Protein 5AXA (pdb70)

Sequence (859 aa):
KLPYKVADIGLAAWGRKALDIAENEMPGLMRMREMYSASKPLKGARIAGCLHMTVETAVLIETLVALGAEVRWSSCNIFSTQDHAAAAIAKAGIPVFAWKGETDEEYLWCIEQTLHFKDGPLNMILDDGGDLTNLIHTKYPQLLSGIRGISEETTTGVHNLYKMMSNGILKVPAINVNDSVTKSKFDNLYGCRESLIDGIKRATDVMIAGKVAVVAGYGDVGKGCAQALRGFGARVIITEIDPINALQAAMEGYEVTTMDEACKEGNIFVTTTGCVDIILGRHFEQMKDDAIVCNIGGHHFFDDVVEIDVKWLNENAVEKVNIKPQVDRYWLKNGRRIILLAEGRLVNLGCAMGHPSFVMSNSFTNQVMAQIELWTHPDKYPVGVHFLPKKLDEAVAEAHLGKLNVKLTKLTEKQAQYLGMPINGPFKPDHYRYDKLPYKVADIGLAAWGRKALDIAENEMPGLMRMREMYSASKPLKGARIAGCLHMTVETAVLIETLVALGAEVRWSSCNIFSTQDHAAAAIAKAGIPVFAWKGETDEEYLWCIEQTLHFKDGPLNMILDDGGDLTNLIHTKYPQLLSGIRGISEETTTGVHNLYKMMSNGILKVPAINVNDSVTKSKFDNLYGCRESLIDGIKRATDVMIAGKVAVVAGYGDVGKGCAQALRGFGARVIITEIDPINALQAAMEGYEVTTMDEACKEGNIFVTTTGCVDIILGRHFEQMKDDAIVCNIGGHHFFDDVVEIDVKWLNENAVEKVNIKPQVDRYWLKNGRRIILLAEGRLVNLGCAMGHPSFVMSNSFTNQVMAQIELWTHPDKYPVGVHFLPKKLDEAVAEAHLGKLNVKLTKLTEKQAQYLGMPINGPFKPDHYRY

InterPro domains:
  IPR000043 Adenosylhomocysteinase-like [MF_00563] (2-424)
  IPR000043 Adenosylhomocysteinase-like [PF05221] (7-141)
  IPR000043 Adenosylhomocysteinase-like [PIRSF001109] (4-432)
  IPR000043 Adenosylhomocysteinase-like [PTHR23420] (4-432)
  IPR000043 Adenosylhomocysteinase-like [SM00996] (6-431)
  IPR000043 Adenosylhomocysteinase-like [TIGR00936] (7-424)
  IPR000043 Adenosylhomocysteinase-like [cd00401] (16-420)
  IPR015878 S-adenosyl-L-homocysteine hydrolase, NAD binding domain [PF00670] (191-352)
  IPR015878 S-adenosyl-L-homocysteine hydrolase, NAD binding domain [SM00997] (191-352)
  IPR020082 S-adenosyl-L-homocysteine hydrolase, conserved site [PS00738] (78-92)
  IPR020082 S-adenosyl-L-homocysteine hydrolase, conserved site [PS00739] (213-229)
  IPR036291 NAD(P)-binding domain superfamily [SSF51735] (191-352)
  IPR042172 Adenosylhomocysteinase-like superfamily [G3DSA:3.40.50.1480] (1-143)
  IPR042172 Adenosylhomocysteinase-like superfamily [G3DSA:3.40.50.1480] (144-197)
  IPR042172 Adenosylhomocysteinase-like superfamily [G3DSA:3.40.50.1480] (349-432)

Solvent-accessible surface area: 34265 Å² total; per-residue (Å²): 175,92,86,63,94,22,59,68,67,62,51,10,74,96,0,79,66,18,0,58,25,5,41,44,16,0,32,1,0,46,104,4,47,132,75,71,39,101,83,86,28,0,159,43,1,46,0,0,0,0,4,17,0,6,10,13,1,0,1,0,0,29,0,0,57,26,0,20,5,82,6,24,0,0,2,20,15,18,12,0,0,12,32,10,0,0,0,2,0,4,146,53,62,16,27,0,1,0,29,79,39,6,77,85,137,65,30,70,88,1,4,39,28,0,2,86,23,201,102,19,48,0,13,0,0,0,0,16,26,1,64,0,0,50,19,0,25,113,112,40,72,128,23,19,120,42,9,94,0,0,0,1,6,39,75,49,0,5,131,34,2,87,127,7,78,95,90,47,94,5,115,1,19,0,0,1,0,2,63,4,29,5,5,11,61,64,7,7,32,67,0,4,37,1,2,0,8,10,0,0,7,38,7,21,31,9,3,0,13,30,7,5,0,0,0,0,7,10,30,44,32,0,40,0,0,0,55,3,0,86,24,7,32,9,131,8,0,0,16,47,180,52,107,127,29,21,115,69,0,52,152,95,69,12,85,51,35,82,17,69,86,0,0,100,56,0,13,0,0,1,0,16,51,36,65,82,87,30,0,36,6,131,4,1,95,72,1,42,41,18,0,5,0,0,0,9,26,30,129,30,45,0,3,48,20,146,47,0,76,131,66,21,96,81,107,51,77,13,56,101,33,2,9,13,2,79,7,188,68,45,83,36,1,3,0,0,0,63,0,32,26,0,6,20,2,21,8,42,6,24,5,7,21,6,21,0,9,0,1,2,0,0,0,20,0,0,22,19,0,29,54,92,46,147,116,14,87,68,7,26,42,122,11,63,35,97,49,10,38,42,0,34,109,28,7,41,57,52,34,73,71,195,113,116,121,39,73,144,173,84,10,151,192,96,69,54,77,56,85,4,54,65,78,66,143,134,95,200,112,202,109,90,87,75,82,20,61,73,68,60,53,4,74,98,0,78,68,18,0,59,24,5,41,44,15,0,31,1,0,46,113,8,44,139,92,64,37,102,82,83,27,0,158,44,1,46,0,0,0,0,3,18,0,6,10,14,1,0,0,0,0,31,0,0,59,28,0,24,6,92,5,27,0,0,1,20,17,16,11,0,0,11,31,10,0,0,0,2,0,5,150,53,63,16,29,0,0,0,27,78,38,5,77,86,147,57,21,102,84,1,5,48,19,0,0,81,24,197,104,22,50,1,13,0,0,0,0,14,27,1,66,0,0,50,36,0,20,107,113,38,73,131,26,18,119,46,8,98,0,0,0,1,6,40,76,48,0,5,129,27,2,87,118,9,79,93,93,45,89,5,120,1,20,0,0,1,0,2,64,4,27,5,6,12,63,64,7,7,33,69,0,4,35,1,2,0,6,10,0,0,7,40,7,22,29,9,3,0,13,30,7,8,0,0,0,0,7,9,30,42,29,0,40,0,0,0,65,3,0,83,23,6,32,8,131,6,0,0,17,48,177,50,106,127,29,22,118,67,0,52,152,94,64,12,86,52,36,82,17,64,85,0,0,91,63,0,14,0,0,1,0,16,52,32,65,83,87,29,0,36,6,136,4,1,95,77,2,64,40,17,0,5,0,0,0,9,26,34,131,37,41,0,2,45,17,137,48,0,88,127,53,20,94,83,108,41,69,14,53,102,32,2,6,11,4,83,8,171,66,52,82,38,1,4,0,0,0,64,0,31,26,0,6,20,1,19,8,42,5,23,4,7,20,6,22,0,9,0,2,2,0,0,0,20,0,0,20,14,1,27,54,79,55,144,113,12,88,70,7,27,42,123,12,58,34,102,50,9,40,39,0,34,104,25,8,42,58,45,36,74,70,196,112,119,113,38,75,109,170,80,6,129,192,96,69,51,77,53,96,5,53,68,78,67,137,137,94,204,114

Nearest PDB structures (foldseek):
  5axa-assembly1_C  TM=1.002E+00  e=5.537E-87  Mus musculus
  4pfj-assembly1_A  TM=1.001E+00  e=2.701E-83  Homo sapiens
  3nj4-assembly1_C  TM=1.001E+00  e=2.719E-81  Homo sapiens
  1a7a-assembly1_A  TM=1.001E+00  e=6.687E-81  Homo sapiens
  1ky5-assembly1_D  TM=9.987E-01  e=1.109E-80  Rattus norvegicus

CATH classification: 3.40.50.1480 (+1 more: 3.40.50.720)

B-factor: mean 20.66, std 8.65, range [8.98, 81.13]

Radius of gyration: 28.65 Å; Cα contacts (8 Å, |Δi|>4): 2024; chains: 2; bounding box: 68×70×89 Å

Secondary structure (DSSP, 8-state):
--S-B-S-GGGHHHHHHHHHHHHTT-HHHHHHHHHHTTT-TTTT-EEEEES--SHHHHHHHHHHHHTT-EEEEE-SSTT---HHHHHHHHHTT--EE--TT--HHHHHHHHHHTSEETTEE--EEEESSSHHHHHHHHH-GGGGGG--EEEE-SHHHHHHHHHHHHTT---S-EEE-TTSHHHHTTIIIIIHHHHHHHHHHHHH----TT-EEEEE--SHHHHHHHHHHHHTTPEEEEE-S-HHHHHHHHHTT-EE--HHHHTTT-SEEEE-SS-S-SB-HHHHTTPPTTEEEEE-SSTTTSB-HHHHHHH-SEEEEEETTEEEEE-TTS-EEEEEGGGSBHHHHHS--S-HHHHHHHHHHHHHHHHHHHH-GGG--SSEEPPPHHHHHHHHHTTTGGGT-------HHHHHHHT--TTS--S-TT---/---S-B-S-GGGHHHHHHHHHHHHTT-HHHHHHHHHHTTT-TTTT-EEEEES--SHHHHHHHHHHHHTT-EEEEE-SSTT---HHHHHHHHHTT--EE--TT--HHHHHHHHHTTSEETTEE--EEEESSSHHHHHHHHH-GGGGGG--EEEE-SHHHHHHHHHHHHTT---S-EEE-TTSHHHHTTIIIIIHHHHHHHHHHHHH----TT-EEEEE--SHHHHHHHHHHHHTT-EEEEE-S-HHHHHHHHHTT-EE--HHHHTTT-SEEEE-SS-S-SB-HHHHTTSPTTEEEEE-SSTTTSB-HHHHHHH-SEEEEEETTEEEEEPTTS-EEEEEGGGSBHHHHHS--S-HHHHHHHHHHHHHHHHHHHH-GGG--SSEE---HHHHHHHHHHHHGGGT--PPPPPHHHHHHHTS-TTS--S-TT---

Foldseek 3Di:
DDLADADDLVLQVVLVVLLVVLCLLQLLLVVLLVPALVVLLQAPAQEEEEAQQFSLVLSLVVSNVSSHYQYAYEYNDQAQHDRSSRSNCVVVRHYYYYYGHDDPVSRVVRSVVSQADPVGGGQEYEYEQCPNVCCCLPPNVVCLVSHLEYEYFDPNNVVVLQVCVVVVSQRHFYEDLCPLCLRVQFCLAQQLLPLVVVLVCLQPVDQLAPFEEEEEDQGRNSVSNQVSSVVSHYQYEYEDDDVVSVVVCVVVPHHYDALLVCLQGGLEYEYAHSDAARADPSSPVRHDAAREYEYQYADLRRHPLVCQVPAFPDWDDPDPQWIWTAGPVGGIYIYGNSRHRRSSNRHRGGRSNSSSLSSSSVSVRSSCSSNPSVVTDRGYHYDDSLVSVVSVVSSCVSVPHDDDFDDVVRCVVVVADRSDPPDDPPDDD/DDDLAAAPDLVLQVVLVVLLVVLCLLQLLLVVLLVVQLVVLLAAPAQEEEAAQQFSLVLSLVVSNVSSHYQYAYEYNDQAQHDRNSSSNCVVVSHHYYYYGHDDPVSRVVRSVSRQADPVGGGQEYEYEQCPNVVCCLPPPVVCLVSHLEYEYQDDNNVVVQQVCVVVVSFRYFYEDLCPLCLRVQFCLAQQLLPLVVQLVCLQPVDQLAPFEEEEEDQGRNSVSNQVSSVVSHYQYAYEDDDVVSQVVCVVVPHHYDALLPCLLGGLEYEYADSDADAADPSSVVNHDAAREYEYQYADQRRHPLVCQVPAFPDWDDPDPQWIWTQGPVRGIYIYGNSRHRRSSNRHNGGRSNSVSLSSSSSSVRSSCSSNPSVVTDRGYHYDDSLSSVVSVVSSCVSVVHDDDFADPVRCVVQVADRSDPPDDPPDDD

Structure (mmCIF, N/CA/C/O backbone):
data_5AXA
#
_entry.id   5AXA
#
_cell.length_a   100.644
_cell.length_b   104.443
_cell.length_c   177.309
_cell.angle_alpha   90.00
_cell.angle_beta   90.00
_cell.angle_gamma   90.00
#
_symmetry.space_group_name_H-M   'I 2 2 2'
#
loop_
_entity.id
_entity.type
_entity.pdbx_description
1 polymer Adenosylhomocysteinase
2 non-polymer NICOTINAMIDE-ADENINE-DINUCLEOTIDE
3 non-polymer ADENOSINE
4 non-polymer 'SODIUM ION'
5 water water
#
loop_
_atom_site.group_PDB
_atom_site.id
_atom_site.type_symbol
_atom_site.label_atom_id
_atom_site.label_alt_id
_atom_site.label_comp_id
_atom_site.label_asym_id
_atom_site.label_entity_id
_atom_site.label_seq_id
_atom_site.pdbx_PDB_ins_code
_atom_site.Cartn_x
_atom_site.Cartn_y
_atom_site.Cartn_z
_atom_site.occupancy
_atom_site.B_iso_or_equiv
_atom_site.auth_seq_id
_atom_site.auth_comp_id
_atom_site.auth_asym_id
_atom_site.auth_atom_id
_atom_site.pdbx_PDB_model_num
ATOM 1 N N . LYS A 1 4 ? -11.089 -25.285 15.434 1.00 38.58 4 LYS A N 1
ATOM 2 C CA . LYS A 1 4 ? -12.275 -25.969 16.032 1.00 38.19 4 LYS A CA 1
ATOM 3 C C . LYS A 1 4 ? -11.964 -26.674 17.371 1.00 36.79 4 LYS A C 1
ATOM 4 O O . LYS A 1 4 ? -10.954 -27.385 17.519 1.00 36.74 4 LYS A O 1
ATOM 10 N N . LEU A 1 5 ? -12.856 -26.477 18.336 1.00 34.79 5 LEU A N 1
ATOM 11 C CA . LEU A 1 5 ? -12.735 -27.118 19.624 1.00 32.94 5 LEU A CA 1
ATOM 12 C C . LEU A 1 5 ? -12.815 -28.627 19.479 1.00 30.93 5 LEU A C 1
ATOM 13 O O . LEU A 1 5 ? -13.519 -29.119 18.614 1.00 31.95 5 LEU A O 1
ATOM 18 N N . PRO A 1 6 ? -12.099 -29.358 20.332 1.00 29.10 6 PRO A N 1
ATOM 19 C CA . PRO A 1 6 ? -12.206 -30.813 20.341 1.00 27.78 6 PRO A CA 1
ATOM 20 C C . PRO A 1 6 ? -13.495 -31.262 21.060 1.00 26.46 6 PRO A C 1
ATOM 21 O O . PRO A 1 6 ? -13.934 -32.398 20.878 1.00 25.70 6 PRO A O 1
ATOM 25 N N . TYR A 1 7 ? -14.065 -30.349 21.849 1.00 23.96 7 TYR A N 1
ATOM 26 C CA . TYR A 1 7 ? -15.263 -30.544 22.697 1.00 22.26 7 TYR A CA 1
ATOM 27 C C . TYR A 1 7 ? -15.556 -29.246 23.442 1.00 21.67 7 TYR A C 1
ATOM 28 O O . TYR A 1 7 ? -14.741 -28.318 23.412 1.00 21.45 7 TYR A O 1
ATOM 37 N N . LYS A 1 8 ? -16.692 -29.156 24.128 1.00 20.97 8 LYS A N 1
ATOM 38 C CA . LYS A 1 8 ? -16.869 -28.110 25.131 1.00 19.75 8 LYS A CA 1
ATOM 39 C C . LYS A 1 8 ? -17.734 -28.689 26.232 1.00 18.95 8 LYS A C 1
ATOM 40 O O . LYS A 1 8 ? -18.879 -29.065 25.972 1.00 18.27 8 LYS A O 1
ATOM 46 N N . VAL A 1 9 ? -17.191 -28.743 27.447 1.00 17.32 9 VAL A N 1
ATOM 47 C CA . VAL A 1 9 ? -17.899 -29.297 28.626 1.00 17.22 9 VAL A CA 1
ATOM 48 C C . VAL A 1 9 ? -17.667 -28.400 29.829 1.00 18.43 9 VAL A C 1
ATOM 49 O O . VAL A 1 9 ? -16.776 -27.530 29.802 1.00 18.32 9 VAL A O 1
ATOM 53 N N . ALA A 1 10 ? -18.439 -28.599 30.898 1.00 18.01 10 ALA A N 1
ATOM 54 C CA . ALA A 1 10 ? -18.272 -27.760 32.092 1.00 18.07 10 ALA A CA 1
ATOM 55 C C . ALA A 1 10 ? -16.913 -27.864 32.760 1.00 17.30 10 ALA A C 1
ATOM 56 O O . ALA A 1 10 ? -16.305 -26.842 33.104 1.00 18.89 10 ALA A O 1
ATOM 58 N N . ASP A 1 11 ? -16.444 -29.095 32.959 1.00 18.67 11 ASP A N 1
ATOM 59 C CA . ASP A 1 11 ? -15.244 -29.321 33.750 1.00 17.90 11 ASP A CA 1
ATOM 60 C C . ASP A 1 11 ? -14.618 -30.662 33.412 1.00 19.45 11 ASP A C 1
ATOM 61 O O . ASP A 1 11 ? -15.080 -31.716 33.866 1.00 18.70 11 ASP A O 1
ATOM 66 N N . ILE A 1 12 ? -13.575 -30.632 32.596 1.00 19.09 12 ILE A N 1
ATOM 67 C CA . ILE A 1 12 ? -12.891 -31.873 32.229 1.00 20.19 12 ILE A CA 1
ATOM 68 C C . ILE A 1 12 ? -12.337 -32.650 33.429 1.00 19.62 12 ILE A C 1
ATOM 69 O O . ILE A 1 12 ? -12.099 -33.879 33.336 1.00 19.05 12 ILE A O 1
ATOM 74 N N . GLY A 1 13 ? -12.146 -31.955 34.546 1.00 19.67 13 GLY A N 1
ATOM 75 C CA . GLY A 1 13 ? -11.660 -32.559 35.784 1.00 19.09 13 GLY A CA 1
ATOM 76 C C . GLY A 1 13 ? -12.640 -33.549 36.389 1.00 19.78 13 GLY A C 1
ATOM 77 O O . GLY A 1 13 ? -12.285 -34.327 37.298 1.00 21.06 13 GLY A O 1
ATOM 78 N N . LEU A 1 14 ? -13.883 -33.512 35.911 1.00 18.41 14 LEU A N 1
ATOM 79 C CA . LEU A 1 14 ? -14.885 -34.486 36.348 1.00 17.97 14 LEU A CA 1
ATOM 80 C C . LEU A 1 14 ? -14.766 -35.830 35.675 1.00 17.92 14 LEU A C 1
ATOM 81 O O . LEU A 1 14 ? -15.542 -36.744 35.991 1.00 17.09 14 LEU A O 1
ATOM 86 N N . ALA A 1 15 ? -13.810 -35.974 34.750 1.00 17.40 15 ALA A N 1
ATOM 87 C CA . ALA A 1 15 ? -13.692 -37.195 33.937 1.00 18.00 15 ALA A CA 1
ATOM 88 C C . ALA A 1 15 ? -13.486 -38.468 34.736 1.00 18.35 15 ALA A C 1
ATOM 89 O O . ALA A 1 15 ? -14.088 -39.494 34.399 1.00 18.02 15 ALA A O 1
ATOM 91 N N . ALA A 1 16 ? -12.664 -38.438 35.794 1.00 17.91 16 ALA A N 1
ATOM 92 C CA . ALA A 1 16 ? -12.399 -39.716 36.507 1.00 17.33 16 ALA A CA 1
ATOM 93 C C . ALA A 1 16 ? -13.649 -40.231 37.239 1.00 16.39 16 ALA A C 1
ATOM 94 O O . ALA A 1 16 ? -13.930 -41.449 37.246 1.00 17.23 16 ALA A O 1
ATOM 96 N N . TRP A 1 17 ? -14.402 -39.311 37.820 1.00 16.38 17 TRP A N 1
ATOM 97 C CA . TRP A 1 17 ? -15.653 -39.681 38.492 1.00 16.57 17 TRP A CA 1
ATOM 98 C C . TRP A 1 17 ? -16.671 -40.157 37.449 1.00 16.65 17 TRP A C 1
ATOM 99 O O . TRP A 1 17 ? -17.351 -41.200 37.649 1.00 17.18 17 TRP A O 1
ATOM 110 N N . GLY A 1 18 ? -16.761 -39.437 36.331 1.00 16.34 18 GLY A N 1
ATOM 111 C CA . GLY A 1 18 ? -17.574 -39.871 35.177 1.00 16.13 18 GLY A CA 1
ATOM 112 C C . GLY A 1 18 ? -17.276 -41.307 34.777 1.00 16.37 18 GLY A C 1
ATOM 113 O O . GLY A 1 18 ? -18.203 -42.147 34.600 1.00 16.42 18 GLY A O 1
ATOM 114 N N . ARG A 1 19 ? -15.990 -41.609 34.637 1.00 15.53 19 ARG A N 1
ATOM 115 C CA . ARG A 1 19 ? -15.588 -42.954 34.243 1.00 15.71 19 ARG A CA 1
ATOM 116 C C . ARG A 1 19 ? -16.039 -44.007 35.235 1.00 15.60 19 ARG A C 1
ATOM 117 O O . ARG A 1 19 ? -16.520 -45.078 34.831 1.00 16.33 19 ARG A O 1
ATOM 125 N N . LYS A 1 20 ? -15.921 -43.724 36.529 1.00 15.49 20 LYS A N 1
ATOM 126 C CA . LYS A 1 20 ? -16.452 -44.624 37.543 1.00 15.30 20 LYS A CA 1
ATOM 127 C C . LYS A 1 20 ? -17.954 -44.878 37.409 1.00 14.46 20 LYS A C 1
ATOM 128 O O . LYS A 1 20 ? -18.406 -46.016 37.512 1.00 16.28 20 LYS A O 1
ATOM 134 N N . ALA A 1 21 ? -18.711 -43.823 37.143 1.00 15.56 21 ALA A N 1
ATOM 135 C CA . ALA A 1 21 ? -20.154 -43.963 36.897 1.00 13.65 21 ALA A CA 1
ATOM 136 C C . ALA A 1 21 ? -20.481 -44.755 35.631 1.00 15.77 21 ALA A C 1
ATOM 137 O O . ALA A 1 21 ? -21.425 -45.583 35.625 1.00 14.72 21 ALA A O 1
ATOM 139 N N . LEU A 1 22 ? -19.687 -44.548 34.581 1.00 14.83 22 LEU A N 1
ATOM 140 C CA . LEU A 1 22 ? -19.816 -45.338 33.343 1.00 15.70 22 LEU A CA 1
ATOM 141 C C . LEU A 1 22 ? -19.503 -46.812 33.610 1.00 15.69 22 LEU A C 1
ATOM 142 O O . LEU A 1 22 ? -20.225 -47.689 33.150 1.00 16.39 22 LEU A O 1
ATOM 147 N N . ASP A 1 23 ? -18.448 -47.092 34.389 1.00 16.43 23 ASP A N 1
ATOM 148 C CA . ASP A 1 23 ? -18.106 -48.498 34.716 1.00 17.37 23 ASP A CA 1
ATOM 149 C C . ASP A 1 23 ? -19.310 -49.194 35.394 1.00 16.74 23 ASP A C 1
ATOM 150 O O . ASP A 1 23 ? -19.666 -50.356 35.078 1.00 16.82 23 ASP A O 1
ATOM 155 N N . ILE A 1 24 ? -19.912 -48.501 36.365 1.00 15.86 24 ILE A N 1
ATOM 156 C CA . ILE A 1 24 ? -21.071 -49.068 37.058 1.00 15.18 24 ILE A CA 1
ATOM 157 C C . ILE A 1 24 ? -22.244 -49.268 36.071 1.00 14.96 24 ILE A C 1
ATOM 158 O O . ILE A 1 24 ? -22.928 -50.348 36.048 1.00 13.61 24 ILE A O 1
ATOM 163 N N . ALA A 1 25 ? -22.509 -48.241 35.275 1.00 13.48 25 ALA A N 1
ATOM 164 C CA . ALA A 1 25 ? -23.634 -48.306 34.303 1.00 14.10 25 ALA A CA 1
ATOM 165 C C . ALA A 1 25 ? -23.485 -49.423 33.277 1.00 14.39 25 ALA A C 1
ATOM 166 O O . ALA A 1 25 ? -24.482 -50.053 32.930 1.00 14.80 25 ALA A O 1
ATOM 168 N N . GLU A 1 26 ? -22.258 -49.691 32.804 1.00 14.60 26 GLU A N 1
ATOM 169 C CA . GLU A 1 26 ? -22.026 -50.754 31.836 1.00 15.30 26 GLU A CA 1
ATOM 170 C C . GLU A 1 26 ? -22.548 -52.086 32.353 1.00 14.05 26 GLU A C 1
ATOM 171 O O . GLU A 1 26 ? -23.099 -52.873 31.591 1.00 15.77 26 GLU A O 1
ATOM 177 N N . ASN A 1 27 ? -22.353 -52.313 33.659 1.00 15.20 27 ASN A N 1
ATOM 178 C CA . ASN A 1 27 ? -22.748 -53.578 34.275 1.00 14.75 27 ASN A CA 1
ATOM 179 C C . ASN A 1 27 ? -24.250 -53.700 34.461 1.00 15.35 27 ASN A C 1
ATOM 180 O O . ASN A 1 27 ? -24.755 -54.759 34.843 1.00 17.03 27 ASN A O 1
ATOM 185 N N . GLU A 1 28 ? -24.952 -52.584 34.273 1.00 13.37 28 GLU A N 1
ATOM 186 C CA . GLU A 1 28 ? -26.407 -52.571 34.311 1.00 13.11 28 GLU A CA 1
ATOM 187 C C . GLU A 1 28 ? -27.018 -52.526 32.931 1.00 13.47 28 GLU A C 1
ATOM 188 O O . GLU A 1 28 ? -28.261 -52.499 32.814 1.00 13.63 28 GLU A O 1
ATOM 194 N N . MET A 1 29 ? -26.198 -52.492 31.896 1.00 12.57 29 MET A N 1
ATOM 195 C CA . MET A 1 29 ? -26.665 -52.271 30.503 1.00 12.93 29 MET A CA 1
ATOM 196 C C . MET A 1 29 ? -26.251 -53.440 29.622 1.00 13.39 29 MET A C 1
ATOM 197 O O . MET A 1 29 ? -25.513 -53.270 28.629 1.00 13.39 29 MET A O 1
ATOM 202 N N . PRO A 1 30 ? -26.806 -54.635 29.904 1.00 14.19 30 PRO A N 1
ATOM 203 C CA . PRO A 1 30 ? -26.288 -55.808 29.174 1.00 13.97 30 PRO A CA 1
ATOM 204 C C . PRO A 1 30 ? -26.602 -55.802 27.672 1.00 14.79 30 PRO A C 1
ATOM 205 O O . PRO A 1 30 ? -25.859 -56.417 26.917 1.00 15.74 30 PRO A O 1
ATOM 209 N N . GLY A 1 31 ? -27.690 -55.141 27.241 1.00 13.93 31 GLY A N 1
ATOM 210 C CA . GLY A 1 31 ? -27.994 -55.081 25.808 1.00 13.44 31 GLY A CA 1
ATOM 211 C C . GLY A 1 31 ? -26.907 -54.335 25.076 1.00 14.91 31 GLY A C 1
ATOM 212 O O . GLY A 1 31 ? -26.496 -54.757 23.981 1.00 15.51 31 GLY A O 1
ATOM 213 N N . LEU A 1 32 ? -26.473 -53.195 25.624 1.00 15.13 32 LEU A N 1
ATOM 214 C CA . LEU A 1 32 ? -25.438 -52.438 24.941 1.00 15.46 32 LEU A CA 1
ATOM 215 C C . LEU A 1 32 ? -24.132 -53.173 24.962 1.00 16.59 32 LEU A C 1
ATOM 216 O O . LEU A 1 32 ? -23.386 -53.154 23.971 1.00 16.97 32 LEU A O 1
ATOM 221 N N . MET A 1 33 ? -23.820 -53.794 26.077 1.00 16.71 33 MET A N 1
ATOM 222 C CA . MET A 1 33 ? -22.558 -54.542 26.178 1.00 18.59 33 MET A CA 1
ATOM 223 C C . MET A 1 33 ? -22.615 -55.720 25.209 1.00 19.35 33 MET A C 1
ATOM 224 O O . MET A 1 33 ? -21.592 -56.104 24.629 1.00 19.57 33 MET A O 1
ATOM 229 N N . ARG A 1 34 ? -23.799 -56.299 25.016 1.00 18.76 34 ARG A N 1
ATOM 230 C CA . ARG A 1 34 ? -23.906 -57.399 24.059 1.00 19.53 34 ARG A CA 1
ATOM 231 C C . ARG A 1 34 ? -23.670 -56.914 22.628 1.00 18.74 34 ARG A C 1
ATOM 232 O O . ARG A 1 34 ? -23.007 -57.595 21.857 1.00 19.05 34 ARG A O 1
ATOM 240 N N . MET A 1 35 ? -24.142 -55.706 22.301 1.00 17.85 35 MET A N 1
ATOM 241 C CA . MET A 1 35 ? -23.867 -55.111 20.978 1.00 17.24 35 MET A CA 1
ATOM 242 C C . MET A 1 35 ? -22.342 -54.971 20.775 1.00 17.90 35 MET A C 1
ATOM 243 O O . MET A 1 35 ? -21.842 -55.229 19.685 1.00 17.11 35 MET A O 1
ATOM 248 N N . ARG A 1 36 ? -21.616 -54.604 21.830 1.00 18.06 36 ARG A N 1
ATOM 249 C CA . ARG A 1 36 ? -20.145 -54.486 21.741 1.00 19.33 36 ARG A CA 1
ATOM 250 C C . ARG A 1 36 ? -19.491 -55.837 21.527 1.00 21.26 36 ARG A C 1
ATOM 251 O O . ARG A 1 36 ? -18.567 -55.959 20.715 1.00 21.89 36 ARG A O 1
ATOM 259 N N . GLU A 1 37 ? -19.972 -56.835 22.254 1.00 22.08 37 GLU A N 1
ATOM 260 C CA . GLU A 1 37 ? -19.460 -58.208 22.169 1.00 24.45 37 GLU A CA 1
ATOM 261 C C . GLU A 1 37 ? -19.623 -58.733 20.745 1.00 24.55 37 GLU A C 1
ATOM 262 O O . GLU A 1 37 ? -18.681 -59.294 20.152 1.00 24.80 37 GLU A O 1
ATOM 268 N N . MET A 1 38 ? -20.804 -58.518 20.195 1.00 24.10 38 MET A N 1
ATOM 269 C CA . MET A 1 38 ? -21.159 -59.033 18.877 1.00 25.51 38 MET A CA 1
ATOM 270 C C . MET A 1 38 ? -20.507 -58.308 17.719 1.00 25.81 38 MET A C 1
ATOM 271 O O . MET A 1 38 ? -20.167 -58.942 16.710 1.00 26.67 38 MET A O 1
ATOM 276 N N . TYR A 1 39 ? -20.337 -56.991 17.852 1.00 25.28 39 TYR A N 1
ATOM 277 C CA . TYR A 1 39 ? -20.026 -56.155 16.691 1.00 25.03 39 TYR A CA 1
ATOM 278 C C . TYR A 1 39 ? -18.739 -55.328 16.728 1.00 25.08 39 TYR A C 1
ATOM 279 O O . TYR A 1 39 ? -18.430 -54.656 15.745 1.00 24.79 39 TYR A O 1
ATOM 288 N N . SER A 1 40 ? -17.997 -55.366 17.828 1.00 24.85 40 SER A N 1
ATOM 289 C CA . SER A 1 40 ? -16.758 -54.588 17.946 1.00 26.29 40 SER A CA 1
ATOM 290 C C . SER A 1 40 ? -15.686 -54.962 16.928 1.00 26.69 40 SER A C 1
ATOM 291 O O . SER A 1 40 ? -14.840 -54.121 16.582 1.00 27.14 40 SER A O 1
ATOM 294 N N . ALA A 1 41 ? -15.688 -56.225 16.511 1.00 25.89 41 ALA A N 1
ATOM 295 C CA . ALA A 1 41 ? -14.663 -56.718 15.592 1.00 26.27 41 ALA A CA 1
ATOM 296 C C . ALA A 1 41 ? -15.050 -56.448 14.148 1.00 25.40 41 ALA A C 1
ATOM 297 O O . ALA A 1 41 ? -14.210 -56.003 13.365 1.00 26.91 41 ALA A O 1
ATOM 299 N N . SER A 1 42 ? -16.312 -56.709 13.803 1.00 25.58 42 SER A N 1
ATOM 300 C CA . SER A 1 42 ? -16.784 -56.553 12.424 1.00 25.38 42 SER A CA 1
ATOM 301 C C . SER A 1 42 ? -17.030 -55.087 12.040 1.00 25.15 42 SER A C 1
ATOM 302 O O . SER A 1 42 ? -17.084 -54.738 10.859 1.00 25.54 42 SER A O 1
ATOM 305 N N . LYS A 1 43 ? -17.223 -54.242 13.043 1.00 24.00 43 LYS A N 1
ATOM 306 C CA . LYS A 1 43 ? -17.396 -52.790 12.850 1.00 23.42 43 LYS A CA 1
ATOM 307 C C . LYS A 1 43 ? -18.418 -52.369 11.773 1.00 22.70 43 LYS A C 1
ATOM 308 O O . LYS A 1 43 ? -18.078 -51.695 10.799 1.00 23.18 43 LYS A O 1
ATOM 314 N N . PRO A 1 44 ? -19.697 -52.728 11.978 1.00 22.00 44 PRO A N 1
ATOM 315 C CA . PRO A 1 44 ? -20.723 -52.419 10.986 1.00 21.17 44 PRO A CA 1
ATOM 316 C C . PRO A 1 44 ? -20.928 -50.934 10.768 1.00 20.81 44 PRO A C 1
ATOM 317 O O . PRO A 1 44 ? -21.382 -50.530 9.700 1.00 20.87 44 PRO A O 1
ATOM 321 N N . LEU A 1 45 ? -20.540 -50.109 11.729 1.00 20.76 45 LEU A N 1
ATOM 322 C CA . LEU A 1 45 ? -20.745 -48.669 11.582 1.00 20.65 45 LEU A CA 1
ATOM 323 C C . LEU A 1 45 ? -19.523 -47.949 11.033 1.00 20.41 45 LEU A C 1
ATOM 324 O O . LEU A 1 45 ? -19.500 -46.718 10.963 1.00 19.61 45 LEU A O 1
ATOM 329 N N . LYS A 1 46 ? -18.508 -48.710 10.615 1.00 22.09 46 LYS A N 1
ATOM 330 C CA . LYS A 1 46 ? -17.371 -48.097 9.930 1.00 22.41 46 LYS A CA 1
ATOM 331 C C . LYS A 1 46 ? -17.850 -47.207 8.782 1.00 21.89 46 LYS A C 1
ATOM 332 O O . LYS A 1 46 ? -18.637 -47.645 7.968 1.00 22.46 46 LYS A O 1
ATOM 338 N N . GLY A 1 47 ? -17.395 -45.950 8.754 1.00 21.56 47 GLY A N 1
ATOM 339 C CA . GLY A 1 47 ? -17.826 -44.985 7.766 1.00 21.49 47 GLY A CA 1
ATOM 340 C C . GLY A 1 47 ? -18.931 -44.032 8.170 1.00 20.58 47 GLY A C 1
ATOM 341 O O . GLY A 1 47 ? -19.128 -42.998 7.524 1.00 21.69 47 GLY A O 1
ATOM 342 N N . ALA A 1 48 ? -19.682 -44.390 9.226 1.00 19.50 48 ALA A N 1
ATOM 343 C CA . ALA A 1 48 ? -20.753 -43.535 9.708 1.00 19.10 48 ALA A CA 1
ATOM 344 C C . ALA A 1 48 ? -20.154 -42.373 10.480 1.00 19.06 48 ALA A C 1
ATOM 345 O O . ALA A 1 48 ? -19.143 -42.524 11.187 1.00 19.37 48 ALA A O 1
ATOM 347 N N . ARG A 1 49 ? -20.767 -41.223 10.272 1.00 18.47 49 ARG A N 1
ATOM 348 C CA . ARG A 1 49 ? -20.456 -39.994 10.977 1.00 18.87 49 ARG A CA 1
ATOM 349 C C . ARG A 1 49 ? -21.769 -39.546 11.573 1.00 17.41 49 ARG A C 1
ATOM 350 O O . ARG A 1 49 ? -22.600 -38.904 10.911 1.00 18.46 49 ARG A O 1
ATOM 358 N N . ILE A 1 50 ? -21.939 -39.927 12.841 1.00 16.98 50 ILE A N 1
ATOM 359 C CA . ILE A 1 50 ? -23.230 -39.793 13.518 1.00 17.29 50 ILE A CA 1
ATOM 360 C C . ILE A 1 50 ? -23.215 -38.526 14.331 1.00 16.82 50 ILE A C 1
ATOM 361 O O . ILE A 1 50 ? -22.364 -38.364 15.207 1.00 16.40 50 ILE A O 1
ATOM 366 N N . ALA A 1 51 ? -24.136 -37.620 14.035 1.00 16.00 51 ALA A N 1
ATOM 367 C CA . ALA A 1 51 ? -24.387 -36.474 14.904 1.00 16.88 51 ALA A CA 1
ATOM 368 C C . ALA A 1 51 ? -25.533 -36.887 15.813 1.00 16.31 51 ALA A C 1
ATOM 369 O O . ALA A 1 51 ? -26.602 -37.297 15.359 1.00 16.20 51 ALA A O 1
ATOM 371 N N . GLY A 1 52 ? -25.287 -36.797 17.114 1.00 16.73 52 GLY A N 1
ATOM 372 C CA . GLY A 1 52 ? -26.300 -37.175 18.104 1.00 16.75 52 GLY A CA 1
ATOM 373 C C . GLY A 1 52 ? -26.761 -35.965 18.870 1.00 16.85 52 GLY A C 1
ATOM 374 O O . GLY A 1 52 ? -25.939 -35.090 19.254 1.00 15.89 52 GLY A O 1
ATOM 375 N N . CYS A 1 53 ? -28.076 -35.917 19.117 1.00 16.64 53 CYS A N 1
ATOM 376 C CA . CYS A 1 53 ? -28.683 -34.879 19.930 1.00 16.94 53 CYS A CA 1
ATOM 377 C C . CYS A 1 53 ? -29.594 -35.573 20.942 1.00 16.06 53 CYS A C 1
ATOM 378 O O . CYS A 1 53 ? -30.753 -35.883 20.656 1.00 16.79 53 CYS A O 1
ATOM 381 N N . LEU A 1 54 ? -29.057 -35.786 22.138 1.00 14.99 54 LEU A N 1
ATOM 382 C CA . LEU A 1 54 ? -29.739 -36.633 23.094 1.00 14.97 54 LEU A CA 1
ATOM 383 C C . LEU A 1 54 ? -29.086 -36.359 24.436 1.00 14.83 54 LEU A C 1
ATOM 384 O O . LEU A 1 54 ? -27.832 -36.380 24.526 1.00 14.05 54 LEU A O 1
ATOM 389 N N . HIS A 1 55 ? -29.910 -36.233 25.485 1.00 13.72 55 HIS A N 1
ATOM 390 C CA . HIS A 1 55 ? -29.473 -35.950 26.864 1.00 13.52 55 HIS A CA 1
ATOM 391 C C . HIS A 1 55 ? -28.116 -36.545 27.189 1.00 13.89 55 HIS A C 1
ATOM 392 O O . HIS A 1 55 ? -27.946 -37.748 27.152 1.00 13.22 55 HIS A O 1
ATOM 399 N N . MET A 1 56 ? -27.159 -35.693 27.514 1.00 13.97 56 MET A N 1
ATOM 400 C CA . MET A 1 56 ? -25.782 -36.181 27.694 1.00 13.41 56 MET A CA 1
ATOM 401 C C . MET A 1 56 ? -25.578 -36.715 29.109 1.00 13.19 56 MET A C 1
ATOM 402 O O . MET A 1 56 ? -24.965 -36.083 29.953 1.00 13.37 56 MET A O 1
ATOM 407 N N . THR A 1 57 ? -26.103 -37.932 29.344 1.00 11.87 57 THR A N 1
ATOM 408 C CA . THR A 1 57 ? -26.092 -38.558 30.666 1.00 11.39 57 THR A CA 1
ATOM 409 C C . THR A 1 57 ? -25.087 -39.718 30.685 1.00 11.08 57 THR A C 1
ATOM 410 O O . THR A 1 57 ? -24.497 -40.062 29.656 1.00 12.72 57 THR A O 1
ATOM 414 N N . VAL A 1 58 ? -24.882 -40.285 31.867 1.00 11.79 58 VAL A N 1
ATOM 415 C CA . VAL A 1 58 ? -24.100 -41.536 31.993 1.00 12.94 58 VAL A CA 1
ATOM 416 C C . VAL A 1 58 ? -24.556 -42.628 30.981 1.00 13.97 58 VAL A C 1
ATOM 417 O O . VAL A 1 58 ? -23.743 -43.272 30.295 1.00 13.58 58 VAL A O 1
ATOM 421 N N . GLU A 1 59 ? -25.873 -42.825 30.863 1.00 13.63 59 GLU A N 1
ATOM 422 C CA . GLU A 1 59 ? -26.433 -43.798 29.943 1.00 14.13 59 GLU A CA 1
ATOM 423 C C . GLU A 1 59 ? -26.108 -43.507 28.470 1.00 14.06 59 GLU A C 1
ATOM 424 O O . GLU A 1 59 ? -25.747 -44.394 27.710 1.00 14.87 59 GLU A O 1
ATOM 430 N N . THR A 1 60 ? -26.205 -42.232 28.094 1.00 12.18 60 THR A N 1
ATOM 431 C CA . THR A 1 60 ? -25.886 -41.831 26.735 1.00 12.01 60 THR A CA 1
ATOM 432 C C . THR A 1 60 ? -24.392 -42.029 26.487 1.00 11.85 60 THR A C 1
ATOM 433 O O . THR A 1 60 ? -24.027 -42.349 25.375 1.00 14.01 60 THR A O 1
ATOM 437 N N . ALA A 1 61 ? -23.557 -41.813 27.517 1.00 12.14 61 ALA A N 1
ATOM 438 C CA . ALA A 1 61 ? -22.107 -42.069 27.375 1.00 13.44 61 ALA A CA 1
ATOM 439 C C . ALA A 1 61 ? -21.822 -43.525 26.986 1.00 14.02 61 ALA A C 1
ATOM 440 O O . ALA A 1 61 ? -20.998 -43.786 26.087 1.00 14.67 61 ALA A O 1
ATOM 442 N N . VAL A 1 62 ? -22.557 -44.464 27.584 1.00 13.20 62 VAL A N 1
ATOM 443 C CA . VAL A 1 62 ? -22.380 -45.891 27.285 1.00 13.92 62 VAL A CA 1
ATOM 444 C C . VAL A 1 62 ? -22.829 -46.148 25.843 1.00 13.58 62 VAL A C 1
ATOM 445 O O . VAL A 1 62 ? -22.180 -46.903 25.133 1.00 15.50 62 VAL A O 1
ATOM 449 N N . LEU A 1 63 ? -23.945 -45.540 25.438 1.00 13.16 63 LEU A N 1
ATOM 450 C CA . LEU A 1 63 ? -24.386 -45.593 24.034 1.00 13.07 63 LEU A CA 1
ATOM 451 C C . LEU A 1 63 ? -23.313 -45.064 23.093 1.00 14.29 63 LEU A C 1
ATOM 452 O O . LEU A 1 63 ? -23.005 -45.730 22.086 1.00 15.03 63 LEU A O 1
ATOM 457 N N . ILE A 1 64 ? -22.801 -43.853 23.367 1.00 13.97 64 ILE A N 1
ATOM 458 C CA . ILE A 1 64 ? -21.764 -43.236 22.544 1.00 13.77 64 ILE A CA 1
ATOM 459 C C . ILE A 1 64 ? -20.553 -44.167 22.384 1.00 14.47 64 ILE A C 1
ATOM 460 O O . ILE A 1 64 ? -20.098 -44.390 21.242 1.00 15.56 64 ILE A O 1
ATOM 465 N N . GLU A 1 65 ? -20.052 -44.678 23.507 1.00 14.88 65 GLU A N 1
ATOM 466 C CA . GLU A 1 65 ? -18.865 -45.545 23.438 1.00 16.23 65 GLU A CA 1
ATOM 467 C C . GLU A 1 65 ? -19.202 -46.854 22.708 1.00 17.38 65 GLU A C 1
ATOM 468 O O . GLU A 1 65 ? -18.329 -47.466 22.055 1.00 18.87 65 GLU A O 1
ATOM 474 N N . THR A 1 66 ? -20.467 -47.276 22.764 1.00 16.62 66 THR A N 1
ATOM 475 C CA . THR A 1 66 ? -20.873 -48.447 21.963 1.00 15.99 66 THR A CA 1
ATOM 476 C C . THR A 1 66 ? -20.830 -48.154 20.438 1.00 15.86 66 THR A C 1
ATOM 477 O O . THR A 1 66 ? -20.340 -48.974 19.656 1.00 17.38 66 THR A O 1
ATOM 481 N N . LEU A 1 67 ? -21.375 -47.009 20.021 1.00 15.83 67 LEU A N 1
ATOM 482 C CA . LEU A 1 67 ? -21.357 -46.604 18.606 1.00 16.29 67 LEU A CA 1
ATOM 483 C C . LEU A 1 67 ? -19.912 -46.549 18.084 1.00 17.95 67 LEU A C 1
ATOM 484 O O . LEU A 1 67 ? -19.625 -46.991 16.968 1.00 17.87 67 LEU A O 1
ATOM 489 N N . VAL A 1 68 ? -19.021 -45.993 18.900 1.00 18.24 68 VAL A N 1
ATOM 490 C CA . VAL A 1 68 ? -17.616 -45.859 18.529 1.00 19.89 68 VAL A CA 1
ATOM 491 C C . VAL A 1 68 ? -16.926 -47.237 18.458 1.00 20.24 68 VAL A C 1
ATOM 492 O O . VAL A 1 68 ? -16.134 -47.479 17.526 1.00 20.78 68 VAL A O 1
ATOM 496 N N . ALA A 1 69 ? -17.220 -48.120 19.412 1.00 19.87 69 ALA A N 1
ATOM 497 C CA . ALA A 1 69 ? -16.726 -49.536 19.379 1.00 19.68 69 ALA A CA 1
ATOM 498 C C . ALA A 1 69 ? -17.142 -50.249 18.098 1.00 20.52 69 ALA A C 1
ATOM 499 O O . ALA A 1 69 ? -16.443 -51.153 17.619 1.00 20.94 69 ALA A O 1
ATOM 501 N N . LEU A 1 70 ? -18.297 -49.863 17.561 1.00 19.10 70 LEU A N 1
ATOM 502 C CA . LEU A 1 70 ? -18.825 -50.465 16.337 1.00 19.17 70 LEU A CA 1
ATOM 503 C C . LEU A 1 70 ? -18.272 -49.819 15.072 1.00 19.11 70 LEU A C 1
ATOM 504 O O . LEU A 1 70 ? -18.695 -50.163 13.963 1.00 19.03 70 LEU A O 1
ATOM 509 N N . GLY A 1 71 ? -17.395 -48.819 15.235 1.00 18.35 71 GLY A N 1
ATOM 510 C CA . GLY A 1 71 ? -16.702 -48.193 14.113 1.00 20.41 71 GLY A CA 1
ATOM 511 C C . GLY A 1 71 ? -17.147 -46.810 13.687 1.00 20.14 71 GLY A C 1
ATOM 512 O O . GLY A 1 71 ? -16.533 -46.204 12.803 1.00 21.23 71 GLY A O 1
ATOM 513 N N . ALA A 1 72 ? -18.240 -46.316 14.266 1.00 20.16 72 ALA A N 1
ATOM 514 C CA . ALA A 1 72 ? -18.695 -44.962 13.982 1.00 19.18 72 ALA A CA 1
ATOM 515 C C . ALA A 1 72 ? -17.753 -43.864 14.498 1.00 19.59 72 ALA A C 1
ATOM 516 O O . ALA A 1 72 ? -17.098 -44.020 15.543 1.00 19.98 72 ALA A O 1
ATOM 518 N N . GLU A 1 73 ? -17.714 -42.765 13.759 1.00 20.69 73 GLU A N 1
ATOM 519 C CA . GLU A 1 73 ? -17.321 -41.485 14.314 1.00 22.07 73 GLU A CA 1
ATOM 520 C C . GLU A 1 73 ? -18.574 -40.763 14.788 1.00 21.43 73 GLU A C 1
ATOM 521 O O . GLU A 1 73 ? -19.624 -40.812 14.142 1.00 21.25 73 GLU A O 1
ATOM 527 N N . VAL A 1 74 ? -18.449 -40.105 15.930 1.00 21.60 74 VAL A N 1
ATOM 528 C CA . VAL A 1 74 ? -19.584 -39.492 16.620 1.00 20.79 74 VAL A CA 1
ATOM 529 C C . VAL A 1 74 ? -19.243 -38.060 17.054 1.00 19.73 74 VAL A C 1
ATOM 530 O O . VAL A 1 74 ? -18.107 -37.751 17.482 1.00 19.03 74 VAL A O 1
ATOM 534 N N . ARG A 1 75 ? -20.226 -37.171 16.943 1.00 17.54 75 ARG A N 1
ATOM 535 C CA . ARG A 1 75 ? -20.141 -35.820 17.566 1.00 18.71 75 ARG A CA 1
ATOM 536 C C . ARG A 1 75 ? -21.475 -35.589 18.260 1.00 17.65 75 ARG A C 1
ATOM 537 O O . ARG A 1 75 ? -22.548 -35.888 17.690 1.00 18.55 75 ARG A O 1
ATOM 545 N N . TRP A 1 76 ? -21.415 -35.123 19.511 1.00 16.73 76 TRP A N 1
ATOM 546 C CA . TRP A 1 76 ? -22.627 -35.144 20.354 1.00 17.08 76 TRP A CA 1
ATOM 547 C C . TRP A 1 76 ? -23.007 -33.810 20.965 1.00 17.26 76 TRP A C 1
ATOM 548 O O . TRP A 1 76 ? -22.139 -32.989 21.276 1.00 17.60 76 TRP A O 1
ATOM 559 N N . SER A 1 77 ? -24.314 -33.633 21.193 1.00 16.63 77 SER A N 1
ATOM 560 C CA . SER A 1 77 ? -24.873 -32.526 21.958 1.00 17.09 77 SER A CA 1
ATOM 561 C C . SER A 1 77 ? -26.026 -33.070 22.801 1.00 16.49 77 SER A C 1
ATOM 562 O O . SER A 1 77 ? -26.551 -34.167 22.507 1.00 15.88 77 SER A O 1
ATOM 565 N N . SER A 1 78 ? -26.404 -32.335 23.862 1.00 16.55 78 SER A N 1
ATOM 566 C CA . SER A 1 78 ? -27.615 -32.686 24.624 1.00 16.53 78 SER A CA 1
ATOM 567 C C . SER A 1 78 ? -28.852 -32.169 23.888 1.00 17.02 78 SER A C 1
ATOM 568 O O . SER A 1 78 ? -28.769 -31.219 23.110 1.00 17.15 78 SER A O 1
ATOM 571 N N . CYS A 1 79 ? -30.013 -32.774 24.143 1.00 16.23 79 CYS A N 1
ATOM 572 C CA . CYS A 1 79 ? -31.272 -32.247 23.593 1.00 16.64 79 CYS A CA 1
ATOM 573 C C . CYS A 1 79 ? -32.087 -31.442 24.615 1.00 16.51 79 CYS A C 1
ATOM 574 O O . CYS A 1 79 ? -33.257 -31.117 24.368 1.00 16.86 79 CYS A O 1
ATOM 577 N N . ASN A 1 80 ? -31.479 -31.123 25.755 1.00 17.16 80 ASN A N 1
ATOM 578 C CA . ASN A 1 80 ? -32.126 -30.281 26.758 1.00 16.57 80 ASN A CA 1
ATOM 579 C C . ASN A 1 80 ? -31.050 -29.478 27.497 1.00 16.08 80 ASN A C 1
ATOM 580 O O . ASN A 1 80 ? -29.980 -29.996 27.774 1.00 15.16 80 ASN A O 1
ATOM 585 N N . ILE A 1 81 ? -31.328 -28.217 27.801 1.00 15.01 81 ILE A N 1
ATOM 586 C CA . ILE A 1 81 ? -30.352 -27.343 28.453 1.00 15.14 81 ILE A CA 1
ATOM 587 C C . ILE A 1 81 ? -29.996 -27.705 29.894 1.00 15.10 81 ILE A C 1
ATOM 588 O O . ILE A 1 81 ? -28.952 -27.254 30.400 1.00 14.91 81 ILE A O 1
ATOM 593 N N . PHE A 1 82 ? -30.821 -28.520 30.559 1.00 15.31 82 PHE A N 1
ATOM 594 C CA . PHE A 1 82 ? -30.549 -28.902 31.945 1.00 14.67 82 PHE A CA 1
ATOM 595 C C . PHE A 1 82 ? -30.232 -30.400 32.144 1.00 14.66 82 PHE A C 1
ATOM 596 O O . PHE A 1 82 ? -30.009 -30.808 33.280 1.00 16.19 82 PHE A O 1
ATOM 604 N N . SER A 1 83 ? -30.212 -31.176 31.076 1.00 13.75 83 SER A N 1
ATOM 605 C CA . SER A 1 83 ? -30.159 -32.638 31.268 1.00 13.46 83 SER A CA 1
ATOM 606 C C . SER A 1 83 ? -28.759 -33.237 31.285 1.00 13.29 83 SER A C 1
ATOM 607 O O . SER A 1 83 ? -28.571 -34.401 31.651 1.00 14.16 83 SER A O 1
ATOM 610 N N . THR A 1 84 ? -27.771 -32.471 30.841 1.00 12.69 84 THR A N 1
ATOM 611 C CA . THR A 1 84 ? -26.408 -33.011 30.811 1.00 13.23 84 THR A CA 1
ATOM 612 C C . THR A 1 84 ? -25.934 -33.334 32.197 1.00 13.03 84 THR A C 1
ATOM 613 O O . THR A 1 84 ? -26.210 -32.587 33.155 1.00 15.55 84 THR A O 1
ATOM 617 N N . GLN A 1 85 ? -25.245 -34.482 32.295 1.00 12.49 85 GLN A N 1
ATOM 618 C CA . GLN A 1 85 ? -24.551 -34.838 33.536 1.00 12.37 85 GLN A CA 1
ATOM 619 C C . GLN A 1 85 ? -23.085 -34.532 33.276 1.00 14.44 85 GLN A C 1
ATOM 620 O O . GLN A 1 85 ? -22.447 -35.164 32.427 1.00 14.05 85 GLN A O 1
ATOM 626 N N . ASP A 1 86 ? -22.584 -33.494 33.942 1.00 14.52 86 ASP A N 1
ATOM 627 C CA . ASP A 1 86 ? -21.275 -32.982 33.564 1.00 14.80 86 ASP A CA 1
ATOM 628 C C . ASP A 1 86 ? -20.141 -33.993 33.711 1.00 14.68 86 ASP A C 1
ATOM 629 O O . ASP A 1 86 ? -19.183 -33.924 32.942 1.00 15.19 86 ASP A O 1
ATOM 634 N N . HIS A 1 87 ? -20.235 -34.913 34.669 1.00 14.75 87 HIS A N 1
ATOM 635 C CA . HIS A 1 87 ? -19.191 -35.934 34.797 1.00 14.90 87 HIS A CA 1
ATOM 636 C C . HIS A 1 87 ? -19.197 -36.913 33.610 1.00 15.03 87 HIS A C 1
ATOM 637 O O . HIS A 1 87 ? -18.136 -37.333 33.118 1.00 14.31 87 HIS A O 1
ATOM 644 N N . ALA A 1 88 ? -20.401 -37.252 33.130 1.00 15.02 88 ALA A N 1
ATOM 645 C CA . ALA A 1 88 ? -20.549 -38.092 31.933 1.00 14.65 88 ALA A CA 1
ATOM 646 C C . ALA A 1 88 ? -20.007 -37.384 30.699 1.00 14.20 88 ALA A C 1
ATOM 647 O O . ALA A 1 88 ? -19.270 -37.994 29.914 1.00 14.49 88 ALA A O 1
ATOM 649 N N . ALA A 1 89 ? -20.301 -36.085 30.564 1.00 13.49 89 ALA A N 1
ATOM 650 C CA . ALA A 1 89 ? -19.795 -35.335 29.407 1.00 13.83 89 ALA A CA 1
ATOM 651 C C . ALA A 1 89 ? -18.260 -35.283 29.474 1.00 14.22 89 ALA A C 1
ATOM 652 O O . ALA A 1 89 ? -17.612 -35.439 28.464 1.00 15.38 89 ALA A O 1
ATOM 654 N N . ALA A 1 90 ? -17.727 -35.125 30.679 1.00 14.59 90 ALA A N 1
ATOM 655 C CA . ALA A 1 90 ? -16.285 -34.989 30.859 1.00 14.41 90 ALA A CA 1
ATOM 656 C C . ALA A 1 90 ? -15.619 -36.310 30.500 1.00 15.71 90 ALA A C 1
ATOM 657 O O . ALA A 1 90 ? -14.565 -36.313 29.856 1.00 15.86 90 ALA A O 1
ATOM 659 N N . ALA A 1 91 ? -16.233 -37.435 30.856 1.00 15.67 91 ALA A N 1
ATOM 660 C CA . ALA A 1 91 ? -15.621 -38.747 30.537 1.00 15.78 91 ALA A CA 1
ATOM 661 C C . ALA A 1 91 ? -15.554 -38.959 29.010 1.00 16.73 91 ALA A C 1
ATOM 662 O O . ALA A 1 91 ? -14.552 -39.495 28.472 1.00 17.52 91 ALA A O 1
ATOM 664 N N . ILE A 1 92 ? -16.615 -38.575 28.308 1.00 16.80 92 ILE A N 1
ATOM 665 C CA . ILE A 1 92 ? -16.670 -38.666 26.843 1.00 16.91 92 ILE A CA 1
ATOM 666 C C . ILE A 1 92 ? -15.611 -37.754 26.227 1.00 17.88 92 ILE A C 1
ATOM 667 O O . ILE A 1 92 ? -14.856 -38.198 25.341 1.00 17.14 92 ILE A O 1
ATOM 672 N N . ALA A 1 93 ? -15.553 -36.491 26.670 1.00 16.94 93 ALA A N 1
ATOM 673 C CA . ALA A 1 93 ? -14.522 -35.559 26.183 1.00 17.13 93 ALA A CA 1
ATOM 674 C C . ALA A 1 93 ? -13.090 -36.102 26.335 1.00 18.57 93 ALA A C 1
ATOM 675 O O . ALA A 1 93 ? -12.279 -36.076 25.353 1.00 19.15 93 ALA A O 1
ATOM 677 N N . LYS A 1 94 ? -12.800 -36.596 27.534 1.00 18.74 94 LYS A N 1
ATOM 678 C CA . LYS A 1 94 ? -11.498 -37.154 27.889 1.00 19.77 94 LYS A CA 1
ATOM 679 C C . LYS A 1 94 ? -11.165 -38.353 27.021 1.00 20.68 94 LYS A C 1
ATOM 680 O O . LYS A 1 94 ? -9.982 -38.574 26.709 1.00 21.18 94 LYS A O 1
ATOM 686 N N . ALA A 1 95 ? -12.186 -39.096 26.592 1.00 20.47 95 ALA A N 1
ATOM 687 C CA . ALA A 1 95 ? -11.974 -40.239 25.723 1.00 21.29 95 ALA A CA 1
ATOM 688 C C . ALA A 1 95 ? -11.735 -39.831 24.243 1.00 21.35 95 ALA A C 1
ATOM 689 O O . ALA A 1 95 ? -11.550 -40.686 23.379 1.00 23.79 95 ALA A O 1
ATOM 691 N N . GLY A 1 96 ? -11.743 -38.526 23.961 1.00 20.87 96 GLY A N 1
ATOM 692 C CA . GLY A 1 96 ? -11.455 -38.017 22.609 1.00 21.61 96 GLY A CA 1
ATOM 693 C C . GLY A 1 96 ? -12.650 -37.842 21.694 1.00 22.46 96 GLY A C 1
ATOM 694 O O . GLY A 1 96 ? -12.495 -37.580 20.485 1.00 24.28 96 GLY A O 1
ATOM 695 N N . ILE A 1 97 ? -13.855 -37.952 22.252 1.00 21.75 97 ILE A N 1
ATOM 696 C CA . ILE A 1 97 ? -15.061 -37.868 21.457 1.00 20.96 97 ILE A CA 1
ATOM 697 C C . ILE A 1 97 ? -15.588 -36.429 21.534 1.00 20.00 97 ILE A C 1
ATOM 698 O O . ILE A 1 97 ? -15.685 -35.873 22.634 1.00 21.38 97 ILE A O 1
ATOM 703 N N . PRO A 1 98 ? -15.869 -35.804 20.378 1.00 19.06 98 PRO A N 1
ATOM 704 C CA . PRO A 1 98 ? -16.362 -34.412 20.433 1.00 19.01 98 PRO A CA 1
ATOM 705 C C . PRO A 1 98 ? -17.755 -34.308 21.012 1.00 19.25 98 PRO A C 1
ATOM 706 O O . PRO A 1 98 ? -18.717 -34.742 20.395 1.00 21.04 98 PRO A O 1
ATOM 710 N N . VAL A 1 99 ? -17.839 -33.749 22.203 1.00 17.48 99 VAL A N 1
ATOM 711 C CA . VAL A 1 99 ? -19.136 -33.564 22.885 1.00 16.93 99 VAL A CA 1
ATOM 712 C C . VAL A 1 99 ? -19.243 -32.073 23.249 1.00 16.86 99 VAL A C 1
ATOM 713 O O . VAL A 1 99 ? -18.279 -31.460 23.717 1.00 16.78 99 VAL A O 1
ATOM 717 N N . PHE A 1 100 ? -20.411 -31.498 23.003 1.00 15.00 100 PHE A N 1
ATOM 718 C CA . PHE A 1 100 ? -20.667 -30.084 23.250 1.00 16.47 100 PHE A CA 1
ATOM 719 C C . PHE A 1 100 ? -21.900 -30.037 24.123 1.00 15.24 100 PHE A C 1
ATOM 720 O O . PHE A 1 100 ? -23.025 -30.060 23.625 1.00 16.91 100 PHE A O 1
ATOM 728 N N . ALA A 1 101 ? -21.682 -29.991 25.432 1.00 14.75 101 ALA A N 1
ATOM 729 C CA . ALA A 1 101 ? -22.806 -30.119 26.354 1.00 14.50 101 ALA A CA 1
ATOM 730 C C . ALA A 1 101 ? -22.426 -29.846 27.786 1.00 14.43 101 ALA A C 1
ATOM 731 O O . ALA A 1 101 ? -21.396 -30.329 28.277 1.00 15.95 101 ALA A O 1
ATOM 733 N N . TRP A 1 102 ? -23.317 -29.126 28.477 1.00 14.19 102 TRP A N 1
ATOM 734 C CA . TRP A 1 102 ? -23.140 -28.910 29.914 1.00 14.09 102 TRP A CA 1
ATOM 735 C C . TRP A 1 102 ? -24.487 -28.603 30.529 1.00 13.36 102 TRP A C 1
ATOM 736 O O . TRP A 1 102 ? -25.426 -28.196 29.835 1.00 14.96 102 TRP A O 1
ATOM 747 N N . LYS A 1 103 ? -24.586 -28.780 31.842 1.00 14.00 103 LYS A N 1
ATOM 748 C CA . LYS A 1 103 ? -25.820 -28.534 32.515 1.00 14.35 103 LYS A CA 1
ATOM 749 C C . LYS A 1 103 ? -25.979 -27.022 32.652 1.00 15.99 103 LYS A C 1
ATOM 750 O O . LYS A 1 103 ? -25.075 -26.332 33.138 1.00 16.97 103 LYS A O 1
ATOM 756 N N . GLY A 1 104 ? -27.122 -26.519 32.218 1.00 15.46 104 GLY A N 1
ATOM 757 C CA . GLY A 1 104 ? -27.402 -25.107 32.389 1.00 17.22 104 GLY A CA 1
ATOM 758 C C . GLY A 1 104 ? -26.981 -24.225 31.248 1.00 18.06 104 GLY A C 1
ATOM 759 O O . GLY A 1 104 ? -26.518 -23.086 31.471 1.00 19.43 104 GLY A O 1
ATOM 760 N N . GLU A 1 105 ? -27.200 -24.716 30.029 1.00 17.98 105 GLU A N 1
ATOM 761 C CA . GLU A 1 105 ? -26.985 -23.967 28.798 1.00 16.90 105 GLU A CA 1
ATOM 762 C C . GLU A 1 105 ? -28.009 -22.829 28.638 1.00 18.08 105 GLU A C 1
ATOM 763 O O . GLU A 1 105 ? -29.148 -22.931 29.121 1.00 18.26 105 GLU A O 1
ATOM 769 N N . THR A 1 106 ? -27.592 -21.731 28.006 1.00 17.88 106 THR A N 1
ATOM 770 C CA . THR A 1 106 ? -28.586 -20.776 27.537 1.00 18.29 106 THR A CA 1
ATOM 771 C C . THR A 1 106 ? -29.206 -21.345 26.275 1.00 19.65 106 THR A C 1
ATOM 772 O O . THR A 1 106 ? -28.665 -22.292 25.682 1.00 18.52 106 THR A O 1
ATOM 776 N N . ASP A 1 107 ? -30.330 -20.776 25.846 1.00 20.62 107 ASP A N 1
ATOM 777 C CA . ASP A 1 107 ? -30.942 -21.205 24.603 1.00 21.47 107 ASP A CA 1
ATOM 778 C C . ASP A 1 107 ? -30.044 -21.030 23.402 1.00 21.05 107 ASP A C 1
ATOM 779 O O . ASP A 1 107 ? -30.081 -21.844 22.487 1.00 20.46 107 ASP A O 1
ATOM 784 N N . GLU A 1 108 ? -29.228 -19.974 23.390 1.00 20.44 108 GLU A N 1
ATOM 785 C CA . GLU A 1 108 ? -28.368 -19.753 22.254 1.00 21.10 108 GLU A CA 1
ATOM 786 C C . GLU A 1 108 ? -27.179 -20.697 22.302 1.00 19.21 108 GLU A C 1
ATOM 787 O O . GLU A 1 108 ? -26.759 -21.176 21.269 1.00 18.63 108 GLU A O 1
ATOM 793 N N . GLU A 1 109 ? -26.676 -21.009 23.502 1.00 16.96 109 GLU A N 1
ATOM 794 C CA . GLU A 1 109 ? -25.613 -22.006 23.640 1.00 16.03 109 GLU A CA 1
ATOM 795 C C . GLU A 1 109 ? -26.083 -23.374 23.187 1.00 16.91 109 GLU A C 1
ATOM 796 O O . GLU A 1 109 ? -25.317 -24.123 22.577 1.00 16.96 109 GLU A O 1
ATOM 802 N N . TYR A 1 110 ? -27.350 -23.679 23.471 1.00 16.69 110 TYR A N 1
ATOM 803 C CA . TYR A 1 110 ? -27.936 -24.959 23.076 1.00 16.74 110 TYR A CA 1
ATOM 804 C C . TYR A 1 110 ? -27.847 -25.161 21.545 1.00 17.16 110 TYR A C 1
ATOM 805 O O . TYR A 1 110 ? -27.395 -26.196 21.066 1.00 17.68 110 TYR A O 1
ATOM 814 N N . LEU A 1 111 ? -28.251 -24.139 20.798 1.00 17.25 111 LEU A N 1
ATOM 815 C CA . LEU A 1 111 ? -28.202 -24.211 19.331 1.00 18.53 111 LEU A CA 1
ATOM 816 C C . LEU A 1 111 ? -26.755 -24.291 18.839 1.00 19.38 111 LEU A C 1
ATOM 817 O O . LEU A 1 111 ? -26.424 -25.092 17.974 1.00 19.11 111 LEU A O 1
ATOM 822 N N . TRP A 1 112 ? -25.877 -23.484 19.440 1.00 18.08 112 TRP A N 1
ATOM 823 C CA . TRP A 1 112 ? -24.460 -23.542 19.097 1.00 18.48 112 TRP A CA 1
ATOM 824 C C . TRP A 1 112 ? -23.893 -24.969 19.237 1.00 18.16 112 TRP A C 1
ATOM 825 O O . TRP A 1 112 ? -23.163 -25.443 18.389 1.00 18.32 112 TRP A O 1
ATOM 836 N N . CYS A 1 113 ? -24.236 -25.648 20.324 1.00 17.55 113 CYS A N 1
ATOM 837 C CA . CYS A 1 113 ? -23.762 -27.002 20.559 1.00 17.25 113 CYS A CA 1
ATOM 838 C C . CYS A 1 113 ? -24.231 -27.967 19.479 1.00 17.23 113 CYS A C 1
ATOM 839 O O . CYS A 1 113 ? -23.450 -28.795 19.021 1.00 17.84 113 CYS A O 1
ATOM 842 N N . ILE A 1 114 ? -25.503 -27.883 19.091 1.00 18.27 114 ILE A N 1
ATOM 843 C CA . ILE A 1 114 ? -25.990 -28.734 17.994 1.00 18.55 114 ILE A CA 1
ATOM 844 C C . ILE A 1 114 ? -25.215 -28.438 16.718 1.00 18.76 114 ILE A C 1
ATOM 845 O O . ILE A 1 114 ? -24.820 -29.346 15.997 1.00 18.85 114 ILE A O 1
ATOM 850 N N . GLU A 1 115 ? -24.938 -27.161 16.491 1.00 17.91 115 GLU A N 1
ATOM 851 C CA . GLU A 1 115 ? -24.232 -26.767 15.267 1.00 19.69 115 GLU A CA 1
ATOM 852 C C . GLU A 1 115 ? -22.809 -27.314 15.228 1.00 19.26 115 GLU A C 1
ATOM 853 O O . GLU A 1 115 ? -22.300 -27.637 14.154 1.00 19.73 115 GLU A O 1
ATOM 859 N N . GLN A 1 116 ? -22.183 -27.502 16.389 1.00 18.25 116 GLN A N 1
ATOM 860 C CA . GLN A 1 116 ? -20.845 -28.117 16.438 1.00 19.38 116 GLN A CA 1
ATOM 861 C C . GLN A 1 116 ? -20.796 -29.591 16.020 1.00 20.18 116 GLN A C 1
ATOM 862 O O . GLN A 1 116 ? -19.719 -30.136 15.720 1.00 20.78 116 GLN A O 1
ATOM 868 N N . THR A 1 117 ? -21.946 -30.261 16.004 1.00 19.97 117 THR A N 1
ATOM 869 C CA . THR A 1 117 ? -21.949 -31.684 15.676 1.00 19.60 117 THR A CA 1
ATOM 870 C C . THR A 1 117 ? -22.054 -32.010 14.172 1.00 19.51 117 THR A C 1
ATOM 871 O O . THR A 1 117 ? -22.010 -33.176 13.793 1.00 18.85 117 THR A O 1
ATOM 875 N N . LEU A 1 118 ? -22.217 -30.988 13.353 1.00 19.79 118 LEU A N 1
ATOM 876 C CA . LEU A 1 118 ? -22.529 -31.191 11.916 1.00 21.16 118 LEU A CA 1
ATOM 877 C C . LEU A 1 118 ? -21.354 -31.568 11.014 1.00 22.68 118 LEU A C 1
ATOM 878 O O . LEU A 1 118 ? -21.560 -32.239 9.993 1.00 23.25 118 LEU A O 1
ATOM 883 N N . HIS A 1 119 ? -20.148 -31.125 11.377 1.00 23.94 119 HIS A N 1
ATOM 884 C CA . HIS A 1 119 ? -18.970 -31.273 10.494 1.00 24.71 119 HIS A CA 1
ATOM 885 C C . HIS A 1 119 ? -17.847 -32.087 11.136 1.00 25.52 119 HIS A C 1
ATOM 886 O O . HIS A 1 119 ? -17.426 -31.819 12.272 1.00 24.21 119 HIS A O 1
ATOM 893 N N . PHE A 1 120 ? -17.408 -33.111 10.408 1.00 25.38 120 PHE A N 1
ATOM 894 C CA . PHE A 1 120 ? -16.369 -34.029 10.838 1.00 26.53 120 PHE A CA 1
ATOM 895 C C . PHE A 1 120 ? -15.134 -33.736 9.986 1.00 28.55 120 PHE A C 1
ATOM 896 O O . PHE A 1 120 ? -15.219 -32.964 9.030 1.00 29.86 120 PHE A O 1
ATOM 904 N N . LYS A 1 121 ? -14.011 -34.360 10.325 1.00 30.94 121 LYS A N 1
ATOM 905 C CA . LYS A 1 121 ? -12.768 -34.219 9.543 1.00 33.05 121 LYS A CA 1
ATOM 906 C C . LYS A 1 121 ? -12.977 -34.660 8.089 1.00 33.94 121 LYS A C 1
ATOM 907 O O . LYS A 1 121 ? -12.546 -33.957 7.165 1.00 35.14 121 LYS A O 1
ATOM 913 N N . ASP A 1 122 ? -13.654 -35.793 7.888 1.00 34.07 122 ASP A N 1
ATOM 914 C CA . ASP A 1 122 ? -13.896 -36.354 6.549 1.00 34.61 122 ASP A CA 1
ATOM 915 C C . ASP A 1 122 ? -15.082 -35.764 5.764 1.00 33.49 122 ASP A C 1
ATOM 916 O O . ASP A 1 122 ? -15.251 -36.068 4.568 1.00 34.58 122 ASP A O 1
ATOM 921 N N . GLY A 1 123 ? -15.895 -34.921 6.398 1.00 31.36 123 GLY A N 1
ATOM 922 C CA . GLY A 1 123 ? -17.057 -34.351 5.721 1.00 29.04 123 GLY A CA 1
ATOM 923 C C . GLY A 1 123 ? -18.213 -34.104 6.670 1.00 27.59 123 GLY A C 1
ATOM 924 O O . GLY A 1 123 ? -18.032 -34.193 7.891 1.00 27.74 123 GLY A O 1
ATOM 925 N N . PRO A 1 124 ? -19.395 -33.753 6.135 1.00 26.71 124 PRO A N 1
ATOM 926 C CA . PRO A 1 124 ? -20.543 -33.534 7.018 1.00 25.50 124 PRO A CA 1
ATOM 927 C C . PRO A 1 124 ? -21.097 -34.846 7.605 1.00 24.84 124 PRO A C 1
ATOM 928 O O . PRO A 1 124 ? -20.718 -35.947 7.178 1.00 23.10 124 PRO A O 1
ATOM 932 N N . LEU A 1 125 ? -21.943 -34.708 8.628 1.00 23.38 125 LEU A N 1
ATOM 933 C CA . LEU A 1 125 ? -22.630 -35.847 9.216 1.00 22.01 125 LEU A CA 1
ATOM 934 C C . LEU A 1 125 ? -23.287 -36.657 8.097 1.00 21.23 125 LEU A C 1
ATOM 935 O O . LEU A 1 125 ? -23.766 -36.091 7.123 1.00 21.14 125 LEU A O 1
ATOM 940 N N . ASN A 1 126 ? -23.340 -37.974 8.259 1.00 20.18 126 ASN A N 1
ATOM 941 C CA . ASN A 1 126 ? -24.156 -38.778 7.347 1.00 20.15 126 ASN A CA 1
ATOM 942 C C . ASN A 1 126 ? -25.212 -39.611 8.053 1.00 19.57 126 ASN A C 1
ATOM 943 O O . ASN A 1 126 ? -25.903 -40.399 7.420 1.00 19.97 126 ASN A O 1
ATOM 948 N N . MET A 1 127 ? -25.303 -39.457 9.381 1.00 18.72 127 MET A N 1
ATOM 949 C CA . MET A 1 127 ? -26.372 -40.155 10.147 1.00 17.86 127 MET A CA 1
ATOM 950 C C . MET A 1 127 ? -26.817 -39.232 11.276 1.00 17.35 127 MET A C 1
ATOM 951 O O . MET A 1 127 ? -26.006 -38.464 11.776 1.00 16.69 127 MET A O 1
ATOM 956 N N . ILE A 1 128 ? -28.098 -39.301 11.642 1.00 17.23 128 ILE A N 1
ATOM 957 C CA . ILE A 1 128 ? -28.634 -38.559 12.779 1.00 17.37 128 ILE A CA 1
ATOM 958 C C . ILE A 1 128 ? -29.186 -39.533 13.806 1.00 16.13 128 ILE A C 1
ATOM 959 O O . ILE A 1 128 ? -29.933 -40.471 13.446 1.00 15.97 128 ILE A O 1
ATOM 964 N N . LEU A 1 129 ? -28.819 -39.290 15.075 1.00 15.87 129 LEU A N 1
ATOM 965 C CA . LEU A 1 129 ? -29.450 -39.947 16.228 1.00 16.51 129 LEU A CA 1
ATOM 966 C C . LEU A 1 129 ? -30.102 -38.832 17.074 1.00 16.50 129 LEU A C 1
ATOM 967 O O . LEU A 1 129 ? -29.399 -37.969 17.584 1.00 16.27 129 LEU A O 1
ATOM 972 N N . ASP A 1 130 ? -31.442 -38.791 17.124 1.00 16.41 130 ASP A N 1
ATOM 973 C CA . ASP A 1 130 ? -32.170 -37.608 17.618 1.00 16.55 130 ASP A CA 1
ATOM 974 C C . ASP A 1 130 ? -33.112 -37.999 18.768 1.00 16.39 130 ASP A C 1
ATOM 975 O O . ASP A 1 130 ? -33.617 -39.132 18.817 1.00 16.92 130 ASP A O 1
ATOM 980 N N . ASP A 1 131 ? -33.351 -37.060 19.669 1.00 16.55 131 ASP A N 1
ATOM 981 C CA . ASP A 1 131 ? -34.317 -37.244 20.754 1.00 16.37 131 ASP A CA 1
ATOM 982 C C . ASP A 1 131 ? -35.074 -35.934 20.814 1.00 16.94 131 ASP A C 1
ATOM 983 O O . ASP A 1 131 ? -34.576 -34.932 21.394 1.00 17.71 131 ASP A O 1
ATOM 988 N N . GLY A 1 132 ? -36.236 -35.917 20.162 1.00 16.26 132 GLY A N 1
ATOM 989 C CA . GLY A 1 132 ? -37.138 -34.766 20.184 1.00 17.17 132 GLY A CA 1
ATOM 990 C C . GLY A 1 132 ? -37.250 -34.030 18.864 1.00 17.37 132 GLY A C 1
ATOM 991 O O . GLY A 1 132 ? -38.066 -33.126 18.739 1.00 19.57 132 GLY A O 1
ATOM 992 N N . GLY A 1 133 ? -36.443 -34.415 17.888 1.00 16.73 133 GLY A N 1
ATOM 993 C CA . GLY A 1 133 ? -36.487 -33.824 16.544 1.00 17.91 133 GLY A CA 1
ATOM 994 C C . GLY A 1 133 ? -35.718 -32.528 16.311 1.00 18.06 133 GLY A C 1
ATOM 995 O O . GLY A 1 133 ? -35.723 -32.013 15.188 1.00 18.81 133 GLY A O 1
ATOM 996 N N . ASP A 1 134 ? -35.016 -32.016 17.314 1.00 17.44 134 ASP A N 1
ATOM 997 C CA . ASP A 1 134 ? -34.314 -30.708 17.104 1.00 18.20 134 ASP A CA 1
ATOM 998 C C . ASP A 1 134 ? -33.207 -30.767 16.038 1.00 18.43 134 ASP A C 1
ATOM 999 O O . ASP A 1 134 ? -33.088 -29.847 15.214 1.00 19.17 134 ASP A O 1
ATOM 1004 N N . LEU A 1 135 ? -32.387 -31.813 16.053 1.00 18.00 135 LEU A N 1
ATOM 1005 C CA . LEU A 1 135 ? -31.370 -31.989 15.014 1.00 18.24 135 LEU A CA 1
ATOM 1006 C C . LEU A 1 135 ? -32.015 -32.235 13.653 1.00 18.85 135 LEU A C 1
ATOM 1007 O O . LEU A 1 135 ? -31.657 -31.620 12.647 1.00 19.42 135 LEU A O 1
ATOM 1012 N N . THR A 1 136 ? -32.983 -33.145 13.621 1.00 18.27 136 THR A N 1
ATOM 1013 C CA . THR A 1 136 ? -33.753 -33.379 12.420 1.00 18.79 136 THR A CA 1
ATOM 1014 C C . THR A 1 136 ? -34.322 -32.098 11.799 1.00 19.36 136 THR A C 1
ATOM 1015 O O . THR A 1 136 ? -34.206 -31.864 10.582 1.00 19.42 136 THR A O 1
ATOM 1019 N N . ASN A 1 137 ? -34.946 -31.288 12.614 1.00 19.47 137 ASN A N 1
ATOM 1020 C CA . ASN A 1 137 ? -35.583 -30.047 12.156 1.00 20.38 137 ASN A CA 1
ATOM 1021 C C . ASN A 1 137 ? -34.575 -28.993 11.731 1.00 21.38 137 ASN A C 1
ATOM 1022 O O . ASN A 1 137 ? -34.803 -28.303 10.733 1.00 22.23 137 ASN A O 1
ATOM 1027 N N . LEU A 1 138 ? -33.452 -28.924 12.451 1.00 21.21 138 LEU A N 1
ATOM 1028 C CA . LEU A 1 138 ? -32.366 -27.981 12.142 1.00 21.70 138 LEU A CA 1
ATOM 1029 C C . LEU A 1 138 ? -31.853 -28.243 10.726 1.00 22.35 138 LEU A C 1
ATOM 1030 O O . LEU A 1 138 ? -31.742 -27.312 9.924 1.00 23.15 138 LEU A O 1
ATOM 1035 N N . ILE A 1 139 ? -31.553 -29.504 10.417 1.00 21.76 139 ILE A N 1
ATOM 1036 C CA . ILE A 1 139 ? -31.045 -29.854 9.095 1.00 22.78 139 ILE A CA 1
ATOM 1037 C C . ILE A 1 139 ? -32.063 -29.577 7.993 1.00 23.55 139 ILE A C 1
ATOM 1038 O O . ILE A 1 139 ? -31.713 -28.960 6.970 1.00 24.36 139 ILE A O 1
ATOM 1043 N N . HIS A 1 140 ? -33.306 -30.020 8.192 1.00 23.39 140 HIS A N 1
ATOM 1044 C CA . HIS A 1 140 ? -34.344 -29.828 7.173 1.00 23.87 140 HIS A CA 1
ATOM 1045 C C . HIS A 1 140 ? -34.621 -28.342 6.920 1.00 24.84 140 HIS A C 1
ATOM 1046 O O . HIS A 1 140 ? -34.774 -27.943 5.755 1.00 25.14 140 HIS A O 1
ATOM 1053 N N . THR A 1 141 ? -34.644 -27.533 7.982 1.00 24.89 141 THR A N 1
ATOM 1054 C CA . THR A 1 141 ? -34.976 -26.111 7.853 1.00 26.99 141 THR A CA 1
ATOM 1055 C C . THR A 1 141 ? -33.778 -25.202 7.524 1.00 27.58 141 THR A C 1
ATOM 1056 O O . THR A 1 141 ? -33.943 -24.247 6.757 1.00 28.29 141 THR A O 1
ATOM 1060 N N . LYS A 1 142 ? -32.593 -25.473 8.074 1.00 27.99 142 LYS A N 1
ATOM 1061 C CA . LYS A 1 142 ? -31.485 -24.508 7.966 1.00 28.43 142 LYS A CA 1
ATOM 1062 C C . LYS A 1 142 ? -30.328 -25.021 7.115 1.00 28.49 142 LYS A C 1
ATOM 1063 O O . LYS A 1 142 ? -29.575 -24.221 6.549 1.00 29.35 142 LYS A O 1
ATOM 1069 N N . TYR A 1 143 ? -30.192 -26.340 7.006 1.00 28.24 143 TYR A N 1
ATOM 1070 C CA . TYR A 1 143 ? -29.109 -26.956 6.229 1.00 28.25 143 TYR A CA 1
ATOM 1071 C C . TYR A 1 143 ? -29.630 -27.986 5.224 1.00 27.39 143 TYR A C 1
ATOM 1072 O O . TYR A 1 143 ? -29.149 -29.115 5.182 1.00 27.06 143 TYR A O 1
ATOM 1081 N N . PRO A 1 144 ? -30.585 -27.581 4.371 1.00 27.30 144 PRO A N 1
ATOM 1082 C CA . PRO A 1 144 ? -31.129 -28.597 3.469 1.00 27.26 144 PRO A CA 1
ATOM 1083 C C . PRO A 1 144 ? -30.103 -29.178 2.502 1.00 27.41 144 PRO A C 1
ATOM 1084 O O . PRO A 1 144 ? -30.269 -30.298 2.041 1.00 26.94 144 PRO A O 1
ATOM 1088 N N . GLN A 1 145 ? -29.052 -28.410 2.221 1.00 27.78 145 GLN A N 1
ATOM 1089 C CA . GLN A 1 145 ? -27.945 -28.855 1.370 1.00 28.66 145 GLN A CA 1
ATOM 1090 C C . GLN A 1 145 ? -27.241 -30.109 1.918 1.00 28.16 145 GLN A C 1
ATOM 1091 O O . GLN A 1 145 ? -26.552 -30.805 1.179 1.00 28.85 145 GLN A O 1
ATOM 1097 N N . LEU A 1 146 ? -27.433 -30.423 3.210 1.00 27.02 146 LEU A N 1
ATOM 1098 C CA . LEU A 1 146 ? -26.785 -31.588 3.807 1.00 26.06 146 LEU A CA 1
ATOM 1099 C C . LEU A 1 146 ? -27.626 -32.872 3.754 1.00 25.48 146 LEU A C 1
ATOM 1100 O O . LEU A 1 146 ? -27.096 -33.971 3.918 1.00 26.44 146 LEU A O 1
ATOM 1105 N N . LEU A 1 147 ? -28.917 -32.720 3.487 1.00 25.02 147 LEU A N 1
ATOM 1106 C CA . LEU A 1 147 ? -29.897 -33.820 3.494 1.00 25.05 147 LEU A CA 1
ATOM 1107 C C . LEU A 1 147 ? -29.523 -35.027 2.636 1.00 25.61 147 LEU A C 1
ATOM 1108 O O . LEU A 1 147 ? -29.582 -36.176 3.102 1.00 24.88 147 LEU A O 1
ATOM 1113 N N . SER A 1 148 ? -29.136 -34.779 1.376 1.00 26.71 148 SER A N 1
ATOM 1114 C CA . SER A 1 148 ? -28.796 -35.877 0.468 1.00 26.94 148 SER A CA 1
ATOM 1115 C C . SER A 1 148 ? -27.593 -36.699 0.930 1.00 26.20 148 SER A C 1
ATOM 1116 O O . SER A 1 148 ? -27.437 -37.853 0.533 1.00 27.83 148 SER A O 1
ATOM 1119 N N . GLY A 1 149 ? -26.757 -36.093 1.777 1.00 24.74 149 GLY A N 1
ATOM 1120 C CA . GLY A 1 149 ? -25.608 -36.761 2.398 1.00 23.34 149 GLY A CA 1
ATOM 1121 C C . GLY A 1 149 ? -25.920 -37.546 3.670 1.00 22.61 149 GLY A C 1
ATOM 1122 O O . GLY A 1 149 ? -25.027 -38.197 4.210 1.00 22.23 149 GLY A O 1
ATOM 1123 N N . ILE A 1 150 ? -27.184 -37.536 4.105 1.00 22.32 150 ILE A N 1
ATOM 1124 C CA . ILE A 1 150 ? -27.572 -38.216 5.363 1.00 21.34 150 ILE A CA 1
ATOM 1125 C C . ILE A 1 150 ? -28.347 -39.501 5.063 1.00 20.79 150 ILE A C 1
ATOM 1126 O O . ILE A 1 150 ? -29.392 -39.459 4.417 1.00 21.90 150 ILE A O 1
ATOM 1131 N N . ARG A 1 151 ? -27.808 -40.630 5.495 1.00 20.61 151 ARG A N 1
ATOM 1132 C CA . ARG A 1 151 ? -28.393 -41.929 5.193 1.00 19.90 151 ARG A CA 1
ATOM 1133 C C . ARG A 1 151 ? -29.667 -42.275 5.979 1.00 20.55 151 ARG A C 1
ATOM 1134 O O . ARG A 1 151 ? -30.592 -42.911 5.460 1.00 20.87 151 ARG A O 1
ATOM 1142 N N . GLY A 1 152 ? -29.708 -41.872 7.247 1.00 18.98 152 GLY A N 1
ATOM 1143 C CA . GLY A 1 152 ? -30.929 -42.052 8.016 1.00 18.78 152 GLY A CA 1
ATOM 1144 C C . GLY A 1 152 ? -30.934 -41.325 9.352 1.00 18.29 152 GLY A C 1
ATOM 1145 O O . GLY A 1 152 ? -29.912 -40.818 9.809 1.00 17.69 152 GLY A O 1
ATOM 1146 N N . ILE A 1 153 ? -32.126 -41.294 9.934 1.00 16.81 153 ILE A N 1
ATOM 1147 C CA . ILE A 1 153 ? -32.409 -40.755 11.263 1.00 16.89 153 ILE A CA 1
ATOM 1148 C C . ILE A 1 153 ? -32.972 -41.895 12.121 1.00 16.72 153 ILE A C 1
ATOM 1149 O O . ILE A 1 153 ? -33.853 -42.636 11.687 1.00 16.24 153 ILE A O 1
ATOM 1154 N N . SER A 1 154 ? -32.507 -41.999 13.372 1.00 16.08 154 SER A N 1
ATOM 1155 C CA . SER A 1 154 ? -33.259 -42.767 14.373 1.00 16.64 154 SER A CA 1
ATOM 1156 C C . SER A 1 154 ? -33.695 -41.791 15.470 1.00 16.64 154 SER A C 1
ATOM 1157 O O . SER A 1 154 ? -32.938 -40.912 15.855 1.00 17.90 154 SER A O 1
ATOM 1160 N N . GLU A 1 155 ? -34.944 -41.923 15.905 1.00 16.42 155 GLU A N 1
ATOM 1161 C CA . GLU A 1 155 ? -35.589 -40.923 16.774 1.00 15.27 155 GLU A CA 1
ATOM 1162 C C . GLU A 1 155 ? -36.121 -41.620 18.035 1.00 15.14 155 GLU A C 1
ATOM 1163 O O . GLU A 1 155 ? -36.866 -42.605 17.946 1.00 15.78 155 GLU A O 1
ATOM 1169 N N . GLU A 1 156 ? -35.687 -41.107 19.182 1.00 15.69 156 GLU A N 1
ATOM 1170 C CA . GLU A 1 156 ? -35.960 -41.644 20.513 1.00 16.04 156 GLU A CA 1
ATOM 1171 C C . GLU A 1 156 ? -37.353 -41.517 21.128 1.00 16.30 156 GLU A C 1
ATOM 1172 O O . GLU A 1 156 ? -37.812 -42.449 21.793 1.00 16.72 156 GLU A O 1
ATOM 1178 N N . THR A 1 157 ? -38.033 -40.392 20.923 1.00 15.24 157 THR A N 1
ATOM 1179 C CA . THR A 1 157 ? -39.116 -40.041 21.850 1.00 15.69 157 THR A CA 1
ATOM 1180 C C . THR A 1 157 ? -40.443 -39.764 21.145 1.00 15.70 157 THR A C 1
ATOM 1181 O O . THR A 1 157 ? -40.484 -39.480 19.936 1.00 15.94 157 THR A O 1
ATOM 1185 N N . THR A 1 158 ? -41.529 -39.949 21.880 1.00 14.36 158 THR A N 1
ATOM 1186 C CA . THR A 1 158 ? -42.879 -39.816 21.307 1.00 15.08 158 THR A CA 1
ATOM 1187 C C . THR A 1 158 ? -43.116 -38.495 20.554 1.00 15.08 158 THR A C 1
ATOM 1188 O O . THR A 1 158 ? -43.609 -38.520 19.445 1.00 13.92 158 THR A O 1
ATOM 1192 N N . THR A 1 159 ? -42.685 -37.379 21.137 1.00 15.86 159 THR A N 1
ATOM 1193 C CA . THR A 1 159 ? -42.844 -36.051 20.518 1.00 16.48 159 THR A CA 1
ATOM 1194 C C . THR A 1 159 ? -42.050 -35.999 19.206 1.00 16.54 159 THR A C 1
ATOM 1195 O O . THR A 1 159 ? -42.543 -35.493 18.204 1.00 17.22 159 THR A O 1
ATOM 1199 N N . GLY A 1 160 ? -40.882 -36.640 19.186 1.00 16.25 160 GLY A N 1
ATOM 1200 C CA . GLY A 1 160 ? -40.053 -36.607 17.984 1.00 16.16 160 GLY A CA 1
ATOM 1201 C C . GLY A 1 160 ? -40.635 -37.430 16.871 1.00 17.08 160 GLY A C 1
ATOM 1202 O O . GLY A 1 160 ? -40.592 -37.044 15.697 1.00 17.67 160 GLY A O 1
ATOM 1203 N N . VAL A 1 161 ? -41.129 -38.613 17.193 1.00 16.53 161 VAL A N 1
ATOM 1204 C CA . VAL A 1 161 ? -41.741 -39.422 16.144 1.00 16.13 161 VAL A CA 1
ATOM 1205 C C . VAL A 1 161 ? -43.049 -38.825 15.639 1.00 17.04 161 VAL A C 1
ATOM 1206 O O . VAL A 1 161 ? -43.353 -38.926 14.431 1.00 16.03 161 VAL A O 1
ATOM 1210 N N . HIS A 1 162 ? -43.792 -38.186 16.532 1.00 18.36 162 HIS A N 1
ATOM 1211 C CA . HIS A 1 162 ? -44.996 -37.445 16.158 1.00 18.85 162 HIS A CA 1
ATOM 1212 C C . HIS A 1 162 ? -44.617 -36.454 15.039 1.00 19.52 162 HIS A C 1
ATOM 1213 O O . HIS A 1 162 ? -45.270 -36.404 13.988 1.00 19.31 162 HIS A O 1
ATOM 1220 N N . ASN A 1 163 ? -43.547 -35.702 15.267 1.00 19.10 163 ASN A N 1
ATOM 1221 C CA . ASN A 1 163 ? -43.037 -34.749 14.253 1.00 19.21 163 ASN A CA 1
ATOM 1222 C C . ASN A 1 163 ? -42.632 -35.421 12.944 1.00 19.55 163 ASN A C 1
ATOM 1223 O O . ASN A 1 163 ? -42.973 -34.931 11.884 1.00 19.39 163 ASN A O 1
ATOM 1228 N N . LEU A 1 164 ? -41.908 -36.540 13.008 1.00 18.44 164 LEU A N 1
ATOM 1229 C CA . LEU A 1 164 ? -41.554 -37.276 11.801 1.00 17.89 164 LEU A CA 1
ATOM 1230 C C . LEU A 1 164 ? -42.765 -37.714 10.965 1.00 18.48 164 LEU A C 1
ATOM 1231 O O . LEU A 1 164 ? -42.742 -37.616 9.730 1.00 18.03 164 LEU A O 1
ATOM 1236 N N . TYR A 1 165 ? -43.805 -38.227 11.615 1.00 19.38 165 TYR A N 1
ATOM 1237 C CA . TYR A 1 165 ? -45.007 -38.616 10.885 1.00 19.73 165 TYR A CA 1
ATOM 1238 C C . TYR A 1 165 ? -45.678 -37.421 10.232 1.00 20.72 165 TYR A C 1
ATOM 1239 O O . TYR A 1 165 ? -46.153 -37.528 9.094 1.00 21.30 165 TYR A O 1
ATOM 1248 N N . LYS A 1 166 ? -45.693 -36.301 10.931 1.00 21.96 166 LYS A N 1
ATOM 1249 C CA . LYS A 1 166 ? -46.268 -35.068 10.409 1.00 23.27 166 LYS A CA 1
ATOM 1250 C C . LYS A 1 166 ? -45.460 -34.581 9.214 1.00 23.31 166 LYS A C 1
ATOM 1251 O O . LYS A 1 166 ? -46.030 -34.283 8.150 1.00 23.54 166 LYS A O 1
ATOM 1257 N N . MET A 1 167 ? -44.138 -34.557 9.360 1.00 23.14 167 MET A N 1
ATOM 1258 C CA . MET A 1 167 ? -43.257 -34.219 8.225 1.00 23.10 167 MET A CA 1
ATOM 1259 C C . MET A 1 167 ? -43.504 -35.087 7.008 1.00 23.70 167 MET A C 1
ATOM 1260 O O . MET A 1 167 ? -43.589 -34.597 5.878 1.00 23.44 167 MET A O 1
ATOM 1265 N N . MET A 1 168 ? -43.604 -36.395 7.216 1.00 23.22 168 MET A N 1
ATOM 1266 C CA . MET A 1 168 ? -43.836 -37.308 6.114 1.00 24.74 168 MET A CA 1
ATOM 1267 C C . MET A 1 168 ? -45.183 -37.085 5.423 1.00 25.63 168 MET A C 1
ATOM 1268 O O . MET A 1 168 ? -45.266 -36.995 4.181 1.00 26.36 168 MET A O 1
ATOM 1273 N N . SER A 1 169 ? -46.236 -36.971 6.222 1.00 27.30 169 SER A N 1
ATOM 1274 C CA . SER A 1 169 ? -47.573 -36.759 5.675 1.00 28.29 169 SER A CA 1
ATOM 1275 C C . SER A 1 169 ? -47.616 -35.470 4.837 1.00 28.82 169 SER A C 1
ATOM 1276 O O . SER A 1 169 ? -48.349 -35.400 3.833 1.00 29.09 169 SER A O 1
ATOM 1279 N N . ASN A 1 170 ? -46.832 -34.471 5.241 1.00 28.57 170 ASN A N 1
ATOM 1280 C CA . ASN A 1 170 ? -46.747 -33.193 4.520 1.00 29.44 170 ASN A CA 1
ATOM 1281 C C . ASN A 1 170 ? -45.756 -33.170 3.371 1.00 28.88 170 ASN A C 1
ATOM 1282 O O . ASN A 1 170 ? -45.629 -32.152 2.681 1.00 29.84 170 ASN A O 1
ATOM 1287 N N . GLY A 1 171 ? -45.053 -34.278 3.180 1.00 28.25 171 GLY A N 1
ATOM 1288 C CA . GLY A 1 171 ? -44.059 -34.404 2.114 1.00 27.89 171 GLY A CA 1
ATOM 1289 C C . GLY A 1 171 ? -42.786 -33.603 2.311 1.00 27.44 171 GLY A C 1
ATOM 1290 O O . GLY A 1 171 ? -42.058 -33.326 1.351 1.00 28.08 171 GLY A O 1
ATOM 1291 N N . ILE A 1 172 ? -42.493 -33.242 3.557 1.00 26.10 172 ILE A N 1
ATOM 1292 C CA . ILE A 1 172 ? -41.295 -32.475 3.871 1.00 26.20 172 ILE A CA 1
ATOM 1293 C C . ILE A 1 172 ? -40.173 -33.310 4.524 1.00 24.07 172 ILE A C 1
ATOM 1294 O O . ILE A 1 172 ? -39.081 -32.816 4.727 1.00 24.69 172 ILE A O 1
ATOM 1299 N N . LEU A 1 173 ? -40.443 -34.578 4.846 1.00 23.21 173 LEU A N 1
ATOM 1300 C CA . LEU A 1 173 ? -39.375 -35.484 5.293 1.00 22.11 173 LEU A CA 1
ATOM 1301 C C . LEU A 1 173 ? -38.521 -35.905 4.083 1.00 22.19 173 LEU A C 1
ATOM 1302 O O . LEU A 1 173 ? -39.069 -36.354 3.060 1.00 22.65 173 LEU A O 1
ATOM 1307 N N . LYS A 1 174 ? -37.200 -35.744 4.196 1.00 22.05 174 LYS A N 1
ATOM 1308 C CA . LYS A 1 174 ? -36.291 -35.989 3.061 1.00 22.35 174 LYS A CA 1
ATOM 1309 C C . LYS A 1 174 ? -35.258 -37.070 3.315 1.00 22.73 174 LYS A C 1
ATOM 1310 O O . LYS A 1 174 ? -34.460 -37.379 2.433 1.00 22.95 174 LYS A O 1
ATOM 1316 N N . VAL A 1 175 ? -35.247 -37.626 4.533 1.00 21.97 175 VAL A N 1
ATOM 1317 C CA . VAL A 1 175 ? -34.315 -38.690 4.899 1.00 22.19 175 VAL A CA 1
ATOM 1318 C C . VAL A 1 175 ? -35.138 -39.816 5.539 1.00 21.70 175 VAL A C 1
ATOM 1319 O O . VAL A 1 175 ? -36.097 -39.521 6.254 1.00 21.94 175 VAL A O 1
ATOM 1323 N N . PRO A 1 176 ? -34.772 -41.095 5.315 1.00 20.80 176 PRO A N 1
ATOM 1324 C CA . PRO A 1 176 ? -35.477 -42.223 5.969 1.00 19.80 176 PRO A CA 1
ATOM 1325 C C . PRO A 1 176 ? -35.302 -42.200 7.503 1.00 18.67 176 PRO A C 1
ATOM 1326 O O . PRO A 1 176 ? -34.221 -41.854 7.978 1.00 18.09 176 PRO A O 1
ATOM 1330 N N . ALA A 1 177 ? -36.339 -42.576 8.258 1.00 17.48 177 ALA A N 1
ATOM 1331 C CA . ALA A 1 177 ? -36.225 -42.603 9.725 1.00 17.18 177 ALA A CA 1
ATOM 1332 C C . ALA A 1 177 ? -36.698 -43.910 10.305 1.00 16.45 177 ALA A C 1
ATOM 1333 O O . ALA A 1 177 ? -37.640 -44.525 9.789 1.00 17.56 177 ALA A O 1
ATOM 1335 N N . ILE A 1 178 ? -36.064 -44.317 11.401 1.00 17.37 178 ILE A N 1
ATOM 1336 C CA . ILE A 1 178 ? -36.601 -45.392 12.203 1.00 16.68 178 ILE A CA 1
ATOM 1337 C C . ILE A 1 178 ? -37.143 -44.805 13.506 1.00 16.88 178 ILE A C 1
ATOM 1338 O O . ILE A 1 178 ? -36.456 -44.029 14.191 1.00 16.96 178 ILE A O 1
ATOM 1343 N N . ASN A 1 179 ? -38.399 -45.156 13.772 1.00 16.15 179 ASN A N 1
ATOM 1344 C CA . ASN A 1 179 ? -39.086 -44.819 15.011 1.00 15.47 179 ASN A CA 1
ATOM 1345 C C . ASN A 1 179 ? -38.638 -45.832 16.073 1.00 15.63 179 ASN A C 1
ATOM 1346 O O . ASN A 1 179 ? -39.104 -46.983 16.112 1.00 15.59 179 ASN A O 1
ATOM 1351 N N . VAL A 1 180 ? -37.709 -45.398 16.917 1.00 14.16 180 VAL A N 1
ATOM 1352 C CA . VAL A 1 180 ? -37.211 -46.166 18.056 1.00 15.00 180 VAL A CA 1
ATOM 1353 C C . VAL A 1 180 ? -38.210 -46.100 19.209 1.00 14.36 180 VAL A C 1
ATOM 1354 O O . VAL A 1 180 ? -38.378 -47.088 19.911 1.00 15.23 180 VAL A O 1
ATOM 1358 N N . ASN A 1 181 ? -38.922 -44.990 19.363 1.00 14.43 181 ASN A N 1
ATOM 1359 C CA . ASN A 1 181 ? -39.837 -44.864 20.493 1.00 12.92 181 ASN A CA 1
ATOM 1360 C C . ASN A 1 181 ? -40.813 -46.030 20.515 1.00 13.08 181 ASN A C 1
ATOM 1361 O O . ASN A 1 181 ? -41.082 -46.556 21.578 1.00 12.85 181 ASN A O 1
ATOM 1366 N N . ASP A 1 182 ? -41.321 -46.385 19.348 1.00 13.81 182 ASP A N 1
ATOM 1367 C CA . ASP A 1 182 ? -42.374 -47.387 19.251 1.00 15.13 182 ASP A CA 1
ATOM 1368 C C . ASP A 1 182 ? -41.943 -48.820 19.032 1.00 15.14 182 ASP A C 1
ATOM 1369 O O . ASP A 1 182 ? -42.780 -49.705 18.767 1.00 15.22 182 ASP A O 1
ATOM 1374 N N . SER A 1 183 ? -40.665 -49.079 19.258 1.00 15.04 183 SER A N 1
ATOM 1375 C CA . SER A 1 183 ? -40.300 -50.461 19.534 1.00 14.23 183 SER A CA 1
ATOM 1376 C C . SER A 1 183 ? -41.037 -50.802 20.832 1.00 14.57 183 SER A C 1
ATOM 1377 O O . SER A 1 183 ? -41.203 -49.973 21.725 1.00 14.17 183 SER A O 1
ATOM 1380 N N . VAL A 1 184 ? -41.498 -52.048 20.926 1.00 14.11 184 VAL A N 1
ATOM 1381 C CA . VAL A 1 184 ? -42.181 -52.437 22.136 1.00 15.37 184 VAL A CA 1
ATOM 1382 C C . VAL A 1 184 ? -41.262 -52.260 23.330 1.00 14.21 184 VAL A C 1
ATOM 1383 O O . VAL A 1 184 ? -41.703 -51.853 24.420 1.00 13.51 184 VAL A O 1
ATOM 1387 N N . THR A 1 185 ? -39.982 -52.623 23.151 1.00 12.59 185 THR A N 1
ATOM 1388 C CA . THR A 1 185 ? -39.003 -52.645 24.253 1.00 12.03 185 THR A CA 1
ATOM 1389 C C . THR A 1 185 ? -38.527 -51.248 24.646 1.00 12.43 185 THR A C 1
ATOM 1390 O O . THR A 1 185 ? -37.817 -51.098 25.659 1.00 14.16 185 THR A O 1
ATOM 1394 N N . LYS A 1 186 ? -38.985 -50.235 23.919 1.00 12.32 186 LYS A N 1
ATOM 1395 C CA . LYS A 1 186 ? -38.774 -48.838 24.274 1.00 11.70 186 LYS A CA 1
ATOM 1396 C C . LYS A 1 186 ? -40.057 -48.302 24.937 1.00 12.07 186 LYS A C 1
ATOM 1397 O O . LYS A 1 186 ? -40.099 -48.152 26.159 1.00 12.38 186 LYS A O 1
ATOM 1403 N N . SER A 1 187 ? -41.109 -48.110 24.156 1.00 13.68 187 SER A N 1
ATOM 1404 C CA . SER A 1 187 ? -42.340 -47.447 24.629 1.00 15.31 187 SER A CA 1
ATOM 1405 C C . SER A 1 187 ? -42.948 -48.141 25.841 1.00 15.53 187 SER A C 1
ATOM 1406 O O . SER A 1 187 ? -43.398 -47.445 26.738 1.00 17.48 187 SER A O 1
ATOM 1409 N N . LYS A 1 188 ? -42.937 -49.493 25.906 1.00 15.26 188 LYS A N 1
ATOM 1410 C CA . LYS A 1 188 ? -43.567 -50.181 27.048 1.00 15.02 188 LYS A CA 1
ATOM 1411 C C . LYS A 1 188 ? -42.653 -50.379 28.249 1.00 14.99 188 LYS A C 1
ATOM 1412 O O . LYS A 1 188 ? -43.058 -50.919 29.281 1.00 15.02 188 LYS A O 1
ATOM 1418 N N . PHE A 1 189 ? -41.441 -49.835 28.162 1.00 13.45 189 PHE A N 1
ATOM 1419 C CA . PHE A 1 189 ? -40.459 -50.038 29.191 1.00 13.67 189 PHE A CA 1
ATOM 1420 C C . PHE A 1 189 ? -39.894 -48.721 29.688 1.00 13.04 189 PHE A C 1
ATOM 1421 O O . PHE A 1 189 ? -40.070 -48.370 30.849 1.00 13.24 189 PHE A O 1
ATOM 1429 N N . ASP A 1 190 ? -39.144 -48.042 28.840 1.00 14.19 190 ASP A N 1
ATOM 1430 C CA . ASP A 1 190 ? -38.547 -46.724 29.155 1.00 13.46 190 ASP A CA 1
ATOM 1431 C C . ASP A 1 190 ? -39.654 -45.731 29.552 1.00 13.17 190 ASP A C 1
ATOM 1432 O O . ASP A 1 190 ? -39.633 -45.238 30.678 1.00 13.09 190 ASP A O 1
ATOM 1437 N N . ASN A 1 191 ? -40.651 -45.563 28.679 1.00 14.78 191 ASN A N 1
ATOM 1438 C CA . ASN A 1 191 ? -41.664 -44.524 28.952 1.00 15.15 191 ASN A CA 1
ATOM 1439 C C . ASN A 1 191 ? -42.457 -44.831 30.243 1.00 15.91 191 ASN A C 1
ATOM 1440 O O . ASN A 1 191 ? -42.792 -43.926 31.022 1.00 16.87 191 ASN A O 1
ATOM 1445 N N . LEU A 1 192 ? -42.690 -46.131 30.495 1.00 13.68 192 LEU A N 1
ATOM 1446 C CA . LEU A 1 192 ? -43.499 -46.579 31.613 1.00 14.24 192 LEU A CA 1
ATOM 1447 C C . LEU A 1 192 ? -42.671 -46.747 32.880 1.00 13.73 192 LEU A C 1
ATOM 1448 O O . LEU A 1 192 ? -42.868 -46.019 33.838 1.00 15.08 192 LEU A O 1
ATOM 1453 N N . TYR A 1 193 ? -41.785 -47.757 32.906 1.00 11.97 193 TYR A N 1
ATOM 1454 C CA . TYR A 1 193 ? -41.036 -48.076 34.129 1.00 11.66 193 TYR A CA 1
ATOM 1455 C C . TYR A 1 193 ? -39.938 -47.060 34.422 1.00 11.71 193 TYR A C 1
ATOM 1456 O O . TYR A 1 193 ? -39.585 -46.859 35.590 1.00 12.14 193 TYR A O 1
ATOM 1465 N N . GLY A 1 194 ? -39.432 -46.435 33.373 1.00 13.08 194 GLY A N 1
ATOM 1466 C CA . GLY A 1 194 ? -38.430 -45.383 33.545 1.00 14.37 194 GLY A CA 1
ATOM 1467 C C . GLY A 1 194 ? -39.003 -44.209 34.357 1.00 15.09 194 GLY A C 1
ATOM 1468 O O . GLY A 1 194 ? -38.481 -43.852 35.426 1.00 13.66 194 GLY A O 1
ATOM 1469 N N . CYS A 1 195 ? -40.122 -43.661 33.881 1.00 14.41 195 CYS A N 1
ATOM 1470 C CA . CYS A 1 195 ? -40.777 -42.564 34.613 1.00 14.89 195 CYS A CA 1
ATOM 1471 C C . CYS A 1 195 ? -41.277 -42.976 35.996 1.00 14.06 195 CYS A C 1
ATOM 1472 O O . CYS A 1 195 ? -41.298 -42.188 36.927 1.00 15.35 195 CYS A O 1
ATOM 1475 N N . ARG A 1 196 ? -41.685 -44.250 36.134 1.00 13.09 196 ARG A N 1
ATOM 1476 C CA . ARG A 1 196 ? -42.136 -44.730 37.418 1.00 12.58 196 ARG A CA 1
ATOM 1477 C C . ARG A 1 196 ? -41.046 -44.572 38.463 1.00 14.08 196 ARG A C 1
ATOM 1478 O O . ARG A 1 196 ? -41.356 -44.462 39.637 1.00 15.93 196 ARG A O 1
ATOM 1486 N N . GLU A 1 197 ? -39.772 -44.581 38.072 1.00 12.78 197 GLU A N 1
ATOM 1487 C CA . GLU A 1 197 ? -38.709 -44.299 39.065 1.00 12.35 197 GLU A CA 1
ATOM 1488 C C . GLU A 1 197 ? -38.153 -42.874 39.025 1.00 13.76 197 GLU A C 1
ATOM 1489 O O . GLU A 1 197 ? -37.871 -42.299 40.057 1.00 16.76 197 GLU A O 1
ATOM 1495 N N . SER A 1 198 ? -38.037 -42.293 37.845 1.00 11.46 198 SER A N 1
ATOM 1496 C CA . SER A 1 198 ? -37.296 -41.032 37.773 1.00 11.72 198 SER A CA 1
ATOM 1497 C C . SER A 1 198 ? -38.120 -39.781 38.022 1.00 10.28 198 SER A C 1
ATOM 1498 O O . SER A 1 198 ? -37.544 -38.737 38.340 1.00 11.59 198 SER A O 1
ATOM 1501 N N . LEU A 1 199 ? -39.429 -39.849 37.863 1.00 12.59 199 LEU A N 1
ATOM 1502 C CA . LEU A 1 199 ? -40.266 -38.689 38.207 1.00 12.94 199 LEU A CA 1
ATOM 1503 C C . LEU A 1 199 ? -40.081 -38.342 39.688 1.00 12.47 199 LEU A C 1
ATOM 1504 O O . LEU A 1 199 ? -39.775 -37.189 40.036 1.00 12.63 199 LEU A O 1
ATOM 1509 N N . ILE A 1 200 ? -40.309 -39.315 40.553 1.00 12.43 200 ILE A N 1
ATOM 1510 C CA . ILE A 1 200 ? -40.179 -39.129 41.993 1.00 13.86 200 ILE A CA 1
ATOM 1511 C C . ILE A 1 200 ? -38.765 -38.720 42.382 1.00 14.12 200 ILE A C 1
ATOM 1512 O O . ILE A 1 200 ? -38.591 -37.856 43.234 1.00 14.46 200 ILE A O 1
ATOM 1517 N N . ASP A 1 201 ? -37.761 -39.293 41.714 1.00 14.25 201 ASP A N 1
ATOM 1518 C CA . ASP A 1 201 ? -36.390 -38.909 41.974 1.00 13.93 201 ASP A CA 1
ATOM 1519 C C . ASP A 1 201 ? -36.208 -37.406 41.736 1.00 13.45 201 ASP A C 1
ATOM 1520 O O . ASP A 1 201 ? -35.648 -36.720 42.573 1.00 14.19 201 ASP A O 1
ATOM 1525 N N . GLY A 1 202 ? -36.744 -36.905 40.616 1.00 12.65 202 GLY A N 1
ATOM 1526 C CA . GLY A 1 202 ? -36.631 -35.452 40.328 1.00 12.44 202 GLY A CA 1
ATOM 1527 C C . GLY A 1 202 ? -37.344 -34.632 41.388 1.00 12.63 202 GLY A C 1
ATOM 1528 O O . GLY A 1 202 ? -36.806 -33.606 41.844 1.00 12.54 202 GLY A O 1
ATOM 1529 N N . ILE A 1 203 ? -38.576 -35.014 41.691 1.00 11.67 203 ILE A N 1
ATOM 1530 C CA . ILE A 1 203 ? -39.371 -34.238 42.688 1.00 12.74 203 ILE A CA 1
ATOM 1531 C C . ILE A 1 203 ? -38.658 -34.242 44.067 1.00 12.60 203 ILE A C 1
ATOM 1532 O O . ILE A 1 203 ? -38.557 -33.186 44.716 1.00 12.98 203 ILE A O 1
ATOM 1537 N N . LYS A 1 204 ? -38.062 -35.379 44.452 1.00 12.94 204 LYS A N 1
ATOM 1538 C CA . LYS A 1 204 ? -37.444 -35.487 45.794 1.00 12.93 204 LYS A CA 1
ATOM 1539 C C . LYS A 1 204 ? -36.161 -34.681 45.844 1.00 13.21 204 LYS A C 1
ATOM 1540 O O . LYS A 1 204 ? -35.929 -33.979 46.801 1.00 12.19 204 LYS A O 1
ATOM 1546 N N . ARG A 1 205 ? -35.297 -34.831 44.847 1.00 12.67 205 ARG A N 1
ATOM 1547 C CA . ARG A 1 205 ? -34.033 -34.103 44.941 1.00 12.81 205 ARG A CA 1
ATOM 1548 C C . ARG A 1 205 ? -34.291 -32.604 44.953 1.00 12.01 205 ARG A C 1
ATOM 1549 O O . ARG A 1 205 ? -33.535 -31.867 45.581 1.00 13.61 205 ARG A O 1
ATOM 1557 N N . ALA A 1 206 ? -35.323 -32.163 44.227 1.00 12.70 206 ALA A N 1
ATOM 1558 C CA . ALA A 1 206 ? -35.630 -30.724 44.135 1.00 12.77 206 ALA A CA 1
ATOM 1559 C C . ALA A 1 206 ? -36.232 -30.193 45.429 1.00 13.52 206 ALA A C 1
ATOM 1560 O O . ALA A 1 206 ? -35.916 -29.064 45.824 1.00 15.12 206 ALA A O 1
ATOM 1562 N N . THR A 1 207 ? -37.173 -30.938 46.009 1.00 12.77 207 THR A N 1
ATOM 1563 C CA . THR A 1 207 ? -38.062 -30.414 47.092 1.00 13.26 207 THR A CA 1
ATOM 1564 C C . THR A 1 207 ? -38.062 -31.206 48.403 1.00 13.56 207 THR A C 1
ATOM 1565 O O . THR A 1 207 ? -38.515 -30.694 49.449 1.00 13.30 207 THR A O 1
ATOM 1569 N N . ASP A 1 208 ? -37.618 -32.468 48.347 1.00 13.46 208 ASP A N 1
ATOM 1570 C CA . ASP A 1 208 ? -37.756 -33.401 49.472 1.00 14.22 208 ASP A CA 1
ATOM 1571 C C . ASP A 1 208 ? -39.166 -33.506 50.068 1.00 13.31 208 ASP A C 1
ATOM 1572 O O . ASP A 1 208 ? -39.314 -33.841 51.239 1.00 13.95 208 ASP A O 1
ATOM 1577 N N . VAL A 1 209 ? -40.195 -33.295 49.252 1.00 14.35 209 VAL A N 1
ATOM 1578 C CA . VAL A 1 209 ? -41.560 -33.256 49.767 1.00 13.90 209 VAL A CA 1
ATOM 1579 C C . VAL A 1 209 ? -42.031 -34.675 50.081 1.00 13.41 209 VAL A C 1
ATOM 1580 O O . VAL A 1 209 ? -41.594 -35.615 49.449 1.00 15.09 209 VAL A O 1
ATOM 1584 N N . MET A 1 210 ? -42.828 -34.819 51.138 1.00 12.69 210 MET A N 1
ATOM 1585 C CA . MET A 1 210 ? -43.508 -36.098 51.327 1.00 11.15 210 MET A CA 1
ATOM 1586 C C . MET A 1 210 ? -44.555 -36.268 50.241 1.00 12.24 210 MET A C 1
ATOM 1587 O O . MET A 1 210 ? -45.343 -35.368 49.995 1.00 11.96 210 MET A O 1
ATOM 1592 N N . ILE A 1 211 ? -44.602 -37.463 49.664 1.00 12.05 211 ILE A N 1
ATOM 1593 C CA . ILE A 1 211 ? -45.631 -37.811 48.662 1.00 13.32 211 ILE A CA 1
ATOM 1594 C C . ILE A 1 211 ? -46.867 -38.343 49.391 1.00 13.83 211 ILE A C 1
ATOM 1595 O O . ILE A 1 211 ? -48.013 -37.964 49.074 1.00 12.99 211 ILE A O 1
ATOM 1600 N N . ALA A 1 212 ? -46.634 -39.213 50.369 1.00 14.00 212 ALA A N 1
ATOM 1601 C CA . ALA A 1 212 ? -47.751 -39.760 51.166 1.00 14.03 212 ALA A CA 1
ATOM 1602 C C . ALA A 1 212 ? -48.699 -38.674 51.671 1.00 14.31 212 ALA A C 1
ATOM 1603 O O . ALA A 1 212 ? -48.244 -37.687 52.288 1.00 15.34 212 ALA A O 1
ATOM 1605 N N . GLY A 1 213 ? -49.992 -38.861 51.426 1.00 13.50 213 GLY A N 1
ATOM 1606 C CA . GLY A 1 213 ? -50.980 -37.942 51.974 1.00 14.79 213 GLY A CA 1
ATOM 1607 C C . GLY A 1 213 ? -51.354 -36.803 51.037 1.00 14.64 213 GLY A C 1
ATOM 1608 O O . GLY A 1 213 ? -52.372 -36.149 51.247 1.00 15.57 213 GLY A O 1
ATOM 1609 N N . LYS A 1 214 ? -50.543 -36.571 49.996 1.00 15.06 214 LYS A N 1
ATOM 1610 C CA . LYS A 1 214 ? -50.842 -35.532 49.004 1.00 15.57 214 LYS A CA 1
ATOM 1611 C C . LYS A 1 214 ? -51.847 -35.959 47.942 1.00 14.53 214 LYS A C 1
ATOM 1612 O O . LYS A 1 214 ? -52.109 -37.162 47.749 1.00 15.13 214 LYS A O 1
ATOM 1618 N N . VAL A 1 215 ? -52.483 -34.964 47.344 1.00 12.99 215 VAL A N 1
ATOM 1619 C CA . VAL A 1 215 ? -53.178 -35.166 46.058 1.00 12.23 215 VAL A CA 1
ATOM 1620 C C . VAL A 1 215 ? -52.218 -34.801 44.953 1.00 13.10 215 VAL A C 1
ATOM 1621 O O . VAL A 1 215 ? -51.635 -33.704 44.958 1.00 13.50 215 VAL A O 1
ATOM 1625 N N . ALA A 1 216 ? -52.012 -35.712 44.018 1.00 12.37 216 ALA A N 1
ATOM 1626 C CA . ALA A 1 216 ? -51.207 -35.426 42.836 1.00 12.90 216 ALA A CA 1
ATOM 1627 C C . ALA A 1 216 ? -52.089 -35.489 41.607 1.00 12.99 216 ALA A C 1
ATOM 1628 O O . ALA A 1 216 ? -52.917 -36.394 41.449 1.00 14.02 216 ALA A O 1
ATOM 1630 N N . VAL A 1 217 ? -51.927 -34.521 40.730 1.00 12.40 217 VAL A N 1
ATOM 1631 C CA . VAL A 1 217 ? -52.649 -34.453 39.468 1.00 11.44 217 VAL A CA 1
ATOM 1632 C C . VAL A 1 217 ? -51.696 -34.716 38.331 1.00 12.52 217 VAL A C 1
ATOM 1633 O O . VAL A 1 217 ? -50.714 -33.967 38.168 1.00 11.65 217 VAL A O 1
ATOM 1637 N N . VAL A 1 218 ? -51.955 -35.794 37.593 1.00 12.31 218 VAL A N 1
ATOM 1638 C CA . VAL A 1 218 ? -51.176 -36.136 36.412 1.00 11.61 218 VAL A CA 1
ATOM 1639 C C . VAL A 1 218 ? -51.990 -35.885 35.157 1.00 11.23 218 VAL A C 1
ATOM 1640 O O . VAL A 1 218 ? -53.055 -36.473 34.955 1.00 12.55 218 VAL A O 1
ATOM 1644 N N . ALA A 1 219 ? -51.517 -34.961 34.338 1.00 11.34 219 ALA A N 1
ATOM 1645 C CA . ALA A 1 219 ? -52.173 -34.663 33.057 1.00 11.39 219 ALA A CA 1
ATOM 1646 C C . ALA A 1 219 ? -51.631 -35.603 32.000 1.00 12.35 219 ALA A C 1
ATOM 1647 O O . ALA A 1 219 ? -50.435 -35.622 31.734 1.00 11.86 219 ALA A O 1
ATOM 1649 N N . GLY A 1 220 ? -52.520 -36.413 31.424 1.00 13.43 220 GLY A N 1
ATOM 1650 C CA . GLY A 1 220 ? -52.150 -37.412 30.410 1.00 13.83 220 GLY A CA 1
ATOM 1651 C C . GLY A 1 220 ? -52.030 -38.789 31.071 1.00 13.54 220 GLY A C 1
ATOM 1652 O O . GLY A 1 220 ? -51.551 -38.912 32.223 1.00 13.34 220 GLY A O 1
ATOM 1653 N N . TYR A 1 221 ? -52.484 -39.817 30.372 1.00 13.23 221 TYR A N 1
ATOM 1654 C CA . TYR A 1 221 ? -52.427 -41.194 30.888 1.00 12.84 221 TYR A CA 1
ATOM 1655 C C . TYR A 1 221 ? -51.969 -42.101 29.757 1.00 12.44 221 TYR A C 1
ATOM 1656 O O . TYR A 1 221 ? -52.518 -43.183 29.542 1.00 12.15 221 TYR A O 1
ATOM 1665 N N . GLY A 1 222 ? -50.936 -41.638 29.042 1.00 13.13 222 GLY A N 1
ATOM 1666 C CA . GLY A 1 222 ? -50.228 -42.480 28.071 1.00 13.08 222 GLY A CA 1
ATOM 1667 C C . GLY A 1 222 ? -49.174 -43.305 28.786 1.00 12.57 222 GLY A C 1
ATOM 1668 O O . GLY A 1 222 ? -49.239 -43.494 30.030 1.00 12.16 222 GLY A O 1
ATOM 1669 N N . ASP A 1 223 ? -48.125 -43.698 28.078 1.00 13.07 223 ASP A N 1
ATOM 1670 C CA . ASP A 1 223 ? -47.109 -44.501 28.787 1.00 14.71 223 ASP A CA 1
ATOM 1671 C C . ASP A 1 223 ? -46.413 -43.747 29.928 1.00 13.79 223 ASP A C 1
ATOM 1672 O O . ASP A 1 223 ? -46.240 -44.258 31.042 1.00 14.60 223 ASP A O 1
ATOM 1677 N N . VAL A 1 224 ? -46.052 -42.491 29.679 1.00 12.95 224 VAL A N 1
ATOM 1678 C CA . VAL A 1 224 ? -45.434 -41.703 30.734 1.00 13.36 224 VAL A CA 1
ATOM 1679 C C . VAL A 1 224 ? -46.373 -41.459 31.914 1.00 11.91 224 VAL A C 1
ATOM 1680 O O . VAL A 1 224 ? -46.025 -41.638 33.103 1.00 12.49 224 VAL A O 1
ATOM 1684 N N . GLY A 1 225 ? -47.597 -41.004 31.612 1.00 11.36 225 GLY A N 1
ATOM 1685 C CA . GLY A 1 225 ? -48.602 -40.744 32.662 1.00 12.49 225 GLY A CA 1
ATOM 1686 C C . GLY A 1 225 ? -48.937 -42.010 33.447 1.00 12.52 225 GLY A C 1
ATOM 1687 O O . GLY A 1 225 ? -49.055 -41.938 34.684 1.00 12.10 225 GLY A O 1
ATOM 1688 N N . LYS A 1 226 ? -49.016 -43.157 32.787 1.00 12.93 226 LYS A N 1
ATOM 1689 C CA . LYS A 1 226 ? -49.244 -44.417 33.523 1.00 12.66 226 LYS A CA 1
ATOM 1690 C C . LYS A 1 226 ? -48.156 -44.688 34.567 1.00 12.67 226 LYS A C 1
ATOM 1691 O O . LYS A 1 226 ? -48.453 -45.014 35.726 1.00 12.60 226 LYS A O 1
ATOM 1697 N N . GLY A 1 227 ? -46.903 -44.482 34.151 1.00 13.03 227 GLY A N 1
ATOM 1698 C CA . GLY A 1 227 ? -45.742 -44.676 35.027 1.00 13.03 227 GLY A CA 1
ATOM 1699 C C . GLY A 1 227 ? -45.679 -43.684 36.172 1.00 11.95 227 GLY A C 1
ATOM 1700 O O . GLY A 1 227 ? -45.440 -44.060 37.336 1.00 12.87 227 GLY A O 1
ATOM 1701 N N . CYS A 1 228 ? -45.968 -42.407 35.876 1.00 11.62 228 CYS A N 1
ATOM 1702 C CA . CYS A 1 228 ? -45.959 -41.366 36.894 1.00 13.24 228 CYS A CA 1
ATOM 1703 C C . CYS A 1 228 ? -47.038 -41.580 37.957 1.0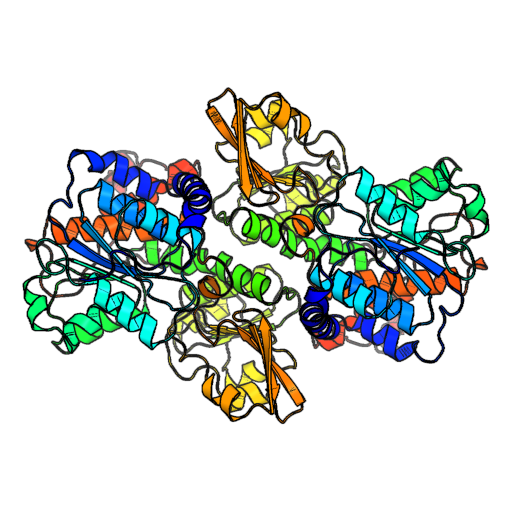0 13.11 228 CYS A C 1
ATOM 1704 O O . CYS A 1 228 ? -46.803 -41.477 39.167 1.00 13.89 228 CYS A O 1
ATOM 1707 N N . ALA A 1 229 ? -48.240 -41.872 37.490 1.00 13.64 229 ALA A N 1
ATOM 1708 C CA . ALA A 1 229 ? -49.383 -42.148 38.347 1.00 13.14 229 ALA A CA 1
ATOM 1709 C C . ALA A 1 229 ? -49.127 -43.314 39.269 1.00 13.12 229 ALA A C 1
ATOM 1710 O O . ALA A 1 229 ? -49.375 -43.208 40.500 1.00 13.35 229 ALA A O 1
ATOM 1712 N N . GLN A 1 230 ? -48.596 -44.405 38.713 1.00 13.76 230 GLN A N 1
ATOM 1713 C CA . GLN A 1 230 ? -48.288 -45.562 39.544 1.00 15.34 230 GLN A CA 1
ATOM 1714 C C . GLN A 1 230 ? -47.260 -45.230 40.629 1.00 14.64 230 GLN A C 1
ATOM 1715 O O . GLN A 1 230 ? -47.438 -45.595 41.814 1.00 16.01 230 GLN A O 1
ATOM 1721 N N . ALA A 1 231 ? -46.243 -44.459 40.257 1.00 14.36 231 ALA A N 1
ATOM 1722 C CA . ALA A 1 231 ? -45.219 -44.070 41.213 1.00 14.37 231 ALA A CA 1
ATOM 1723 C C . ALA A 1 231 ? -45.836 -43.288 42.365 1.00 13.76 231 ALA A C 1
ATOM 1724 O O . ALA A 1 231 ? -45.586 -43.592 43.558 1.00 15.11 231 ALA A O 1
ATOM 1726 N N . LEU A 1 232 ? -46.603 -42.250 42.020 1.00 13.80 232 LEU A N 1
ATOM 1727 C CA . LEU A 1 232 ? -47.172 -41.405 43.048 1.00 13.80 232 LEU A CA 1
ATOM 1728 C C . LEU A 1 232 ? -48.118 -42.156 43.965 1.00 13.36 232 LEU A C 1
ATOM 1729 O O . LEU A 1 232 ? -48.053 -42.037 45.207 1.00 12.17 232 LEU A O 1
ATOM 1734 N N . ARG A 1 233 ? -48.939 -43.022 43.377 1.00 13.11 233 ARG A N 1
ATOM 1735 C CA . ARG A 1 233 ? -49.898 -43.828 44.147 1.00 15.48 233 ARG A CA 1
ATOM 1736 C C . ARG A 1 233 ? -49.181 -44.794 45.097 1.00 14.91 233 ARG A C 1
ATOM 1737 O O . ARG A 1 233 ? -49.596 -44.976 46.245 1.00 14.82 233 ARG A O 1
ATOM 1745 N N . GLY A 1 234 ? -48.075 -45.357 44.645 1.00 15.37 234 GLY A N 1
ATOM 1746 C CA . GLY A 1 234 ? -47.302 -46.296 45.476 1.00 15.11 234 GLY A CA 1
ATOM 1747 C C . GLY A 1 234 ? -46.750 -45.713 46.764 1.00 15.67 234 GLY A C 1
ATOM 1748 O O . GLY A 1 234 ? -46.591 -46.432 47.746 1.00 15.58 234 GLY A O 1
ATOM 1749 N N . PHE A 1 235 ? -46.483 -44.400 46.766 1.00 14.86 235 PHE A N 1
ATOM 1750 C CA . PHE A 1 235 ? -45.999 -43.720 47.951 1.00 16.27 235 PHE A CA 1
ATOM 1751 C C . PHE A 1 235 ? -47.143 -43.108 48.776 1.00 15.98 235 PHE A C 1
ATOM 1752 O O . PHE A 1 235 ? -46.877 -42.452 49.770 1.00 16.72 235 PHE A O 1
ATOM 1760 N N . GLY A 1 236 ? -48.399 -43.372 48.403 1.00 14.50 236 GLY A N 1
ATOM 1761 C CA . GLY A 1 236 ? -49.535 -42.911 49.170 1.00 14.79 236 GLY A CA 1
ATOM 1762 C C . GLY A 1 236 ? -50.072 -41.550 48.764 1.00 12.85 236 GLY A C 1
ATOM 1763 O O . GLY A 1 236 ? -50.829 -40.977 49.516 1.00 13.92 236 GLY A O 1
ATOM 1764 N N . ALA A 1 237 ? -49.796 -41.081 47.540 1.00 11.95 237 ALA A N 1
ATOM 1765 C CA . ALA A 1 237 ? -50.541 -39.916 47.040 1.00 12.71 237 ALA A CA 1
ATOM 1766 C C . ALA A 1 237 ? -51.845 -40.427 46.463 1.00 12.13 237 ALA A C 1
ATOM 1767 O O . ALA A 1 237 ? -51.951 -41.567 45.968 1.00 13.01 237 ALA A O 1
ATOM 1769 N N . ARG A 1 238 ? -52.854 -39.554 46.516 1.00 10.85 238 ARG A N 1
ATOM 1770 C CA . ARG A 1 238 ? -54.134 -39.775 45.856 1.00 12.07 238 ARG A CA 1
ATOM 1771 C C . ARG A 1 238 ? -53.991 -39.126 44.484 1.00 12.47 238 ARG A C 1
ATOM 1772 O O . ARG A 1 238 ? -53.800 -37.889 44.366 1.00 12.43 238 ARG A O 1
ATOM 1780 N N . VAL A 1 239 ? -54.071 -39.930 43.458 1.00 12.10 239 VAL A N 1
ATOM 1781 C CA . VAL A 1 239 ? -53.760 -39.452 42.086 1.00 12.02 239 VAL A CA 1
ATOM 1782 C C . VAL A 1 239 ? -55.018 -39.188 41.282 1.00 12.26 239 VAL A C 1
ATOM 1783 O O . VAL A 1 239 ? -55.878 -40.074 41.180 1.00 12.53 239 VAL A O 1
ATOM 1787 N N . ILE A 1 240 ? -55.142 -37.959 40.767 1.00 11.55 240 ILE A N 1
ATOM 1788 C CA . ILE A 1 240 ? -56.195 -37.571 39.822 1.00 11.65 240 ILE A CA 1
ATOM 1789 C C . ILE A 1 240 ? -55.589 -37.438 38.442 1.00 12.35 240 ILE A C 1
ATOM 1790 O O . ILE A 1 240 ? -54.503 -36.851 38.304 1.00 11.23 240 ILE A O 1
ATOM 1795 N N . ILE A 1 241 ? -56.286 -37.929 37.435 1.00 11.83 241 ILE A N 1
ATOM 1796 C CA . ILE A 1 241 ? -55.815 -37.972 36.053 1.00 11.60 241 ILE A CA 1
ATOM 1797 C C . ILE A 1 241 ? -56.680 -37.065 35.171 1.00 12.46 241 ILE A C 1
ATOM 1798 O O . ILE A 1 241 ? -57.915 -37.020 35.322 1.00 12.23 241 ILE A O 1
ATOM 1803 N N . THR A 1 242 ? -56.034 -36.351 34.258 1.00 12.80 242 THR A N 1
ATOM 1804 C CA . THR A 1 242 ? -56.761 -35.743 33.116 1.00 11.60 242 THR A CA 1
ATOM 1805 C C . THR A 1 242 ? -56.414 -36.423 31.776 1.00 11.78 242 THR A C 1
ATOM 1806 O O . THR A 1 242 ? -55.273 -36.881 31.554 1.00 12.07 242 THR A O 1
ATOM 1810 N N . GLU A 1 243 ? -57.389 -36.457 30.880 1.00 11.46 243 GLU A N 1
ATOM 1811 C CA . GLU A 1 243 ? -57.187 -37.108 29.575 1.00 11.57 243 GLU A CA 1
ATOM 1812 C C . GLU A 1 243 ? -58.172 -36.569 28.583 1.00 11.55 243 GLU A C 1
ATOM 1813 O O . GLU A 1 243 ? -59.294 -36.156 28.932 1.00 13.64 243 GLU A O 1
ATOM 1819 N N . ILE A 1 244 ? -57.726 -36.564 27.330 1.00 10.80 244 ILE A N 1
ATOM 1820 C CA . ILE A 1 244 ? -58.583 -36.260 26.169 1.00 12.70 244 ILE A CA 1
ATOM 1821 C C . ILE A 1 244 ? -59.050 -37.523 25.442 1.00 12.17 244 ILE A C 1
ATOM 1822 O O . ILE A 1 244 ? -59.983 -37.500 24.614 1.00 13.57 244 ILE A O 1
ATOM 1827 N N . ASP A 1 245 ? -58.347 -38.637 25.665 1.00 12.26 245 ASP A N 1
ATOM 1828 C CA . ASP A 1 245 ? -58.665 -39.861 24.901 1.00 12.55 245 ASP A CA 1
ATOM 1829 C C . ASP A 1 245 ? -59.558 -40.777 25.774 1.00 11.59 245 ASP A C 1
ATOM 1830 O O . ASP A 1 245 ? -59.192 -41.094 26.931 1.00 12.70 245 ASP A O 1
ATOM 1835 N N . PRO A 1 246 ? -60.787 -41.092 25.292 1.00 11.81 246 PRO A N 1
ATOM 1836 C CA . PRO A 1 246 ? -61.690 -41.873 26.129 1.00 11.58 246 PRO A CA 1
ATOM 1837 C C . PRO A 1 246 ? -61.152 -43.295 26.469 1.00 11.36 246 PRO A C 1
ATOM 1838 O O . PRO A 1 246 ? -61.517 -43.809 27.529 1.00 12.16 246 PRO A O 1
ATOM 1842 N N . ILE A 1 247 ? -60.278 -43.858 25.641 1.00 11.78 247 ILE A N 1
ATOM 1843 C CA . ILE A 1 247 ? -59.717 -45.188 25.955 1.00 11.41 247 ILE A CA 1
ATOM 1844 C C . ILE A 1 247 ? -58.741 -45.072 27.144 1.00 10.33 247 ILE A C 1
ATOM 1845 O O . ILE A 1 247 ? -58.867 -45.746 28.143 1.00 12.30 247 ILE A O 1
ATOM 1850 N N . ASN A 1 248 ? -57.772 -44.149 27.034 1.00 9.44 248 ASN A N 1
ATOM 1851 C CA . ASN A 1 248 ? -56.856 -43.925 28.126 1.00 9.42 248 ASN A CA 1
ATOM 1852 C C . ASN A 1 248 ? -57.606 -43.519 29.380 1.00 9.81 248 ASN A C 1
ATOM 1853 O O . ASN A 1 248 ? -57.222 -43.905 30.491 1.00 10.08 248 ASN A O 1
ATOM 1858 N N . ALA A 1 249 ? -58.642 -42.654 29.245 1.00 10.07 249 ALA A N 1
ATOM 1859 C CA . ALA A 1 249 ? -59.453 -42.259 30.425 1.00 10.67 249 ALA A CA 1
ATOM 1860 C C . ALA A 1 249 ? -60.128 -43.424 31.086 1.00 10.52 249 ALA A C 1
ATOM 1861 O O . ALA A 1 249 ? -60.134 -43.505 32.332 1.00 11.67 249 ALA A O 1
ATOM 1863 N N . LEU A 1 250 ? -60.684 -44.330 30.286 1.00 11.56 250 LEU A N 1
ATOM 1864 C CA . LEU A 1 250 ? -61.321 -45.513 30.847 1.00 11.67 250 LEU A CA 1
ATOM 1865 C C . LEU A 1 250 ? -60.287 -46.427 31.520 1.00 12.06 250 LEU A C 1
ATOM 1866 O O . LEU A 1 250 ? -60.576 -46.978 32.592 1.00 12.23 250 LEU A O 1
ATOM 1871 N N . GLN A 1 251 ? -59.098 -46.563 30.930 1.00 11.79 251 GLN A N 1
ATOM 1872 C CA . GLN A 1 251 ? -58.014 -47.321 31.598 1.00 11.49 251 GLN A CA 1
ATOM 1873 C C . GLN A 1 251 ? -57.764 -46.765 33.007 1.00 11.15 251 GLN A C 1
ATOM 1874 O O . GLN A 1 251 ? -57.685 -47.495 33.984 1.00 12.49 251 GLN A O 1
ATOM 1880 N N . ALA A 1 252 ? -57.581 -45.430 33.103 1.00 9.97 252 ALA A N 1
ATOM 1881 C CA . ALA A 1 252 ? -57.294 -44.837 34.385 1.00 11.07 252 ALA A CA 1
ATOM 1882 C C . ALA A 1 252 ? -58.433 -45.077 35.385 1.00 10.90 252 ALA A C 1
ATOM 1883 O O . ALA A 1 252 ? -58.194 -45.397 36.545 1.00 11.20 252 ALA A O 1
ATOM 1885 N N . ALA A 1 253 ? -59.689 -44.928 34.961 1.00 11.78 253 ALA A N 1
ATOM 1886 C CA . ALA A 1 253 ? -60.850 -45.147 35.868 1.00 11.93 253 ALA A CA 1
ATOM 1887 C C . ALA A 1 253 ? -60.894 -46.613 36.341 1.00 11.43 253 ALA A C 1
ATOM 1888 O O . ALA A 1 253 ? -61.134 -46.872 37.515 1.00 12.60 253 ALA A O 1
ATOM 1890 N N . MET A 1 254 ? -60.535 -47.527 35.462 1.00 12.29 254 MET A N 1
ATOM 1891 C CA . MET A 1 254 ? -60.533 -48.976 35.748 1.00 12.70 254 MET A CA 1
ATOM 1892 C C . MET A 1 254 ? -59.368 -49.350 36.710 1.00 13.13 254 MET A C 1
ATOM 1893 O O . MET A 1 254 ? -59.362 -50.446 37.258 1.00 12.02 254 MET A O 1
ATOM 1898 N N . GLU A 1 255 ? -58.390 -48.443 36.862 1.00 11.50 255 GLU A N 1
ATOM 1899 C CA . GLU A 1 255 ? -57.287 -48.627 37.789 1.00 13.64 255 GLU A CA 1
ATOM 1900 C C . GLU A 1 255 ? -57.521 -47.918 39.101 1.00 14.00 255 GLU A C 1
ATOM 1901 O O . GLU A 1 255 ? -56.676 -47.957 40.011 1.00 17.53 255 GLU A O 1
ATOM 1907 N N . GLY A 1 256 ? -58.671 -47.268 39.241 1.00 12.09 256 GLY A N 1
ATOM 1908 C CA . GLY A 1 256 ? -59.011 -46.703 40.552 1.00 12.89 256 GLY A CA 1
ATOM 1909 C C . GLY A 1 256 ? -58.683 -45.212 40.683 1.00 12.05 256 GLY A C 1
ATOM 1910 O O . GLY A 1 256 ? -58.675 -44.703 41.790 1.00 13.06 256 GLY A O 1
ATOM 1911 N N . TYR A 1 257 ? -58.375 -44.550 39.583 1.00 11.23 257 TYR A N 1
ATOM 1912 C CA . TYR A 1 257 ? -58.048 -43.111 39.623 1.00 11.81 257 TYR A CA 1
ATOM 1913 C C . TYR A 1 257 ? -59.288 -42.293 39.265 1.00 12.68 257 TYR A C 1
ATOM 1914 O O . TYR A 1 257 ? -60.038 -42.622 38.323 1.00 13.62 257 TYR A O 1
ATOM 1923 N N . GLU A 1 258 ? -59.456 -41.158 39.952 1.00 12.52 258 GLU A N 1
ATOM 1924 C CA . GLU A 1 258 ? -60.450 -40.172 39.515 1.00 13.15 258 GLU A CA 1
ATOM 1925 C C . GLU A 1 258 ? -59.976 -39.515 38.202 1.00 13.16 258 GLU A C 1
ATOM 1926 O O . GLU A 1 258 ? -58.827 -39.076 38.148 1.00 13.84 258 GLU A O 1
ATOM 1932 N N . VAL A 1 259 ? -60.808 -39.472 37.159 1.00 12.29 259 VAL A N 1
ATOM 1933 C CA . VAL A 1 259 ? -60.480 -38.795 35.922 1.00 13.42 259 VAL A CA 1
ATOM 1934 C C . VAL A 1 259 ? -61.385 -37.574 35.779 1.00 11.49 259 VAL A C 1
ATOM 1935 O O . VAL A 1 259 ? -62.593 -37.695 35.721 1.00 12.64 259 VAL A O 1
ATOM 1939 N N . THR A 1 260 ? -60.764 -36.401 35.764 1.00 10.33 260 THR A N 1
ATOM 1940 C CA . THR A 1 260 ? -61.524 -35.179 35.625 1.00 11.88 260 THR A CA 1
ATOM 1941 C C . THR A 1 260 ? -60.691 -34.139 34.900 1.00 11.78 260 THR A C 1
ATOM 1942 O O . THR A 1 260 ? -59.598 -34.438 34.381 1.00 13.20 260 THR A O 1
ATOM 1946 N N . THR A 1 261 ? -61.237 -32.917 34.769 1.00 12.20 261 THR A N 1
ATOM 1947 C CA . THR A 1 261 ? -60.543 -31.914 33.968 1.00 13.60 261 THR A CA 1
ATOM 1948 C C . THR A 1 261 ? -59.538 -31.178 34.847 1.00 12.61 261 THR A C 1
ATOM 1949 O O . THR A 1 261 ? -59.675 -31.139 36.082 1.00 13.02 261 THR A O 1
ATOM 1953 N N . MET A 1 262 ? -58.533 -30.560 34.230 1.00 12.94 262 MET A N 1
ATOM 1954 C CA . MET A 1 262 ? -57.598 -29.675 34.943 1.00 13.34 262 MET A CA 1
ATOM 1955 C C . MET A 1 262 ? -58.334 -28.476 35.565 1.00 13.61 262 MET A C 1
ATOM 1956 O O . MET A 1 262 ? -58.006 -28.056 36.690 1.00 13.51 262 MET A O 1
ATOM 1961 N N . ASP A 1 263 ? -59.381 -28.016 34.881 1.00 13.34 263 ASP A N 1
ATOM 1962 C CA . ASP A 1 263 ? -60.211 -26.951 35.431 1.00 14.90 263 ASP A CA 1
ATOM 1963 C C . ASP A 1 263 ? -60.777 -27.300 36.814 1.00 14.10 263 ASP A C 1
ATOM 1964 O O . ASP A 1 263 ? -60.872 -26.425 37.665 1.00 15.88 263 ASP A O 1
ATOM 1969 N N . GLU A 1 264 ? -61.153 -28.567 37.051 1.00 13.28 264 GLU A N 1
ATOM 1970 C CA . GLU A 1 264 ? -61.551 -28.965 38.402 1.00 15.28 264 GLU A CA 1
ATOM 1971 C C . GLU A 1 264 ? -60.333 -29.355 39.253 1.00 15.34 264 GLU A C 1
ATOM 1972 O O . GLU A 1 264 ? -60.240 -29.005 40.462 1.00 16.48 264 GLU A O 1
ATOM 1978 N N . ALA A 1 265 ? -59.389 -30.097 38.652 1.00 14.71 265 ALA A N 1
ATOM 1979 C CA . ALA A 1 265 ? -58.326 -30.699 39.444 1.00 14.50 265 ALA A CA 1
ATOM 1980 C C . ALA A 1 265 ? -57.341 -29.679 40.016 1.00 15.04 265 ALA A C 1
ATOM 1981 O O . ALA A 1 265 ? -56.730 -29.935 41.062 1.00 14.69 265 ALA A O 1
ATOM 1983 N N . CYS A 1 266 ? -57.244 -28.517 39.382 1.00 14.56 266 CYS A N 1
ATOM 1984 C CA . CYS A 1 266 ? -56.338 -27.468 39.849 1.00 14.77 266 CYS A CA 1
ATOM 1985 C C . CYS A 1 266 ? -56.693 -27.008 41.281 1.00 15.02 266 CYS A C 1
ATOM 1986 O O . CYS A 1 266 ? -55.841 -26.501 41.994 1.00 16.43 266 CYS A O 1
ATOM 1989 N N . LYS A 1 267 ? -57.956 -27.185 41.677 1.00 15.36 267 LYS A N 1
ATOM 1990 C CA . LYS A 1 267 ? -58.387 -26.779 43.022 1.00 15.91 267 LYS A CA 1
ATOM 1991 C C . LYS A 1 267 ? -57.958 -27.738 44.093 1.00 16.32 267 LYS A C 1
ATOM 1992 O O . LYS A 1 267 ? -58.074 -27.443 45.297 1.00 17.35 267 LYS A O 1
ATOM 1998 N N . GLU A 1 268 ? -57.494 -28.935 43.696 1.00 15.82 268 GLU A N 1
ATOM 1999 C CA . GLU A 1 268 ? -57.271 -29.971 44.667 1.00 16.31 268 GLU A CA 1
ATOM 2000 C C . GLU A 1 268 ? -55.839 -30.459 44.756 1.00 14.31 268 GLU A C 1
ATOM 2001 O O . GLU A 1 268 ? -55.403 -30.884 45.820 1.00 14.45 268 GLU A O 1
ATOM 2007 N N . GLY A 1 269 ? -55.116 -30.410 43.657 1.00 14.71 269 GLY A N 1
ATOM 2008 C CA . GLY A 1 269 ? -53.751 -30.955 43.699 1.00 14.37 269 GLY A CA 1
ATOM 2009 C C . GLY A 1 269 ? -52.724 -30.243 44.577 1.00 13.57 269 GLY A C 1
ATOM 2010 O O . GLY A 1 269 ? -52.709 -28.974 44.701 1.00 14.88 269 GLY A O 1
ATOM 2011 N N . ASN A 1 270 ? -51.859 -31.042 45.215 1.00 13.04 270 ASN A N 1
ATOM 2012 C CA . ASN A 1 270 ? -50.653 -30.525 45.896 1.00 13.97 270 ASN A CA 1
ATOM 2013 C C . ASN A 1 270 ? -49.405 -30.667 45.036 1.00 14.66 270 ASN A C 1
ATOM 2014 O O . ASN A 1 270 ? -48.391 -29.989 45.275 1.00 13.62 270 ASN A O 1
ATOM 2019 N N . ILE A 1 271 ? -49.487 -31.550 44.042 1.00 13.18 271 ILE A N 1
ATOM 2020 C CA . ILE A 1 271 ? -48.417 -31.856 43.107 1.00 13.03 271 ILE A CA 1
ATOM 2021 C C . ILE A 1 271 ? -49.057 -31.972 41.747 1.00 12.58 271 ILE A C 1
ATOM 2022 O O . ILE A 1 271 ? -50.086 -32.645 41.608 1.00 14.28 271 ILE A O 1
ATOM 2027 N N . PHE A 1 272 ? -48.423 -31.395 40.730 1.00 11.23 272 PHE A N 1
ATOM 2028 C CA . PHE A 1 272 ? -48.911 -31.414 39.347 1.00 9.92 272 PHE A CA 1
ATOM 2029 C C . PHE A 1 272 ? -47.800 -31.863 38.426 1.00 12.04 272 PHE A C 1
ATOM 2030 O O . PHE A 1 272 ? -46.692 -31.320 38.510 1.00 11.34 272 PHE A O 1
ATOM 2038 N N . VAL A 1 273 ? -48.088 -32.884 37.612 1.00 11.64 273 VAL A N 1
ATOM 2039 C CA . VAL A 1 273 ? -47.152 -33.448 36.649 1.00 11.38 273 VAL A CA 1
ATOM 2040 C C . VAL A 1 273 ? -47.791 -33.499 35.270 1.00 11.65 273 VAL A C 1
ATOM 2041 O O . VAL A 1 273 ? -48.822 -34.161 35.076 1.00 11.88 273 VAL A O 1
ATOM 2045 N N . THR A 1 274 ? -47.201 -32.796 34.330 1.00 11.52 274 THR A N 1
ATOM 2046 C CA . THR A 1 274 ? -47.686 -32.795 32.928 1.00 11.43 274 THR A CA 1
ATOM 2047 C C . THR A 1 274 ? -46.949 -33.832 32.063 1.00 12.69 274 THR A C 1
ATOM 2048 O O . THR A 1 274 ? -45.683 -33.893 32.074 1.00 12.09 274 THR A O 1
ATOM 2052 N N . THR A 1 275 ? -47.725 -34.667 31.362 1.00 12.27 275 THR A N 1
ATOM 2053 C CA . THR A 1 275 ? -47.146 -35.805 30.611 1.00 12.18 275 THR A CA 1
ATOM 2054 C C . THR A 1 275 ? -47.678 -35.878 29.173 1.00 13.07 275 THR A C 1
ATOM 2055 O O . THR A 1 275 ? -47.618 -36.930 28.525 1.00 14.09 275 THR A O 1
ATOM 2059 N N . THR A 1 276 ? -48.306 -34.800 28.717 1.00 13.57 276 THR A N 1
ATOM 2060 C CA . THR A 1 276 ? -49.147 -34.881 27.513 1.00 11.91 276 THR A CA 1
ATOM 2061 C C . THR A 1 276 ? -48.440 -34.764 26.186 1.00 12.71 276 THR A C 1
ATOM 2062 O O . THR A 1 276 ? -48.964 -35.236 25.171 1.00 13.88 276 THR A O 1
ATOM 2066 N N . GLY A 1 277 ? -47.324 -34.013 26.140 1.00 12.47 277 GLY A N 1
ATOM 2067 C CA . GLY A 1 277 ? -46.736 -33.660 24.859 1.00 13.40 277 GLY A CA 1
ATOM 2068 C C . GLY A 1 277 ? -47.467 -32.521 24.156 1.00 14.23 277 GLY A C 1
ATOM 2069 O O . GLY A 1 277 ? -47.187 -32.226 22.977 1.00 15.27 277 GLY A O 1
ATOM 2070 N N . CYS A 1 278 ? -48.388 -31.888 24.875 1.00 14.62 278 CYS A N 1
ATOM 2071 C CA . CYS A 1 278 ? -49.303 -30.878 24.335 1.00 14.61 278 CYS A CA 1
ATOM 2072 C C . CYS A 1 278 ? -49.092 -29.508 25.017 1.00 15.69 278 CYS A C 1
ATOM 2073 O O . CYS A 1 278 ? -48.756 -29.394 26.236 1.00 15.00 278 CYS A O 1
ATOM 2076 N N . VAL A 1 279 ? -49.363 -28.458 24.272 1.00 15.73 279 VAL A N 1
ATOM 2077 C CA . VAL A 1 279 ? -49.312 -27.075 24.757 1.00 15.52 279 VAL A CA 1
ATOM 2078 C C . VAL A 1 279 ? -50.484 -26.736 25.697 1.00 14.81 279 VAL A C 1
ATOM 2079 O O . VAL A 1 279 ? -51.513 -27.397 25.640 1.00 14.56 279 VAL A O 1
ATOM 2083 N N . ASP A 1 280 ? -50.293 -25.759 26.585 1.00 15.99 280 ASP A N 1
ATOM 2084 C CA . ASP A 1 280 ? -51.417 -25.123 27.353 1.00 15.05 280 ASP A CA 1
ATOM 2085 C C . ASP A 1 280 ? -52.120 -26.081 28.329 1.00 15.03 280 ASP A C 1
ATOM 2086 O O . ASP A 1 280 ? -53.346 -26.163 28.332 1.00 14.23 280 ASP A O 1
ATOM 2091 N N . ILE A 1 281 ? -51.350 -26.777 29.173 1.00 13.83 281 ILE A N 1
ATOM 2092 C CA . ILE A 1 281 ? -51.967 -27.734 30.093 1.00 14.29 281 ILE A CA 1
ATOM 2093 C C . ILE A 1 281 ? -52.217 -27.100 31.452 1.00 13.33 281 ILE A C 1
ATOM 2094 O O . ILE A 1 281 ? -53.263 -27.297 32.064 1.00 14.81 281 ILE A O 1
ATOM 2099 N N . ILE A 1 282 ? -51.262 -26.301 31.912 1.00 13.17 282 ILE A N 1
ATOM 2100 C CA . ILE A 1 282 ? -51.424 -25.615 33.192 1.00 13.80 282 ILE A CA 1
ATOM 2101 C C . ILE A 1 282 ? -51.225 -24.143 32.930 1.00 14.39 282 ILE A C 1
ATOM 2102 O O . ILE A 1 282 ? -50.157 -23.719 32.521 1.00 15.04 282 ILE A O 1
ATOM 2107 N N . LEU A 1 283 ? -52.296 -23.392 33.165 1.00 14.92 283 LEU A N 1
ATOM 2108 C CA . LEU A 1 283 ? -52.401 -21.979 32.817 1.00 16.07 283 LEU A CA 1
ATOM 2109 C C . LEU A 1 283 ? -52.602 -21.117 34.040 1.00 16.13 283 LEU A C 1
ATOM 2110 O O . LEU A 1 283 ? -52.828 -21.618 35.154 1.00 16.55 283 LEU A O 1
ATOM 2115 N N . GLY A 1 284 ? -52.548 -19.787 33.840 1.00 16.66 284 GLY A N 1
ATOM 2116 C CA . GLY A 1 284 ? -52.746 -18.867 34.955 1.00 16.26 284 GLY A CA 1
ATOM 2117 C C . GLY A 1 284 ? -54.018 -19.102 35.751 1.00 16.75 284 GLY A C 1
ATOM 2118 O O . GLY A 1 284 ? -54.024 -19.024 36.988 1.00 14.97 284 GLY A O 1
ATOM 2119 N N . ARG A 1 285 ? -55.109 -19.404 35.057 1.00 16.86 285 ARG A N 1
ATOM 2120 C CA . ARG A 1 285 ? -56.391 -19.657 35.725 1.00 17.73 285 ARG A CA 1
ATOM 2121 C C . ARG A 1 285 ? -56.349 -20.889 36.637 1.00 17.48 285 ARG A C 1
ATOM 2122 O O . ARG A 1 285 ? -57.056 -20.955 37.655 1.00 18.48 285 ARG A O 1
ATOM 2130 N N . HIS A 1 286 ? -55.438 -21.815 36.327 1.00 16.15 286 HIS A N 1
ATOM 2131 C CA . HIS A 1 286 ? -55.190 -22.946 37.216 1.00 15.63 286 HIS A CA 1
ATOM 2132 C C . HIS A 1 286 ? -54.306 -22.569 38.408 1.00 14.86 286 HIS A C 1
ATOM 2133 O O . HIS A 1 286 ? -54.628 -22.861 39.576 1.00 14.71 286 HIS A O 1
ATOM 2140 N N . PHE A 1 287 ? -53.205 -21.854 38.138 1.00 15.01 287 PHE A N 1
ATOM 2141 C CA . PHE A 1 287 ? -52.288 -21.449 39.223 1.00 15.28 287 PHE A CA 1
ATOM 2142 C C . PHE A 1 287 ? -53.015 -2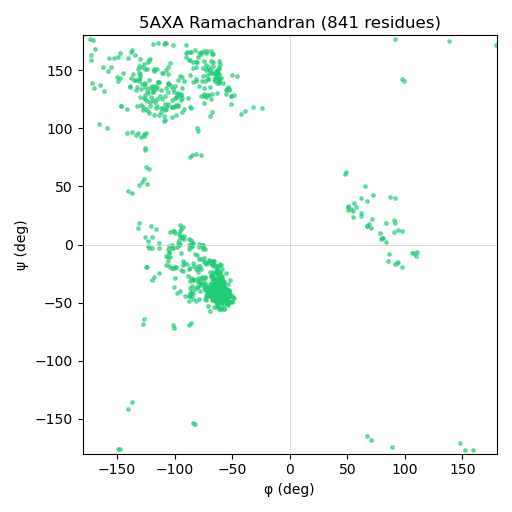0.695 40.318 1.00 15.42 287 PHE A C 1
ATOM 2143 O O . PHE A 1 287 ? -52.772 -20.915 41.520 1.00 15.82 287 PHE A O 1
ATOM 2151 N N . GLU A 1 288 ? -53.903 -19.785 39.894 1.00 16.62 288 GLU A N 1
ATOM 2152 C CA . GLU A 1 288 ? -54.669 -18.954 40.826 1.00 17.21 288 GLU A CA 1
ATOM 2153 C C . GLU A 1 288 ? -55.553 -19.723 41.779 1.00 18.09 288 GLU A C 1
ATOM 2154 O O . GLU A 1 288 ? -55.949 -19.191 42.804 1.00 17.36 288 GLU A O 1
ATOM 2160 N 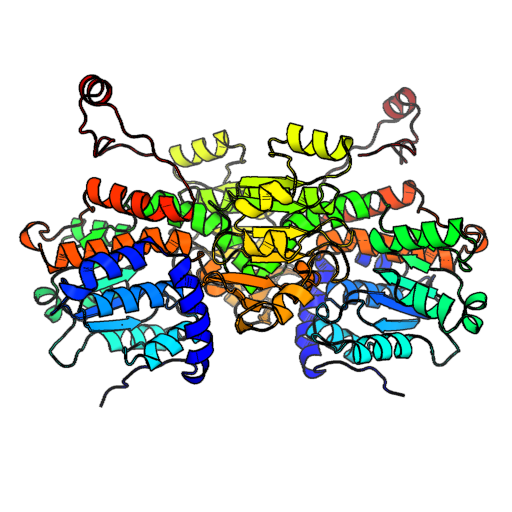N . GLN A 1 289 ? -55.813 -20.998 41.455 1.00 15.96 289 GLN A N 1
ATOM 2161 C CA . GLN A 1 289 ? -56.684 -21.825 42.274 1.00 16.95 289 GLN A CA 1
ATOM 2162 C C . GLN A 1 289 ? -55.977 -22.884 43.121 1.00 16.48 289 GLN A C 1
ATOM 2163 O O . GLN A 1 289 ? -56.614 -23.575 43.935 1.00 17.51 289 GLN A O 1
ATOM 2169 N N . MET A 1 290 ? -54.673 -22.990 42.975 1.00 15.52 290 MET A N 1
ATOM 2170 C CA . MET A 1 290 ? -53.950 -24.077 43.580 1.00 15.12 290 MET A CA 1
ATOM 2171 C C . MET A 1 290 ? -53.759 -23.924 45.094 1.00 14.72 290 MET A C 1
ATOM 2172 O O . MET A 1 290 ? -53.636 -22.803 45.578 1.00 16.28 290 MET A O 1
ATOM 2177 N N . LYS A 1 291 ? -53.645 -25.058 45.786 1.00 16.32 291 LYS A N 1
ATOM 2178 C CA . LYS A 1 291 ? -53.337 -25.091 47.228 1.00 15.84 291 LYS A CA 1
ATOM 2179 C C . LYS A 1 291 ? -51.961 -24.447 47.419 1.00 15.41 291 LYS A C 1
ATOM 2180 O O . LYS A 1 291 ? -51.116 -24.482 46.513 1.00 14.66 291 LYS A O 1
ATOM 2186 N N . ASP A 1 292 ? -51.757 -23.878 48.596 1.00 14.55 292 ASP A N 1
ATOM 2187 C CA . ASP A 1 292 ? -50.478 -23.272 48.962 1.00 14.23 292 ASP A CA 1
ATOM 2188 C C . ASP A 1 292 ? -49.299 -24.243 48.795 1.00 13.71 292 ASP A C 1
ATOM 2189 O O . ASP A 1 292 ? -49.390 -25.404 49.227 1.00 15.01 292 ASP A O 1
ATOM 2194 N N . ASP A 1 293 ? -48.212 -23.740 48.176 1.00 13.59 293 ASP A N 1
ATOM 2195 C CA . ASP A 1 293 ? -46.949 -24.504 47.932 1.00 13.98 293 ASP A CA 1
ATOM 2196 C C . ASP A 1 293 ? -47.161 -25.742 47.035 1.00 14.28 293 ASP A C 1
ATOM 2197 O O . ASP A 1 293 ? -46.404 -26.712 47.091 1.00 14.08 293 ASP A O 1
ATOM 2202 N N . ALA A 1 294 ? -48.167 -25.693 46.176 1.00 13.57 294 ALA A N 1
ATOM 2203 C CA . ALA A 1 294 ? -48.320 -26.714 45.130 1.00 13.81 294 ALA A CA 1
ATOM 2204 C C . ALA A 1 294 ? -47.030 -26.801 44.336 1.00 13.47 294 ALA A C 1
ATOM 2205 O O . ALA A 1 294 ? -46.407 -25.776 44.043 1.00 13.19 294 ALA A O 1
ATOM 2207 N N . ILE A 1 295 ? -46.557 -28.019 44.091 1.00 12.10 295 ILE A N 1
ATOM 2208 C CA . ILE A 1 295 ? -45.356 -28.264 43.299 1.00 13.32 295 ILE A CA 1
ATOM 2209 C C . ILE A 1 295 ? -45.794 -28.607 41.884 1.00 13.35 295 ILE A C 1
ATOM 2210 O O . ILE A 1 295 ? -46.619 -29.529 41.718 1.00 14.24 295 ILE A O 1
ATOM 2215 N N . VAL A 1 296 ? -45.220 -27.940 40.887 1.00 11.91 296 VAL A N 1
ATOM 2216 C CA . VAL A 1 296 ? -45.650 -28.012 39.488 1.00 11.22 296 VAL A CA 1
ATOM 2217 C C . VAL A 1 296 ? -44.459 -28.356 38.653 1.00 12.70 296 VAL A C 1
ATOM 2218 O O . VAL A 1 296 ? -43.421 -27.684 38.723 1.00 11.84 296 VAL A O 1
ATOM 2222 N N . CYS A 1 297 ? -44.593 -29.413 37.865 1.00 12.50 297 CYS A N 1
ATOM 2223 C CA . CYS A 1 297 ? -43.474 -29.911 37.064 1.00 12.39 297 CYS A CA 1
ATOM 2224 C C . CYS A 1 297 ? -43.970 -30.567 35.761 1.00 12.19 297 CYS A C 1
ATOM 2225 O O . CYS A 1 297 ? -45.161 -30.931 35.612 1.00 11.85 297 CYS A O 1
ATOM 2228 N N . ASN A 1 298 ? -43.066 -30.703 34.805 1.00 12.54 298 ASN A N 1
ATOM 2229 C CA . ASN A 1 298 ? -43.377 -31.254 33.511 1.00 13.58 298 ASN A CA 1
ATOM 2230 C C . ASN A 1 298 ? -42.411 -32.413 33.243 1.00 12.33 298 ASN A C 1
ATOM 2231 O O . ASN A 1 298 ? -41.210 -32.308 33.541 1.00 13.82 298 ASN A O 1
ATOM 2236 N N . ILE A 1 299 ? -42.926 -33.501 32.669 1.00 12.92 299 ILE A N 1
ATOM 2237 C CA . ILE A 1 299 ? -42.045 -34.603 32.249 1.00 12.84 299 ILE A CA 1
ATOM 2238 C C . ILE A 1 299 ? -42.245 -34.931 30.737 1.00 13.29 299 ILE A C 1
ATOM 2239 O O . ILE A 1 299 ? -41.687 -35.903 30.246 1.00 14.01 299 ILE A O 1
ATOM 2244 N N A GLY A 1 300 ? -43.093 -34.158 30.067 0.30 13.40 300 GLY A N 1
ATOM 2245 N N B GLY A 1 300 ? -43.001 -34.125 30.007 0.70 12.20 300 GLY A N 1
ATOM 2246 C CA A GLY A 1 300 ? -43.495 -34.445 28.690 0.30 14.08 300 GLY A CA 1
ATOM 2247 C CA B GLY A 1 300 ? -43.032 -34.229 28.519 0.70 12.32 300 GLY A CA 1
ATOM 2248 C C A GLY A 1 300 ? -42.546 -33.893 27.652 0.30 14.76 300 GLY A C 1
ATOM 2249 C C B GLY A 1 300 ? -41.781 -33.626 27.895 0.70 13.38 300 GLY A C 1
ATOM 2250 O O A GLY A 1 300 ? -41.607 -34.565 27.208 0.30 15.25 300 GLY A O 1
ATOM 2251 O O B GLY A 1 300 ? -41.111 -32.782 28.504 0.70 14.52 300 GLY A O 1
ATOM 2252 N N A HIS A 1 301 ? -42.775 -32.653 27.244 0.30 15.08 301 HIS A N 1
ATOM 2253 N N B HIS A 1 301 ? -41.480 -33.981 26.645 0.70 12.95 301 HIS A N 1
ATOM 2254 C CA A HIS A 1 301 ? -41.942 -32.093 26.192 0.30 15.70 301 HIS A CA 1
ATOM 2255 C CA B HIS A 1 301 ? -40.165 -33.644 26.105 0.70 13.96 301 HIS A CA 1
ATOM 2256 C C A HIS A 1 301 ? -41.671 -30.611 26.383 0.30 15.76 301 HIS A C 1
ATOM 2257 C C B HIS A 1 301 ? -39.821 -32.151 26.082 0.70 14.96 301 HIS A C 1
ATOM 2258 O O A HIS A 1 301 ? -42.509 -29.880 26.918 0.30 15.18 301 HIS A O 1
ATOM 2259 O O B HIS A 1 301 ? -38.711 -31.768 26.478 0.70 14.20 301 HIS A O 1
ATOM 2272 N N A PHE A 1 302 ? -40.503 -30.189 25.897 0.30 15.81 302 PHE A N 1
ATOM 2273 N N B PHE A 1 302 ? -40.730 -31.367 25.512 0.70 14.61 302 PHE A N 1
ATOM 2274 C CA A PHE A 1 302 ? -40.057 -28.806 25.896 0.30 16.20 302 PHE A CA 1
ATOM 2275 C CA B PHE A 1 302 ? -40.598 -29.895 25.440 0.70 14.74 302 PHE A CA 1
ATOM 2276 C C A PHE A 1 302 ? -40.533 -28.099 27.161 0.30 16.36 302 PHE A C 1
ATOM 2277 C C B PHE A 1 302 ? -41.309 -29.163 26.555 0.70 15.39 302 PHE A C 1
ATOM 2278 O O A PHE A 1 302 ? -40.431 -28.634 28.269 0.30 16.19 302 PHE A O 1
ATOM 2279 O O B PHE A 1 302 ? -42.401 -29.562 26.991 0.70 15.02 302 PHE A O 1
ATOM 2294 N N A ASP A 1 303 ? -41.049 -26.893 27.022 0.30 16.67 303 ASP A N 1
ATOM 2295 N N B ASP A 1 303 ? -40.717 -28.035 26.938 0.70 15.91 303 ASP A N 1
ATOM 2296 C CA A ASP A 1 303 ? -41.449 -26.178 28.203 0.30 16.73 303 ASP A CA 1
ATOM 2297 C CA B ASP A 1 303 ? -41.296 -27.162 27.961 0.70 15.87 303 ASP A CA 1
ATOM 2298 C C A ASP A 1 303 ? -42.811 -25.558 28.030 0.30 15.81 303 ASP A C 1
ATOM 2299 C C B ASP A 1 303 ? -42.420 -26.302 27.368 0.70 16.88 303 ASP A C 1
ATOM 2300 O O A ASP A 1 303 ? -43.128 -24.560 28.659 0.30 16.03 303 ASP A O 1
ATOM 2301 O O B ASP A 1 303 ? -42.303 -25.084 27.219 0.70 18.22 303 ASP A O 1
ATOM 2310 N N A VAL A 1 304 ? -43.631 -26.170 27.196 0.30 15.68 304 VAL A N 1
ATOM 2311 N N B VAL A 1 304 ? -43.529 -26.949 27.028 0.70 15.51 304 VAL A N 1
ATOM 2312 C CA A VAL A 1 304 ? -44.857 -25.523 26.808 0.30 15.29 304 VAL A CA 1
ATOM 2313 C CA B VAL A 1 304 ? -44.672 -26.260 26.407 0.70 15.79 304 VAL A CA 1
ATOM 2314 C C A VAL A 1 304 ? -46.080 -26.126 27.514 0.30 15.26 304 VAL A C 1
ATOM 2315 C C B VAL A 1 304 ? -45.985 -26.445 27.181 0.70 15.65 304 VAL A C 1
ATOM 2316 O O A VAL A 1 304 ? -47.176 -25.554 27.427 0.30 14.51 304 VAL A O 1
ATOM 2317 O O B VAL A 1 304 ? -47.026 -25.859 26.841 0.70 15.93 304 VAL A O 1
ATOM 2324 N N . GLU A 1 305 ? -45.929 -27.246 28.234 1.00 15.62 305 GLU A N 1
ATOM 2325 C CA . GLU A 1 305 ? -47.152 -27.731 28.929 1.00 15.03 305 GLU A CA 1
ATOM 2326 C C . GLU A 1 305 ? -47.591 -26.773 30.029 1.00 16.36 305 GLU A C 1
ATOM 2327 O O . GLU A 1 305 ? -48.801 -26.570 30.239 1.00 15.39 305 GLU A O 1
ATOM 2333 N N . ILE A 1 306 ? -46.619 -26.166 30.708 1.00 16.58 306 ILE A N 1
ATOM 2334 C CA . ILE A 1 306 ? -46.900 -25.251 31.819 1.00 15.94 306 ILE A CA 1
ATOM 2335 C C . ILE A 1 306 ? -46.617 -23.842 31.370 1.00 15.43 306 ILE A C 1
ATOM 2336 O O . ILE A 1 306 ? -45.576 -23.603 30.752 1.00 15.80 306 ILE A O 1
ATOM 2341 N N . ASP A 1 307 ? -47.524 -22.911 31.687 1.00 15.26 307 ASP A N 1
ATOM 2342 C CA . ASP A 1 307 ? -47.319 -21.516 31.331 1.00 16.36 307 ASP A CA 1
ATOM 2343 C C . ASP A 1 307 ? -46.395 -20.819 32.337 1.00 17.01 307 ASP A C 1
ATOM 2344 O O . ASP A 1 307 ? -46.845 -20.110 33.232 1.00 16.28 307 ASP A O 1
ATOM 2349 N N . VAL A 1 308 ? -45.096 -21.087 32.189 1.00 17.11 308 VAL A N 1
ATOM 2350 C CA . VAL A 1 308 ? -44.068 -20.536 33.075 1.00 17.27 308 VAL A CA 1
ATOM 2351 C C . VAL A 1 308 ? -43.971 -18.990 32.905 1.00 17.51 308 VAL A C 1
ATOM 2352 O O . VAL A 1 308 ? -43.723 -18.288 33.871 1.00 17.88 308 VAL A O 1
ATOM 2356 N N . LYS A 1 309 ? -44.176 -18.530 31.674 1.00 17.50 309 LYS A N 1
ATOM 2357 C CA . LYS A 1 309 ? -44.244 -17.089 31.369 1.00 19.55 309 LYS A CA 1
ATOM 2358 C C . LYS A 1 309 ? -45.265 -16.392 32.265 1.00 18.93 309 LYS A C 1
ATOM 2359 O O . LYS A 1 309 ? -45.021 -15.282 32.768 1.00 18.76 309 LYS A O 1
ATOM 2365 N N . TRP A 1 310 ? -46.402 -17.042 32.486 1.00 18.24 310 TRP A N 1
ATOM 2366 C CA . TRP A 1 310 ? -47.437 -16.476 33.352 1.00 18.29 310 TRP A CA 1
ATOM 2367 C C . TRP A 1 310 ? -46.948 -16.241 34.787 1.00 19.07 310 TRP A C 1
ATOM 2368 O O . TRP A 1 310 ? -47.213 -15.193 35.366 1.00 19.21 310 TRP A O 1
ATOM 2379 N N . LEU A 1 311 ? -46.219 -17.207 35.357 1.00 17.51 311 LEU A N 1
ATOM 2380 C CA . LEU A 1 311 ? -45.733 -17.079 36.730 1.00 19.02 311 LEU A CA 1
ATOM 2381 C C . LEU A 1 311 ? -44.736 -15.951 36.801 1.00 18.80 311 LEU A C 1
ATOM 2382 O O . LEU A 1 311 ? -44.748 -15.181 37.770 1.00 20.28 311 LEU A O 1
ATOM 2387 N N . ASN A 1 312 ? -43.839 -15.899 35.814 1.00 19.88 312 ASN A N 1
ATOM 2388 C CA . ASN A 1 312 ? -42.786 -14.874 35.819 1.00 20.96 312 ASN A CA 1
ATOM 2389 C C . ASN A 1 312 ? -43.392 -13.488 35.704 1.00 21.66 312 ASN A C 1
ATOM 2390 O O . ASN A 1 312 ? -42.909 -12.549 36.318 1.00 22.78 312 ASN A O 1
ATOM 2395 N N . GLU A 1 313 ? -44.500 -13.373 34.974 1.00 21.38 313 GLU A N 1
ATOM 2396 C CA . GLU A 1 313 ? -45.118 -12.068 34.778 1.00 21.85 313 GLU A CA 1
ATOM 2397 C C . GLU A 1 313 ? -46.060 -11.668 35.897 1.00 21.45 313 GLU A C 1
ATOM 2398 O O . GLU A 1 313 ? -46.127 -10.486 36.224 1.00 22.67 313 GLU A O 1
ATOM 2404 N N . ASN A 1 314 ? -46.786 -12.624 36.480 1.00 20.33 314 ASN A N 1
ATOM 2405 C CA . ASN A 1 314 ? -47.862 -12.315 37.426 1.00 18.42 314 ASN A CA 1
ATOM 2406 C C . ASN A 1 314 ? -47.535 -12.531 38.879 1.00 18.05 314 ASN A C 1
ATOM 2407 O O . ASN A 1 314 ? -48.252 -12.025 39.755 1.00 18.10 314 ASN A O 1
ATOM 2412 N N . ALA A 1 315 ? -46.509 -13.341 39.194 1.00 16.16 315 ALA A N 1
ATOM 2413 C CA . ALA A 1 315 ? -46.139 -13.491 40.612 1.00 15.75 315 ALA A CA 1
ATOM 2414 C C . ALA A 1 315 ? -45.716 -12.138 41.173 1.00 16.74 315 ALA A C 1
ATOM 2415 O O . ALA A 1 315 ? -45.160 -11.305 40.417 1.00 19.74 315 ALA A O 1
ATOM 2417 N N . VAL A 1 316 ? -45.923 -11.957 42.471 1.00 17.28 316 VAL A N 1
ATOM 2418 C CA . VAL A 1 316 ? -45.408 -10.750 43.147 1.00 19.29 316 VAL A CA 1
ATOM 2419 C C . VAL A 1 316 ? -44.045 -10.944 43.803 1.00 18.69 316 VAL A C 1
ATOM 2420 O O . VAL A 1 316 ? -43.326 -9.958 44.030 1.00 18.78 316 VAL A O 1
ATOM 2424 N N . GLU A 1 317 ? -43.677 -12.199 44.093 1.00 17.87 317 GLU A N 1
ATOM 2425 C CA . GLU A 1 317 ? -42.352 -12.545 44.578 1.00 17.13 317 GLU A CA 1
ATOM 2426 C C . GLU A 1 317 ? -41.896 -13.792 43.815 1.00 17.81 317 GLU A C 1
ATOM 2427 O O . GLU A 1 317 ? -42.729 -14.623 43.403 1.00 17.08 317 GLU A O 1
ATOM 2433 N N . LYS A 1 318 ? -40.583 -13.874 43.576 1.00 16.12 318 LYS A N 1
ATOM 2434 C CA . LYS A 1 318 ? -39.956 -15.039 42.960 1.00 15.93 318 LYS A CA 1
ATOM 2435 C C . LYS A 1 318 ? -38.639 -15.252 43.656 1.00 16.34 318 LYS A C 1
ATOM 2436 O O . LYS A 1 318 ? -37.756 -14.390 43.591 1.00 15.49 318 LYS A O 1
ATOM 2442 N N . VAL A 1 319 ? -38.504 -16.388 44.325 1.00 17.04 319 VAL A N 1
ATOM 2443 C CA . VAL A 1 319 ? -37.277 -16.698 45.069 1.00 18.36 319 VAL A CA 1
ATOM 2444 C C . VAL A 1 319 ? -36.665 -17.972 44.479 1.00 17.51 319 VAL A C 1
ATOM 2445 O O . VAL A 1 319 ? -37.338 -19.008 44.378 1.00 17.36 319 VAL A O 1
ATOM 2449 N N . ASN A 1 320 ? -35.409 -17.896 44.062 1.00 16.61 320 ASN A N 1
ATOM 2450 C CA . ASN A 1 320 ? -34.663 -19.099 43.710 1.00 17.02 320 ASN A CA 1
ATOM 2451 C C . ASN A 1 320 ? -34.280 -19.844 44.968 1.00 17.06 320 ASN A C 1
ATOM 2452 O O . ASN A 1 320 ? -33.598 -19.294 45.843 1.00 17.87 320 ASN A O 1
ATOM 2457 N N . ILE A 1 321 ? -34.716 -21.110 45.075 1.00 15.52 321 ILE A N 1
ATOM 2458 C CA . ILE A 1 321 ? -34.456 -21.910 46.284 1.00 16.40 321 ILE A CA 1
ATOM 2459 C C . ILE A 1 321 ? -33.096 -22.581 46.123 1.00 17.03 321 ILE A C 1
ATOM 2460 O O . ILE A 1 321 ? -32.323 -22.614 47.075 1.00 19.00 321 ILE A O 1
ATOM 2465 N N . LYS A 1 322 ? -32.830 -23.089 44.920 1.00 17.98 322 LYS A N 1
ATOM 2466 C CA . LYS A 1 322 ? -31.564 -23.752 44.582 1.00 17.12 322 LYS A CA 1
ATOM 2467 C C . LYS A 1 322 ? -31.647 -24.013 43.079 1.00 16.95 322 LYS A C 1
ATOM 2468 O O . LYS A 1 322 ? -32.665 -23.667 42.468 1.00 15.07 322 LYS A O 1
ATOM 2474 N N . PRO A 1 323 ? -30.595 -24.553 42.458 1.00 17.46 323 PRO A N 1
ATOM 2475 C CA . PRO A 1 323 ? -30.673 -24.643 40.997 1.00 17.19 323 PRO A CA 1
ATOM 2476 C C . PRO A 1 323 ? -31.934 -25.411 40.591 1.00 16.92 323 PRO A C 1
ATOM 2477 O O . PRO A 1 323 ? -32.214 -26.475 41.152 1.00 16.73 323 PRO A O 1
ATOM 2481 N N . GLN A 1 324 ? -32.661 -24.831 39.625 1.00 17.50 324 GLN A N 1
ATOM 2482 C CA . GLN A 1 324 ? -33.861 -25.454 39.001 1.00 16.37 324 GLN A CA 1
ATOM 2483 C C . GLN A 1 324 ? -35.044 -25.603 39.966 1.00 16.71 324 GLN A C 1
ATOM 2484 O O . GLN A 1 324 ? -35.957 -26.417 39.715 1.00 16.31 324 GLN A O 1
ATOM 2490 N N . VAL A 1 325 ? -34.996 -24.890 41.088 1.00 16.57 325 VAL A N 1
ATOM 2491 C CA . VAL A 1 325 ? -36.150 -24.820 42.007 1.00 15.77 325 VAL A CA 1
ATOM 2492 C C . VAL A 1 325 ? -36.512 -23.358 42.321 1.00 15.95 325 VAL A C 1
ATOM 2493 O O . VAL A 1 325 ? -35.707 -22.656 42.910 1.00 17.56 325 VAL A O 1
ATOM 2497 N N . ASP A 1 326 ? -37.702 -22.919 41.915 1.00 15.35 326 ASP A N 1
ATOM 2498 C CA . ASP A 1 326 ? -38.157 -21.536 42.134 1.00 16.00 326 ASP A CA 1
ATOM 2499 C C . ASP A 1 326 ? -39.462 -21.531 42.936 1.00 15.62 326 ASP A C 1
ATOM 2500 O O . ASP A 1 326 ? -40.324 -22.384 42.727 1.00 16.42 326 ASP A O 1
ATOM 2505 N N . ARG A 1 327 ? -39.622 -20.592 43.854 1.00 14.56 327 ARG A N 1
ATOM 2506 C CA . ARG A 1 327 ? -40.819 -20.483 44.666 1.00 13.16 327 ARG A CA 1
ATOM 2507 C C . ARG A 1 327 ? -41.405 -19.101 44.428 1.00 13.84 327 ARG A C 1
ATOM 2508 O O . ARG A 1 327 ? -40.754 -18.056 44.690 1.00 15.36 327 ARG A O 1
ATOM 2516 N N . TYR A 1 328 ? -42.634 -19.110 43.925 1.00 14.04 328 TYR A N 1
ATOM 2517 C CA . TYR A 1 328 ? -43.332 -17.896 43.559 1.00 13.88 328 TYR A CA 1
ATOM 2518 C C . TYR A 1 328 ? -44.406 -17.581 44.576 1.00 14.81 328 TYR A C 1
ATOM 2519 O O . TYR A 1 328 ? -45.039 -18.479 45.120 1.00 15.28 328 TYR A O 1
ATOM 2528 N N . TRP A 1 329 ? -44.645 -16.297 44.795 1.00 14.47 329 TRP A N 1
ATOM 2529 C CA . TRP A 1 329 ? -45.739 -15.873 45.676 1.00 16.32 329 TRP A CA 1
ATOM 2530 C C . TRP A 1 329 ? -46.693 -15.138 44.757 1.00 16.49 329 TRP A C 1
ATOM 2531 O O . TRP A 1 329 ? -46.275 -14.233 44.032 1.00 17.48 329 TRP A O 1
ATOM 2542 N N . LEU A 1 330 ? -47.957 -15.554 44.730 1.00 16.17 330 LEU A N 1
ATOM 2543 C CA . LEU A 1 330 ? -48.952 -14.923 43.863 1.00 16.69 330 LEU A CA 1
ATOM 2544 C C . LEU A 1 330 ? -49.652 -13.760 44.607 1.00 16.27 330 LEU A C 1
ATOM 2545 O O . LEU A 1 330 ? -49.540 -13.624 45.854 1.00 17.08 330 LEU A O 1
ATOM 2550 N N . LYS A 1 331 ? -50.442 -13.003 43.864 1.00 19.45 331 LYS A N 1
ATOM 2551 C CA . LYS A 1 331 ? -51.156 -11.853 44.415 1.00 21.64 331 LYS A CA 1
ATOM 2552 C C . LYS A 1 331 ? -52.122 -12.311 45.513 1.00 21.20 331 LYS A C 1
ATOM 2553 O O . LYS A 1 331 ? -52.365 -11.589 46.482 1.00 21.85 331 LYS A O 1
ATOM 2559 N N . ASN A 1 332 ? -52.619 -13.548 45.400 1.00 20.18 332 ASN A N 1
ATOM 2560 C CA . ASN A 1 332 ? -53.502 -14.090 46.412 1.00 19.94 332 ASN A CA 1
ATOM 2561 C C . ASN A 1 332 ? -52.827 -14.515 47.716 1.00 19.35 332 ASN A C 1
ATOM 2562 O O . ASN A 1 332 ? -53.499 -15.014 48.605 1.00 20.47 332 ASN A O 1
ATOM 2567 N N . GLY A 1 333 ? -51.504 -14.369 47.822 1.00 19.11 333 GLY A N 1
ATOM 2568 C CA . GLY A 1 333 ? -50.798 -14.689 49.059 1.00 19.26 333 GLY A CA 1
ATOM 2569 C C . GLY A 1 333 ? -50.225 -16.111 49.129 1.00 19.25 333 GLY A C 1
ATOM 2570 O O . GLY A 1 333 ? -49.385 -16.407 49.972 1.00 20.35 333 GLY A O 1
ATOM 2571 N N . ARG A 1 334 ? -50.677 -16.976 48.236 1.00 17.48 334 ARG A N 1
ATOM 2572 C CA . ARG A 1 334 ? -50.221 -18.372 48.239 1.00 17.00 334 ARG A CA 1
ATOM 2573 C C . ARG A 1 334 ? -48.988 -18.555 47.361 1.00 16.77 334 ARG A C 1
ATOM 2574 O O . ARG A 1 334 ? -48.647 -17.685 46.589 1.00 17.72 334 ARG A O 1
ATOM 2582 N N . ARG A 1 335 ? -48.313 -19.695 47.533 1.00 15.01 335 ARG A N 1
ATOM 2583 C CA . ARG A 1 335 ? -47.020 -19.947 46.910 1.00 15.65 335 ARG A CA 1
ATOM 2584 C C . ARG A 1 335 ? -47.123 -21.087 45.932 1.00 15.66 335 ARG A C 1
ATOM 2585 O O . ARG A 1 335 ? -48.014 -21.941 46.077 1.00 14.54 335 ARG A O 1
ATOM 2593 N N . ILE A 1 336 ? -46.269 -21.063 44.900 1.00 15.28 336 ILE A N 1
ATOM 2594 C CA . ILE A 1 336 ? -46.183 -22.134 43.893 1.00 14.84 336 ILE A CA 1
ATOM 2595 C C . ILE A 1 336 ? -44.718 -22.499 43.814 1.00 14.84 336 ILE A C 1
ATOM 2596 O O . ILE A 1 336 ? -43.847 -21.611 43.694 1.00 15.03 336 ILE A O 1
ATOM 2601 N N . ILE A 1 337 ? -44.420 -23.789 43.826 1.00 12.37 337 ILE A N 1
ATOM 2602 C CA . ILE A 1 337 ? -43.029 -24.234 43.607 1.00 13.50 337 ILE A CA 1
ATOM 2603 C C . ILE A 1 337 ? -42.924 -24.828 42.212 1.00 12.54 337 ILE A C 1
ATOM 2604 O O . ILE A 1 337 ? -43.560 -25.843 41.923 1.00 13.37 337 ILE A O 1
ATOM 2609 N N . LEU A 1 338 ? -42.067 -24.277 41.383 1.00 12.66 338 LEU A N 1
ATOM 2610 C CA . LEU A 1 338 ? -41.930 -24.662 39.971 1.00 13.20 338 LEU A CA 1
ATOM 2611 C C . LEU A 1 338 ? -40.564 -25.318 39.783 1.00 13.68 338 LEU A C 1
ATOM 2612 O O . LEU A 1 338 ? -39.513 -24.753 40.183 1.00 13.78 338 LEU A O 1
ATOM 2617 N N . LEU A 1 339 ? -40.570 -26.504 39.203 1.00 13.76 339 LEU A N 1
ATOM 2618 C CA . LEU A 1 339 ? -39.351 -27.265 38.997 1.00 11.72 339 LEU A CA 1
ATOM 2619 C C . LEU A 1 339 ? -38.818 -27.132 37.588 1.00 12.90 339 LEU A C 1
ATOM 2620 O O . LEU A 1 339 ? -39.543 -27.250 36.610 1.00 13.89 339 LEU A O 1
ATOM 2625 N N . ALA A 1 340 ? -37.488 -26.951 37.499 1.00 14.34 340 ALA A N 1
ATOM 2626 C CA . ALA A 1 340 ? -36.756 -26.957 36.195 1.00 14.66 340 ALA A CA 1
ATOM 2627 C C . ALA A 1 340 ? -37.313 -26.002 35.146 1.00 14.09 340 ALA A C 1
ATOM 2628 O O . ALA A 1 340 ? -37.146 -26.231 33.938 1.00 14.76 340 ALA A O 1
ATOM 2630 N N . GLU A 1 341 ? -37.904 -24.881 35.593 1.00 14.95 341 GLU A N 1
ATOM 2631 C CA . GLU A 1 341 ? -38.516 -23.901 34.678 1.00 15.74 341 GLU A CA 1
ATOM 2632 C C . GLU A 1 341 ? -39.468 -24.565 33.688 1.00 15.60 341 GLU A C 1
ATOM 2633 O O . GLU A 1 341 ? -39.575 -24.153 32.557 1.00 15.70 341 GLU A O 1
ATOM 2639 N N . GLY A 1 342 ? -40.116 -25.653 34.131 1.00 13.72 342 GLY A N 1
ATOM 2640 C CA . GLY A 1 342 ? -41.081 -26.377 33.303 1.00 15.02 342 GLY A CA 1
ATOM 2641 C C . GLY A 1 342 ? -40.461 -27.336 32.303 1.00 15.56 342 GLY A C 1
ATOM 2642 O O . GLY A 1 342 ? -41.184 -27.886 31.462 1.00 15.44 342 GLY A O 1
ATOM 2643 N N . ARG A 1 343 ? -39.133 -27.519 32.352 1.00 14.11 343 ARG A N 1
ATOM 2644 C CA . ARG A 1 343 ? -38.455 -28.499 31.509 1.00 15.19 343 ARG A CA 1
ATOM 2645 C C . ARG A 1 343 ? -38.473 -29.874 32.159 1.00 14.01 343 ARG A C 1
ATOM 2646 O O . ARG A 1 343 ? -38.666 -29.962 33.393 1.00 13.79 343 ARG A O 1
ATOM 2654 N N . LEU A 1 344 ? -38.151 -30.921 31.379 1.00 13.95 344 LEU A N 1
ATOM 2655 C CA . LEU A 1 344 ? -38.189 -32.330 31.885 1.00 14.36 344 LEU A CA 1
ATOM 2656 C C . LEU A 1 344 ? -37.620 -32.477 33.296 1.00 13.46 344 LEU A C 1
ATOM 2657 O O . LEU A 1 344 ? -36.404 -32.286 33.490 1.00 14.94 344 LEU A O 1
ATOM 2662 N N . VAL A 1 345 ? -38.472 -32.806 34.274 1.00 12.66 345 VAL A N 1
ATOM 2663 C CA . VAL A 1 345 ? -38.062 -32.744 35.676 1.00 11.93 345 VAL A CA 1
ATOM 2664 C C . VAL A 1 345 ? -37.131 -33.899 36.071 1.00 12.22 345 VAL A C 1
ATOM 2665 O O . VAL A 1 345 ? -36.302 -33.748 36.982 1.00 12.27 345 VAL A O 1
ATOM 2669 N N . ASN A 1 346 ? -37.352 -35.078 35.480 1.00 12.18 346 ASN A N 1
ATOM 2670 C CA . ASN A 1 346 ? -36.524 -36.218 35.856 1.00 12.51 346 ASN A CA 1
ATOM 2671 C C . ASN A 1 346 ? -35.043 -36.016 35.510 1.00 12.60 346 ASN A C 1
ATOM 2672 O O . ASN A 1 346 ? -34.156 -36.320 36.321 1.00 13.08 346 ASN A O 1
ATOM 2677 N N . LEU A 1 347 ? -34.799 -35.492 34.311 1.00 12.16 347 LEU A N 1
ATOM 2678 C CA . LEU A 1 347 ? -33.444 -35.215 33.844 1.00 12.15 347 LEU A CA 1
ATOM 2679 C C . LEU A 1 347 ? -32.938 -33.877 34.345 1.00 13.51 347 LEU A C 1
ATOM 2680 O O . LEU A 1 347 ? -31.755 -33.700 34.560 1.00 15.08 347 LEU A O 1
ATOM 2685 N N . GLY A 1 348 ? -33.841 -32.926 34.567 1.00 12.92 348 GLY A N 1
ATOM 2686 C CA . GLY A 1 348 ? -33.371 -31.586 35.006 1.00 12.91 348 GLY A CA 1
ATOM 2687 C C . GLY A 1 348 ? -33.059 -31.489 36.498 1.00 13.43 348 GLY A C 1
ATOM 2688 O O . GLY A 1 348 ? -32.107 -30.800 36.882 1.00 14.48 348 GLY A O 1
ATOM 2689 N N . CYS A 1 349 ? -33.852 -32.180 37.325 1.00 12.13 349 CYS A N 1
ATOM 2690 C CA . CYS A 1 349 ? -33.696 -32.163 38.796 1.00 12.64 349 CYS A CA 1
ATOM 2691 C C . CYS A 1 349 ? -33.080 -33.447 39.370 1.00 12.79 349 CYS A C 1
ATOM 2692 O O . CYS A 1 349 ? -32.770 -33.521 40.593 1.00 13.69 349 CYS A O 1
ATOM 2695 N N . ALA A 1 350 ? -32.953 -34.486 38.558 1.00 12.50 350 ALA A N 1
ATOM 2696 C CA . ALA A 1 350 ? -32.307 -35.731 38.996 1.00 12.25 350 ALA A CA 1
ATOM 2697 C C . ALA A 1 350 ? -31.456 -36.266 37.871 1.00 12.87 350 ALA A C 1
ATOM 2698 O O . ALA A 1 350 ? -30.785 -35.457 37.209 1.00 14.46 350 ALA A O 1
ATOM 2700 N N . MET A 1 351 ? -31.436 -37.592 37.704 1.00 12.80 351 MET A N 1
ATOM 2701 C CA . MET A 1 351 ? -30.456 -38.206 36.803 1.00 13.99 351 MET A CA 1
ATOM 2702 C C . MET A 1 351 ? -31.114 -38.907 35.599 1.00 14.01 351 MET A C 1
ATOM 2703 O O . MET A 1 351 ? -30.487 -39.691 34.869 1.00 13.34 351 MET A O 1
ATOM 2708 N N . GLY A 1 352 ? -32.391 -38.621 35.399 1.00 13.10 352 GLY A N 1
ATOM 2709 C CA . GLY A 1 352 ? -33.140 -39.328 34.360 1.00 13.68 352 GLY A CA 1
ATOM 2710 C C . GLY A 1 352 ? -33.397 -40.789 34.716 1.00 12.42 352 GLY A C 1
ATOM 2711 O O . GLY A 1 352 ? -33.285 -41.218 35.867 1.00 11.91 352 GLY A O 1
ATOM 2712 N N . HIS A 1 353 ? -33.852 -41.534 33.731 1.00 12.00 353 HIS A N 1
ATOM 2713 C CA . HIS A 1 353 ? -34.136 -42.968 33.979 1.00 11.74 353 HIS A CA 1
ATOM 2714 C C . HIS A 1 353 ? -32.865 -43.699 34.346 1.00 12.94 353 HIS A C 1
ATOM 2715 O O . HIS A 1 353 ? -31.751 -43.353 33.884 1.00 12.25 353 HIS A O 1
ATOM 2722 N N . PRO A 1 354 ? -33.031 -44.751 35.157 1.00 12.64 354 PRO A N 1
ATOM 2723 C CA . PRO A 1 354 ? -31.869 -45.588 35.523 1.00 13.71 354 PRO A CA 1
ATOM 2724 C C . PRO A 1 354 ? -31.333 -46.381 34.308 1.00 12.35 354 PRO A C 1
ATOM 2725 O O . PRO A 1 354 ? -32.041 -46.604 33.311 1.00 13.01 354 PRO A O 1
ATOM 2729 N N . SER A 1 355 ? -30.068 -46.775 34.417 1.00 12.30 355 SER A N 1
ATOM 2730 C CA . SER A 1 355 ? -29.336 -47.347 33.284 1.00 13.27 355 SER A CA 1
ATOM 2731 C C . SER A 1 355 ? -29.951 -48.628 32.746 1.00 13.21 355 SER A C 1
ATOM 2732 O O . SER A 1 355 ? -29.971 -48.800 31.513 1.00 13.66 355 SER A O 1
ATOM 2735 N N . PHE A 1 356 ? -30.459 -49.502 33.597 1.00 13.26 356 PHE A N 1
ATOM 2736 C CA . PHE A 1 356 ? -31.030 -50.758 33.082 1.00 13.15 356 PHE A CA 1
ATOM 2737 C C . PHE A 1 356 ? -32.109 -50.588 32.032 1.00 12.69 356 PHE A C 1
ATOM 2738 O O . PHE A 1 356 ? -32.049 -51.223 30.982 1.00 13.29 356 PHE A O 1
ATOM 2746 N N . VAL A 1 357 ? -33.074 -49.705 32.282 1.00 11.69 357 VAL A N 1
ATOM 2747 C CA . VAL A 1 357 ? -34.140 -49.530 31.287 1.00 11.97 357 VAL A CA 1
ATOM 2748 C C . VAL A 1 357 ? -33.617 -48.768 30.077 1.00 12.71 357 VAL A C 1
ATOM 2749 O O . VAL A 1 357 ? -34.038 -49.043 28.959 1.00 12.77 357 VAL A O 1
ATOM 2753 N N . MET A 1 358 ? -32.679 -47.829 30.287 1.00 12.24 358 MET A N 1
ATOM 2754 C CA . MET A 1 358 ? -32.082 -47.167 29.148 1.00 13.21 358 MET A CA 1
ATOM 2755 C C . MET A 1 358 ? -31.314 -48.103 28.234 1.00 13.03 358 MET A C 1
ATOM 2756 O O . MET A 1 358 ? -31.202 -47.820 27.027 1.00 14.48 358 MET A O 1
ATOM 2761 N N . SER A 1 359 ? -30.879 -49.255 28.755 1.00 12.57 359 SER A N 1
ATOM 2762 C CA . SER A 1 359 ? -30.217 -50.238 27.926 1.00 13.77 359 SER A CA 1
ATOM 2763 C C . SER A 1 359 ? -31.195 -50.800 26.887 1.00 12.75 359 SER A C 1
ATOM 2764 O O . SER A 1 359 ? -30.817 -51.079 25.738 1.00 13.34 359 SER A O 1
ATOM 2767 N N . ASN A 1 360 ? -32.481 -50.908 27.243 1.00 13.23 360 ASN A N 1
ATOM 2768 C CA . ASN A 1 360 ? -33.476 -51.299 26.267 1.00 13.82 360 ASN A CA 1
ATOM 2769 C C . ASN A 1 360 ? -33.579 -50.272 25.159 1.00 13.91 360 ASN A C 1
ATOM 2770 O O . ASN A 1 360 ? -33.462 -50.584 23.961 1.00 14.07 360 ASN A O 1
ATOM 2775 N N . SER A 1 361 ? -33.779 -49.000 25.532 1.00 13.73 361 SER A N 1
ATOM 2776 C CA . SER A 1 361 ? -33.935 -47.944 24.545 1.00 14.16 361 SER A CA 1
ATOM 2777 C C . SER A 1 361 ? -32.697 -47.842 23.645 1.00 13.60 361 SER A C 1
ATOM 2778 O O . SER A 1 361 ? -32.803 -47.696 22.398 1.00 14.29 361 SER A O 1
ATOM 2781 N N . PHE A 1 362 ? -31.540 -47.865 24.277 1.00 14.14 362 PHE A N 1
ATOM 2782 C CA . PHE A 1 362 ? -30.325 -47.620 23.532 1.00 14.63 362 PHE A CA 1
ATOM 2783 C C . PHE A 1 362 ? -29.832 -48.845 22.736 1.00 14.34 362 PHE A C 1
ATOM 2784 O O . PHE A 1 362 ? -29.172 -48.674 21.691 1.00 14.20 362 PHE A O 1
ATOM 2792 N N . THR A 1 363 ? -30.259 -50.058 23.118 1.00 14.22 363 THR A N 1
ATOM 2793 C CA . THR A 1 363 ? -30.003 -51.216 22.241 1.00 14.42 363 THR A CA 1
ATOM 2794 C C . THR A 1 363 ? -30.803 -51.049 20.952 1.00 14.03 363 THR A C 1
ATOM 2795 O O . THR A 1 363 ? -30.283 -51.267 19.833 1.00 14.63 363 THR A O 1
ATOM 2799 N N . ASN A 1 364 ? -32.076 -50.626 21.072 1.00 13.38 364 ASN A N 1
ATOM 2800 C CA . ASN A 1 364 ? -32.852 -50.269 19.892 1.00 13.92 364 ASN A CA 1
ATOM 2801 C C . ASN A 1 364 ? -32.176 -49.213 19.005 1.00 13.58 364 ASN A C 1
ATOM 2802 O O . ASN A 1 364 ? -32.209 -49.321 17.764 1.00 14.01 364 ASN A O 1
ATOM 2807 N N . GLN A 1 365 ? -31.588 -48.201 19.633 1.00 14.10 365 GLN A N 1
ATOM 2808 C CA . GLN A 1 365 ? -30.896 -47.118 18.920 1.00 14.55 365 GLN A CA 1
ATOM 2809 C C . GLN A 1 365 ? -29.712 -47.649 18.101 1.00 14.51 365 GLN A C 1
ATOM 2810 O O . GLN A 1 365 ? -29.601 -47.335 16.877 1.00 15.31 365 GLN A O 1
ATOM 2816 N N . VAL A 1 366 ? -28.901 -48.500 18.729 1.00 15.40 366 VAL A N 1
ATOM 2817 C CA . VAL A 1 366 ? -27.760 -49.125 18.039 1.00 14.79 366 VAL A CA 1
ATOM 2818 C C . VAL A 1 366 ? -28.250 -49.981 16.864 1.00 16.22 366 VAL A C 1
ATOM 2819 O O . VAL A 1 366 ? -27.714 -49.865 15.753 1.00 14.54 366 VAL A O 1
ATOM 2823 N N . MET A 1 367 ? -29.264 -50.811 17.100 1.00 15.82 367 MET A N 1
ATOM 2824 C CA . MET A 1 367 ? -29.873 -51.578 16.020 1.00 16.73 367 MET A CA 1
ATOM 2825 C C . MET A 1 367 ? -30.404 -50.718 14.865 1.00 16.83 367 MET A C 1
ATOM 2826 O O . MET A 1 367 ? -30.190 -51.048 13.671 1.00 17.45 367 MET A O 1
ATOM 2831 N N . ALA A 1 368 ? -31.042 -49.587 15.193 1.00 16.27 368 ALA A N 1
ATOM 2832 C CA . ALA A 1 368 ? -31.591 -48.688 14.184 1.00 16.32 368 ALA A CA 1
ATOM 2833 C C . ALA A 1 368 ? -30.466 -48.082 13.335 1.00 16.42 368 ALA A C 1
ATOM 2834 O O . ALA A 1 368 ? -30.573 -47.992 12.107 1.00 16.25 368 ALA A O 1
ATOM 2836 N N . GLN A 1 369 ? -29.401 -47.683 14.001 1.00 16.14 369 GLN A N 1
ATOM 2837 C CA . GLN A 1 369 ? -28.257 -47.069 13.321 1.00 16.07 369 GLN A CA 1
ATOM 2838 C C . GLN A 1 369 ? -27.615 -48.086 12.399 1.00 16.87 369 GLN A C 1
ATOM 2839 O O . GLN A 1 369 ? -27.257 -47.736 11.258 1.00 16.90 369 GLN A O 1
ATOM 2845 N N . ILE A 1 370 ? -27.471 -49.332 12.854 1.00 17.04 370 ILE A N 1
ATOM 2846 C CA . ILE A 1 370 ? -26.918 -50.396 12.008 1.00 18.39 370 ILE A CA 1
ATOM 2847 C C . ILE A 1 370 ? -27.829 -50.662 10.806 1.00 18.44 370 ILE A C 1
ATOM 2848 O O . ILE A 1 370 ? -27.336 -50.762 9.670 1.00 18.99 370 ILE A O 1
ATOM 2853 N N . GLU A 1 371 ? -29.143 -50.751 11.042 1.00 17.93 371 GLU A N 1
ATOM 2854 C CA . GLU A 1 371 ? -30.116 -50.993 9.953 1.00 18.72 371 GLU A CA 1
ATOM 2855 C C . GLU A 1 371 ? -30.026 -49.911 8.908 1.00 18.56 371 GLU A C 1
ATOM 2856 O O . GLU A 1 371 ? -29.912 -50.202 7.700 1.00 18.52 371 GLU A O 1
ATOM 2862 N N . LEU A 1 372 ? -30.036 -48.644 9.332 1.00 16.92 372 LEU A N 1
ATOM 2863 C CA . LEU A 1 372 ? -30.042 -47.531 8.361 1.00 18.29 372 LEU A CA 1
ATOM 2864 C C . LEU A 1 372 ? -28.700 -47.419 7.628 1.00 18.88 372 LEU A C 1
ATOM 2865 O O . LEU A 1 372 ? -28.664 -47.215 6.394 1.00 19.20 372 LEU A O 1
ATOM 2870 N N . TRP A 1 373 ? -27.619 -47.626 8.361 1.00 18.55 373 TRP A N 1
ATOM 2871 C CA . TRP A 1 373 ? -26.272 -47.459 7.785 1.00 18.88 373 TRP A CA 1
ATOM 2872 C C . TRP A 1 373 ? -25.900 -48.592 6.838 1.00 19.90 373 TRP A C 1
ATOM 2873 O O . TRP A 1 373 ? -25.288 -48.346 5.758 1.00 20.66 373 TRP A O 1
ATOM 2884 N N . THR A 1 374 ? -26.271 -49.822 7.191 1.00 20.10 374 THR A N 1
ATOM 2885 C CA . THR A 1 374 ? -25.824 -51.000 6.431 1.00 21.21 374 THR A CA 1
ATOM 2886 C C . THR A 1 374 ? -26.874 -51.551 5.432 1.00 22.19 374 THR A C 1
ATOM 2887 O O . THR A 1 374 ? -26.515 -52.283 4.486 1.00 23.10 374 THR A O 1
ATOM 2891 N N . HIS A 1 375 ? -28.145 -51.207 5.644 1.00 20.38 375 HIS A N 1
ATOM 2892 C CA . HIS A 1 375 ? -29.233 -51.623 4.734 1.00 21.54 375 HIS A CA 1
ATOM 2893 C C . HIS A 1 375 ? -30.154 -50.489 4.314 1.00 20.83 375 HIS A C 1
ATOM 2894 O O . HIS A 1 375 ? -31.374 -50.630 4.397 1.00 22.00 375 HIS A O 1
ATOM 2901 N N . PRO A 1 376 ? -29.584 -49.368 3.826 1.00 21.27 376 PRO A N 1
ATOM 2902 C CA . PRO A 1 376 ? -30.379 -48.194 3.510 1.00 21.35 376 PRO A CA 1
ATOM 2903 C C . PRO A 1 376 ? -31.492 -48.485 2.491 1.00 22.54 376 PRO A C 1
ATOM 2904 O O . PRO A 1 376 ? -32.582 -47.918 2.602 1.00 22.78 376 PRO A O 1
ATOM 2908 N N . ASP A 1 377 ? -31.248 -49.386 1.533 1.00 23.58 377 ASP A N 1
ATOM 2909 C CA . ASP A 1 377 ? -32.279 -49.679 0.535 1.00 24.67 377 ASP A CA 1
ATOM 2910 C C . ASP A 1 377 ? -33.552 -50.319 1.090 1.00 25.02 377 ASP A C 1
ATOM 2911 O O . ASP A 1 377 ? -34.600 -50.267 0.444 1.00 25.30 377 ASP A O 1
ATOM 2916 N N . LYS A 1 378 ? -33.481 -50.870 2.303 1.00 25.28 378 LYS A N 1
ATOM 2917 C CA . LYS A 1 378 ? -34.657 -51.401 2.990 1.00 26.46 378 LYS A CA 1
ATOM 2918 C C . LYS A 1 378 ? -35.536 -50.272 3.518 1.00 25.80 378 LYS A C 1
ATOM 2919 O O . LYS A 1 378 ? -36.681 -50.496 3.881 1.00 27.05 378 LYS A O 1
ATOM 2925 N N . TYR A 1 379 ? -34.980 -49.065 3.564 1.00 25.24 379 TYR A N 1
ATOM 2926 C CA . TYR A 1 379 ? -35.633 -47.932 4.203 1.00 24.76 379 TYR A CA 1
ATOM 2927 C C . TYR A 1 379 ? -35.771 -46.727 3.280 1.00 24.74 379 TYR A C 1
ATOM 2928 O O . TYR A 1 379 ? -34.942 -45.812 3.310 1.00 24.66 379 TYR A O 1
ATOM 2937 N N . PRO A 1 380 ? -36.817 -46.725 2.432 1.00 24.56 380 PRO A N 1
ATOM 2938 C CA . PRO A 1 380 ? -37.084 -45.533 1.627 1.00 24.52 380 PRO A CA 1
ATOM 2939 C C . PRO A 1 380 ? -37.516 -44.374 2.512 1.00 23.74 380 PRO A C 1
ATOM 2940 O O . PRO A 1 380 ? -37.835 -44.592 3.692 1.00 22.54 380 PRO A O 1
ATOM 2944 N N . VAL A 1 381 ? -37.486 -43.149 1.985 1.00 22.53 381 VAL A N 1
ATOM 2945 C CA . VAL A 1 381 ? -37.938 -41.987 2.756 1.00 22.43 381 VAL A CA 1
ATOM 2946 C C . VAL A 1 381 ? -39.328 -42.301 3.325 1.00 21.36 381 VAL A C 1
ATOM 2947 O O . VAL A 1 381 ? -40.242 -42.742 2.624 1.00 22.70 381 VAL A O 1
ATOM 2951 N N . GLY A 1 382 ? -39.449 -42.116 4.630 1.00 20.50 382 GLY A N 1
ATOM 2952 C CA . GLY A 1 382 ? -40.618 -42.558 5.328 1.00 19.09 382 GLY A CA 1
ATOM 2953 C C . GLY A 1 382 ? -40.192 -42.852 6.746 1.00 18.40 382 GLY A C 1
ATOM 2954 O O . GLY A 1 382 ? -39.015 -42.637 7.102 1.00 18.11 382 GLY A O 1
ATOM 2955 N N . VAL A 1 383 ? -41.146 -43.348 7.535 1.00 17.84 383 VAL A N 1
ATOM 2956 C CA . VAL A 1 383 ? -40.910 -43.610 8.974 1.00 16.62 383 VAL A CA 1
ATOM 2957 C C . VAL A 1 383 ? -41.178 -45.092 9.225 1.00 16.94 383 VAL A C 1
ATOM 2958 O O . VAL A 1 383 ? -42.269 -45.601 8.923 1.00 18.24 383 VAL A O 1
ATOM 2962 N N . HIS A 1 384 ? -40.168 -45.780 9.747 1.00 17.16 384 HIS A N 1
ATOM 2963 C CA . HIS A 1 384 ? -40.203 -47.234 9.832 1.00 17.06 384 HIS A CA 1
ATOM 2964 C C . HIS A 1 384 ? -40.042 -47.797 11.255 1.00 16.40 384 HIS A C 1
ATOM 2965 O O . HIS A 1 384 ? -39.460 -47.156 12.138 1.00 16.49 384 HIS A O 1
ATOM 2972 N N . PHE A 1 385 ? -40.495 -49.033 11.464 1.00 16.97 385 PHE A N 1
ATOM 2973 C CA . PHE A 1 385 ? -40.223 -49.704 12.734 1.00 16.40 385 PHE A CA 1
ATOM 2974 C C . PHE A 1 385 ? -39.136 -50.736 12.580 1.00 16.37 385 PHE A C 1
ATOM 2975 O O . PHE A 1 385 ? -38.914 -51.268 11.502 1.00 17.19 385 PHE A O 1
ATOM 2983 N N . LEU A 1 386 ? -38.470 -51.053 13.673 1.00 15.01 386 LEU A N 1
ATOM 2984 C CA . LEU A 1 386 ? -37.612 -52.232 13.654 1.00 15.16 386 LEU A CA 1
ATOM 2985 C C . LEU A 1 386 ? -38.509 -53.476 13.599 1.00 15.42 386 LEU A C 1
ATOM 2986 O O . LEU A 1 386 ? -39.628 -53.458 14.159 1.00 16.28 386 LEU A O 1
ATOM 2991 N N . PRO A 1 387 ? -38.007 -54.570 12.984 1.00 15.41 387 PRO A N 1
ATOM 2992 C CA . PRO A 1 387 ? -38.721 -55.870 12.961 1.00 16.25 387 PRO A CA 1
ATOM 2993 C C . PRO A 1 387 ? -38.941 -56.437 14.359 1.00 15.30 387 PRO A C 1
ATOM 2994 O O . PRO A 1 387 ? -38.103 -56.237 15.253 1.00 16.41 387 PRO A O 1
ATOM 2998 N N . LYS A 1 388 ? -40.059 -57.138 14.563 1.00 15.09 388 LYS A N 1
ATOM 2999 C CA . LYS A 1 388 ? -40.378 -57.666 15.907 1.00 15.15 388 LYS A CA 1
ATOM 3000 C C . LYS A 1 388 ? -39.278 -58.624 16.398 1.00 15.29 388 LYS A C 1
ATOM 3001 O O . LYS A 1 388 ? -39.026 -58.742 17.602 1.00 16.32 388 LYS A O 1
ATOM 3007 N N . LYS A 1 389 ? -38.658 -59.347 15.466 1.00 17.76 389 LYS A N 1
ATOM 3008 C CA . LYS A 1 389 ? -37.582 -60.261 15.824 1.00 18.24 389 LYS A CA 1
ATOM 3009 C C . LYS A 1 389 ? -36.469 -59.526 16.558 1.00 16.61 389 LYS A C 1
ATOM 3010 O O . LYS A 1 389 ? -35.928 -60.048 17.551 1.00 15.95 389 LYS A O 1
ATOM 3016 N N . LEU A 1 390 ? -36.176 -58.296 16.146 1.00 16.45 390 LEU A N 1
ATOM 3017 C CA . LEU A 1 390 ? -35.099 -57.524 16.781 1.00 16.71 390 LEU A CA 1
ATOM 3018 C C . LEU A 1 390 ? -35.570 -56.954 18.098 1.00 16.25 390 LEU A C 1
ATOM 3019 O O . LEU A 1 390 ? -34.816 -56.924 19.076 1.00 15.49 390 LEU A O 1
ATOM 3024 N N . ASP A 1 391 ? -36.820 -56.485 18.097 1.00 15.12 391 ASP A N 1
ATOM 3025 C CA . ASP A 1 391 ? -37.497 -56.025 19.323 1.00 15.37 391 ASP A CA 1
ATOM 3026 C C . ASP A 1 391 ? -37.454 -57.142 20.393 1.00 15.61 391 ASP A C 1
ATOM 3027 O O . ASP A 1 391 ? -37.066 -56.903 21.547 1.00 14.65 391 ASP A O 1
ATOM 3032 N N . GLU A 1 392 ? -37.830 -58.379 20.024 1.00 15.51 392 GLU A N 1
ATOM 3033 C CA . GLU A 1 392 ? -37.719 -59.495 20.970 1.00 15.33 392 GLU A CA 1
ATOM 3034 C C . GLU A 1 392 ? -36.283 -59.712 21.418 1.00 14.97 392 GLU A C 1
ATOM 3035 O O . GLU A 1 392 ? -36.020 -59.924 22.588 1.00 14.52 392 GLU A O 1
ATOM 3041 N N . ALA A 1 393 ? -35.355 -59.645 20.491 1.00 14.13 393 ALA A N 1
ATOM 3042 C CA . ALA A 1 393 ? -33.920 -59.807 20.840 1.00 14.81 393 ALA A CA 1
ATOM 3043 C C . ALA A 1 393 ? -33.412 -58.788 21.866 1.00 15.11 393 ALA A C 1
ATOM 3044 O O . ALA A 1 393 ? -32.562 -59.120 22.704 1.00 15.78 393 ALA A O 1
ATOM 3046 N N . VAL A 1 394 ? -33.937 -57.560 21.803 1.00 14.70 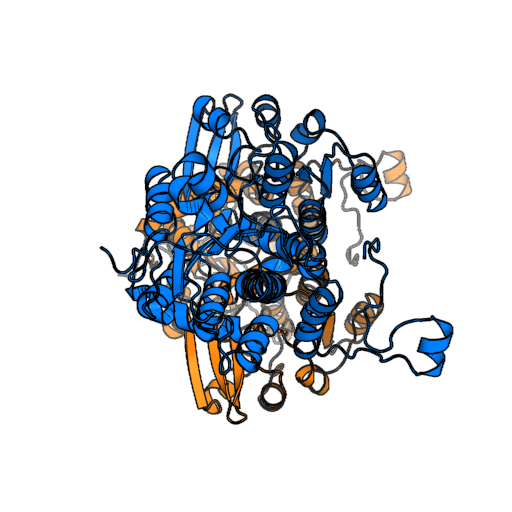394 VAL A N 1
ATOM 3047 C CA . VAL A 1 394 ? -33.601 -56.568 22.812 1.00 14.15 394 VAL A CA 1
ATOM 3048 C C . VAL A 1 394 ? -34.043 -57.057 24.202 1.00 12.52 394 VAL A C 1
ATOM 3049 O O . VAL A 1 394 ? -33.248 -57.055 25.125 1.00 14.20 394 VAL A O 1
ATOM 3053 N N . ALA A 1 395 ? -35.286 -57.541 24.330 1.00 12.58 395 ALA A N 1
ATOM 3054 C CA . ALA A 1 395 ? -35.749 -57.970 25.646 1.00 13.53 395 ALA A CA 1
ATOM 3055 C C . ALA A 1 395 ? -34.956 -59.188 26.100 1.00 13.50 395 ALA A C 1
ATOM 3056 O O . ALA A 1 395 ? -34.586 -59.268 27.283 1.00 14.59 395 ALA A O 1
ATOM 3058 N N . GLU A 1 396 ? -34.721 -60.139 25.190 1.00 15.21 396 GLU A N 1
ATOM 3059 C CA . GLU A 1 396 ? -34.014 -61.371 25.550 1.00 15.53 396 GLU A CA 1
ATOM 3060 C C . GLU A 1 396 ? -32.615 -61.071 26.093 1.00 15.97 396 GLU A C 1
ATOM 3061 O O . GLU A 1 396 ? -32.158 -61.728 27.017 1.00 15.08 396 GLU A O 1
ATOM 3067 N N . ALA A 1 397 ? -31.979 -60.027 25.567 1.00 15.56 397 ALA A N 1
ATOM 3068 C CA . ALA A 1 397 ? -30.624 -59.681 25.973 1.00 15.83 397 ALA A CA 1
ATOM 3069 C C . ALA A 1 397 ? -30.547 -59.139 27.409 1.00 14.49 397 ALA A C 1
ATOM 3070 O O . ALA A 1 397 ? -29.471 -59.039 27.972 1.00 15.82 397 ALA A O 1
ATOM 3072 N N . HIS A 1 398 ? -31.703 -58.773 27.981 1.00 13.41 398 HIS A N 1
ATOM 3073 C CA . HIS A 1 398 ? -31.768 -58.277 29.372 1.00 14.04 398 HIS A CA 1
ATOM 3074 C C . HIS A 1 398 ? -32.259 -59.299 30.360 1.00 14.70 398 HIS A C 1
ATOM 3075 O O . HIS A 1 398 ? -32.264 -59.027 31.582 1.00 13.76 398 HIS A O 1
ATOM 3082 N N . LEU A 1 399 ? -32.642 -60.492 29.889 1.00 14.07 399 LEU A N 1
ATOM 3083 C CA . LEU A 1 399 ? -33.203 -61.499 30.809 1.00 14.48 399 LEU A CA 1
ATOM 3084 C C . LEU A 1 399 ? -32.160 -62.112 31.760 1.00 13.72 399 LEU A C 1
ATOM 3085 O O . LEU A 1 399 ? -32.443 -62.354 32.943 1.00 14.11 399 LEU A O 1
ATOM 3090 N N . GLY A 1 400 ? -30.964 -62.372 31.248 1.00 13.65 400 GLY A N 1
ATOM 3091 C CA . GLY A 1 400 ? -29.933 -63.021 32.092 1.00 15.19 400 GLY A CA 1
ATOM 3092 C C . GLY A 1 400 ? -29.530 -62.211 33.313 1.00 15.23 400 GLY A C 1
ATOM 3093 O O . GLY A 1 400 ? -29.361 -62.737 34.417 1.00 15.78 400 GLY A O 1
ATOM 3094 N N . LYS A 1 401 ? -29.432 -60.889 33.148 1.00 15.67 401 LYS A N 1
ATOM 3095 C CA . LYS A 1 401 ? -29.074 -60.027 34.278 1.00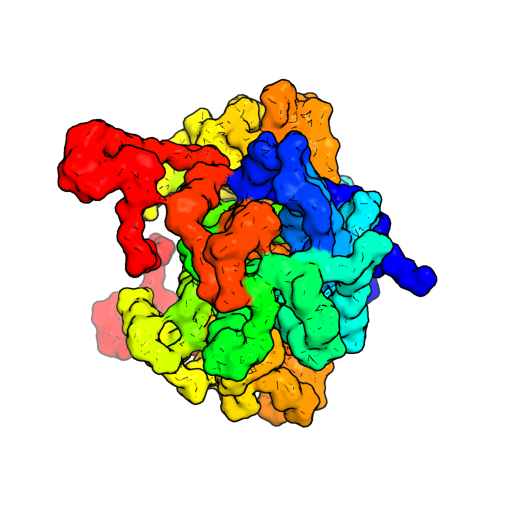 16.00 401 LYS A CA 1
ATOM 3096 C C . LYS A 1 401 ? -30.076 -60.110 35.448 1.00 14.98 401 LYS A C 1
ATOM 3097 O O . LYS A 1 401 ? -29.720 -59.938 36.634 1.00 16.74 401 LYS A O 1
ATOM 3103 N N . LEU A 1 402 ? -31.347 -60.385 35.104 1.00 14.88 402 LEU A N 1
ATOM 3104 C CA . LEU A 1 402 ? -32.408 -60.511 36.075 1.00 13.83 402 LEU A CA 1
ATOM 3105 C C . LEU A 1 402 ? -32.689 -61.949 36.475 1.00 14.42 402 LEU A C 1
ATOM 3106 O O . LEU A 1 402 ? -33.611 -62.204 37.290 1.00 14.69 402 LEU A O 1
ATOM 3111 N N . ASN A 1 403 ? -31.874 -62.859 35.945 1.00 13.84 403 ASN A N 1
ATOM 3112 C CA . ASN A 1 403 ? -31.999 -64.296 36.215 1.00 15.22 403 ASN A CA 1
ATOM 3113 C C . ASN A 1 403 ? -33.358 -64.855 35.848 1.00 15.06 403 ASN A C 1
ATOM 3114 O O . ASN A 1 403 ? -33.849 -65.820 36.474 1.00 15.22 403 ASN A O 1
ATOM 3119 N N . VAL A 1 404 ? -33.947 -64.273 34.810 1.00 14.49 404 VAL A N 1
ATOM 3120 C CA . VAL A 1 404 ? -35.216 -64.782 34.253 1.00 14.46 404 VAL A CA 1
ATOM 3121 C C . VAL A 1 404 ? -34.938 -66.052 33.473 1.00 15.23 404 VAL A C 1
ATOM 3122 O O . VAL A 1 404 ? -33.987 -66.111 32.693 1.00 15.30 404 VAL A O 1
ATOM 3126 N N . LYS A 1 405 ? -35.770 -67.065 33.683 1.00 14.18 405 LYS A N 1
ATOM 3127 C CA . LYS A 1 405 ? -35.678 -68.298 32.922 1.00 15.25 405 LYS A CA 1
ATOM 3128 C C . LYS A 1 405 ? -36.850 -68.378 31.954 1.00 13.86 405 LYS A C 1
ATOM 3129 O O . LYS A 1 405 ? -37.991 -68.643 32.361 1.00 15.07 405 LYS A O 1
ATOM 3135 N N . LEU A 1 406 ? -36.551 -68.190 30.673 1.00 13.79 406 LEU A N 1
ATOM 3136 C CA . LEU A 1 406 ? -37.520 -68.186 29.611 1.00 14.23 406 LEU A CA 1
ATOM 3137 C C . LEU A 1 406 ? -37.824 -69.658 29.235 1.00 13.98 406 LEU A C 1
ATOM 3138 O O . LEU A 1 406 ? -36.899 -70.518 29.218 1.00 16.55 406 LEU A O 1
ATOM 3143 N N . THR A 1 407 ? -39.104 -69.944 28.961 1.00 12.83 407 THR A N 1
ATOM 3144 C CA . THR A 1 407 ? -39.489 -71.285 28.543 1.00 12.30 407 THR A CA 1
ATOM 3145 C C . THR A 1 407 ? -39.316 -71.379 27.026 1.00 12.90 407 THR A C 1
ATOM 3146 O O . THR A 1 407 ? -39.528 -70.394 26.346 1.00 13.87 407 THR A O 1
ATOM 3150 N N . LYS A 1 408 ? -38.923 -72.562 26.540 1.00 12.96 408 LYS A N 1
ATOM 3151 C CA . LYS A 1 408 ? -38.912 -72.779 25.078 1.00 12.36 408 LYS A CA 1
ATOM 3152 C C . LYS A 1 408 ? -40.103 -73.665 24.749 1.00 12.37 408 LYS A C 1
ATOM 3153 O O . LYS A 1 408 ? -40.373 -74.654 25.435 1.00 15.08 408 LYS A O 1
ATOM 3159 N N . LEU A 1 409 ? -40.798 -73.338 23.653 1.00 14.03 409 LEU A N 1
ATOM 3160 C CA . LEU A 1 409 ? -41.862 -74.210 23.206 1.00 12.96 409 LEU A CA 1
ATOM 3161 C C . LEU A 1 409 ? -41.268 -75.565 22.821 1.00 13.35 409 LEU A C 1
ATOM 3162 O O . LEU A 1 409 ? -40.127 -75.618 22.359 1.00 14.88 409 LEU A O 1
ATOM 3167 N N . THR A 1 410 ? -42.036 -76.633 22.991 1.00 14.65 410 THR A N 1
ATOM 3168 C CA . THR A 1 410 ? -41.657 -77.911 22.364 1.00 15.42 410 THR A CA 1
ATOM 3169 C C . THR A 1 410 ? -42.042 -77.869 20.853 1.00 15.84 410 THR A C 1
ATOM 3170 O O . THR A 1 410 ? -42.872 -77.055 20.447 1.00 15.62 410 THR A O 1
ATOM 3174 N N . GLU A 1 411 ? -41.514 -78.777 20.036 1.00 16.97 411 GLU A N 1
ATOM 3175 C CA . GLU A 1 411 ? -41.941 -78.791 18.645 1.00 16.81 411 GLU A CA 1
ATOM 3176 C C . GLU A 1 411 ? -43.454 -79.110 18.554 1.00 17.61 411 GLU A C 1
ATOM 3177 O O . GLU A 1 411 ? -44.141 -78.599 17.693 1.00 18.55 411 GLU A O 1
ATOM 3183 N N . LYS A 1 412 ? -43.961 -79.914 19.478 1.00 17.54 412 LYS A N 1
ATOM 3184 C CA . LYS A 1 412 ? -45.393 -80.257 19.504 1.00 16.81 412 LYS A CA 1
ATOM 3185 C C . LYS A 1 412 ? -46.218 -78.993 19.780 1.00 16.90 412 LYS A C 1
ATOM 3186 O O . LYS A 1 412 ? -47.241 -78.732 19.142 1.00 18.93 412 LYS A O 1
ATOM 3192 N N . GLN A 1 413 ? -45.779 -78.227 20.774 1.00 16.87 413 GLN A N 1
ATOM 3193 C CA . GLN A 1 413 ? -46.462 -76.956 21.075 1.00 16.92 413 GLN A CA 1
ATOM 3194 C C . GLN A 1 413 ? -46.365 -75.940 19.947 1.00 17.62 413 GLN A C 1
ATOM 3195 O O . GLN A 1 413 ? -47.362 -75.262 19.655 1.00 16.82 413 GLN A O 1
ATOM 3201 N N . ALA A 1 414 ? -45.192 -75.811 19.327 1.00 16.94 414 ALA A N 1
ATOM 3202 C CA . ALA A 1 414 ? -45.039 -74.886 18.210 1.00 17.40 414 ALA A CA 1
ATOM 3203 C C . ALA A 1 414 ? -45.936 -75.273 17.025 1.00 17.50 414 ALA A C 1
ATOM 3204 O O . ALA A 1 414 ? -46.570 -74.410 16.418 1.00 17.87 414 ALA A O 1
ATOM 3206 N N . GLN A 1 415 ? -46.090 -76.574 16.792 1.00 18.02 415 GLN A N 1
ATOM 3207 C CA . GLN A 1 415 ? -46.973 -77.047 15.732 1.00 19.57 415 GLN A CA 1
ATOM 3208 C C . GLN A 1 415 ? -48.430 -76.693 16.059 1.00 19.13 415 GLN A C 1
ATOM 3209 O O . GLN A 1 415 ? -49.184 -76.229 15.175 1.00 19.74 415 GLN A O 1
ATOM 3215 N N . TYR A 1 416 ? -48.795 -76.859 17.329 1.00 17.69 416 TYR A N 1
ATOM 3216 C CA . TYR A 1 416 ? -50.160 -76.654 17.793 1.00 17.05 416 TYR A CA 1
ATOM 3217 C C . TYR A 1 416 ? -50.519 -75.190 17.582 1.00 17.38 416 TYR A C 1
ATOM 3218 O O . TYR A 1 416 ? -51.631 -74.864 17.169 1.00 17.66 416 TYR A O 1
ATOM 3227 N N . LEU A 1 417 ? -49.570 -74.312 17.873 1.00 17.95 417 LEU A N 1
ATOM 3228 C CA . LEU A 1 417 ? -49.785 -72.852 17.821 1.00 18.81 417 LEU A CA 1
ATOM 3229 C C . LEU A 1 417 ? -49.600 -72.272 16.418 1.00 20.88 417 LEU A C 1
ATOM 3230 O O . LEU A 1 417 ? -50.004 -71.125 16.152 1.00 21.77 417 LEU A O 1
ATOM 3235 N N . GLY A 1 418 ? -48.975 -73.054 15.545 1.00 20.94 418 GLY A N 1
ATOM 3236 C CA . GLY A 1 418 ? -48.542 -72.583 14.233 1.00 20.78 418 GLY A CA 1
ATOM 3237 C C . GLY A 1 418 ? -47.526 -71.471 14.414 1.00 21.22 418 GLY A C 1
ATOM 3238 O O . GLY A 1 418 ? -47.594 -70.496 13.699 1.00 22.70 418 GLY A O 1
ATOM 3239 N N . MET A 1 419 ? -46.618 -71.606 15.393 1.00 20.88 419 MET A N 1
ATOM 3240 C CA . MET A 1 419 ? -45.671 -70.526 15.689 1.00 20.53 419 MET A CA 1
ATOM 3241 C C . MET A 1 419 ? -44.232 -70.948 15.388 1.00 19.96 419 MET A C 1
ATOM 3242 O O . MET A 1 419 ? -43.827 -72.083 15.690 1.00 19.97 419 MET A O 1
ATOM 3247 N N . PRO A 1 420 ? -43.440 -70.026 14.824 1.00 19.27 420 PRO A N 1
ATOM 3248 C CA . PRO A 1 420 ? -42.019 -70.306 14.650 1.00 18.87 420 PRO A CA 1
ATOM 3249 C C . PRO A 1 420 ? -41.390 -70.490 16.026 1.00 18.11 420 PRO A C 1
ATOM 3250 O O . PRO A 1 420 ? -41.611 -69.689 16.916 1.00 17.68 420 PRO A O 1
ATOM 3254 N N . ILE A 1 421 ? -40.631 -71.567 16.213 1.00 16.94 421 ILE A N 1
ATOM 3255 C CA . ILE A 1 421 ? -40.176 -71.913 17.573 1.00 16.19 421 ILE A CA 1
ATOM 3256 C C . ILE A 1 421 ? -39.244 -70.874 18.247 1.00 15.23 421 ILE A C 1
ATOM 3257 O O . ILE A 1 421 ? -39.161 -70.799 19.511 1.00 16.68 421 ILE A O 1
ATOM 3262 N N . ASN A 1 422 ? -38.550 -70.081 17.454 1.00 16.58 422 ASN A N 1
ATOM 3263 C CA . ASN A 1 422 ? -37.673 -69.027 17.955 1.00 16.53 422 ASN A CA 1
ATOM 3264 C C . ASN A 1 422 ? -38.277 -67.645 17.811 1.00 15.73 422 ASN A C 1
ATOM 3265 O O . ASN A 1 422 ? -37.599 -66.640 18.021 1.00 17.93 422 ASN A O 1
ATOM 3270 N N . GLY A 1 423 ? -39.553 -67.593 17.476 1.00 16.52 423 GLY A N 1
ATOM 3271 C CA . GLY A 1 423 ? -40.220 -66.273 17.349 1.00 16.75 423 GLY A CA 1
ATOM 3272 C C . GLY A 1 423 ? -40.142 -65.745 15.922 1.00 17.52 423 GLY A C 1
ATOM 3273 O O . GLY A 1 423 ? -39.507 -66.367 15.058 1.00 18.85 423 GLY A O 1
ATOM 3274 N N . PRO A 1 424 ? -40.767 -64.577 15.655 1.00 16.96 424 PRO A N 1
ATOM 3275 C CA . PRO A 1 424 ? -41.536 -63.809 16.629 1.00 17.22 424 PRO A CA 1
ATOM 3276 C C . PRO A 1 424 ? -42.802 -64.503 17.137 1.00 16.08 424 PRO A C 1
ATOM 3277 O O . PRO A 1 424 ? -43.414 -65.280 16.438 1.00 15.57 424 PRO A O 1
ATOM 3281 N N . PHE A 1 425 ? -43.138 -64.241 18.397 1.00 15.05 425 PHE A N 1
ATOM 3282 C CA . PHE A 1 425 ? -44.215 -64.937 19.073 1.00 14.83 425 PHE A CA 1
ATOM 3283 C C . PHE A 1 425 ? -45.582 -64.249 19.029 1.00 13.63 425 PHE A C 1
ATOM 3284 O O . PHE A 1 425 ? -46.555 -64.830 19.505 1.00 14.47 425 PHE A O 1
ATOM 3292 N N . LYS A 1 426 ? -45.632 -63.023 18.524 1.00 12.36 426 LYS A N 1
ATOM 3293 C CA . LYS A 1 426 ? -46.857 -62.228 18.530 1.00 13.65 426 LYS A CA 1
ATOM 3294 C C . LYS A 1 426 ? -47.118 -61.615 17.145 1.00 13.95 426 LYS A C 1
ATOM 3295 O O . LYS A 1 426 ? -46.162 -61.285 16.426 1.00 14.68 426 LYS A O 1
ATOM 3301 N N . PRO A 1 427 ? -48.398 -61.388 16.808 1.00 14.83 427 PRO A N 1
ATOM 3302 C CA . PRO A 1 427 ? -48.718 -60.724 15.549 1.00 15.45 427 PRO A CA 1
ATOM 3303 C C . PRO A 1 427 ? -48.375 -59.229 15.614 1.00 16.34 427 PRO A C 1
ATOM 3304 O O . PRO A 1 427 ? -48.133 -58.648 16.681 1.00 15.34 427 PRO A O 1
ATOM 3308 N N . ASP A 1 428 ? -48.346 -58.641 14.444 1.00 17.18 428 ASP A N 1
ATOM 3309 C CA . ASP A 1 428 ? -47.904 -57.295 14.281 1.00 18.45 428 ASP A CA 1
ATOM 3310 C C . ASP A 1 428 ? -48.704 -56.293 15.071 1.00 16.19 428 ASP A C 1
ATOM 3311 O O . ASP A 1 428 ? -48.163 -55.291 15.516 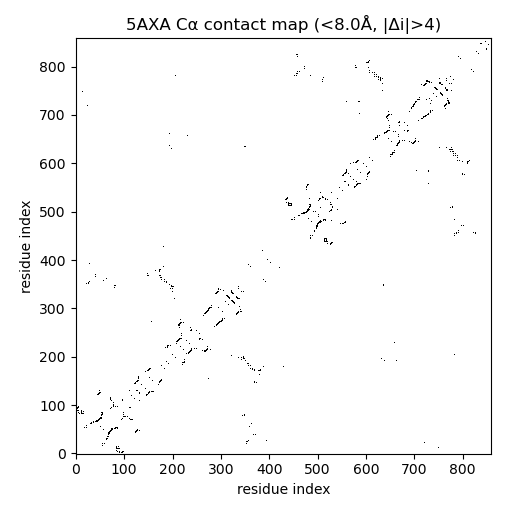1.00 16.55 428 ASP A O 1
ATOM 3316 N N . HIS A 1 429 ? -49.978 -56.593 15.278 1.00 15.56 429 HIS A N 1
ATOM 3317 C CA . HIS A 1 429 ? -50.873 -55.685 15.982 1.00 14.98 429 HIS A CA 1
ATOM 3318 C C . HIS A 1 429 ? -50.844 -55.900 17.494 1.00 14.23 429 HIS A C 1
ATOM 3319 O O . HIS A 1 429 ? -51.556 -55.218 18.217 1.00 14.39 429 HIS A O 1
ATOM 3326 N N . TYR A 1 430 ? -50.042 -56.853 17.971 1.00 13.20 430 TYR A N 1
ATOM 3327 C CA . TYR A 1 430 ? -50.081 -57.148 19.428 1.00 12.43 430 TYR A CA 1
ATOM 3328 C C . TYR A 1 430 ? -49.676 -55.920 20.266 1.00 12.38 430 TYR A C 1
ATOM 3329 O O . TYR A 1 430 ? -48.712 -55.206 19.938 1.00 12.72 430 TYR A O 1
ATOM 3338 N N . ARG A 1 431 ? -50.371 -55.730 21.383 1.00 13.07 431 ARG A N 1
ATOM 3339 C CA . ARG A 1 431 ? -50.194 -54.460 22.155 1.00 13.96 431 ARG A CA 1
ATOM 3340 C C . ARG A 1 431 ? -49.407 -54.666 23.472 1.00 13.22 431 ARG A C 1
ATOM 3341 O O . ARG A 1 431 ? -48.995 -53.698 24.072 1.00 13.97 431 ARG A O 1
ATOM 3349 N N . TYR A 1 432 ? -49.167 -55.926 23.852 1.00 12.80 432 TYR A N 1
ATOM 3350 C CA . TYR A 1 432 ? -48.449 -56.232 25.114 1.00 12.31 432 TYR A CA 1
ATOM 3351 C C . TYR A 1 432 ? -49.129 -55.586 26.306 1.00 13.26 432 TYR A C 1
ATOM 3352 O O . TYR A 1 432 ? -50.363 -55.359 26.308 1.00 15.21 432 TYR A O 1
ATOM 3362 N N . ASP B 1 3 ? -13.988 -20.108 77.099 1.00 31.67 3 ASP C N 1
ATOM 3363 C CA . ASP B 1 3 ? -12.929 -20.511 76.147 1.00 31.09 3 ASP C CA 1
ATOM 3364 C C . ASP B 1 3 ? -13.394 -21.746 75.385 1.00 28.71 3 ASP C C 1
ATOM 3365 O O . ASP B 1 3 ? -12.555 -22.543 74.955 1.00 27.94 3 ASP C O 1
ATOM 3370 N N . LYS B 1 4 ? -14.717 -21.919 75.242 1.00 26.33 4 LYS C N 1
ATOM 3371 C CA . LYS B 1 4 ? -15.256 -23.003 74.416 1.00 24.76 4 LYS C CA 1
ATOM 3372 C C . LYS B 1 4 ? -15.832 -22.426 73.122 1.00 22.75 4 LYS C C 1
ATOM 3373 O O . LYS B 1 4 ? -16.355 -21.291 73.115 1.00 20.63 4 LYS C O 1
ATOM 3379 N N . LEU B 1 5 ? -15.796 -23.224 72.056 1.00 21.72 5 LEU C N 1
ATOM 3380 C CA . LEU B 1 5 ? -16.407 -22.819 70.757 1.00 21.92 5 LEU C CA 1
ATOM 3381 C C . LEU B 1 5 ? -17.895 -22.596 70.883 1.00 21.48 5 LEU C C 1
ATOM 3382 O O . LEU B 1 5 ? -18.575 -23.339 71.627 1.00 21.01 5 LEU C O 1
ATOM 3387 N N . PRO B 1 6 ? -18.423 -21.583 70.172 1.00 20.28 6 PRO C N 1
ATOM 3388 C CA . PRO B 1 6 ? -19.837 -21.240 70.303 1.00 20.47 6 PRO C CA 1
ATOM 3389 C C . PRO B 1 6 ? -20.755 -22.131 69.463 1.00 19.74 6 PRO C C 1
ATOM 3390 O O . PRO B 1 6 ? -21.959 -22.210 69.722 1.00 20.83 6 PRO C O 1
ATOM 3394 N N . TYR B 1 7 ? -20.161 -22.744 68.452 1.00 19.08 7 TYR C N 1
ATOM 3395 C CA . TYR B 1 7 ? -20.833 -23.661 67.521 1.00 19.36 7 TYR C CA 1
ATOM 3396 C C . TYR B 1 7 ? -19.700 -24.230 66.690 1.00 18.31 7 TYR C C 1
ATOM 3397 O O . TYR B 1 7 ? -18.560 -23.704 66.708 1.00 17.39 7 TYR C O 1
ATOM 3406 N N . LYS B 1 8 ? -19.946 -25.337 65.997 1.00 17.40 8 LYS C N 1
ATOM 3407 C CA . LYS B 1 8 ? -19.019 -25.740 64.956 1.00 17.39 8 LYS C CA 1
ATOM 3408 C C . 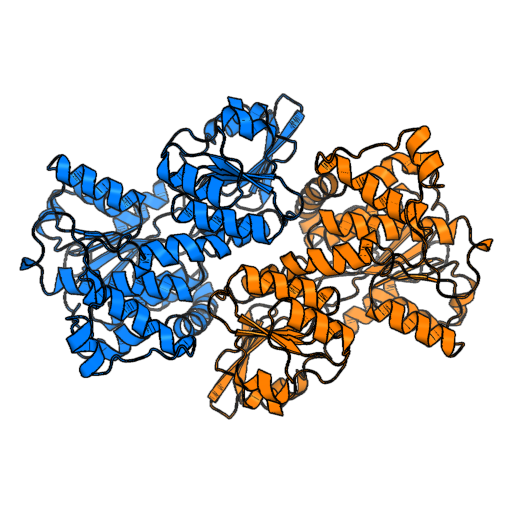LYS B 1 8 ? -19.807 -26.415 63.847 1.00 17.45 8 LYS C C 1
ATOM 3409 O O . LYS B 1 8 ? -20.398 -27.469 64.080 1.00 16.74 8 LYS C O 1
ATOM 3415 N N . VAL B 1 9 ? -19.753 -25.836 62.649 1.00 17.77 9 VAL C N 1
ATOM 3416 C CA . VAL B 1 9 ? -20.494 -26.327 61.448 1.00 16.44 9 VAL C CA 1
ATOM 3417 C C . VAL B 1 9 ? -19.590 -26.262 60.230 1.00 17.57 9 VAL C C 1
ATOM 3418 O O . VAL B 1 9 ? -18.527 -25.619 60.303 1.00 19.18 9 VAL C O 1
ATOM 3422 N N . ALA B 1 10 ? -19.966 -26.928 59.130 1.00 17.89 10 ALA C N 1
ATOM 3423 C CA . ALA B 1 10 ? -19.079 -27.000 57.955 1.00 19.12 10 ALA C CA 1
ATOM 3424 C C . ALA B 1 10 ? -18.854 -25.623 57.369 1.00 20.01 10 ALA C C 1
ATOM 3425 O O . ALA B 1 10 ? -17.720 -25.255 57.048 1.00 20.46 10 ALA C O 1
ATOM 3427 N N . ASP B 1 11 ? -19.927 -24.852 57.251 1.00 19.78 11 ASP C N 1
ATOM 3428 C CA . ASP B 1 11 ? -19.868 -23.566 56.574 1.00 20.11 11 ASP C CA 1
ATOM 3429 C C . ASP B 1 11 ? -21.102 -22.737 56.884 1.00 20.34 11 ASP C C 1
ATOM 3430 O O . ASP B 1 11 ? -22.193 -22.962 56.329 1.00 20.87 11 ASP C O 1
ATOM 3435 N N . ILE B 1 12 ? -20.931 -21.758 57.765 1.00 20.16 12 ILE C N 1
ATOM 3436 C CA . ILE B 1 12 ? -22.047 -20.924 58.182 1.00 19.77 12 ILE C CA 1
ATOM 3437 C C . ILE B 1 12 ? -22.589 -20.086 57.028 1.00 19.17 12 ILE C C 1
ATOM 3438 O O . ILE B 1 12 ? -23.726 -19.625 57.096 1.00 18.21 12 ILE C O 1
ATOM 3443 N N . GLY B 1 13 ? -21.779 -19.910 55.976 1.00 18.95 13 GLY C N 1
ATOM 3444 C CA . GLY B 1 13 ? -22.208 -19.229 54.760 1.00 20.15 13 GLY C CA 1
ATOM 3445 C C . GLY B 1 13 ? -23.363 -19.923 54.052 1.00 20.44 13 GLY C C 1
ATOM 3446 O O . GLY B 1 13 ? -24.005 -19.321 53.213 1.00 21.82 13 GLY C O 1
ATOM 3447 N N . LEU B 1 14 ? -23.601 -21.197 54.354 1.00 19.32 14 LEU C N 1
ATOM 3448 C CA . LEU B 1 14 ? -24.769 -21.895 53.798 1.00 19.18 14 LEU C CA 1
ATOM 3449 C C . LEU B 1 14 ? -26.088 -21.457 54.428 1.00 20.11 14 LEU C C 1
ATOM 3450 O O . LEU B 1 14 ? -27.151 -21.943 54.019 1.00 19.34 14 LEU C O 1
ATOM 3455 N N . ALA B 1 15 ? -26.042 -20.584 55.436 1.00 19.46 15 ALA C N 1
ATOM 3456 C CA . ALA B 1 15 ? -27.246 -20.267 56.212 1.00 19.79 15 ALA C CA 1
ATOM 3457 C C . ALA B 1 15 ? -28.425 -19.727 55.399 1.00 20.13 15 ALA C C 1
ATOM 3458 O O . ALA B 1 15 ? -29.601 -20.061 55.698 1.00 19.98 15 ALA C O 1
ATOM 3460 N N . ALA B 1 16 ? -28.148 -18.912 54.373 1.00 19.53 16 ALA C N 1
ATOM 3461 C CA . ALA B 1 16 ? -29.262 -18.298 53.619 1.00 20.09 16 ALA C CA 1
ATOM 3462 C C . ALA B 1 16 ? -30.037 -19.377 52.849 1.00 19.98 16 ALA C C 1
ATOM 3463 O O . ALA B 1 16 ? -31.281 -19.364 52.813 1.00 19.37 16 ALA C O 1
ATOM 3465 N N . TRP B 1 17 ? -29.295 -20.318 52.269 1.00 20.13 17 TRP C N 1
ATOM 3466 C CA . TRP B 1 17 ? -29.871 -21.484 51.586 1.00 20.08 17 TRP C CA 1
ATOM 3467 C C . TRP B 1 17 ? -30.594 -22.364 52.579 1.00 19.67 17 TRP C C 1
ATOM 3468 O O . TRP B 1 17 ? -31.716 -22.804 52.317 1.00 19.59 17 TRP C O 1
ATOM 3479 N N . GLY B 1 18 ? -29.980 -22.602 53.740 1.00 18.88 18 GLY C N 1
ATOM 3480 C CA . GLY B 1 18 ? -30.659 -23.350 54.814 1.00 18.40 18 GLY C CA 1
ATOM 3481 C C . GLY B 1 18 ? -32.000 -22.753 55.208 1.00 18.80 18 GLY C C 1
ATOM 3482 O O . GLY B 1 18 ? -33.009 -23.455 55.366 1.00 19.01 18 GLY C O 1
ATOM 3483 N N . ARG B 1 19 ? -32.017 -21.437 55.362 1.00 18.09 19 ARG C N 1
ATOM 3484 C CA . ARG B 1 19 ? -33.224 -20.756 55.781 1.00 17.64 19 ARG C CA 1
ATOM 3485 C C . ARG B 1 19 ? -34.362 -20.916 54.755 1.00 17.77 19 ARG C C 1
ATOM 3486 O O . ARG B 1 19 ? -35.543 -21.042 55.126 1.00 17.85 19 ARG C O 1
ATOM 3494 N N . LYS B 1 20 ? -34.023 -20.907 53.464 1.00 17.02 20 LYS C N 1
ATOM 3495 C CA . LYS B 1 20 ? -35.011 -21.124 52.413 1.00 16.74 20 LYS C CA 1
ATOM 3496 C C . LYS B 1 20 ? -35.593 -22.533 52.550 1.00 16.44 20 LYS C C 1
ATOM 3497 O O . LYS B 1 20 ? -36.776 -22.715 52.453 1.00 17.04 20 LYS C O 1
ATOM 3503 N N . ALA B 1 21 ? -34.743 -23.517 52.777 1.00 15.51 21 ALA C N 1
ATOM 3504 C CA . ALA B 1 21 ? -35.237 -24.871 53.029 1.00 14.99 21 ALA C CA 1
ATOM 3505 C C . ALA B 1 21 ? -36.095 -24.961 54.276 1.00 15.39 21 ALA C C 1
ATOM 3506 O O . ALA B 1 21 ? -37.105 -25.690 54.265 1.00 15.00 21 ALA C O 1
ATOM 3508 N N . LEU B 1 22 ? -35.694 -24.286 55.358 1.00 16.05 22 LEU C N 1
ATOM 3509 C CA . LEU B 1 22 ? -36.499 -24.229 56.590 1.00 16.44 22 LEU C CA 1
ATOM 3510 C C . LEU B 1 22 ? -37.885 -23.596 56.329 1.00 16.39 22 LEU C C 1
ATOM 3511 O O . LEU B 1 22 ? -38.889 -24.122 56.809 1.00 17.12 22 LEU C O 1
ATOM 3516 N N . ASP B 1 23 ? -37.928 -22.504 55.555 1.00 17.77 23 ASP C N 1
ATOM 3517 C CA . ASP B 1 23 ? -39.207 -21.829 55.214 1.00 18.50 23 ASP C CA 1
ATOM 3518 C C . ASP B 1 23 ? -40.141 -22.829 54.545 1.00 17.82 23 ASP C C 1
ATOM 3519 O O . ASP B 1 23 ? -41.315 -22.903 54.887 1.00 18.66 23 ASP C O 1
ATOM 3524 N N . ILE B 1 24 ? -39.607 -23.591 53.583 1.00 16.75 24 ILE C N 1
ATOM 3525 C CA . ILE B 1 24 ? -40.402 -24.630 52.919 1.00 16.39 24 ILE C CA 1
ATOM 3526 C C . ILE B 1 24 ? -40.867 -25.716 53.897 1.00 15.57 24 ILE C C 1
ATOM 3527 O O . ILE B 1 24 ? -42.054 -26.107 53.864 1.00 14.78 24 ILE C O 1
ATOM 3532 N N . ALA B 1 25 ? -39.955 -26.199 54.753 1.00 15.19 25 ALA C N 1
ATOM 3533 C CA . ALA B 1 25 ? -40.291 -27.285 55.698 1.00 15.14 25 ALA C CA 1
ATOM 3534 C C . ALA B 1 25 ? -41.358 -26.850 56.714 1.00 15.23 25 ALA C C 1
ATOM 3535 O O . ALA B 1 25 ? -42.277 -27.615 57.026 1.00 14.92 25 ALA C O 1
ATOM 3537 N N . GLU B 1 26 ? -41.289 -25.589 57.153 1.00 14.96 26 GLU C N 1
ATOM 3538 C CA . GLU B 1 26 ? -42.278 -25.095 58.092 1.00 15.41 26 GLU C CA 1
ATOM 3539 C C . GLU B 1 26 ? -43.674 -25.286 57.576 1.00 14.92 26 GLU C C 1
ATOM 3540 O O . GLU B 1 26 ? -44.558 -25.643 58.336 1.00 14.60 26 GLU C O 1
ATOM 3546 N N . ASN B 1 27 ? -43.868 -25.082 56.276 1.00 14.68 27 ASN C N 1
ATOM 3547 C CA . ASN B 1 27 ? -45.204 -25.132 55.685 1.00 15.02 27 ASN C CA 1
ATOM 3548 C C . ASN B 1 27 ? -45.638 -26.565 55.439 1.00 14.11 27 ASN C C 1
ATOM 3549 O O . ASN B 1 27 ? -46.787 -26.811 55.024 1.00 16.75 27 ASN C O 1
ATOM 3554 N N . GLU B 1 28 ? -44.695 -27.493 55.611 1.00 12.95 28 GLU C N 1
ATOM 3555 C CA . GLU B 1 28 ? -45.019 -28.941 55.606 1.00 12.59 28 GLU C CA 1
ATOM 3556 C C . GLU B 1 28 ? -45.180 -29.550 56.999 1.00 14.74 28 GLU C C 1
ATOM 3557 O O . GLU B 1 28 ? -45.445 -30.785 57.134 1.00 16.28 28 GLU C O 1
ATOM 3563 N N . MET B 1 29 ? -44.977 -28.763 58.047 1.00 14.55 29 MET C N 1
ATOM 3564 C CA . MET B 1 29 ? -44.902 -29.264 59.416 1.00 15.21 29 MET C CA 1
ATOM 3565 C C . MET B 1 29 ? -45.907 -28.557 60.315 1.00 16.18 29 MET C C 1
ATOM 3566 O O . MET B 1 29 ? -45.531 -27.879 61.286 1.00 16.25 29 MET C O 1
ATOM 3571 N N . PRO B 1 30 ? -47.199 -28.794 60.062 1.00 16.01 30 PRO C N 1
ATOM 3572 C CA . PRO B 1 30 ? -48.231 -28.002 60.745 1.00 15.37 30 PRO C CA 1
ATOM 3573 C C . PRO B 1 30 ? -48.269 -28.336 62.249 1.00 16.26 30 PRO C C 1
ATOM 3574 O O . PRO B 1 30 ? -48.655 -27.507 63.052 1.00 16.22 30 PRO C O 1
ATOM 3578 N N . GLY B 1 31 ? -47.869 -29.549 62.632 1.00 15.71 31 GLY C N 1
ATOM 3579 C CA . GLY B 1 31 ? -47.833 -29.915 64.050 1.00 16.95 31 GLY C CA 1
ATOM 3580 C C . GLY B 1 31 ? -46.870 -29.046 64.850 1.00 17.63 31 GLY C C 1
ATOM 3581 O O . GLY B 1 31 ? -47.221 -28.515 65.899 1.00 17.83 31 GLY C O 1
ATOM 3582 N N . LEU B 1 32 ? -45.644 -28.901 64.350 1.00 17.30 32 LEU C N 1
ATOM 3583 C CA . LEU B 1 32 ? -44.662 -28.041 65.020 1.00 17.83 32 LEU C CA 1
ATOM 3584 C C . LEU B 1 32 ? -45.071 -26.588 64.997 1.00 18.21 32 LEU C C 1
ATOM 3585 O O . LEU B 1 32 ? -44.831 -25.856 65.972 1.00 18.96 32 LEU C O 1
ATOM 3590 N N . MET B 1 33 ? -45.657 -26.147 63.892 1.00 17.77 33 MET C N 1
ATOM 3591 C CA . MET B 1 33 ? -46.096 -24.741 63.787 1.00 18.10 33 MET C CA 1
ATOM 3592 C C . MET B 1 33 ? -47.248 -24.486 64.763 1.00 19.12 33 MET C C 1
ATOM 3593 O O . MET B 1 33 ? -47.416 -23.366 65.259 1.00 19.02 33 MET C O 1
ATOM 3598 N N . ARG B 1 34 ? -48.060 -25.512 65.021 1.00 18.45 34 ARG C N 1
ATOM 3599 C CA . ARG B 1 34 ? -49.178 -25.335 65.924 1.00 20.21 34 ARG C CA 1
ATOM 3600 C C . ARG B 1 34 ? -48.654 -25.225 67.345 1.00 19.37 34 ARG C C 1
ATOM 3601 O O . ARG B 1 34 ? -49.189 -24.427 68.118 1.00 21.67 34 ARG C O 1
ATOM 3609 N N . MET B 1 35 ? -47.627 -26.010 67.687 1.00 19.42 35 MET C N 1
ATOM 3610 C CA . MET B 1 35 ? -46.956 -25.883 68.988 1.00 17.83 35 MET C CA 1
ATOM 3611 C C . MET B 1 35 ? -46.460 -24.454 69.152 1.00 19.31 35 MET C C 1
ATOM 3612 O O . MET B 1 35 ? -46.664 -23.879 70.203 1.00 18.23 35 MET C O 1
ATOM 3617 N N . ARG B 1 36 ? -45.851 -23.874 68.120 1.00 18.87 36 ARG C N 1
ATOM 3618 C CA . ARG B 1 36 ? -45.409 -22.458 68.185 1.00 20.80 36 ARG C CA 1
ATOM 3619 C C . ARG B 1 36 ? -46.564 -21.488 68.430 1.00 23.27 36 ARG C C 1
ATOM 3620 O O . ARG B 1 36 ? -46.468 -20.622 69.316 1.00 23.10 36 ARG C O 1
ATOM 3628 N N . GLU B 1 37 ? -47.632 -21.627 67.648 1.00 24.25 37 GLU C N 1
ATOM 3629 C CA . GLU B 1 37 ? -48.854 -20.815 67.808 1.00 26.77 37 GLU C CA 1
ATOM 3630 C C . GLU B 1 37 ? -49.445 -20.911 69.223 1.00 26.50 37 GLU C C 1
ATOM 3631 O O . GLU B 1 37 ? -49.862 -19.897 69.798 1.00 26.32 37 GLU C O 1
ATOM 3637 N N . MET B 1 38 ? -49.506 -22.123 69.762 1.00 26.77 38 MET C N 1
ATOM 3638 C CA . MET B 1 38 ? -50.144 -22.335 71.046 1.00 27.61 38 MET C CA 1
ATOM 3639 C C . MET B 1 38 ? -49.247 -21.921 72.219 1.00 27.38 38 MET C C 1
ATOM 3640 O O . MET B 1 38 ? -49.743 -21.515 73.269 1.00 26.96 38 MET C O 1
ATOM 3645 N N . TYR B 1 39 ? -47.938 -22.057 72.067 1.00 26.94 39 TYR C N 1
ATOM 3646 C CA . TYR B 1 39 ? -47.074 -21.986 73.249 1.00 26.50 39 TYR C CA 1
ATOM 3647 C C . TYR B 1 39 ? -45.974 -20.944 73.236 1.00 26.67 39 TYR C C 1
ATOM 3648 O O . TYR B 1 39 ? -45.245 -20.833 74.210 1.00 25.67 39 TYR C O 1
ATOM 3657 N N . SER B 1 40 ? -45.856 -20.185 72.155 1.00 27.40 40 SER C N 1
ATOM 3658 C CA . SER B 1 40 ? -44.814 -19.149 72.050 1.00 29.26 40 SER C CA 1
ATOM 3659 C C . SER B 1 40 ? -44.928 -18.015 73.068 1.00 29.92 40 SER C C 1
ATOM 3660 O O . SER B 1 40 ? -43.928 -17.397 73.406 1.00 31.01 40 SER C O 1
ATOM 3663 N N . ALA B 1 41 ? -46.144 -17.702 73.505 1.00 30.52 41 ALA C N 1
ATOM 3664 C CA . ALA B 1 41 ? -46.349 -16.603 74.458 1.00 30.34 41 ALA C CA 1
ATOM 3665 C C . ALA B 1 41 ? -46.151 -17.063 75.902 1.00 30.51 41 ALA C C 1
ATOM 3666 O O . ALA B 1 41 ? -45.569 -16.336 76.721 1.00 30.96 41 ALA C O 1
ATOM 3668 N N . SER B 1 42 ? -46.628 -18.262 76.214 1.00 30.08 42 SER C N 1
ATOM 3669 C CA . SER B 1 42 ? -46.560 -18.764 77.582 1.00 29.68 42 SER C CA 1
ATOM 3670 C C . SER B 1 42 ? -45.180 -19.326 77.954 1.00 29.35 42 SER C C 1
ATOM 3671 O O . SER B 1 42 ? -44.843 -19.424 79.130 1.00 29.24 42 SER C O 1
ATOM 3674 N N . LYS B 1 43 ? -44.360 -19.648 76.953 1.00 28.41 43 LYS C N 1
ATOM 3675 C CA . LYS B 1 43 ? -43.012 -20.187 77.208 1.00 27.83 43 LYS C CA 1
ATOM 3676 C C . LYS B 1 43 ? -42.961 -21.318 78.234 1.00 26.28 43 LYS C C 1
ATOM 3677 O O . LYS B 1 43 ? -42.270 -21.201 79.251 1.00 26.41 43 LYS C O 1
ATOM 3683 N N . PRO B 1 44 ? -43.647 -22.438 77.963 1.00 25.20 44 PRO C N 1
ATOM 3684 C CA . PRO B 1 44 ? -43.647 -23.535 78.929 1.00 24.32 44 PRO C CA 1
ATOM 3685 C C . PRO B 1 44 ? -42.258 -24.121 79.198 1.00 24.24 44 PRO C C 1
ATOM 3686 O O . PRO B 1 44 ? -42.029 -24.696 80.255 1.00 24.12 44 PRO C O 1
ATOM 3690 N N . LEU B 1 45 ? -41.331 -23.970 78.256 1.00 22.63 45 LEU C N 1
ATOM 3691 C CA . LEU B 1 45 ? -39.990 -24.496 78.435 1.00 22.46 45 LEU C CA 1
ATOM 3692 C C . LEU B 1 45 ? -38.971 -23.486 78.985 1.00 22.71 45 LEU C C 1
ATOM 3693 O O . LEU B 1 45 ? -37.771 -23.773 78.995 1.00 21.67 45 LEU C O 1
ATOM 3698 N N . LYS B 1 46 ? -39.440 -22.334 79.454 1.00 23.53 46 LYS C N 1
ATOM 3699 C CA . LYS B 1 46 ? -38.532 -21.401 80.139 1.00 25.03 46 LYS C CA 1
ATOM 3700 C C . LYS B 1 46 ? -37.785 -22.127 81.273 1.00 24.92 46 LYS C C 1
ATOM 3701 O O . LYS B 1 46 ? -38.383 -22.893 82.045 1.00 24.43 46 LYS C O 1
ATOM 3707 N N . GLY B 1 47 ? -36.473 -21.912 81.337 1.00 24.37 47 GLY C N 1
ATOM 3708 C CA . GLY B 1 47 ? -35.613 -22.541 82.339 1.00 23.14 47 GLY C CA 1
ATOM 3709 C C . GLY B 1 47 ? -35.018 -23.858 81.894 1.00 23.37 47 GLY C C 1
ATOM 3710 O O . GLY B 1 47 ? -34.059 -24.352 82.489 1.00 23.44 47 GLY C O 1
ATOM 3711 N N . ALA B 1 48 ? -35.597 -24.458 80.841 1.00 22.84 48 ALA C N 1
ATOM 3712 C CA . ALA B 1 48 ? -35.069 -25.725 80.344 1.00 21.95 48 ALA C CA 1
ATOM 3713 C C . ALA B 1 48 ? -33.750 -25.476 79.594 1.00 21.27 48 ALA C C 1
ATOM 3714 O O . ALA B 1 48 ? -33.631 -24.471 78.891 1.00 21.57 48 ALA C O 1
ATOM 3716 N N . ARG B 1 49 ? -32.781 -26.369 79.780 1.00 20.58 49 ARG C N 1
ATOM 3717 C CA . ARG B 1 49 ? -31.514 -26.331 79.056 1.00 20.05 49 ARG C CA 1
ATOM 3718 C C . ARG B 1 49 ? -31.375 -27.714 78.449 1.00 19.05 49 ARG C C 1
ATOM 3719 O O . ARG B 1 49 ? -30.927 -28.678 79.096 1.00 19.85 49 ARG C O 1
ATOM 3727 N N . ILE B 1 50 ? -31.803 -27.803 77.191 1.00 19.26 50 ILE C N 1
ATOM 3728 C CA . ILE B 1 50 ? -31.930 -29.086 76.531 1.00 18.97 50 ILE C CA 1
ATOM 3729 C C . ILE B 1 50 ? -30.693 -29.372 75.682 1.00 18.41 50 ILE C C 1
ATOM 3730 O O . ILE B 1 50 ? -30.365 -28.600 74.765 1.00 18.29 50 ILE C O 1
ATOM 3735 N N . ALA B 1 51 ? -30.001 -30.453 76.004 1.00 17.97 51 ALA C N 1
ATOM 3736 C CA . ALA B 1 51 ? -28.977 -31.000 75.127 1.00 18.46 51 ALA C CA 1
ATOM 3737 C C . ALA B 1 51 ? -29.685 -31.977 74.194 1.00 18.71 51 ALA C C 1
ATOM 3738 O O . ALA B 1 51 ? -30.390 -32.901 74.645 1.00 18.06 51 ALA C O 1
ATOM 3740 N N . GLY B 1 52 ? -29.493 -31.771 72.896 1.00 17.65 52 GLY C N 1
ATOM 3741 C CA . GLY B 1 52 ? -30.154 -32.591 71.865 1.00 18.59 52 GLY C CA 1
ATOM 3742 C C . GLY B 1 52 ? -29.093 -33.336 71.096 1.00 17.88 52 GLY C C 1
ATOM 3743 O O . GLY B 1 52 ? -28.060 -32.768 70.765 1.00 18.05 52 GLY C O 1
ATOM 3744 N N . CYS B 1 53 ? -29.323 -34.628 70.880 1.00 17.98 53 CYS C N 1
ATOM 3745 C CA . CYS B 1 53 ? -28.445 -35.451 70.077 1.00 17.83 53 CYS C CA 1
ATOM 3746 C C . CYS B 1 53 ? -29.347 -36.149 69.071 1.00 18.24 53 CYS C C 1
ATOM 3747 O O . CYS B 1 53 ? -29.912 -37.229 69.357 1.00 17.44 53 CYS C O 1
ATOM 3750 N N . LEU B 1 54 ? -29.486 -35.529 67.901 1.00 17.97 54 LEU C N 1
ATOM 3751 C CA . LEU B 1 54 ? -30.433 -35.982 66.909 1.00 17.24 54 LEU C CA 1
ATOM 3752 C C . LEU B 1 54 ? -30.014 -35.372 65.563 1.00 16.59 54 LEU C C 1
ATOM 3753 O O . LEU B 1 54 ? -29.736 -34.169 65.500 1.00 15.78 54 LEU C O 1
ATOM 3758 N N . HIS B 1 55 ? -29.957 -36.223 64.527 1.00 15.45 55 HIS C N 1
ATOM 3759 C CA . HIS B 1 55 ? -29.636 -35.866 63.118 1.00 13.12 55 HIS C CA 1
ATOM 3760 C C . HIS B 1 55 ? -29.929 -34.385 62.801 1.00 13.43 55 HIS C C 1
ATOM 3761 O O . HIS B 1 55 ? -31.084 -33.940 62.863 1.00 13.46 55 HIS C O 1
ATOM 3768 N N . MET B 1 56 ? -28.887 -33.631 62.455 1.00 13.21 56 MET C N 1
ATOM 3769 C CA . MET B 1 56 ? -29.000 -32.183 62.286 1.00 12.52 56 MET C CA 1
ATOM 3770 C C . MET B 1 56 ? -29.452 -31.853 60.831 1.00 12.90 56 MET C C 1
ATOM 3771 O O . MET B 1 56 ? -28.704 -31.436 59.953 1.00 14.90 56 MET C O 1
ATOM 3776 N N . THR B 1 57 ? -30.741 -32.093 60.615 1.00 11.22 57 THR C N 1
ATOM 3777 C CA . THR B 1 57 ? -31.381 -31.979 59.290 1.00 12.53 57 THR C CA 1
ATOM 3778 C C . THR B 1 57 ? -32.254 -30.726 59.305 1.00 13.23 57 THR C C 1
ATOM 3779 O O . THR B 1 57 ? -32.463 -30.095 60.343 1.00 13.76 57 THR C O 1
ATOM 3783 N N . VAL B 1 58 ? -32.792 -30.390 58.148 1.00 11.43 58 VAL C N 1
ATOM 3784 C CA . VAL B 1 58 ? -33.788 -29.294 58.023 1.00 12.11 58 VAL C CA 1
ATOM 3785 C C . VAL B 1 58 ? -34.966 -29.501 59.024 1.00 12.45 58 VAL C C 1
ATOM 3786 O O . VAL B 1 58 ? -35.437 -28.555 59.684 1.00 13.35 58 VAL C O 1
ATOM 3790 N N . GLU B 1 59 ? -35.479 -30.743 59.106 1.00 11.78 59 GLU C N 1
ATOM 3791 C CA . GLU B 1 59 ? -36.590 -31.018 60.017 1.00 13.26 59 GLU C CA 1
ATOM 3792 C C . GLU B 1 59 ? -36.192 -30.786 61.465 1.00 14.11 59 GLU C C 1
ATOM 3793 O O . GLU B 1 59 ? -36.963 -30.236 62.247 1.00 15.00 59 GLU C O 1
ATOM 3799 N N . THR B 1 60 ? -35.000 -31.224 61.832 1.00 13.21 60 THR C N 1
ATOM 3800 C CA . THR B 1 60 ? -34.532 -31.006 63.216 1.00 13.61 60 THR C CA 1
ATOM 3801 C C . THR B 1 60 ? -34.359 -29.497 63.506 1.00 14.42 60 THR C C 1
ATOM 3802 O O . THR B 1 60 ? -34.577 -29.050 64.642 1.00 14.05 60 THR C O 1
ATOM 3806 N N . ALA B 1 61 ? -33.931 -28.739 62.510 1.00 13.82 61 ALA C N 1
ATOM 3807 C CA . ALA B 1 61 ? -33.810 -27.281 62.667 1.00 13.97 61 ALA C CA 1
ATOM 3808 C C . ALA B 1 61 ? -35.171 -26.669 62.991 1.00 15.45 61 ALA C C 1
ATOM 3809 O O . ALA B 1 61 ? -35.250 -25.754 63.814 1.00 15.60 61 ALA C O 1
ATOM 3811 N N . VAL B 1 62 ? -36.246 -27.176 62.376 1.00 14.36 62 VAL C N 1
ATOM 3812 C CA . VAL B 1 62 ? -37.591 -26.654 62.662 1.00 14.09 62 VAL C CA 1
ATOM 3813 C C . VAL B 1 62 ? -37.960 -27.051 64.102 1.00 14.42 62 VAL C C 1
ATOM 3814 O O . VAL B 1 62 ? -38.558 -26.257 64.828 1.00 15.25 62 VAL C O 1
ATOM 3818 N N . LEU B 1 63 ? -37.586 -28.274 64.516 1.00 13.41 63 LEU C N 1
ATOM 3819 C CA . LEU B 1 63 ? -37.807 -28.695 65.921 1.00 14.38 63 LEU C CA 1
ATOM 3820 C C . LEU B 1 63 ? -37.046 -27.790 66.894 1.00 15.36 63 LEU C C 1
ATOM 3821 O O . LEU B 1 63 ? -37.638 -27.334 67.922 1.00 15.16 63 LEU C O 1
ATOM 3826 N N . ILE B 1 64 ? -35.753 -27.560 66.613 1.00 15.72 64 ILE C N 1
ATOM 3827 C CA . ILE B 1 64 ? -34.900 -26.714 67.465 1.00 16.10 64 ILE C CA 1
ATOM 3828 C C . ILE B 1 64 ? -35.514 -25.327 67.628 1.00 16.48 64 ILE C C 1
ATOM 3829 O O . ILE B 1 64 ? -35.661 -24.850 68.760 1.00 16.74 64 ILE C O 1
ATOM 3834 N N . GLU B 1 65 ? -35.920 -24.719 66.520 1.00 16.00 65 GLU C N 1
ATOM 3835 C CA . GLU B 1 65 ? -36.495 -23.373 66.585 1.00 16.48 65 GLU C CA 1
ATOM 3836 C C . GLU B 1 65 ? -37.826 -23.371 67.302 1.00 17.01 65 GLU C C 1
ATOM 3837 O O . GLU B 1 65 ? -38.201 -22.356 67.907 1.00 17.73 65 GLU C O 1
ATOM 3843 N N . THR B 1 66 ? -38.563 -24.486 67.236 1.00 15.55 66 THR C N 1
ATOM 3844 C CA . THR B 1 66 ? -39.761 -24.602 68.047 1.00 15.99 66 THR C CA 1
ATOM 3845 C C . THR B 1 66 ? -39.416 -24.607 69.554 1.00 15.97 66 THR C C 1
ATOM 3846 O O . THR B 1 66 ? -40.059 -23.931 70.349 1.00 17.46 66 THR C O 1
ATOM 3850 N N . LEU B 1 67 ? -38.432 -25.407 69.951 1.00 15.98 67 LEU C N 1
ATOM 3851 C CA . LEU B 1 67 ? -38.059 -25.506 71.365 1.00 16.23 67 LEU C CA 1
ATOM 3852 C C . LEU B 1 67 ? -37.613 -24.123 71.888 1.00 17.86 67 LEU C C 1
ATOM 3853 O O . LEU B 1 67 ? -37.961 -23.745 72.998 1.00 19.14 67 LEU C O 1
ATOM 3858 N N . VAL B 1 68 ? -36.844 -23.410 71.085 1.00 18.55 68 VAL C N 1
ATOM 3859 C CA . VAL B 1 68 ? -36.404 -22.051 71.463 1.00 19.59 68 VAL C CA 1
ATOM 3860 C C . VAL B 1 68 ? -37.583 -21.069 71.570 1.00 20.11 68 VAL C C 1
ATOM 3861 O O . VAL B 1 68 ? -37.663 -20.279 72.533 1.00 20.33 68 VAL C O 1
ATOM 3865 N N . ALA B 1 69 ? -38.510 -21.115 70.624 1.00 19.96 69 ALA C N 1
ATOM 3866 C CA . ALA B 1 69 ? -39.722 -20.287 70.672 1.00 20.01 69 ALA C CA 1
ATOM 3867 C C . ALA B 1 69 ? -40.539 -20.523 71.951 1.00 20.44 69 ALA C C 1
ATOM 3868 O O . ALA B 1 69 ? -41.187 -19.601 72.468 1.00 19.96 69 ALA C O 1
ATOM 3870 N N . LEU B 1 70 ? -40.519 -21.755 72.451 1.00 19.92 70 LEU C N 1
ATOM 3871 C CA . LEU B 1 70 ? -41.259 -22.110 73.656 1.00 18.98 70 LEU C CA 1
ATOM 3872 C C . LEU B 1 70 ? -40.458 -21.809 74.924 1.00 20.13 70 LEU C C 1
ATOM 3873 O O . LEU B 1 70 ? -40.916 -22.150 76.019 1.00 19.36 70 LEU C O 1
ATOM 3878 N N . GLY B 1 71 ? -39.275 -21.203 74.761 1.00 20.51 71 GLY C N 1
ATOM 3879 C CA . GLY B 1 71 ? -38.506 -20.682 75.882 1.00 22.15 71 GLY C CA 1
ATOM 3880 C C . GLY B 1 71 ? -37.254 -21.430 76.285 1.00 22.65 71 GLY C C 1
ATOM 3881 O O . GLY B 1 71 ? -36.499 -20.946 77.155 1.00 22.83 71 GLY C O 1
ATOM 3882 N N . ALA B 1 72 ? -37.015 -22.601 75.694 1.00 21.70 72 ALA C N 1
ATOM 3883 C CA . ALA B 1 72 ? -35.844 -23.375 76.056 1.00 21.56 72 ALA C CA 1
ATOM 3884 C C . ALA B 1 72 ? -34.544 -22.776 75.537 1.00 20.98 72 ALA C C 1
ATOM 3885 O O . ALA B 1 72 ? -34.513 -22.082 74.510 1.00 21.47 72 ALA C O 1
ATOM 3887 N N . GLU B 1 73 ? -33.479 -23.011 76.283 1.00 22.05 73 GLU C N 1
ATOM 3888 C CA . GLU B 1 73 ? -32.135 -22.927 75.736 1.00 22.25 73 GLU C CA 1
ATOM 3889 C C . GLU B 1 73 ? -31.731 -24.323 75.290 1.00 22.09 73 GLU C C 1
ATOM 3890 O O . GLU B 1 73 ? -32.061 -25.311 75.934 1.00 21.73 73 GLU C O 1
ATOM 3896 N N . VAL B 1 74 ? -30.988 -24.379 74.193 1.00 21.18 74 VAL C N 1
ATOM 3897 C CA . VAL B 1 74 ? -30.700 -25.610 73.507 1.00 21.39 74 VAL C CA 1
ATOM 3898 C C . VAL B 1 74 ? -29.241 -25.632 73.077 1.00 19.43 74 VAL C C 1
ATOM 3899 O O . VAL B 1 74 ? -28.671 -24.589 72.732 1.00 19.69 74 VAL C O 1
ATOM 3903 N N . ARG B 1 75 ? -28.623 -26.803 73.144 1.00 18.92 75 ARG C N 1
ATOM 3904 C CA . ARG B 1 75 ? -27.309 -27.025 72.556 1.00 18.77 75 ARG C CA 1
ATOM 3905 C C . ARG B 1 75 ? -27.418 -28.320 71.787 1.00 18.35 75 ARG C C 1
ATOM 3906 O O . ARG B 1 75 ? -27.979 -29.283 72.303 1.00 18.99 75 ARG C O 1
ATOM 3914 N N . TRP B 1 76 ? -26.889 -28.379 70.554 1.00 17.10 76 TRP C N 1
ATOM 3915 C CA . TRP B 1 76 ? -27.232 -29.508 69.674 1.00 16.65 76 TRP C CA 1
ATOM 3916 C C . TRP B 1 76 ? -26.052 -30.203 69.016 1.00 16.94 76 TRP C C 1
ATOM 3917 O O . TRP B 1 76 ? -25.037 -29.568 68.699 1.00 16.98 76 TRP C O 1
ATOM 3928 N N . SER B 1 77 ? -26.149 -31.527 68.901 1.00 15.11 77 SER C N 1
ATOM 3929 C CA . SER B 1 77 ? -25.260 -32.310 68.089 1.00 16.33 77 SER C CA 1
ATOM 3930 C C . SER B 1 77 ? -26.061 -33.324 67.261 1.00 16.31 77 SER C C 1
ATOM 3931 O O . SER B 1 77 ? -27.215 -33.586 67.563 1.00 16.71 77 SER C O 1
ATOM 3934 N N . SER B 1 78 ? -25.430 -33.857 66.225 1.00 16.64 78 SER C N 1
ATOM 3935 C CA . SER B 1 78 ? -26.086 -34.914 65.449 1.00 15.87 78 SER C CA 1
ATOM 3936 C C . SER B 1 78 ? -25.858 -36.247 66.120 1.00 17.35 78 SER C C 1
ATOM 3937 O O . SER B 1 78 ? -24.919 -36.411 66.903 1.00 17.63 78 SER C O 1
ATOM 3940 N N . CYS B 1 79 ? -26.740 -37.208 65.850 1.00 16.26 79 CYS C N 1
ATOM 3941 C CA . CYS B 1 79 ? -26.538 -38.576 66.362 1.00 16.39 79 CYS C CA 1
ATOM 3942 C C . CYS B 1 79 ? -25.953 -39.535 65.320 1.00 16.72 79 CYS C C 1
ATOM 3943 O O . CYS B 1 79 ? -25.893 -40.777 65.519 1.00 17.26 79 CYS C O 1
ATOM 3946 N N . ASN B 1 80 ? -25.513 -38.984 64.194 1.00 16.70 80 ASN C N 1
ATOM 3947 C CA . ASN B 1 80 ? -24.889 -39.799 63.161 1.00 16.30 80 ASN C CA 1
ATOM 3948 C C . ASN B 1 80 ? -23.822 -38.973 62.447 1.00 15.83 80 ASN C C 1
ATOM 3949 O O . ASN B 1 80 ? -24.032 -37.800 62.223 1.00 15.41 80 ASN C O 1
ATOM 3954 N N . ILE B 1 81 ? -22.703 -39.594 62.062 1.00 16.23 81 ILE C N 1
ATOM 3955 C CA . ILE B 1 81 ? -21.591 -38.825 61.473 1.00 16.33 81 ILE C CA 1
ATOM 3956 C C . ILE B 1 81 ? -21.869 -38.341 60.042 1.00 17.15 81 ILE C C 1
ATOM 3957 O O . ILE B 1 81 ? -21.188 -37.429 59.550 1.00 16.13 81 ILE C O 1
ATOM 3962 N N . PHE B 1 82 ? -22.869 -38.933 59.391 1.00 15.41 82 PHE C N 1
ATOM 3963 C CA . PHE B 1 82 ? -23.190 -38.593 57.986 1.00 15.01 82 PHE C CA 1
ATOM 3964 C C . PHE B 1 82 ? -24.543 -37.907 57.799 1.00 14.66 82 PHE C C 1
ATOM 3965 O O . PHE B 1 82 ? -24.909 -37.592 56.672 1.00 16.42 82 PHE C O 1
ATOM 3973 N N . SER B 1 83 ? -25.303 -37.747 58.867 1.00 13.72 83 SER C N 1
ATOM 3974 C CA . SER B 1 83 ? -26.691 -37.323 58.681 1.00 13.82 83 SER C CA 1
ATOM 3975 C C . SER B 1 83 ? -26.919 -35.833 58.668 1.00 13.34 83 SER C C 1
ATOM 3976 O O . SER B 1 83 ? -27.971 -35.355 58.230 1.00 14.20 83 SER C O 1
ATOM 3979 N N . THR B 1 84 ? -25.949 -35.063 59.158 1.00 14.30 84 THR C N 1
ATOM 3980 C CA . THR B 1 84 ? -26.137 -33.603 59.156 1.00 13.69 84 THR C CA 1
ATOM 3981 C C . THR B 1 84 ? -26.340 -33.075 57.744 1.00 13.50 84 THR C C 1
ATOM 3982 O O . THR B 1 84 ? -25.697 -33.507 56.788 1.00 14.47 84 THR C O 1
ATOM 3986 N N . GLN B 1 85 ? -27.220 -32.076 57.652 1.00 12.97 85 GLN C N 1
ATOM 3987 C CA . GLN B 1 85 ? -27.414 -31.346 56.420 1.00 13.82 85 GLN C CA 1
ATOM 3988 C C . GLN B 1 85 ? -26.789 -29.984 56.738 1.00 14.62 85 GLN C C 1
ATOM 3989 O O . GLN B 1 85 ? -27.295 -29.239 57.578 1.00 14.64 85 GLN C O 1
ATOM 3995 N N . ASP B 1 86 ? -25.665 -29.729 56.097 1.00 14.26 86 ASP C N 1
ATOM 3996 C CA . ASP B 1 86 ? -24.851 -28.569 56.448 1.00 14.37 86 ASP C CA 1
ATOM 3997 C C . ASP B 1 86 ? -25.555 -27.223 56.307 1.00 14.85 86 ASP C C 1
ATOM 3998 O O . ASP B 1 86 ? -25.291 -26.309 57.085 1.00 14.98 86 ASP C O 1
ATOM 4003 N N . HIS B 1 87 ? -26.460 -27.082 55.352 1.00 13.92 87 HIS C N 1
ATOM 4004 C CA . HIS B 1 87 ? -27.200 -25.804 55.237 1.00 14.38 87 HIS C CA 1
ATOM 4005 C C . HIS B 1 87 ? -28.138 -25.582 56.435 1.00 14.97 87 HIS C C 1
ATOM 4006 O O . HIS B 1 87 ? -28.303 -24.471 56.906 1.00 15.38 87 HIS C O 1
ATOM 4013 N N . ALA B 1 88 ? -28.778 -26.644 56.895 1.00 14.19 88 ALA C N 1
ATOM 4014 C CA . ALA B 1 88 ? -29.610 -26.571 58.081 1.00 14.16 88 ALA C CA 1
ATOM 4015 C C . ALA B 1 88 ? -28.802 -26.259 59.334 1.00 14.98 88 ALA C C 1
ATOM 4016 O O . ALA B 1 88 ? -29.247 -25.446 60.155 1.00 15.71 88 ALA C O 1
ATOM 4018 N N . ALA B 1 89 ? -27.643 -26.909 59.485 1.00 15.02 89 ALA C N 1
ATOM 4019 C CA . ALA B 1 89 ? -26.778 -26.620 60.631 1.00 13.54 89 ALA C CA 1
ATOM 4020 C C . ALA B 1 89 ? -26.354 -25.175 60.595 1.00 14.74 89 ALA C C 1
ATOM 4021 O O . ALA B 1 89 ? -26.363 -24.525 61.618 1.00 15.37 89 ALA C O 1
ATOM 4023 N N . ALA B 1 90 ? -26.001 -24.687 59.412 1.00 14.11 90 ALA C N 1
ATOM 4024 C CA . ALA B 1 90 ? -25.630 -23.270 59.230 1.00 14.23 90 ALA C CA 1
ATOM 4025 C C . ALA B 1 90 ? -26.739 -22.328 59.669 1.00 16.12 90 ALA C C 1
ATOM 4026 O O . ALA B 1 90 ? -26.468 -21.311 60.309 1.00 16.09 90 ALA C O 1
ATOM 4028 N N . ALA B 1 91 ? -27.983 -22.605 59.281 1.00 15.38 91 ALA C N 1
ATOM 4029 C CA . ALA B 1 91 ? -29.090 -21.703 59.643 1.00 16.03 91 ALA C CA 1
ATOM 4030 C C . ALA B 1 91 ? -29.247 -21.653 61.176 1.00 15.86 91 ALA C C 1
ATOM 4031 O O . ALA B 1 91 ? -29.487 -20.601 61.737 1.00 17.38 91 ALA C O 1
ATOM 4033 N N . ILE B 1 92 ? -29.097 -22.787 61.833 1.00 15.62 92 ILE C N 1
ATOM 4034 C CA . ILE B 1 92 ? -29.222 -22.848 63.311 1.00 15.61 92 ILE C CA 1
ATOM 4035 C C . ILE B 1 92 ? -28.057 -22.087 63.968 1.00 17.15 92 ILE C C 1
ATOM 4036 O O . ILE B 1 92 ? -28.261 -21.329 64.924 1.00 17.59 92 ILE C O 1
ATOM 4041 N N . ALA B 1 93 ? -26.844 -22.295 63.457 1.00 17.25 93 ALA C N 1
ATOM 4042 C CA . ALA B 1 93 ? -25.654 -21.555 63.959 1.00 17.23 93 ALA C CA 1
ATOM 4043 C C . ALA B 1 93 ? -25.853 -20.034 63.821 1.00 18.57 93 ALA C C 1
ATOM 4044 O O . ALA B 1 93 ? -25.591 -19.260 64.769 1.00 18.77 93 ALA C O 1
ATOM 4046 N N . LYS B 1 94 ? -26.339 -19.621 62.665 1.00 18.42 94 LYS C N 1
ATOM 4047 C CA . LYS B 1 94 ? -26.552 -18.196 62.378 1.00 19.80 94 LYS C CA 1
ATOM 4048 C C . LYS B 1 94 ? -27.603 -17.557 63.270 1.00 20.13 94 LYS C C 1
ATOM 4049 O O . LYS B 1 94 ? -27.556 -16.353 63.583 1.00 20.14 94 LYS C O 1
ATOM 4055 N N . ALA B 1 95 ? -28.556 -18.369 63.703 1.00 19.59 95 ALA C N 1
ATOM 4056 C CA . ALA B 1 95 ? -29.601 -17.943 64.633 1.00 20.02 95 ALA C CA 1
ATOM 4057 C C . ALA B 1 95 ? -29.082 -17.830 66.067 1.00 19.92 95 ALA C C 1
ATOM 4058 O O . ALA B 1 95 ? -29.850 -17.514 67.003 1.00 22.40 95 ALA C O 1
ATOM 4060 N N . GLY B 1 96 ? -27.801 -18.137 66.258 1.00 20.07 96 GLY C N 1
ATOM 4061 C CA . GLY B 1 96 ? -27.139 -17.992 67.572 1.00 21.11 96 GLY C CA 1
ATOM 4062 C C . GLY B 1 96 ? -27.340 -19.157 68.510 1.00 21.21 96 GLY C C 1
ATOM 4063 O O . GLY B 1 96 ? -27.152 -19.041 69.739 1.00 21.30 96 GLY C O 1
ATOM 4064 N N . ILE B 1 97 ? -27.726 -20.304 67.955 1.00 19.56 97 ILE C N 1
ATOM 4065 C CA . ILE B 1 97 ? -27.998 -21.491 68.749 1.00 19.12 97 ILE C CA 1
ATOM 4066 C C . ILE B 1 97 ? -26.757 -22.379 68.656 1.00 18.61 97 ILE C C 1
ATOM 4067 O O . ILE B 1 97 ? -26.289 -22.631 67.553 1.00 19.50 97 ILE C O 1
ATOM 4072 N N . PRO B 1 98 ? -26.182 -22.794 69.806 1.00 17.88 98 PRO C N 1
ATOM 4073 C CA . PRO B 1 98 ? -24.968 -23.607 69.746 1.00 18.04 98 PRO C CA 1
ATOM 4074 C C . PRO B 1 98 ? -25.253 -24.989 69.147 1.00 18.80 98 PRO C C 1
ATOM 4075 O O . PRO B 1 98 ? -26.026 -25.797 69.710 1.00 20.66 98 PRO C O 1
ATOM 4079 N N . VAL B 1 99 ? -24.679 -25.223 67.975 1.00 17.44 99 VAL C N 1
ATOM 4080 C CA . VAL B 1 99 ? -24.830 -26.501 67.303 1.00 16.83 99 VAL C CA 1
ATOM 4081 C C . VAL B 1 99 ? -23.431 -26.972 66.888 1.00 16.79 99 VAL C C 1
ATOM 4082 O O . VAL B 1 99 ? -22.598 -26.169 66.446 1.00 16.53 99 VAL C O 1
ATOM 4086 N N . PHE B 1 100 ? -23.176 -28.278 67.017 1.00 15.65 100 PHE C N 1
ATOM 4087 C CA . PHE B 1 100 ? -21.857 -28.858 66.742 1.00 15.68 100 PHE C CA 1
ATOM 4088 C C . PHE B 1 100 ? -22.155 -30.085 65.892 1.00 15.14 100 PHE C C 1
ATOM 4089 O O . PHE B 1 100 ? -22.484 -31.145 66.426 1.00 15.38 100 PHE C O 1
ATOM 4097 N N . ALA B 1 101 ? -22.105 -29.911 64.562 1.00 14.85 101 ALA C N 1
ATOM 4098 C CA . ALA B 1 101 ? -22.549 -30.960 63.645 1.00 15.07 101 ALA C CA 1
ATOM 4099 C C . ALA B 1 101 ? -22.161 -30.585 62.233 1.00 14.34 101 ALA C C 1
ATOM 4100 O O . ALA B 1 101 ? -22.328 -29.423 61.779 1.00 15.78 101 ALA C O 1
ATOM 4102 N N . TRP B 1 102 ? -21.628 -31.581 61.550 1.00 15.12 102 TRP C N 1
ATOM 4103 C CA . TRP B 1 102 ? -21.393 -31.456 60.102 1.00 14.55 102 TRP C CA 1
ATOM 4104 C C . TRP B 1 102 ? -21.424 -32.797 59.426 1.00 15.54 102 TRP C C 1
ATOM 4105 O O . TRP B 1 102 ? -21.246 -33.835 60.072 1.00 14.77 102 TRP C O 1
ATOM 4116 N N . LYS B 1 103 ? -21.629 -32.799 58.109 1.00 14.80 103 LYS C N 1
ATOM 4117 C CA . LYS B 1 103 ? -21.686 -34.068 57.405 1.00 16.24 103 LYS C CA 1
ATOM 4118 C C . LYS B 1 103 ? -20.271 -34.612 57.285 1.00 17.15 103 LYS C C 1
ATOM 4119 O O . LYS B 1 103 ? -19.400 -33.880 56.820 1.00 17.58 103 LYS C O 1
ATOM 4125 N N . GLY B 1 104 ? -20.050 -35.869 57.668 1.00 16.81 104 GLY C N 1
ATOM 4126 C CA . GLY B 1 104 ? -18.740 -36.527 57.505 1.00 18.00 104 GLY C CA 1
ATOM 4127 C C . GLY B 1 104 ? -17.772 -36.294 58.661 1.00 18.30 104 GLY C C 1
ATOM 4128 O O . GLY B 1 104 ? -16.566 -36.110 58.448 1.00 19.35 104 GLY C O 1
ATOM 4129 N N . GLU B 1 105 ? -18.293 -36.344 59.878 1.00 18.25 105 GLU C N 1
ATOM 4130 C CA . GLU B 1 105 ? -17.485 -36.294 61.109 1.00 18.36 105 GLU C CA 1
ATOM 4131 C C . GLU B 1 105 ? -16.672 -37.562 61.232 1.00 19.03 105 GLU C C 1
ATOM 4132 O O . GLU B 1 105 ? -17.089 -38.634 60.744 1.00 20.13 105 GLU C O 1
ATOM 4138 N N . THR B 1 106 ? -15.512 -37.471 61.883 1.00 19.75 106 THR C N 1
ATOM 4139 C CA . THR B 1 106 ? -14.837 -38.694 62.294 1.00 19.98 106 THR C CA 1
ATOM 4140 C C . THR B 1 106 ? -15.460 -39.193 63.608 1.00 20.59 106 THR C C 1
ATOM 4141 O O . THR B 1 106 ? -16.207 -38.488 64.277 1.00 19.70 106 THR C O 1
ATOM 4145 N N . ASP B 1 107 ? -15.146 -40.425 63.995 1.00 20.98 107 ASP C N 1
ATOM 4146 C CA . ASP B 1 107 ? -15.654 -40.913 65.274 1.00 22.62 107 ASP C CA 1
ATOM 4147 C C . ASP B 1 107 ? -15.235 -40.074 66.495 1.00 22.41 107 ASP C C 1
ATOM 4148 O O . ASP B 1 107 ? -16.041 -39.899 67.413 1.00 20.94 107 ASP C O 1
ATOM 4153 N N . GLU B 1 108 ? -13.991 -39.555 66.492 1.00 22.35 108 GLU C N 1
ATOM 4154 C CA . GLU B 1 108 ? -13.516 -38.689 67.593 1.00 23.10 108 GLU C CA 1
ATOM 4155 C C . GLU B 1 108 ? -14.295 -37.367 67.629 1.00 20.84 108 GLU C C 1
ATOM 4156 O O . GLU B 1 108 ? -14.719 -36.923 68.693 1.00 20.32 108 GLU C O 1
ATOM 4162 N N . GLU B 1 109 ? -14.508 -36.792 66.451 1.00 19.80 109 GLU C N 1
ATOM 4163 C CA . GLU B 1 109 ? -15.279 -35.535 66.303 1.00 18.90 109 GLU C CA 1
ATOM 4164 C C . GLU B 1 109 ? -16.719 -35.718 66.776 1.00 19.44 109 GLU C C 1
ATOM 4165 O O . GLU B 1 109 ? -17.302 -34.811 67.383 1.00 17.66 109 GLU C O 1
ATOM 4171 N N . TYR B 1 110 ? -17.267 -36.914 66.514 1.00 19.70 110 TYR C N 1
ATOM 4172 C CA . TYR B 1 110 ? -18.642 -37.214 66.838 1.00 18.81 110 TYR C CA 1
ATOM 4173 C C . TYR B 1 110 ? -18.837 -37.112 68.356 1.00 18.56 110 TYR C C 1
ATOM 4174 O O . TYR B 1 110 ? -19.769 -36.441 68.818 1.00 18.24 110 TYR C O 1
ATOM 4183 N N . LEU B 1 111 ? -17.961 -37.793 69.110 1.00 18.92 111 LEU C N 1
ATOM 4184 C CA . LEU B 1 111 ? -17.986 -37.751 70.590 1.00 20.18 111 LEU C CA 1
ATOM 4185 C C . LEU B 1 111 ? -17.728 -36.338 71.118 1.00 19.22 111 LEU C C 1
ATOM 4186 O O . LEU B 1 111 ? -18.429 -35.876 71.993 1.00 19.48 111 LEU C O 1
ATOM 4191 N N . TRP B 1 112 ? -16.726 -35.673 70.550 1.00 18.17 112 TRP C N 1
ATOM 4192 C CA . TRP B 1 112 ? -16.451 -34.292 70.880 1.00 18.05 112 TRP C CA 1
ATOM 4193 C C . TRP B 1 112 ? -17.690 -33.394 70.733 1.00 18.24 112 TRP C C 1
ATOM 4194 O O . TRP B 1 112 ? -17.975 -32.571 71.595 1.00 18.07 112 TRP C O 1
ATOM 4205 N N . CYS B 1 113 ? -18.442 -33.549 69.639 1.00 17.52 113 CYS C N 1
ATOM 4206 C CA . CYS B 1 113 ? -19.657 -32.732 69.478 1.00 17.40 113 CYS C CA 1
ATOM 4207 C C . CYS B 1 113 ? -20.685 -32.929 70.588 1.00 17.77 113 CYS C C 1
ATOM 4208 O O . CYS B 1 113 ? -21.292 -31.976 71.020 1.00 17.29 113 CYS C O 1
ATOM 4211 N N . ILE B 1 114 ? -20.919 -34.182 71.001 1.00 17.36 114 ILE C N 1
ATOM 4212 C CA . ILE B 1 114 ? -21.882 -34.403 72.087 1.00 18.36 114 ILE C CA 1
ATOM 4213 C C . ILE B 1 114 ? -21.377 -33.678 73.338 1.00 18.74 114 ILE C C 1
ATOM 4214 O O . ILE B 1 114 ? -22.150 -33.005 74.023 1.00 19.11 114 ILE C O 1
ATOM 4219 N N . GLU B 1 115 ? -20.071 -33.797 73.594 1.00 19.84 115 GLU C N 1
ATOM 4220 C CA . GLU B 1 115 ? -19.476 -33.181 74.782 1.00 19.76 115 GLU C CA 1
ATOM 4221 C C . GLU B 1 115 ? -19.668 -31.652 74.817 1.00 19.56 115 GLU C C 1
ATOM 4222 O O . GLU B 1 115 ? -19.812 -31.078 75.905 1.00 20.76 115 GLU C O 1
ATOM 4228 N N . GLN B 1 116 ? -19.763 -31.025 73.636 1.00 17.82 116 GLN C N 1
ATOM 4229 C CA . GLN B 1 116 ? -19.997 -29.571 73.543 1.00 18.00 116 GLN C CA 1
ATOM 4230 C C . GLN B 1 116 ? -21.394 -29.134 73.959 1.00 17.89 116 GLN C C 1
ATOM 4231 O O . GLN B 1 116 ? -21.693 -27.937 74.082 1.00 18.14 116 GLN C O 1
ATOM 4237 N N . THR B 1 117 ? -22.306 -30.098 74.095 1.00 18.04 117 THR C N 1
ATOM 4238 C CA . THR B 1 117 ? -23.690 -29.747 74.388 1.00 18.31 117 THR C CA 1
ATOM 4239 C C . THR B 1 117 ? -24.124 -29.795 75.859 1.00 19.06 117 THR C C 1
ATOM 4240 O O . THR B 1 117 ? -25.260 -29.463 76.178 1.00 19.02 117 THR C O 1
ATOM 4244 N N . LEU B 1 118 ? -23.188 -30.155 76.726 1.00 20.18 118 LEU C N 1
ATOM 4245 C CA . LEU B 1 118 ? -23.516 -30.447 78.124 1.00 21.42 118 LEU C CA 1
ATOM 4246 C C . LEU B 1 118 ? -23.547 -29.214 79.015 1.00 22.19 118 LEU C C 1
ATOM 4247 O O . LEU B 1 118 ? -24.274 -29.185 79.996 1.00 22.90 118 LEU C O 1
ATOM 4252 N N . HIS B 1 119 ? -22.757 -28.202 78.675 1.00 23.04 119 HIS C N 1
ATOM 4253 C CA . HIS B 1 119 ? -22.550 -27.059 79.563 1.00 24.71 119 HIS C CA 1
ATOM 4254 C C . HIS B 1 119 ? -23.101 -25.772 78.969 1.00 24.70 119 HIS C C 1
ATOM 4255 O O . HIS B 1 119 ? -22.683 -25.338 77.879 1.00 24.23 119 HIS C O 1
ATOM 4262 N N . PHE B 1 120 ? -24.058 -25.195 79.686 1.00 25.23 120 PHE C N 1
ATOM 4263 C CA . PHE B 1 120 ? -24.708 -23.942 79.311 1.00 26.04 120 PHE C CA 1
ATOM 4264 C C . PHE B 1 120 ? -24.128 -22.802 80.143 1.00 28.14 120 PHE C C 1
ATOM 4265 O O . PHE B 1 120 ? -23.384 -23.038 81.090 1.00 28.22 120 PHE C O 1
ATOM 4273 N N . LYS B 1 121 ? -24.498 -21.577 79.796 1.00 29.99 121 LYS C N 1
ATOM 4274 C CA . LYS B 1 121 ? -24.055 -20.397 80.535 1.00 32.51 121 LYS C CA 1
ATOM 4275 C C . LYS B 1 121 ? -24.483 -20.502 82.003 1.00 32.86 121 LYS C C 1
ATOM 4276 O O . LYS B 1 121 ? -23.678 -20.269 82.906 1.00 34.00 121 LYS C O 1
ATOM 4282 N N . ASP B 1 122 ? -25.740 -20.867 82.241 1.00 33.15 122 ASP C N 1
ATOM 4283 C CA . ASP B 1 122 ? -26.289 -20.921 83.597 1.00 32.93 122 ASP C CA 1
ATOM 4284 C C . ASP B 1 122 ? -26.276 -22.272 84.302 1.00 32.40 122 ASP C C 1
ATOM 4285 O O . ASP B 1 122 ? -26.985 -22.454 85.296 1.00 33.77 122 ASP C O 1
ATOM 4290 N N . GLY B 1 123 ? -25.482 -23.217 83.812 1.00 31.24 123 GLY C N 1
ATOM 4291 C CA . GLY B 1 123 ? -25.415 -24.537 84.425 1.00 29.47 123 GLY C CA 1
ATOM 4292 C C . GLY B 1 123 ? -25.369 -25.676 83.430 1.00 27.84 123 GLY C C 1
ATOM 4293 O O . GLY B 1 123 ? -25.435 -25.438 82.225 1.00 28.16 123 GLY C O 1
ATOM 4294 N N . PRO B 1 124 ? -25.214 -26.914 83.922 1.00 26.52 124 PRO C N 1
ATOM 4295 C CA . PRO B 1 124 ? -25.277 -28.072 83.039 1.00 25.63 124 PRO C CA 1
ATOM 4296 C C . PRO B 1 124 ? -26.686 -28.270 82.450 1.00 25.13 124 PRO C C 1
ATOM 4297 O O . PRO B 1 124 ? -27.670 -27.662 82.916 1.00 24.37 124 PRO C O 1
ATOM 4301 N N . LEU B 1 125 ? -26.755 -29.083 81.404 1.00 24.86 125 LEU C N 1
ATOM 4302 C CA . LEU B 1 125 ? -28.032 -29.525 80.848 1.00 23.81 125 LEU C CA 1
ATOM 4303 C C . LEU B 1 125 ? -28.951 -29.946 81.986 1.00 23.57 125 LEU C C 1
ATOM 4304 O O . LEU B 1 125 ? -28.506 -30.494 83.021 1.00 24.34 125 LEU C O 1
ATOM 4309 N N . ASN B 1 126 ? -30.234 -29.679 81.800 1.00 22.25 126 ASN C N 1
ATOM 4310 C CA . ASN B 1 126 ? -31.240 -30.215 82.713 1.00 21.47 126 ASN C CA 1
ATOM 4311 C C . ASN B 1 126 ? -32.333 -31.002 81.997 1.00 20.02 126 ASN C C 1
ATOM 4312 O O . ASN B 1 126 ? -33.312 -31.402 82.606 1.00 19.62 126 ASN C O 1
ATOM 4317 N N . MET B 1 127 ? -32.145 -31.204 80.689 1.00 19.48 127 MET C N 1
ATOM 4318 C CA . MET B 1 127 ? -33.091 -31.993 79.875 1.00 19.63 127 MET C CA 1
ATOM 4319 C C . MET B 1 127 ? -32.297 -32.653 78.737 1.00 19.74 127 MET C C 1
ATOM 4320 O O . MET B 1 127 ? -31.327 -32.060 78.238 1.00 20.03 127 MET C O 1
ATOM 4325 N N . ILE B 1 128 ? -32.692 -33.885 78.366 1.00 19.56 128 ILE C N 1
ATOM 4326 C CA . ILE B 1 128 ? -32.078 -34.641 77.269 1.00 18.84 128 ILE C CA 1
ATOM 4327 C C . ILE B 1 128 ? -33.118 -34.922 76.189 1.00 18.92 128 ILE C C 1
ATOM 4328 O O . ILE B 1 128 ? -34.225 -35.396 76.468 1.00 18.54 128 ILE C O 1
ATOM 4333 N N . LEU B 1 129 ? -32.753 -34.629 74.946 1.00 17.31 129 LEU C N 1
ATOM 4334 C CA . LEU B 1 129 ? -33.567 -35.021 73.772 1.00 17.21 129 LEU C CA 1
ATOM 4335 C C . LEU B 1 129 ? -32.624 -35.868 72.913 1.00 17.83 129 LEU C C 1
ATOM 4336 O O . LEU B 1 129 ? -31.602 -35.386 72.407 1.00 17.87 129 LEU C O 1
ATOM 4341 N N . ASP B 1 130 ? -32.919 -37.165 72.792 1.00 17.64 130 ASP C N 1
ATOM 4342 C CA . ASP B 1 130 ? -31.929 -38.121 72.318 1.00 18.88 130 ASP C CA 1
ATOM 4343 C C . ASP B 1 130 ? -32.543 -38.980 71.216 1.00 18.89 130 ASP C C 1
ATOM 4344 O O . ASP B 1 130 ? -33.762 -39.186 71.177 1.00 18.38 130 ASP C O 1
ATOM 4349 N N . ASP B 1 131 ? -31.682 -39.486 70.338 1.00 18.98 131 ASP C N 1
ATOM 4350 C CA . ASP B 1 131 ? -32.083 -40.374 69.263 1.00 19.10 131 ASP C CA 1
ATOM 4351 C C . ASP B 1 131 ? -30.990 -41.422 69.138 1.00 19.13 131 ASP C C 1
ATOM 4352 O O . ASP B 1 131 ? -29.921 -41.179 68.536 1.00 20.01 131 ASP C O 1
ATOM 4357 N N . GLY B 1 132 ? -31.231 -42.563 69.783 1.00 18.63 132 GLY C N 1
ATOM 4358 C CA . GLY B 1 132 ? -30.281 -43.672 69.796 1.00 18.86 132 GLY C CA 1
ATOM 4359 C C . GLY B 1 132 ? -29.619 -43.905 71.145 1.00 19.67 132 GLY C C 1
ATOM 4360 O O . GLY B 1 132 ? -28.944 -44.917 71.326 1.00 21.69 132 GLY C O 1
ATOM 4361 N N . GLY B 1 133 ? -29.819 -42.970 72.060 1.00 19.36 133 GLY C N 1
ATOM 4362 C CA . GLY B 1 133 ? -29.292 -43.078 73.435 1.00 19.19 133 GLY C CA 1
ATOM 4363 C C . GLY B 1 133 ? -27.818 -42.730 73.677 1.00 20.48 133 GLY C C 1
ATOM 4364 O O . GLY B 1 133 ? -27.340 -42.883 74.818 1.00 19.81 133 GLY C O 1
ATOM 4365 N N . ASP B 1 134 ? -27.087 -42.232 72.672 1.00 20.53 134 ASP C N 1
ATOM 4366 C CA . ASP B 1 134 ? -25.665 -41.896 72.901 1.00 21.82 134 ASP C CA 1
ATOM 4367 C C . ASP B 1 134 ? -25.472 -40.827 73.993 1.00 21.33 134 ASP C C 1
ATOM 4368 O O . ASP B 1 134 ? -24.589 -40.941 74.850 1.00 22.10 134 ASP C O 1
ATOM 4373 N N . LEU B 1 135 ? -26.325 -39.814 73.980 1.00 20.92 135 LEU C N 1
ATOM 4374 C CA . LEU B 1 135 ? -26.289 -38.768 74.999 1.00 21.29 135 LEU C CA 1
ATOM 4375 C C . LEU B 1 135 ? -26.696 -39.325 76.379 1.00 21.85 135 LEU C C 1
ATOM 4376 O O . LEU B 1 135 ? -26.011 -39.110 77.391 1.00 21.33 135 LEU C O 1
ATOM 4381 N N . THR B 1 136 ? -27.797 -40.078 76.404 1.00 20.65 136 THR C N 1
ATOM 4382 C CA . THR B 1 136 ? -28.243 -40.775 77.597 1.00 21.13 136 THR C CA 1
ATOM 4383 C C . THR B 1 136 ? -27.113 -41.609 78.184 1.00 21.14 136 THR C C 1
ATOM 4384 O O . THR B 1 136 ? -26.841 -41.540 79.399 1.00 21.05 136 THR C O 1
ATOM 4388 N N . ASN B 1 137 ? -26.458 -42.400 77.346 1.00 22.53 137 ASN C N 1
ATOM 4389 C CA . ASN B 1 137 ? -25.400 -43.263 77.856 1.00 22.50 137 ASN C CA 1
ATOM 4390 C C . ASN B 1 137 ? -24.151 -42.497 78.279 1.00 23.17 137 ASN C C 1
ATOM 4391 O O . ASN B 1 137 ? -23.539 -42.832 79.287 1.00 22.82 137 ASN C O 1
ATOM 4396 N N . LEU B 1 138 ? -23.790 -41.454 77.538 1.00 22.96 138 LEU C N 1
ATOM 4397 C CA . LEU B 1 138 ? -22.635 -40.617 77.940 1.00 23.04 138 LEU C CA 1
ATOM 4398 C C . LEU B 1 138 ? -22.807 -40.072 79.348 1.00 23.00 138 LEU C C 1
ATOM 4399 O O . LEU B 1 138 ? -21.873 -40.091 80.163 1.00 23.94 138 LEU C O 1
ATOM 4404 N N . ILE B 1 139 ? -23.978 -39.533 79.629 1.00 22.19 139 ILE C N 1
ATOM 4405 C CA . ILE B 1 139 ? -24.212 -38.977 80.940 1.00 22.95 139 ILE C CA 1
ATOM 4406 C C . ILE B 1 139 ? -24.217 -40.028 82.040 1.00 23.35 139 ILE C C 1
ATOM 4407 O O . ILE B 1 139 ? -23.554 -39.835 83.076 1.00 24.32 139 ILE C O 1
ATOM 4412 N N . HIS B 1 140 ? -24.937 -41.132 81.841 1.00 23.91 140 HIS C N 1
ATOM 4413 C CA . HIS B 1 140 ? -24.929 -42.217 82.828 1.00 24.66 140 HIS C CA 1
ATOM 4414 C C . HIS B 1 140 ? -23.537 -42.852 83.074 1.00 26.06 140 HIS C C 1
ATOM 4415 O O . HIS B 1 140 ? -23.204 -43.219 84.213 1.00 26.08 140 HIS C O 1
ATOM 4422 N N . THR B 1 141 ? -22.729 -42.985 82.032 1.00 27.04 141 THR C N 1
ATOM 4423 C CA . THR B 1 141 ? -21.454 -43.688 82.162 1.00 28.20 141 THR C CA 1
ATOM 4424 C C . THR B 1 141 ? -20.344 -42.750 82.608 1.00 28.47 141 THR C C 1
ATOM 4425 O O . THR B 1 141 ? -19.631 -43.043 83.573 1.00 28.84 141 THR C O 1
ATOM 4429 N N . LYS B 1 142 ? -20.227 -41.603 81.947 1.00 28.87 142 LYS C N 1
ATOM 4430 C CA . LYS B 1 142 ? -19.090 -40.718 82.177 1.00 28.93 142 LYS C CA 1
ATOM 4431 C C . LYS B 1 142 ? -19.361 -39.541 83.104 1.00 29.27 142 LYS C C 1
ATOM 4432 O O . LYS B 1 142 ? -18.425 -39.063 83.788 1.00 29.36 142 LYS C O 1
ATOM 4438 N N . TYR B 1 143 ? -20.605 -39.068 83.154 1.00 29.37 143 TYR C N 1
ATOM 4439 C CA . TYR B 1 143 ? -20.958 -37.940 84.027 1.00 29.47 143 TYR C CA 1
ATOM 4440 C C . TYR B 1 143 ? -22.090 -38.228 85.023 1.00 28.74 143 TYR C C 1
ATOM 4441 O O . TYR B 1 143 ? -23.038 -37.447 85.115 1.00 28.45 143 TYR C O 1
ATOM 4450 N N . PRO B 1 144 ? -21.986 -39.319 85.802 1.00 29.05 144 PRO C N 1
ATOM 4451 C CA . PRO B 1 144 ? -23.090 -39.632 86.728 1.00 29.07 144 PRO C CA 1
ATOM 4452 C C . PRO B 1 144 ? -23.433 -38.484 87.693 1.00 29.12 144 PRO C C 1
ATOM 4453 O O . PRO B 1 144 ? -24.566 -38.402 88.182 1.00 28.51 144 PRO C O 1
ATOM 4457 N N . GLN B 1 145 ? -22.466 -37.603 87.955 1.00 29.31 145 GLN C N 1
ATOM 4458 C CA . GLN B 1 145 ? -22.690 -36.451 88.839 1.00 29.46 145 GLN C CA 1
ATOM 4459 C C . GLN B 1 145 ? -23.679 -35.407 88.312 1.00 29.34 145 GLN C C 1
ATOM 4460 O O . GLN B 1 145 ? -24.093 -34.538 89.058 1.00 30.00 145 GLN C O 1
ATOM 4466 N N . LEU B 1 146 ? -24.015 -35.476 87.019 1.00 28.94 146 LEU C N 1
ATOM 4467 C CA . LEU B 1 146 ? -24.984 -34.569 86.397 1.00 28.07 146 LEU C CA 1
ATOM 4468 C C . LEU B 1 146 ? -26.412 -35.126 86.396 1.00 27.03 146 LEU C C 1
ATOM 4469 O O . LEU B 1 146 ? -27.383 -34.363 86.236 1.00 26.56 146 LEU C O 1
ATOM 4474 N N . LEU B 1 147 ? -26.543 -36.439 86.599 1.00 26.19 147 LEU C N 1
ATOM 4475 C CA . LEU B 1 147 ? -27.866 -37.093 86.562 1.00 25.29 147 LEU C CA 1
ATOM 4476 C C . LEU B 1 147 ? -28.932 -36.428 87.436 1.00 25.81 147 LEU C C 1
ATOM 4477 O O . LEU B 1 147 ? -30.061 -36.243 86.999 1.00 26.21 147 LEU C O 1
ATOM 4482 N N . SER B 1 148 ? -28.585 -36.056 88.672 1.00 26.75 148 SER C N 1
ATOM 4483 C CA . SER B 1 148 ? -29.562 -35.449 89.593 1.00 28.16 148 SER C CA 1
ATOM 4484 C C . SER B 1 148 ? -30.130 -34.106 89.135 1.00 27.65 148 SER C C 1
ATOM 4485 O O . SER B 1 148 ? -31.233 -33.717 89.540 1.00 27.65 148 SER C O 1
ATOM 4488 N N . GLY B 1 149 ? -29.388 -33.411 88.278 1.00 26.57 149 GLY C N 1
ATOM 4489 C CA . GLY B 1 149 ? -29.843 -32.141 87.743 1.00 25.26 149 GLY C CA 1
ATOM 4490 C C . GLY B 1 149 ? -30.610 -32.276 86.432 1.00 24.38 149 GLY C C 1
ATOM 4491 O O . GLY B 1 149 ? -30.997 -31.275 85.856 1.00 24.84 149 GLY C O 1
ATOM 4492 N N . ILE B 1 150 ? -30.854 -33.505 85.983 1.00 23.68 150 ILE C N 1
ATOM 4493 C CA . ILE B 1 150 ? -31.625 -33.713 84.725 1.00 22.24 150 ILE C CA 1
ATOM 4494 C C . ILE B 1 150 ? -33.079 -34.118 85.006 1.00 22.79 150 ILE C C 1
ATOM 4495 O O . ILE B 1 150 ? -33.332 -35.172 85.605 1.00 23.49 150 ILE C O 1
ATOM 4500 N N . ARG B 1 151 ? -34.027 -33.296 84.564 1.00 22.28 151 ARG C N 1
ATOM 4501 C CA . ARG B 1 151 ? -35.432 -33.554 84.862 1.00 22.75 151 ARG C CA 1
ATOM 4502 C C . ARG B 1 151 ? -36.018 -34.685 83.990 1.00 22.43 151 ARG C C 1
ATOM 4503 O O . ARG B 1 151 ? -36.947 -35.413 84.420 1.00 22.89 151 ARG C O 1
ATOM 4511 N N . GLY B 1 152 ? -35.483 -34.852 82.773 1.00 21.80 152 GLY C N 1
ATOM 4512 C CA . GLY B 1 152 ? -36.090 -35.844 81.881 1.00 20.99 152 GLY C CA 1
ATOM 4513 C C . GLY B 1 152 ? -35.341 -36.122 80.597 1.00 20.53 152 GLY C C 1
ATOM 4514 O O . GLY B 1 152 ? -34.477 -35.322 80.177 1.00 20.22 152 GLY C O 1
ATOM 4515 N N . ILE B 1 153 ? -35.640 -37.291 80.022 1.00 19.21 153 ILE C N 1
ATOM 4516 C CA . ILE B 1 153 ? -35.098 -37.721 78.733 1.00 18.81 153 ILE C CA 1
ATOM 4517 C C . ILE B 1 153 ? -36.284 -37.996 77.821 1.00 18.77 153 ILE C C 1
ATOM 4518 O O . ILE B 1 153 ? -37.232 -38.667 78.236 1.00 19.41 153 ILE C O 1
ATOM 4523 N N . SER B 1 154 ? -36.224 -37.515 76.573 1.00 18.89 154 SER C N 1
ATOM 4524 C CA . SER B 1 154 ? -37.168 -37.992 75.536 1.00 18.28 154 SER C CA 1
ATOM 4525 C C . SER B 1 154 ? -36.357 -38.648 74.425 1.00 18.48 154 SER C C 1
ATOM 4526 O O . SER B 1 154 ? -35.318 -38.130 74.003 1.00 19.43 154 SER C O 1
ATOM 4529 N N . GLU B 1 155 ? -36.769 -39.847 74.024 1.00 16.20 155 GLU C N 1
ATOM 4530 C CA . GLU B 1 155 ? -35.958 -40.669 73.124 1.00 16.46 155 GLU C CA 1
ATOM 4531 C C . GLU B 1 155 ? -36.759 -41.034 71.871 1.00 15.91 155 GLU C C 1
ATOM 4532 O O . GLU B 1 155 ? -37.887 -41.548 71.975 1.00 16.34 155 GLU C O 1
ATOM 4538 N N . GLU B 1 156 ? -36.123 -40.842 70.725 1.00 16.44 156 GLU C N 1
ATOM 4539 C CA . GLU B 1 156 ? -36.742 -40.867 69.385 1.00 16.62 156 GLU C CA 1
ATOM 4540 C C . GLU B 1 156 ? -36.935 -42.267 68.771 1.00 17.65 156 GLU C C 1
ATOM 4541 O O . GLU B 1 156 ? -37.901 -42.470 68.045 1.00 16.66 156 GLU C O 1
ATOM 4547 N N . THR B 1 157 ? -35.987 -43.180 68.963 1.00 17.42 157 THR C N 1
ATOM 4548 C CA . THR B 1 157 ? -35.903 -44.351 68.075 1.00 18.31 157 THR C CA 1
ATOM 4549 C C . THR B 1 157 ? -35.974 -45.709 68.769 1.00 17.50 157 THR C C 1
ATOM 4550 O O . THR B 1 157 ? -35.692 -45.838 69.966 1.00 17.91 157 THR C O 1
ATOM 4554 N N . THR B 1 158 ? -36.372 -46.724 68.008 1.00 17.49 158 THR C N 1
ATOM 4555 C CA . THR B 1 158 ? -36.598 -48.069 68.563 1.00 17.81 158 THR C CA 1
ATOM 4556 C C . THR B 1 158 ? -35.376 -48.587 69.342 1.00 18.07 158 THR C C 1
ATOM 4557 O O . THR B 1 158 ? -35.515 -49.010 70.492 1.00 18.14 158 THR C O 1
ATOM 4561 N N . THR B 1 159 ? -34.189 -48.489 68.740 1.00 17.83 159 THR C N 1
ATOM 4562 C CA . THR B 1 159 ? -32.965 -48.954 69.412 1.00 19.15 159 THR C CA 1
ATOM 4563 C C . THR B 1 159 ? -32.712 -48.175 70.695 1.00 18.59 159 THR C C 1
ATOM 4564 O O . THR B 1 159 ? -32.289 -48.747 71.720 1.00 18.14 159 THR C O 1
ATOM 4568 N N . GLY B 1 160 ? -32.954 -46.864 70.656 1.00 18.18 160 GLY C N 1
ATOM 4569 C CA . GLY B 1 160 ? -32.796 -46.049 71.853 1.00 18.15 160 GLY C CA 1
ATOM 4570 C C . GLY B 1 160 ? -33.752 -46.427 72.965 1.00 18.19 160 GLY C C 1
ATOM 4571 O O . GLY B 1 160 ? -33.352 -46.528 74.146 1.00 17.22 160 GLY C O 1
ATOM 4572 N N . VAL B 1 161 ? -35.021 -46.668 72.642 1.00 17.82 161 VAL C N 1
ATOM 4573 C CA . VAL B 1 161 ? -35.947 -47.011 73.720 1.00 18.65 161 VAL C CA 1
ATOM 4574 C C . VAL B 1 161 ? -35.714 -48.432 74.250 1.00 19.11 161 VAL C C 1
ATOM 4575 O O . VAL B 1 161 ? -35.946 -48.682 75.434 1.00 19.52 161 VAL C O 1
ATOM 4579 N N . HIS B 1 162 ? -35.221 -49.317 73.397 1.00 19.39 162 HIS C N 1
ATOM 4580 C CA . HIS B 1 162 ? -34.827 -50.683 73.790 1.00 20.84 162 HIS C CA 1
ATOM 4581 C C . HIS B 1 162 ? -33.769 -50.586 74.901 1.00 20.68 162 HIS C C 1
ATOM 4582 O O . HIS B 1 162 ? -33.866 -51.259 75.947 1.00 21.70 162 HIS C O 1
ATOM 4589 N N . ASN B 1 163 ? -32.819 -49.672 74.710 1.00 19.54 163 ASN C N 1
ATOM 4590 C CA . ASN B 1 163 ? -31.726 -49.452 75.678 1.00 20.23 163 ASN C CA 1
ATOM 4591 C C . ASN B 1 163 ? -32.248 -48.861 76.996 1.00 19.36 163 ASN C C 1
ATOM 4592 O O . ASN B 1 163 ? -31.788 -49.259 78.069 1.00 21.09 163 ASN C O 1
ATOM 4597 N N . LEU B 1 164 ? -33.207 -47.930 76.927 1.00 18.63 164 LEU C N 1
ATOM 4598 C CA . LEU B 1 164 ? -33.839 -47.367 78.114 1.00 18.53 164 LEU C CA 1
ATOM 4599 C C . LEU B 1 164 ? -34.553 -48.439 78.934 1.00 19.48 164 LEU C C 1
ATOM 4600 O O . LEU B 1 164 ? -34.451 -48.454 80.166 1.00 20.24 164 LEU C O 1
ATOM 4605 N N . TYR B 1 165 ? -35.327 -49.285 78.278 1.00 21.06 165 TYR C N 1
ATOM 4606 C CA . TYR B 1 165 ? -36.009 -50.365 79.003 1.00 21.55 165 TYR C CA 1
ATOM 4607 C C . TYR B 1 165 ? -35.004 -51.314 79.656 1.00 22.86 165 TYR C C 1
ATOM 4608 O O . TYR B 1 165 ? -35.221 -51.769 80.795 1.00 22.55 165 TYR C O 1
ATOM 4617 N N . LYS B 1 166 ? -33.906 -51.589 78.959 1.00 23.50 166 LYS C N 1
ATOM 4618 C CA . LYS B 1 166 ? -32.872 -52.487 79.465 1.00 24.99 166 LYS C CA 1
ATOM 4619 C C . LYS B 1 166 ? -32.182 -51.821 80.669 1.00 24.28 166 LYS C C 1
ATOM 4620 O O . LYS B 1 166 ? -31.963 -52.458 81.714 1.00 24.45 166 LYS C O 1
ATOM 4626 N N . MET B 1 167 ? -31.855 -50.534 80.536 1.00 23.73 167 MET C N 1
ATOM 4627 C CA . MET B 1 167 ? -31.267 -49.791 81.633 1.00 23.43 167 MET C CA 1
ATOM 4628 C C . MET B 1 167 ? -32.159 -49.817 82.866 1.00 23.79 167 MET C C 1
ATOM 4629 O O . MET B 1 167 ? -31.675 -50.007 83.997 1.00 23.37 167 MET C O 1
ATOM 4634 N N . MET B 1 168 ? -33.458 -49.611 82.652 1.00 23.91 168 MET C N 1
ATOM 4635 C CA . MET B 1 168 ? -34.422 -49.593 83.759 1.00 24.66 168 MET C CA 1
ATOM 4636 C C . MET B 1 168 ? -34.504 -50.963 84.445 1.00 25.73 168 MET C C 1
ATOM 4637 O O . MET B 1 168 ? -34.531 -51.047 85.691 1.00 26.31 168 MET C O 1
ATOM 4642 N N . SER B 1 169 ? -34.483 -52.022 83.643 1.00 26.44 169 SER C N 1
ATOM 4643 C CA . SER B 1 169 ? -34.590 -53.385 84.164 1.00 28.13 169 SER C CA 1
ATOM 4644 C C . SER B 1 169 ? -33.339 -53.804 84.967 1.00 28.56 169 SER C C 1
ATOM 4645 O O . SER B 1 169 ? -33.425 -54.645 85.875 1.00 29.21 169 SER C O 1
ATOM 4648 N N . ASN B 1 170 ? -32.199 -53.205 84.631 1.00 28.27 170 ASN C N 1
ATOM 4649 C CA . ASN B 1 170 ? -30.943 -53.442 85.328 1.00 29.14 170 ASN C CA 1
ATOM 4650 C C . ASN B 1 170 ? -30.610 -52.412 86.404 1.00 28.43 170 ASN C C 1
ATOM 4651 O O . ASN B 1 170 ? -29.499 -52.417 86.937 1.00 27.33 170 ASN C O 1
ATOM 4656 N N . GLY B 1 171 ? -31.569 -51.540 86.722 1.00 27.89 171 GLY C N 1
ATOM 4657 C CA . GLY B 1 171 ? -31.377 -50.500 87.739 1.00 27.51 171 GLY C CA 1
ATOM 4658 C C . GLY B 1 171 ? -30.382 -49.404 87.405 1.00 27.56 171 GLY C C 1
ATOM 4659 O O . GLY B 1 171 ? -29.972 -48.653 88.287 1.00 28.13 171 GLY C O 1
ATOM 4660 N N . ILE B 1 172 ? -30.019 -49.298 86.123 1.00 26.93 172 ILE C N 1
ATOM 4661 C CA . ILE B 1 172 ? -29.026 -48.339 85.646 1.00 26.20 172 ILE C CA 1
ATOM 4662 C C . ILE B 1 172 ? -29.607 -46.957 85.318 1.00 25.11 172 ILE C C 1
ATOM 4663 O O . ILE B 1 172 ? -28.913 -45.941 85.464 1.00 24.77 172 ILE C O 1
ATOM 4668 N N . LEU B 1 173 ? -30.868 -46.916 84.872 1.00 23.38 173 LEU C N 1
ATOM 4669 C CA . LEU B 1 173 ? -31.550 -45.665 84.562 1.00 23.82 173 LEU C CA 1
ATOM 4670 C C . LEU B 1 173 ? -31.849 -44.819 85.798 1.00 23.55 173 LEU C C 1
ATOM 4671 O O . LEU B 1 173 ? -32.501 -45.280 86.737 1.00 24.70 173 LEU C O 1
ATOM 4676 N N . LYS B 1 174 ? -31.399 -43.560 85.788 1.00 23.23 174 LYS C N 1
ATOM 4677 C CA . LYS B 1 174 ? -31.564 -42.692 86.960 1.00 23.79 174 LYS C CA 1
ATOM 4678 C C . LYS B 1 174 ? -32.382 -41.426 86.690 1.00 23.94 174 LYS C C 1
ATOM 4679 O O . LYS B 1 174 ? -32.490 -40.553 87.557 1.00 24.46 174 LYS C O 1
ATOM 4685 N N . VAL B 1 175 ? -32.954 -41.321 85.489 1.00 23.37 175 VAL C N 1
ATOM 4686 C CA . VAL B 1 175 ? -33.699 -40.128 85.073 1.00 23.36 175 VAL C CA 1
ATOM 4687 C C . VAL B 1 175 ? -35.001 -40.604 84.397 1.00 22.54 175 VAL C C 1
ATOM 4688 O O . VAL B 1 175 ? -34.962 -41.628 83.727 1.00 22.18 175 VAL C O 1
ATOM 4692 N N . PRO B 1 176 ? -36.134 -39.905 84.620 1.00 22.17 176 PRO C N 1
ATOM 4693 C CA . PRO B 1 176 ? -37.414 -40.284 83.966 1.00 21.29 176 PRO C CA 1
ATOM 4694 C C . PRO B 1 176 ? -37.278 -40.093 82.457 1.00 20.95 176 PRO C C 1
ATOM 4695 O O . PRO B 1 176 ? -36.611 -39.150 82.002 1.00 20.00 176 PRO C O 1
ATOM 4699 N N . ALA B 1 177 ? -37.858 -41.016 81.701 1.00 20.68 177 ALA C N 1
ATOM 4700 C CA . ALA B 1 177 ? -37.791 -40.929 80.237 1.00 19.17 177 ALA C CA 1
ATOM 4701 C C . ALA B 1 177 ? -39.177 -41.101 79.625 1.00 20.17 177 ALA C C 1
ATOM 4702 O O . ALA B 1 177 ? -40.017 -41.877 80.123 1.00 20.44 177 ALA C O 1
ATOM 4704 N N . ILE B 1 178 ? -39.386 -40.417 78.504 1.00 19.50 178 ILE C N 1
ATOM 4705 C CA . ILE B 1 178 ? -40.562 -40.674 77.672 1.00 17.85 178 ILE C CA 1
ATOM 4706 C C . ILE B 1 178 ? -40.120 -41.310 76.368 1.00 18.92 178 ILE C C 1
ATOM 4707 O O . ILE B 1 178 ? -39.244 -40.813 75.668 1.00 19.05 178 ILE C O 1
ATOM 4712 N N . ASN B 1 179 ? -40.727 -42.457 76.109 1.00 17.49 179 ASN C N 1
ATOM 4713 C CA . ASN B 1 179 ? -40.564 -43.195 74.887 1.00 17.30 179 ASN C CA 1
ATOM 4714 C C . ASN B 1 179 ? -41.424 -42.567 73.807 1.00 17.95 179 ASN C C 1
ATOM 4715 O O . ASN B 1 179 ? -42.642 -42.806 73.735 1.00 17.35 179 ASN C O 1
ATOM 4720 N N . VAL B 1 180 ? -40.779 -41.734 72.988 1.00 16.38 180 VAL C N 1
ATOM 4721 C CA . VAL B 1 180 ? -41.440 -41.057 71.861 1.00 17.10 180 VAL C CA 1
ATOM 4722 C C . VAL B 1 180 ? -41.577 -41.995 70.683 1.00 17.25 180 VAL C C 1
ATOM 4723 O O . VAL B 1 180 ? -42.585 -41.914 69.952 1.00 17.61 180 VAL C O 1
ATOM 4727 N N . ASN B 1 181 ? -40.629 -42.922 70.494 1.00 17.58 181 ASN C N 1
ATOM 4728 C CA . ASN B 1 181 ? -40.706 -43.853 69.374 1.00 16.16 181 ASN C CA 1
ATOM 4729 C C . ASN B 1 181 ? -42.073 -44.514 69.349 1.00 16.09 181 ASN C C 1
ATOM 4730 O O . ASN B 1 181 ? -42.658 -44.671 68.288 1.00 14.61 181 ASN C O 1
ATOM 4735 N N . ASP B 1 182 ? -42.538 -44.915 70.518 1.00 15.65 182 ASP C N 1
ATOM 4736 C CA . ASP B 1 182 ? -43.771 -45.721 70.600 1.00 16.84 182 ASP C CA 1
ATOM 4737 C C . ASP B 1 182 ? -45.073 -44.968 70.850 1.00 16.53 182 ASP C C 1
ATOM 4738 O O . ASP B 1 182 ? -46.103 -45.589 71.105 1.00 16.54 182 ASP C O 1
ATOM 4743 N N . SER B 1 183 ? -45.066 -43.643 70.710 1.00 16.23 183 SER C N 1
ATOM 4744 C CA . SER B 1 183 ? -46.310 -42.918 70.410 1.00 16.84 183 SER C CA 1
ATOM 4745 C C . SER B 1 183 ? -46.817 -43.524 69.125 1.00 16.95 183 SER C C 1
ATOM 4746 O O . SER B 1 183 ? -46.026 -43.865 68.267 1.00 15.76 183 SER C O 1
ATOM 4749 N N . VAL B 1 184 ? -48.119 -43.752 69.022 1.00 16.60 184 VAL C N 1
ATOM 4750 C CA . VAL B 1 184 ? -48.699 -44.260 67.761 1.00 17.34 184 VAL C CA 1
ATOM 4751 C C . VAL B 1 184 ? -48.320 -43.374 66.579 1.00 16.32 184 VAL C C 1
ATOM 4752 O O . VAL B 1 184 ? -47.981 -43.876 65.471 1.00 15.90 184 VAL C O 1
ATOM 4756 N N . THR B 1 185 ? -48.388 -42.044 66.777 1.00 15.17 185 THR C N 1
ATOM 4757 C CA . THR B 1 185 ? -48.162 -41.129 65.667 1.00 15.80 185 THR C CA 1
ATOM 4758 C C . THR B 1 185 ? -46.683 -41.020 65.286 1.00 15.57 185 THR C C 1
ATOM 4759 O O . THR B 1 185 ? -46.346 -40.365 64.286 1.00 17.43 185 THR C O 1
ATOM 4763 N N . LYS B 1 186 ? -45.810 -41.721 66.022 1.00 15.65 186 LYS C N 1
ATOM 4764 C CA . LYS B 1 186 ? -44.427 -41.854 65.609 1.00 14.93 186 LYS C CA 1
ATOM 4765 C C . LYS B 1 186 ? -44.187 -43.237 64.949 1.00 14.21 186 LYS C C 1
ATOM 4766 O O . LYS B 1 186 ? -43.997 -43.315 63.700 1.00 13.20 186 LYS C O 1
ATOM 4772 N N . SER B 1 187 ? -44.247 -44.308 65.730 1.00 17.17 187 SER C N 1
ATOM 4773 C CA . SER B 1 187 ? -43.921 -45.669 65.260 1.00 17.64 187 SER C CA 1
ATOM 4774 C C . SER B 1 187 ? -44.694 -46.076 63.987 1.00 17.98 187 SER C C 1
ATOM 4775 O O . SER B 1 187 ? -44.117 -46.682 63.083 1.00 19.60 187 SER C O 1
ATOM 4778 N N . LYS B 1 188 ? -45.976 -45.752 63.945 1.00 16.93 188 LYS C N 1
ATOM 4779 C CA . LYS B 1 188 ? -46.821 -46.185 62.835 1.00 17.29 188 LYS C CA 1
ATOM 4780 C C . LYS B 1 188 ? -46.792 -45.272 61.640 1.00 16.66 188 LYS C C 1
ATOM 4781 O O . LYS B 1 188 ? -47.456 -45.522 60.629 1.00 15.77 188 LYS C O 1
ATOM 4787 N N . PHE B 1 189 ? -46.010 -44.195 61.734 1.00 15.38 189 PHE C N 1
ATOM 4788 C CA . PHE B 1 189 ? -45.955 -43.215 60.656 1.00 14.59 189 PHE C CA 1
ATOM 4789 C C . PHE B 1 189 ? -44.538 -42.969 60.206 1.00 14.83 189 PHE C C 1
ATOM 4790 O O . PHE B 1 189 ? -44.196 -43.228 59.066 1.00 15.12 189 PHE C O 1
ATOM 4798 N N . ASP B 1 190 ? -43.711 -42.432 61.091 1.00 15.17 190 ASP C N 1
ATOM 4799 C CA . ASP B 1 190 ? -42.284 -42.180 60.777 1.00 14.80 190 ASP C CA 1
ATOM 4800 C C . ASP B 1 190 ? -41.585 -43.485 60.353 1.00 15.80 190 ASP C C 1
ATOM 4801 O O . ASP B 1 190 ? -41.072 -43.581 59.211 1.00 15.57 190 ASP C O 1
ATOM 4806 N N . ASN B 1 191 ? -41.653 -44.494 61.200 1.00 16.82 191 ASN C N 1
ATOM 4807 C CA . ASN B 1 191 ? -40.857 -45.705 60.954 1.00 18.33 191 ASN C CA 1
ATOM 4808 C C . ASN B 1 191 ? -41.309 -46.383 59.650 1.00 18.49 191 ASN C C 1
ATOM 4809 O O . ASN B 1 191 ? -40.503 -46.966 58.925 1.00 19.35 191 ASN C O 1
ATOM 4814 N N . LEU B 1 192 ? -42.621 -46.327 59.398 1.00 17.39 192 LEU C N 1
ATOM 4815 C CA . LEU B 1 192 ? -43.274 -46.962 58.257 1.00 16.24 192 LEU C CA 1
ATOM 4816 C C . LEU B 1 192 ? -43.268 -46.114 56.977 1.00 15.86 192 LEU C C 1
ATOM 4817 O O . LEU B 1 192 ? -42.585 -46.460 55.996 1.00 16.28 192 LEU C O 1
ATOM 4822 N N . TYR B 1 193 ? -44.004 -44.992 56.979 1.00 13.69 193 TYR C N 1
ATOM 4823 C CA . TYR B 1 193 ? -44.162 -44.198 55.786 1.00 13.07 193 TYR C CA 1
ATOM 4824 C C . TYR B 1 193 ? -42.888 -43.374 55.508 1.00 12.75 193 TYR C C 1
ATOM 4825 O O . TYR B 1 193 ? -42.614 -43.102 54.340 1.00 13.38 193 TYR C O 1
ATOM 4834 N N . GLY B 1 194 ? -42.143 -43.040 56.553 1.00 13.12 194 GLY C N 1
ATOM 4835 C CA . GLY B 1 194 ? -40.886 -42.321 56.331 1.00 13.09 194 GLY C CA 1
ATOM 4836 C C . GLY B 1 194 ? -39.913 -43.165 55.519 1.00 13.95 194 GLY C C 1
ATOM 4837 O O . GLY B 1 194 ? -39.428 -42.738 54.442 1.00 13.39 194 GLY C O 1
ATOM 4838 N N . CYS B 1 195 ? -39.664 -44.391 55.978 1.00 14.28 195 CYS C N 1
ATOM 4839 C CA . CYS B 1 195 ? -38.746 -45.256 55.222 1.00 15.06 195 CYS C CA 1
ATOM 4840 C C . CYS B 1 195 ? -39.271 -45.659 53.831 1.00 13.57 195 CYS C C 1
ATOM 4841 O O . CYS B 1 195 ? -38.479 -45.845 52.904 1.00 14.06 195 CYS C O 1
ATOM 4844 N N . ARG B 1 196 ? -40.594 -45.788 53.678 1.00 12.63 196 ARG C N 1
ATOM 4845 C CA . ARG B 1 196 ? -41.189 -46.014 52.338 1.00 13.29 196 ARG C CA 1
ATOM 4846 C C . ARG B 1 196 ? -40.757 -45.020 51.279 1.00 14.37 196 ARG C C 1
ATOM 4847 O O . ARG B 1 196 ? -40.719 -45.309 50.082 1.00 16.18 196 ARG C O 1
ATOM 4855 N N . GLU B 1 197 ? -40.463 -43.798 51.709 1.00 14.68 197 GLU C N 1
ATOM 4856 C CA . GLU B 1 197 ? -39.887 -42.816 50.805 1.00 14.09 197 GLU C CA 1
ATOM 4857 C C . GLU B 1 197 ? -38.372 -42.636 50.837 1.00 14.56 197 GLU C C 1
ATOM 4858 O O . GLU B 1 197 ? -37.738 -42.535 49.806 1.00 15.44 197 GLU C O 1
ATOM 4864 N N . SER B 1 198 ? -37.798 -42.622 52.021 1.00 12.77 198 SER C N 1
ATOM 4865 C CA . SER B 1 198 ? -36.395 -42.190 52.143 1.00 12.93 198 SER C CA 1
ATOM 4866 C C . SER B 1 198 ? -35.399 -43.323 51.917 1.00 12.00 198 SER C C 1
ATOM 4867 O O . SER B 1 198 ? -34.262 -43.023 51.588 1.00 13.12 198 SER C O 1
ATOM 4870 N N . LEU B 1 199 ? -35.805 -44.595 52.040 1.00 12.93 199 LEU C N 1
ATOM 4871 C CA . LEU B 1 199 ? -34.881 -45.683 51.640 1.00 12.64 199 LEU C CA 1
ATOM 4872 C C . LEU B 1 199 ? -34.472 -45.594 50.185 1.00 12.64 199 LEU C C 1
ATOM 4873 O O . LEU B 1 199 ? -33.289 -45.589 49.882 1.00 13.29 199 LEU C O 1
ATOM 4878 N N . ILE B 1 200 ? -35.455 -45.573 49.296 1.00 12.27 200 ILE C N 1
ATOM 4879 C CA . ILE B 1 200 ? -35.209 -45.537 47.850 1.00 14.10 200 ILE C CA 1
ATOM 4880 C C . ILE B 1 200 ? -34.446 -44.252 47.488 1.00 13.75 200 ILE C C 1
ATOM 4881 O O . ILE B 1 200 ? -33.537 -44.274 46.677 1.00 13.46 200 ILE C O 1
ATOM 4886 N N . ASP B 1 201 ? -34.817 -43.143 48.109 1.00 13.43 201 ASP C N 1
ATOM 4887 C CA . ASP B 1 201 ? -34.122 -41.859 47.895 1.00 14.62 201 ASP C CA 1
ATOM 4888 C C . ASP B 1 201 ? -32.613 -42.024 48.171 1.00 14.40 201 ASP C C 1
ATOM 4889 O O . ASP B 1 201 ? -31.793 -41.644 47.321 1.00 14.87 201 ASP C O 1
ATOM 4894 N N . GLY B 1 202 ? -32.260 -42.588 49.329 1.00 14.35 202 GLY C N 1
ATOM 4895 C CA . GLY B 1 202 ? -30.851 -42.900 49.611 1.00 14.32 202 GLY C CA 1
ATOM 4896 C C . GLY B 1 202 ? -30.189 -43.782 48.568 1.00 14.50 202 GLY C C 1
ATOM 4897 O O . GLY B 1 202 ? -29.076 -43.480 48.101 1.00 13.26 202 GLY C O 1
ATOM 4898 N N . ILE B 1 203 ? -30.850 -44.890 48.205 1.00 13.64 203 ILE C N 1
ATOM 4899 C CA . ILE B 1 203 ? -30.244 -45.792 47.217 1.00 14.42 203 ILE C CA 1
ATOM 4900 C C . ILE B 1 203 ? -30.037 -45.093 45.854 1.00 14.05 203 ILE C C 1
ATOM 4901 O O . ILE B 1 203 ? -28.963 -45.223 45.238 1.00 13.98 203 ILE C O 1
ATOM 4906 N N . LYS B 1 204 ? -31.035 -44.310 45.446 1.00 14.27 204 LYS C N 1
ATOM 4907 C CA . LYS B 1 204 ? -31.002 -43.672 44.101 1.00 13.91 204 LYS C CA 1
ATOM 4908 C C . LYS B 1 204 ? -29.954 -42.575 44.081 1.00 13.53 204 LYS C C 1
ATOM 4909 O O . LYS B 1 204 ? -29.208 -42.510 43.135 1.00 13.51 204 LYS C O 1
ATOM 4915 N N . ARG B 1 205 ? -29.888 -41.739 45.105 1.00 12.78 205 ARG C N 1
ATOM 4916 C CA . ARG B 1 205 ? -28.900 -40.636 45.050 1.00 12.73 205 ARG C CA 1
ATOM 4917 C C . ARG B 1 205 ? -27.494 -41.205 45.051 1.00 13.43 205 ARG C C 1
ATOM 4918 O O . ARG B 1 205 ? -26.595 -40.675 44.345 1.00 13.34 205 ARG C O 1
ATOM 4926 N N . ALA B 1 206 ? -27.315 -42.308 45.777 1.00 12.65 206 ALA C N 1
ATOM 4927 C CA . ALA B 1 206 ? -25.995 -42.960 45.828 1.00 12.97 206 ALA C CA 1
ATOM 4928 C C . ALA B 1 206 ? -25.609 -43.661 44.534 1.00 14.01 206 ALA C C 1
ATOM 4929 O O . ALA B 1 206 ? -24.445 -43.575 44.100 1.00 14.66 206 ALA C O 1
ATOM 4931 N N . THR B 1 207 ? -26.560 -44.398 43.947 1.00 13.47 207 THR C N 1
ATOM 4932 C CA . THR B 1 207 ? -26.229 -45.377 42.887 1.00 12.47 207 THR C CA 1
ATOM 4933 C C . THR B 1 207 ? -26.977 -45.206 41.561 1.00 12.29 207 THR C C 1
ATOM 4934 O O . THR B 1 207 ? -26.534 -45.713 40.529 1.00 12.40 207 THR C O 1
ATOM 4938 N N . ASP B 1 208 ? -28.103 -44.497 41.591 1.00 13.11 208 ASP C N 1
ATOM 4939 C CA . ASP B 1 208 ? -28.998 -44.395 40.420 1.00 14.59 208 ASP C CA 1
ATOM 4940 C C . ASP B 1 208 ? -29.459 -45.737 39.846 1.00 13.05 208 ASP C C 1
ATOM 4941 O O . ASP B 1 208 ? -29.823 -45.850 38.665 1.00 13.55 208 ASP C O 1
ATOM 4946 N N . VAL B 1 209 ? -29.446 -46.753 40.675 1.00 14.29 209 VAL C N 1
ATOM 4947 C CA . VAL B 1 209 ? -29.788 -48.088 40.194 1.00 13.97 209 VAL C CA 1
ATOM 4948 C C . VAL B 1 209 ? -31.277 -48.215 39.882 1.00 13.89 209 VAL C C 1
ATOM 4949 O O . VAL B 1 209 ? -32.122 -47.608 40.554 1.00 13.95 209 VAL C O 1
ATOM 4953 N N . MET B 1 210 ? -31.582 -48.953 38.821 1.00 12.06 210 MET C N 1
ATOM 4954 C CA . MET B 1 210 ? -32.976 -49.379 38.602 1.00 12.16 210 MET C CA 1
ATOM 4955 C C . MET B 1 210 ? -33.442 -50.377 39.671 1.00 12.09 210 MET C C 1
ATOM 4956 O O . MET B 1 210 ? -32.799 -51.397 39.904 1.00 11.65 210 MET C O 1
ATOM 4961 N N . ILE B 1 211 ? -34.595 -50.109 40.264 1.00 13.45 211 ILE C N 1
ATOM 4962 C CA . ILE B 1 211 ? -35.185 -50.998 41.242 1.00 13.27 211 ILE C CA 1
ATOM 4963 C C . ILE B 1 211 ? -35.988 -52.105 40.552 1.00 13.39 211 ILE C C 1
ATOM 4964 O O . ILE B 1 211 ? -35.886 -53.306 40.906 1.00 12.64 211 ILE C O 1
ATOM 4969 N N . ALA B 1 212 ? -36.753 -51.729 39.518 1.00 12.64 212 ALA C N 1
ATOM 4970 C CA . ALA B 1 212 ? -37.559 -52.697 38.772 1.00 13.36 212 ALA C CA 1
ATOM 4971 C C . ALA B 1 212 ? -36.714 -53.864 38.263 1.00 13.08 212 ALA C C 1
ATOM 4972 O O . ALA B 1 212 ? -35.661 -53.659 37.664 1.00 13.55 212 ALA C O 1
ATOM 4974 N N . GLY B 1 213 ? -37.241 -55.061 38.420 1.00 12.64 213 GLY C N 1
ATOM 4975 C CA . GLY B 1 213 ? -36.608 -56.290 37.944 1.00 13.96 213 GLY C CA 1
ATOM 4976 C C . GLY B 1 213 ? -35.604 -56.888 38.881 1.00 14.08 213 GLY C C 1
ATOM 4977 O O . GLY B 1 213 ? -35.231 -58.076 38.719 1.00 15.11 213 GLY C O 1
ATOM 4978 N N . LYS B 1 214 ? -35.173 -56.123 39.892 1.00 14.58 214 LYS C N 1
ATOM 4979 C CA . LYS B 1 214 ? -34.169 -56.659 40.828 1.00 14.39 214 LYS C CA 1
ATOM 4980 C C . LYS B 1 214 ? -34.811 -57.560 41.854 1.00 14.43 214 LYS C C 1
ATOM 4981 O O . LYS B 1 214 ? -36.044 -57.520 42.062 1.00 14.46 214 LYS C O 1
ATOM 4987 N N . VAL B 1 215 ? -33.985 -58.383 42.498 1.00 13.07 215 VAL C N 1
ATOM 4988 C CA . VAL B 1 215 ? -34.383 -59.002 43.756 1.00 13.42 215 VAL C CA 1
ATOM 4989 C C . VAL B 1 215 ? -33.795 -58.168 44.888 1.00 14.03 215 VAL C C 1
ATOM 4990 O O . VAL B 1 215 ? -32.592 -57.887 44.909 1.00 14.28 215 VAL C O 1
ATOM 4994 N N . ALA B 1 216 ? -34.628 -57.814 45.852 1.00 12.46 216 ALA C N 1
ATOM 4995 C CA . ALA B 1 216 ? -34.142 -57.064 47.014 1.00 13.26 216 ALA C CA 1
ATOM 4996 C C . ALA B 1 216 ? -34.398 -57.888 48.270 1.00 14.04 216 ALA C C 1
ATOM 4997 O O . ALA B 1 216 ? -35.478 -58.476 48.443 1.00 14.92 216 ALA C O 1
ATOM 4999 N N . VAL B 1 217 ? -33.395 -57.967 49.130 1.00 13.61 217 VAL C N 1
ATOM 5000 C CA . VAL B 1 217 ? -33.541 -58.693 50.374 1.00 14.18 217 VAL C CA 1
ATOM 5001 C C . VAL B 1 217 ? -33.606 -57.718 51.516 1.00 13.03 217 VAL C C 1
ATOM 5002 O O . VAL B 1 217 ? -32.685 -56.921 51.716 1.00 13.19 217 VAL C O 1
ATOM 5006 N N . VAL B 1 218 ? -34.702 -57.749 52.266 1.00 12.94 218 VAL C N 1
ATOM 5007 C CA . VAL B 1 218 ? -34.870 -56.917 53.434 1.00 13.06 218 VAL C CA 1
ATOM 5008 C C . VAL B 1 218 ? -34.793 -57.755 54.705 1.00 13.64 218 VAL C C 1
ATOM 5009 O O . VAL B 1 218 ? -35.599 -58.652 54.908 1.00 13.27 218 VAL C O 1
ATOM 5013 N N . ALA B 1 219 ? -33.782 -57.513 55.533 1.00 12.97 219 ALA C N 1
ATOM 5014 C CA . ALA B 1 219 ? -33.654 -58.238 56.809 1.00 13.58 219 ALA C CA 1
ATOM 5015 C C . ALA B 1 219 ? -34.467 -57.530 57.862 1.00 12.85 219 ALA C C 1
ATOM 5016 O O . ALA B 1 219 ? -34.233 -56.314 58.133 1.00 13.18 219 ALA C O 1
ATOM 5018 N N . GLY B 1 220 ? -35.476 -58.225 58.385 1.00 13.47 220 GLY C N 1
ATOM 5019 C CA . GLY B 1 220 ? -36.375 -57.631 59.381 1.00 13.27 220 GLY C CA 1
ATOM 5020 C C . GLY B 1 220 ? -37.659 -57.100 58.757 1.00 13.49 220 GLY C C 1
ATOM 5021 O O . GLY B 1 220 ? -37.676 -56.635 57.622 1.00 15.12 220 GLY C O 1
ATOM 5022 N N . TYR B 1 221 ? -38.755 -57.273 59.465 1.00 13.85 221 TYR C N 1
ATOM 5023 C CA . TYR B 1 221 ? -40.083 -56.895 58.934 1.00 14.34 221 TYR C CA 1
ATOM 5024 C C . TYR B 1 221 ? -40.854 -56.273 60.132 1.00 14.16 221 TYR C C 1
ATOM 5025 O O . TYR B 1 221 ? -42.033 -56.587 60.377 1.00 13.82 221 TYR C O 1
ATOM 5034 N N . GLY B 1 222 ? -40.166 -55.382 60.850 1.00 15.19 222 GLY C N 1
ATOM 5035 C CA . GLY B 1 222 ? -40.818 -54.478 61.775 1.00 14.08 222 GLY C CA 1
ATOM 5036 C C . GLY B 1 222 ? -41.377 -53.267 61.053 1.00 15.03 222 GLY C C 1
ATOM 5037 O O . GLY B 1 222 ? -41.603 -53.306 59.848 1.00 13.77 222 GLY C O 1
ATOM 5038 N N . ASP B 1 223 ? -41.525 -52.147 61.738 1.00 14.61 223 ASP C N 1
ATOM 5039 C CA . ASP B 1 223 ? -42.096 -50.977 61.040 1.00 16.00 223 ASP C CA 1
ATOM 5040 C C . ASP B 1 223 ? -41.208 -50.469 59.902 1.00 15.33 223 ASP C C 1
ATOM 5041 O O . ASP B 1 223 ? -41.656 -50.206 58.771 1.00 15.36 223 ASP C O 1
ATOM 5046 N N . VAL B 1 224 ? -39.906 -50.440 60.174 1.00 13.43 224 VAL C N 1
ATOM 5047 C CA . VAL B 1 224 ? -38.938 -50.043 59.132 1.00 13.08 224 VAL C CA 1
ATOM 5048 C C . VAL B 1 224 ? -38.938 -51.000 57.959 1.00 13.92 224 VAL C C 1
ATOM 5049 O O . VAL B 1 224 ? -39.040 -50.605 56.794 1.00 13.70 224 VAL C O 1
ATOM 5053 N N . GLY B 1 225 ? -38.832 -52.297 58.250 1.00 13.12 225 GLY C N 1
ATOM 5054 C CA . GLY B 1 225 ? -38.774 -53.281 57.187 1.00 13.83 225 GLY C CA 1
ATOM 5055 C C . GLY B 1 225 ? -40.073 -53.317 56.387 1.00 12.93 225 GLY C C 1
ATOM 5056 O O . GLY B 1 225 ? -40.049 -53.514 55.177 1.00 12.57 225 GLY C O 1
ATOM 5057 N N . LYS B 1 226 ? -41.201 -53.137 57.058 1.00 13.72 226 LYS C N 1
ATOM 5058 C CA . LYS B 1 226 ? -42.504 -53.068 56.327 1.00 13.16 226 LYS C CA 1
ATOM 5059 C C . LYS B 1 226 ? -42.501 -51.932 55.293 1.00 13.50 226 LYS C C 1
ATOM 5060 O O . LYS B 1 226 ? -42.912 -52.138 54.134 1.00 13.46 226 LYS C O 1
ATOM 5066 N N . GLY B 1 227 ? -42.001 -50.748 55.687 1.00 13.99 227 GLY C N 1
ATOM 5067 C CA . GLY B 1 227 ? -41.986 -49.598 54.804 1.00 13.26 227 GLY C CA 1
ATOM 5068 C C . GLY B 1 227 ? -40.989 -49.748 53.676 1.00 11.53 227 GLY C C 1
ATOM 5069 O O . GLY B 1 227 ? -41.304 -49.432 52.508 1.00 12.74 227 GLY C O 1
ATOM 5070 N N . CYS B 1 228 ? -39.813 -50.291 54.002 1.00 12.58 228 CYS C N 1
ATOM 5071 C CA . CYS B 1 228 ? -38.780 -50.597 53.008 1.00 12.68 228 CYS C CA 1
ATOM 5072 C C . CYS B 1 228 ? -39.237 -51.613 51.964 1.00 13.04 228 CYS C C 1
ATOM 5073 O O . CYS B 1 228 ? -39.068 -51.389 50.739 1.00 13.68 228 CYS C O 1
ATOM 5076 N N . ALA B 1 229 ? -39.836 -52.703 52.426 1.00 12.99 229 ALA C N 1
ATOM 5077 C CA . ALA B 1 229 ? -40.349 -53.738 51.537 1.00 14.26 229 ALA C CA 1
ATOM 5078 C C . ALA B 1 229 ? -41.419 -53.202 50.588 1.00 13.85 229 ALA C C 1
ATOM 5079 O O . ALA B 1 229 ? -41.376 -53.468 49.361 1.00 14.68 229 ALA C O 1
ATOM 5081 N N . GLN B 1 230 ? -42.313 -52.359 51.108 1.00 14.56 230 GLN C N 1
ATOM 5082 C CA . GLN B 1 230 ? -43.380 -51.789 50.306 1.00 15.39 230 GLN C CA 1
ATOM 5083 C C . GLN B 1 230 ? -42.815 -50.902 49.199 1.00 14.59 230 GLN C C 1
ATOM 5084 O O . GLN B 1 230 ? -43.263 -50.955 48.031 1.00 15.69 230 GLN C O 1
ATOM 5090 N N . ALA B 1 231 ? -41.810 -50.120 49.572 1.00 15.39 231 ALA C N 1
ATOM 5091 C CA . ALA B 1 231 ? -41.191 -49.188 48.651 1.00 15.90 231 ALA C CA 1
ATOM 5092 C C . ALA B 1 231 ? -40.571 -49.936 47.494 1.00 14.85 231 ALA C C 1
ATOM 5093 O O . ALA B 1 231 ? -40.817 -49.641 46.328 1.00 16.28 231 ALA C O 1
ATOM 5095 N N . LEU B 1 232 ? -39.779 -50.966 47.817 1.00 14.19 232 LEU C N 1
ATOM 5096 C CA . LEU B 1 232 ? -39.080 -51.724 46.812 1.00 13.32 232 LEU C CA 1
ATOM 5097 C C . LEU B 1 232 ? -40.061 -52.490 45.923 1.00 13.22 232 LEU C C 1
ATOM 5098 O O . LEU B 1 232 ? -39.917 -52.489 44.692 1.00 13.22 232 LEU C O 1
ATOM 5103 N N . ARG B 1 233 ? -41.067 -53.115 46.519 1.00 14.14 233 ARG C N 1
ATOM 5104 C CA . ARG B 1 233 ? -42.105 -53.803 45.719 1.00 15.79 233 ARG C CA 1
ATOM 5105 C C . ARG B 1 233 ? -42.823 -52.858 44.748 1.00 14.75 233 ARG C C 1
ATOM 5106 O O . ARG B 1 233 ? -43.119 -53.221 43.568 1.00 14.03 233 ARG C O 1
ATOM 5114 N N . GLY B 1 234 ? -43.037 -51.631 45.196 1.00 14.69 234 GLY C N 1
ATOM 5115 C CA . GLY B 1 234 ? -43.819 -50.668 44.422 1.00 15.05 234 GLY C CA 1
ATOM 5116 C C . GLY B 1 234 ? -43.125 -50.310 43.124 1.00 15.15 234 GLY C C 1
ATOM 5117 O O . GLY B 1 234 ? -43.788 -49.945 42.151 1.00 15.01 234 GLY C O 1
ATOM 5118 N N . PHE B 1 235 ? -41.798 -50.327 43.152 1.00 13.63 235 PHE C N 1
ATOM 5119 C CA . PHE B 1 235 ? -41.003 -50.036 41.951 1.00 15.11 235 PHE C CA 1
ATOM 5120 C C . PHE B 1 235 ? -40.648 -51.275 41.142 1.00 14.64 235 PHE C C 1
ATOM 5121 O O . PHE B 1 235 ? -39.956 -51.181 40.121 1.00 14.86 235 PHE C O 1
ATOM 5129 N N . GLY B 1 236 ? -41.213 -52.405 41.517 1.00 13.39 236 GLY C N 1
ATOM 5130 C CA . GLY B 1 236 ? -41.067 -53.611 40.719 1.00 13.81 236 GLY C CA 1
ATOM 5131 C C . GLY B 1 236 ? -39.896 -54.484 41.087 1.00 13.58 236 GLY C C 1
ATOM 5132 O O . GLY B 1 236 ? -39.513 -55.354 40.302 1.00 13.66 236 GLY C O 1
ATOM 5133 N N . ALA B 1 237 ? -39.346 -54.311 42.297 1.00 12.12 237 ALA C N 1
ATOM 5134 C CA . ALA B 1 237 ? -38.434 -55.349 42.793 1.00 13.22 237 ALA C CA 1
ATOM 5135 C C . ALA B 1 237 ? -39.227 -56.501 43.383 1.00 12.50 237 ALA C C 1
ATOM 5136 O O . ALA B 1 237 ? -40.341 -56.316 43.888 1.00 14.04 237 ALA C O 1
ATOM 5138 N N . ARG B 1 238 ? -38.612 -57.690 43.342 1.00 12.40 238 ARG C N 1
ATOM 5139 C CA . ARG B 1 238 ? -39.115 -58.881 44.001 1.00 12.81 238 ARG C CA 1
ATOM 5140 C C . ARG B 1 238 ? -38.424 -58.908 45.372 1.00 12.80 238 ARG C C 1
ATOM 5141 O O . ARG B 1 238 ? -37.195 -59.013 45.455 1.00 12.73 238 ARG C O 1
ATOM 5149 N N . VAL B 1 239 ? -39.196 -58.750 46.431 1.00 11.77 239 VAL C N 1
ATOM 5150 C CA . VAL B 1 239 ? -38.650 -58.578 47.798 1.00 12.26 239 VAL C CA 1
ATOM 5151 C C . VAL B 1 239 ? -38.673 -59.891 48.589 1.00 12.62 239 VAL C C 1
ATOM 5152 O O . VAL B 1 239 ? -39.728 -60.556 48.682 1.00 11.88 239 VAL C O 1
ATOM 5156 N N . ILE B 1 240 ? -37.517 -60.274 49.144 1.00 12.38 240 ILE C N 1
ATOM 5157 C CA . ILE B 1 240 ? -37.420 -61.442 50.019 1.00 12.29 240 ILE C CA 1
ATOM 5158 C C . ILE B 1 240 ? -37.126 -60.922 51.417 1.00 12.80 240 ILE C C 1
ATOM 5159 O O . ILE B 1 240 ? -36.291 -60.027 51.574 1.00 12.90 240 ILE C O 1
ATOM 5164 N N . ILE B 1 241 ? -37.845 -61.422 52.405 1.00 12.13 241 ILE C N 1
ATOM 5165 C CA . ILE B 1 241 ? -37.753 -61.011 53.804 1.00 11.97 241 ILE C CA 1
ATOM 5166 C C . ILE B 1 241 ? -37.036 -62.042 54.640 1.00 12.39 241 ILE C C 1
ATOM 5167 O O . ILE B 1 241 ? -37.280 -63.248 54.511 1.00 12.55 241 ILE C O 1
ATOM 5172 N N . THR B 1 242 ? -36.187 -61.571 55.551 1.00 13.44 242 THR C N 1
ATOM 5173 C CA . THR B 1 242 ? -35.747 -62.437 56.644 1.00 12.42 242 THR C CA 1
ATOM 5174 C C . THR B 1 242 ? -36.333 -61.951 57.990 1.00 12.39 242 THR C C 1
ATOM 5175 O O . THR B 1 242 ? -36.537 -60.715 58.225 1.00 11.48 242 THR C O 1
ATOM 5179 N N . GLU B 1 243 ? -36.595 -62.902 58.877 1.00 12.59 243 GLU C N 1
ATOM 5180 C CA . GLU B 1 243 ? -37.171 -62.585 60.196 1.00 12.29 243 GLU C CA 1
ATOM 5181 C C . GLU B 1 243 ? -36.844 -63.632 61.230 1.00 13.10 243 GLU C C 1
ATOM 5182 O O . GLU B 1 243 ? -36.724 -64.835 60.899 1.00 14.16 243 GLU C O 1
ATOM 5188 N N . ILE B 1 244 ? -36.815 -63.194 62.490 1.00 13.59 244 ILE C N 1
ATOM 5189 C CA . ILE B 1 244 ? -36.705 -64.078 63.645 1.00 13.71 244 ILE C CA 1
ATOM 5190 C C . ILE B 1 244 ? -38.034 -64.228 64.377 1.00 14.20 244 ILE C C 1
ATOM 5191 O O . ILE B 1 244 ? -38.226 -65.224 65.131 1.00 14.73 244 ILE C O 1
ATOM 5196 N N . ASP B 1 245 ? -38.966 -63.295 64.138 1.00 12.83 245 ASP C N 1
ATOM 5197 C CA . ASP B 1 245 ? -40.226 -63.281 64.916 1.00 13.59 245 ASP C CA 1
ATOM 5198 C C . ASP B 1 245 ? -41.301 -63.950 64.086 1.00 13.62 245 ASP C C 1
ATOM 5199 O O . ASP B 1 245 ? -41.553 -63.511 62.944 1.00 13.38 245 ASP C O 1
ATOM 5204 N N . PRO B 1 246 ? -41.902 -65.061 64.581 1.00 13.75 246 PRO C N 1
ATOM 5205 C CA . PRO B 1 246 ? -42.882 -65.765 63.735 1.00 13.88 246 PRO C CA 1
ATOM 5206 C C . PRO B 1 246 ? -44.130 -64.930 63.401 1.00 13.43 246 PRO C C 1
ATOM 5207 O O . PRO B 1 246 ? -44.740 -65.166 62.313 1.00 13.93 246 PRO C O 1
ATOM 5211 N N . ILE B 1 247 ? -44.454 -63.948 64.245 1.00 13.31 247 ILE C N 1
ATOM 5212 C CA . ILE B 1 247 ? -45.614 -63.058 63.938 1.00 14.01 247 ILE C CA 1
ATOM 5213 C C . ILE B 1 247 ? -45.281 -62.155 62.738 1.00 13.40 247 ILE C C 1
ATOM 5214 O O . ILE B 1 247 ? -46.009 -62.145 61.729 1.00 13.95 247 ILE C O 1
ATOM 5219 N N . ASN B 1 248 ? -44.201 -61.374 62.855 1.00 12.84 248 ASN C N 1
ATOM 5220 C CA . ASN B 1 248 ? -43.739 -60.563 61.720 1.00 12.27 248 ASN C CA 1
ATOM 5221 C C . ASN B 1 248 ? -43.530 -61.406 60.484 1.00 12.50 248 ASN C C 1
ATOM 5222 O O . ASN B 1 248 ? -43.870 -60.981 59.357 1.00 13.63 248 ASN C O 1
ATOM 5227 N N . ALA B 1 249 ? -42.947 -62.613 60.626 1.00 13.01 249 ALA C N 1
ATOM 5228 C CA . ALA B 1 249 ? -42.747 -63.426 59.433 1.00 12.73 249 ALA C CA 1
ATOM 5229 C C . ALA B 1 249 ? -44.061 -63.843 58.788 1.00 11.90 249 ALA C C 1
ATOM 5230 O O . ALA B 1 249 ? -44.175 -63.815 57.552 1.00 12.49 249 ALA C O 1
ATOM 5232 N N . LEU B 1 250 ? -45.068 -64.181 59.576 1.00 12.53 250 LEU C N 1
ATOM 5233 C CA . LEU B 1 250 ? -46.376 -64.499 58.995 1.00 13.03 250 LEU C CA 1
ATOM 5234 C C . LEU B 1 250 ? -47.022 -63.302 58.301 1.00 13.25 250 LEU C C 1
ATOM 5235 O O . LEU B 1 250 ? -47.648 -63.456 57.241 1.00 12.21 250 LEU C O 1
ATOM 5240 N N . GLN B 1 251 ? -46.837 -62.111 58.858 1.00 13.42 251 GLN C N 1
ATOM 5241 C CA . GLN B 1 251 ? -47.345 -60.916 58.222 1.00 11.65 251 GLN C CA 1
ATOM 5242 C C . GLN B 1 251 ? -46.724 -60.779 56.825 1.00 11.77 251 GLN C C 1
ATOM 5243 O O . GLN B 1 251 ? -47.425 -60.586 55.855 1.00 12.71 251 GLN C O 1
ATOM 5249 N N . ALA B 1 252 ? -45.392 -60.902 56.765 1.00 10.86 252 ALA C N 1
ATOM 5250 C CA . ALA B 1 252 ? -44.697 -60.833 55.478 1.00 12.33 252 ALA C CA 1
ATOM 5251 C C . ALA B 1 252 ? -45.228 -61.843 54.486 1.00 13.02 252 ALA C C 1
ATOM 5252 O O . ALA B 1 252 ? -45.430 -61.539 53.300 1.00 11.98 252 ALA C O 1
ATOM 5254 N N . ALA B 1 253 ? -45.380 -63.100 54.921 1.00 12.96 253 ALA C N 1
ATOM 5255 C CA . ALA B 1 253 ? -45.917 -64.127 54.038 1.00 13.65 253 ALA C CA 1
ATOM 5256 C C . ALA B 1 253 ? -47.334 -63.816 53.520 1.00 12.79 253 ALA C C 1
ATOM 5257 O O . ALA B 1 253 ? -47.613 -64.003 52.344 1.00 13.37 253 ALA C O 1
ATOM 5259 N N . MET B 1 254 ? -48.183 -63.329 54.428 1.00 14.42 254 MET C N 1
ATOM 5260 C CA . MET B 1 254 ? -49.539 -62.929 54.093 1.00 15.11 254 MET C CA 1
ATOM 5261 C C . MET B 1 254 ? -49.625 -61.698 53.177 1.00 14.72 254 MET C C 1
ATOM 5262 O O . MET B 1 254 ? -50.668 -61.439 52.601 1.00 14.76 254 MET C O 1
ATOM 5267 N N . GLU B 1 255 ? -48.516 -60.979 53.045 1.00 14.62 255 GLU C N 1
ATOM 5268 C CA . GLU B 1 255 ? -48.429 -59.860 52.120 1.00 15.67 255 GLU C CA 1
ATOM 5269 C C . GLU B 1 255 ? -47.820 -60.264 50.779 1.00 15.79 255 GLU C C 1
ATOM 5270 O O . GLU B 1 255 ? -47.668 -59.419 49.907 1.00 17.26 255 GLU C O 1
ATOM 5276 N N . GLY B 1 256 ? -47.455 -61.537 50.611 1.00 14.26 256 GLY C N 1
ATOM 5277 C CA . GLY B 1 256 ? -46.920 -61.989 49.345 1.00 13.69 256 GLY C CA 1
ATOM 5278 C C . GLY B 1 256 ? -45.411 -62.002 49.173 1.00 11.89 256 GLY C C 1
ATOM 5279 O O . GLY B 1 256 ? -44.935 -62.148 48.041 1.00 13.51 256 GLY C O 1
ATOM 5280 N N . TYR B 1 257 ? -44.686 -61.841 50.257 1.00 12.73 257 TYR C N 1
ATOM 5281 C CA . TYR B 1 257 ? -43.230 -61.940 50.204 1.00 12.69 257 TYR C CA 1
ATOM 5282 C C . TYR B 1 257 ? -42.773 -63.328 50.582 1.00 14.29 257 TYR C C 1
ATOM 5283 O O . TYR B 1 257 ? -43.298 -63.941 51.506 1.00 13.92 257 TYR C O 1
ATOM 5292 N N . GLU B 1 258 ? -41.704 -63.757 49.933 1.00 12.63 258 GLU C N 1
ATOM 5293 C CA . GLU B 1 258 ? -40.956 -64.970 50.334 1.00 12.55 258 GLU C CA 1
ATOM 5294 C C . GLU B 1 258 ? -40.201 -64.649 51.618 1.00 13.09 258 GLU C C 1
ATOM 5295 O O . GLU B 1 258 ? -39.491 -63.624 51.689 1.00 14.08 258 GLU C O 1
ATOM 5301 N N . VAL B 1 259 ? -40.357 -65.485 52.634 1.00 11.48 259 VAL C N 1
ATOM 5302 C CA . VAL B 1 259 ? -39.646 -65.352 53.909 1.00 11.52 259 VAL C CA 1
ATOM 5303 C C . VAL B 1 259 ? -38.676 -66.507 54.024 1.00 11.67 259 VAL C C 1
ATOM 5304 O O . VAL B 1 259 ? -39.060 -67.676 54.066 1.00 12.60 259 VAL C O 1
ATOM 5308 N N . THR B 1 260 ? -37.397 -66.176 54.015 1.00 12.46 260 THR C N 1
ATOM 5309 C CA . THR B 1 260 ? -36.364 -67.213 54.152 1.00 13.27 260 THR C CA 1
ATOM 5310 C C . THR B 1 260 ? -35.165 -66.641 54.888 1.00 12.65 260 THR C C 1
ATOM 5311 O O . THR B 1 260 ? -35.202 -65.512 55.349 1.00 12.84 260 THR C O 1
ATOM 5315 N N . THR B 1 261 ? -34.100 -67.430 55.015 1.00 13.07 261 THR C N 1
ATOM 5316 C CA . THR B 1 261 ? -32.935 -66.996 55.789 1.00 13.84 261 THR C CA 1
ATOM 5317 C C . THR B 1 261 ? -31.968 -66.218 54.918 1.00 12.99 261 THR C C 1
ATOM 5318 O O . THR B 1 261 ? -31.954 -66.418 53.671 1.00 13.28 261 THR C O 1
ATOM 5322 N N . MET B 1 262 ? -31.107 -65.401 55.549 1.00 13.95 262 MET C N 1
ATOM 5323 C CA . MET B 1 262 ? -30.044 -64.689 54.822 1.00 13.75 262 MET C CA 1
ATOM 5324 C C . MET B 1 262 ? -29.068 -65.699 54.228 1.00 13.70 262 MET C C 1
ATOM 5325 O O . MET B 1 262 ? -28.540 -65.501 53.112 1.00 13.77 262 MET C O 1
ATOM 5330 N N . ASP B 1 263 ? -28.890 -66.842 54.905 1.00 14.38 263 ASP C N 1
ATOM 5331 C CA . ASP B 1 263 ? -28.018 -67.875 54.343 1.00 14.72 263 ASP C CA 1
ATOM 5332 C C . ASP B 1 263 ? -28.480 -68.319 52.943 1.00 14.63 263 ASP C C 1
ATOM 5333 O O . ASP B 1 263 ? -27.642 -68.621 52.086 1.00 15.59 263 ASP C O 1
ATOM 5338 N N . GLU B 1 264 ? -29.801 -68.390 52.708 1.00 14.76 264 GLU C N 1
ATOM 5339 C CA . GLU B 1 264 ? -30.306 -68.654 51.356 1.00 16.13 264 GLU C CA 1
ATOM 5340 C C . GLU B 1 264 ? -30.399 -67.388 50.496 1.00 15.58 264 GLU C C 1
ATOM 5341 O O . GLU B 1 264 ? -30.013 -67.395 49.295 1.00 15.80 264 GLU C O 1
ATOM 5347 N N . ALA B 1 265 ? -30.970 -66.322 51.074 1.00 16.45 265 ALA C N 1
ATOM 5348 C CA . ALA B 1 265 ? -31.269 -65.115 50.289 1.00 16.15 265 ALA C CA 1
ATOM 5349 C C . ALA B 1 265 ? -30.023 -64.408 49.765 1.00 16.05 265 ALA C C 1
ATOM 5350 O O . ALA B 1 265 ? -30.081 -63.747 48.739 1.00 15.22 265 ALA C O 1
ATOM 5352 N N . CYS B 1 266 ? -28.884 -64.583 50.419 1.00 14.52 266 CYS C N 1
ATOM 5353 C CA . CYS B 1 266 ? -27.660 -63.930 49.920 1.00 14.75 266 CYS C CA 1
ATOM 5354 C C . CYS B 1 266 ? -27.256 -64.350 48.494 1.00 15.02 266 CYS C C 1
ATOM 5355 O O . CYS B 1 266 ? -26.520 -63.630 47.827 1.00 16.66 266 CYS C O 1
ATOM 5358 N N . LYS B 1 267 ? -27.697 -65.537 48.065 1.00 14.69 267 LYS C N 1
ATOM 5359 C CA . LYS B 1 267 ? -27.338 -66.063 46.737 1.00 14.99 267 LYS C CA 1
ATOM 5360 C C . LYS B 1 267 ? -28.175 -65.423 45.644 1.00 15.32 267 LYS C C 1
ATOM 5361 O O . LYS B 1 267 ? -27.851 -65.536 44.449 1.00 16.12 267 LYS C O 1
ATOM 5367 N N . GLU B 1 268 ? -29.240 -64.720 46.031 1.00 15.74 268 GLU C N 1
ATOM 5368 C CA . GLU B 1 268 ? -30.225 -64.247 45.080 1.00 16.00 268 GLU C CA 1
ATOM 5369 C C . GLU B 1 268 ? -30.344 -62.730 45.008 1.00 15.16 268 GLU C C 1
ATOM 5370 O O . GLU B 1 268 ? -30.709 -62.206 43.958 1.00 15.42 268 GLU C O 1
ATOM 5376 N N . GLY B 1 269 ? -30.047 -62.038 46.098 1.00 14.33 269 GLY C N 1
ATOM 5377 C CA . GLY B 1 269 ? -30.336 -60.599 46.167 1.00 14.14 269 GLY C CA 1
ATOM 5378 C C . GLY B 1 269 ? -29.436 -59.738 45.296 1.00 14.62 269 GLY C C 1
ATOM 5379 O O . GLY B 1 269 ? -28.216 -59.999 45.157 1.00 14.74 269 GLY C O 1
ATOM 5380 N N . ASN B 1 270 ? -30.037 -58.695 44.708 1.00 13.22 270 ASN C N 1
ATOM 5381 C CA . ASN B 1 270 ? -29.250 -57.644 44.008 1.00 14.13 270 ASN C CA 1
ATOM 5382 C C . ASN B 1 270 ? -29.116 -56.422 44.863 1.00 12.56 270 ASN C C 1
ATOM 5383 O O . ASN B 1 270 ? -28.239 -55.585 44.645 1.00 12.61 270 ASN C O 1
ATOM 5388 N N . ILE B 1 271 ? -30.009 -56.288 45.847 1.00 13.03 271 ILE C N 1
ATOM 5389 C CA . ILE B 1 271 ? -30.028 -55.169 46.784 1.00 12.95 271 ILE C CA 1
ATOM 5390 C C . ILE B 1 271 ? -30.337 -55.787 48.135 1.00 12.14 271 ILE C C 1
ATOM 5391 O O . ILE B 1 271 ? -31.226 -56.678 48.214 1.00 12.86 271 ILE C O 1
ATOM 5396 N N . PHE B 1 272 ? -29.610 -55.369 49.178 1.00 11.89 272 PHE C N 1
ATOM 5397 C CA . PHE B 1 272 ? -29.759 -55.818 50.573 1.00 12.42 272 PHE C CA 1
ATOM 5398 C C . PHE B 1 272 ? -29.941 -54.635 51.436 1.00 12.93 272 PHE C C 1
ATOM 5399 O O . PHE B 1 272 ? -29.153 -53.663 51.345 1.00 13.17 272 PHE C O 1
ATOM 5407 N N . VAL B 1 273 ? -30.985 -54.669 52.265 1.00 13.29 273 VAL C N 1
ATOM 5408 C CA . VAL B 1 273 ? -31.290 -53.597 53.172 1.00 11.92 273 VAL C CA 1
ATOM 5409 C C . VAL B 1 273 ? -31.481 -54.210 54.574 1.00 12.29 273 VAL C C 1
ATOM 5410 O O . VAL B 1 273 ? -32.355 -55.073 54.752 1.00 13.52 273 VAL C O 1
ATOM 5414 N N . THR B 1 274 ? -30.679 -53.809 55.551 1.00 11.85 274 THR C N 1
ATOM 5415 C CA . THR B 1 274 ? -30.838 -54.301 56.931 1.00 12.73 274 THR C CA 1
ATOM 5416 C C . THR B 1 274 ? -31.689 -53.356 57.797 1.00 12.75 274 THR C C 1
ATOM 5417 O O . THR B 1 274 ? -31.446 -52.110 57.781 1.00 12.89 274 THR C O 1
ATOM 5421 N N . THR B 1 275 ? -32.702 -53.912 58.491 1.00 13.20 275 THR C N 1
ATOM 5422 C CA . THR B 1 275 ? -33.650 -53.082 59.261 1.00 13.01 275 THR C CA 1
ATOM 5423 C C . THR B 1 275 ? -33.852 -53.588 60.697 1.00 13.62 275 THR C C 1
ATOM 5424 O O . THR B 1 275 ? -34.854 -53.277 61.344 1.00 14.31 275 THR C O 1
ATOM 5428 N N . THR B 1 276 ? -32.914 -54.416 61.166 1.00 13.54 276 THR C N 1
ATOM 5429 C CA . THR B 1 276 ? -33.196 -55.253 62.344 1.00 13.22 276 THR C CA 1
ATOM 5430 C C . THR B 1 276 ? -32.906 -54.643 63.686 1.00 14.32 276 THR C C 1
ATOM 5431 O O . THR B 1 276 ? -33.493 -55.055 64.687 1.00 15.19 276 THR C O 1
ATOM 5435 N N . GLY B 1 277 ? -31.945 -53.702 63.731 1.00 14.11 277 GLY C N 1
ATOM 5436 C CA . GLY B 1 277 ? -31.383 -53.242 65.011 1.00 15.18 277 GLY C CA 1
ATOM 5437 C C . GLY B 1 277 ? -30.509 -54.276 65.707 1.00 15.08 277 GLY C C 1
ATOM 5438 O O . GLY B 1 277 ? -30.225 -54.148 66.889 1.00 16.74 277 GLY C O 1
ATOM 5439 N N . CYS B 1 278 ? -30.110 -55.319 64.976 1.00 15.51 278 CYS C N 1
ATOM 5440 C CA . CYS B 1 278 ? -29.328 -56.414 65.516 1.00 15.25 278 CYS C CA 1
ATOM 5441 C C . CYS B 1 278 ? -27.937 -56.546 64.835 1.00 15.80 278 CYS C C 1
ATOM 5442 O O . CYS B 1 278 ? -27.750 -56.253 63.637 1.00 16.21 278 CYS C O 1
ATOM 5445 N N . VAL B 1 279 ? -26.963 -57.052 65.575 1.00 16.06 279 VAL C N 1
ATOM 5446 C CA . VAL B 1 279 ? -25.627 -57.336 65.034 1.00 17.08 279 VAL C CA 1
ATOM 5447 C C . VAL B 1 279 ? -25.579 -58.539 64.067 1.00 16.09 279 VAL C C 1
ATOM 5448 O O . VAL B 1 279 ? -26.435 -59.440 64.148 1.00 17.17 279 VAL C O 1
ATOM 5452 N N . ASP B 1 280 ? -24.627 -58.548 63.121 1.00 16.37 280 ASP C N 1
ATOM 5453 C CA . ASP B 1 280 ? -24.232 -59.806 62.450 1.00 17.54 280 ASP C CA 1
ATOM 5454 C C . ASP B 1 280 ? -25.309 -60.303 61.485 1.00 16.32 280 ASP C C 1
ATOM 5455 O O . ASP B 1 280 ? -25.607 -61.519 61.418 1.00 16.55 280 ASP C O 1
ATOM 5460 N N . ILE B 1 281 ? -25.875 -59.372 60.721 1.00 14.10 281 ILE C N 1
ATOM 5461 C CA . ILE B 1 281 ? -26.903 -59.715 59.734 1.00 13.29 281 ILE C CA 1
ATOM 5462 C C . ILE B 1 281 ? -26.326 -60.111 58.361 1.00 13.25 281 ILE C C 1
ATOM 5463 O O . ILE B 1 281 ? -26.733 -61.117 57.808 1.00 14.95 281 ILE C O 1
ATOM 5468 N N . ILE B 1 282 ? -25.343 -59.351 57.858 1.00 12.86 282 ILE C N 1
ATOM 5469 C CA . ILE B 1 282 ? -24.718 -59.661 56.566 1.00 13.55 282 ILE C CA 1
ATOM 5470 C C . ILE B 1 282 ? -23.223 -59.819 56.837 1.00 14.19 282 ILE C C 1
ATOM 5471 O O . ILE B 1 282 ? -22.536 -58.873 57.284 1.00 14.85 282 ILE C O 1
ATOM 5476 N N . LEU B 1 283 ? -22.754 -61.048 56.623 1.00 14.59 283 LEU C N 1
ATOM 5477 C CA . LEU B 1 283 ? -21.383 -61.484 56.955 1.00 14.53 283 LEU C CA 1
ATOM 5478 C C . LEU B 1 283 ? -20.554 -61.840 55.723 1.00 14.72 283 LEU C C 1
ATOM 5479 O O . LEU B 1 283 ? -21.066 -61.950 54.597 1.00 14.16 283 LEU C O 1
ATOM 5484 N N . GLY B 1 284 ? -19.263 -62.119 55.948 1.00 15.17 284 GLY C N 1
ATOM 5485 C CA . GLY B 1 284 ? -18.386 -62.608 54.882 1.00 16.12 284 GLY C CA 1
ATOM 5486 C C . GLY B 1 284 ? -18.930 -63.763 54.075 1.00 15.54 284 GLY C C 1
ATOM 5487 O O . GLY B 1 284 ? -18.858 -63.731 52.845 1.00 16.98 284 GLY C O 1
ATOM 5488 N N . ARG B 1 285 ? -19.487 -64.760 54.755 1.00 17.19 285 ARG C N 1
ATOM 5489 C CA . ARG B 1 285 ? -20.047 -65.923 54.091 1.00 17.55 285 ARG C CA 1
ATOM 5490 C C . ARG B 1 285 ? -21.182 -65.553 53.131 1.00 17.40 285 ARG C C 1
ATOM 5491 O O . ARG B 1 285 ? -21.378 -66.235 52.133 1.00 18.12 285 ARG C O 1
ATOM 5499 N N . HIS B 1 286 ? -21.872 -64.444 53.423 1.00 16.34 286 HIS C N 1
ATOM 5500 C CA . HIS B 1 286 ? -22.910 -63.934 52.546 1.00 16.00 286 HIS C CA 1
ATOM 5501 C C . HIS B 1 286 ? -22.329 -63.136 51.400 1.00 15.91 286 HIS C C 1
ATOM 5502 O O . HIS B 1 286 ? -22.691 -63.349 50.234 1.00 15.31 286 HIS C O 1
ATOM 5509 N N . PHE B 1 287 ? -21.414 -62.205 51.703 1.00 15.46 287 PHE C N 1
ATOM 5510 C CA . PHE B 1 287 ? -20.817 -61.407 50.649 1.00 15.51 287 PHE C CA 1
ATOM 5511 C C . PHE B 1 287 ? -20.222 -62.224 49.509 1.00 15.79 287 PHE C C 1
ATOM 5512 O O . PHE B 1 287 ? -20.355 -61.869 48.318 1.00 16.52 287 PHE C O 1
ATOM 5520 N N . GLU B 1 288 ? -19.591 -63.343 49.878 1.00 16.25 288 GLU C N 1
ATOM 5521 C CA . GLU B 1 288 ? -18.881 -64.168 48.918 1.00 16.95 288 GLU C CA 1
ATOM 5522 C C . GLU B 1 288 ? -19.810 -64.877 47.964 1.00 16.02 288 GLU C C 1
ATOM 5523 O O . GLU B 1 288 ? -19.375 -65.311 46.917 1.00 16.36 288 GLU C O 1
ATOM 5529 N N . GLN B 1 289 ? -21.092 -64.931 48.293 1.00 15.83 289 GLN C N 1
ATOM 5530 C CA . GLN B 1 289 ? -22.068 -65.604 47.455 1.00 16.27 289 GLN C CA 1
ATOM 5531 C C . GLN B 1 289 ? -22.952 -64.622 46.682 1.00 15.97 289 GLN C C 1
ATOM 5532 O O . GLN B 1 289 ? -23.756 -65.070 45.868 1.00 16.71 289 GLN C O 1
ATOM 5538 N N . MET B 1 290 ? -22.769 -63.311 46.874 1.00 15.60 290 MET C N 1
ATOM 5539 C CA . MET B 1 290 ? -23.719 -62.389 46.267 1.00 15.05 290 MET C CA 1
ATOM 5540 C C . MET B 1 290 ? -23.522 -62.241 44.753 1.00 15.13 290 MET C C 1
ATOM 5541 O O . MET B 1 290 ? -22.409 -62.439 44.225 1.00 16.97 290 MET C O 1
ATOM 5546 N N . LYS B 1 291 ? -24.583 -61.817 44.077 1.00 15.47 291 LYS C N 1
ATOM 5547 C CA . LYS B 1 291 ? -24.460 -61.409 42.667 1.00 15.17 291 LYS C CA 1
ATOM 5548 C C . LYS B 1 291 ? -23.469 -60.219 42.514 1.00 14.30 291 LYS C C 1
ATOM 5549 O O . LYS B 1 291 ? -23.299 -59.413 43.432 1.00 15.20 291 LYS C O 1
ATOM 5555 N N . ASP B 1 292 ? -22.892 -60.097 41.318 1.00 14.87 292 ASP C N 1
ATOM 5556 C CA . ASP B 1 292 ? -21.980 -59.019 41.040 1.00 14.11 292 ASP C CA 1
ATOM 5557 C C . ASP B 1 292 ? -22.708 -57.683 41.190 1.00 14.60 292 ASP C C 1
ATOM 5558 O O . ASP B 1 292 ? -23.858 -57.529 40.783 1.00 15.24 292 ASP C O 1
ATOM 5563 N N . ASP B 1 293 ? -21.996 -56.736 41.781 1.00 13.75 293 ASP C N 1
ATOM 5564 C CA . ASP B 1 293 ? -22.474 -55.348 42.003 1.00 14.01 293 ASP C CA 1
ATOM 5565 C C . ASP B 1 293 ? -23.714 -55.288 42.910 1.00 13.89 293 ASP C C 1
ATOM 5566 O O . ASP B 1 293 ? -24.501 -54.315 42.833 1.00 14.43 293 ASP C O 1
ATOM 5571 N N . ALA B 1 294 ? -23.904 -56.304 43.749 1.00 13.58 294 ALA C N 1
ATOM 5572 C CA . ALA B 1 294 ? -24.936 -56.255 44.770 1.00 13.70 294 ALA C CA 1
ATOM 5573 C C . ALA B 1 294 ? -24.772 -54.953 45.590 1.00 14.57 294 ALA C C 1
ATOM 5574 O O . ALA B 1 294 ? -23.649 -54.576 45.972 1.00 13.85 294 ALA C O 1
ATOM 5576 N N . ILE B 1 295 ? -25.868 -54.235 45.818 1.00 13.34 295 ILE C N 1
ATOM 5577 C CA . ILE B 1 295 ? -25.847 -53.021 46.607 1.00 14.12 295 ILE C CA 1
ATOM 5578 C C . ILE B 1 295 ? -26.289 -53.370 48.029 1.00 14.06 295 ILE C C 1
ATOM 5579 O O . ILE B 1 295 ? -27.352 -53.972 48.221 1.00 14.45 295 ILE C O 1
ATOM 5584 N N . VAL B 1 296 ? -25.485 -52.992 49.015 1.00 12.11 296 VAL C N 1
ATOM 5585 C CA . VAL B 1 296 ? -25.685 -53.363 50.393 1.00 13.04 296 VAL C CA 1
ATOM 5586 C C . VAL B 1 296 ? -25.767 -52.152 51.292 1.00 13.43 296 VAL C C 1
ATOM 5587 O O . VAL B 1 296 ? -24.890 -51.280 51.283 1.00 12.97 296 VAL C O 1
ATOM 5591 N N . CYS B 1 297 ? -26.867 -52.024 52.041 1.00 13.37 297 CYS C N 1
ATOM 5592 C CA . CYS B 1 297 ? -27.052 -50.853 52.884 1.00 13.43 297 CYS C CA 1
ATOM 5593 C C . CYS B 1 297 ? -27.801 -51.164 54.145 1.00 13.39 297 CYS C C 1
ATOM 5594 O O . CYS B 1 297 ? -28.460 -52.223 54.248 1.00 13.10 297 CYS C O 1
ATOM 5597 N N . ASN B 1 298 ? -27.726 -50.232 55.081 1.00 12.73 298 ASN C N 1
ATOM 5598 C CA . ASN B 1 298 ? -28.325 -50.391 56.409 1.00 12.94 298 ASN C CA 1
ATOM 5599 C C . ASN B 1 298 ? -29.224 -49.198 56.699 1.00 13.14 298 ASN C C 1
ATOM 5600 O O . ASN B 1 298 ? -28.794 -48.054 56.440 1.00 14.42 298 ASN C O 1
ATOM 5605 N N . ILE B 1 299 ? -30.410 -49.440 57.284 1.00 13.60 299 ILE C N 1
ATOM 5606 C CA . ILE B 1 299 ? -31.305 -48.351 57.665 1.00 13.11 299 ILE C CA 1
ATOM 5607 C C . ILE B 1 299 ? -31.739 -48.513 59.147 1.00 13.75 299 ILE C C 1
ATOM 5608 O O . ILE B 1 299 ? -32.600 -47.799 59.622 1.00 14.18 299 ILE C O 1
ATOM 5613 N N A GLY B 1 300 ? -31.142 -49.487 59.829 0.30 13.25 300 GLY C N 1
ATOM 5614 N N B GLY B 1 300 ? -31.075 -49.427 59.849 0.70 14.95 300 GLY C N 1
ATOM 5615 C CA A GLY B 1 300 ? -31.520 -49.821 61.206 0.30 12.64 300 GLY C CA 1
ATOM 5616 C CA B GLY B 1 300 ? -31.166 -49.496 61.320 0.70 16.01 300 GLY C CA 1
ATOM 5617 C C A GLY B 1 300 ? -30.704 -49.108 62.264 0.30 12.51 300 GLY C C 1
ATOM 5618 C C B GLY B 1 300 ? -30.286 -48.434 61.978 0.70 17.41 300 GLY C C 1
ATOM 5619 O O A GLY B 1 300 ? -31.083 -48.028 62.740 0.30 12.42 300 GLY C O 1
ATOM 5620 O O B GLY B 1 300 ? -29.270 -48.014 61.407 0.70 18.53 300 GLY C O 1
ATOM 5621 N N A HIS B 1 301 ? -29.571 -49.692 62.633 0.30 12.01 301 HIS C N 1
ATOM 5622 N N B HIS B 1 301 ? -30.641 -48.017 63.188 0.70 17.76 301 HIS C N 1
ATOM 5623 C CA A HIS B 1 301 ? -28.797 -49.113 63.723 0.30 12.02 301 HIS C CA 1
ATOM 5624 C CA B HIS B 1 301 ? -29.985 -46.852 63.804 0.70 18.48 301 HIS C CA 1
ATOM 5625 C C A HIS B 1 301 ? -27.288 -49.237 63.592 0.30 12.60 301 HIS C C 1
ATOM 5626 C C B HIS B 1 301 ? -28.427 -46.817 63.904 0.70 19.19 301 HIS C C 1
ATOM 5627 O O A HIS B 1 301 ? -26.774 -50.269 63.177 0.30 12.64 301 HIS C O 1
ATOM 5628 O O B HIS B 1 301 ? -27.807 -45.753 63.663 0.70 17.92 301 HIS C O 1
ATOM 5641 N N A PHE B 1 302 ? -26.598 -48.162 63.952 0.30 13.15 302 PHE C N 1
ATOM 5642 N N B PHE B 1 302 ? -27.825 -47.933 64.328 0.70 20.04 302 PHE C N 1
ATOM 5643 C CA A PHE B 1 302 ? -25.149 -48.134 64.005 0.30 13.74 302 PHE C CA 1
ATOM 5644 C CA B PHE B 1 302 ? -26.365 -48.056 64.472 0.70 20.77 302 PHE C CA 1
ATOM 5645 C C A PHE B 1 302 ? -24.528 -48.616 62.702 0.30 13.34 302 PHE C C 1
ATOM 5646 C C B PHE B 1 302 ? -25.813 -48.918 63.372 0.70 20.66 302 PHE C C 1
ATOM 5647 O O A PHE B 1 302 ? -25.010 -48.275 61.634 0.30 12.54 302 PHE C O 1
ATOM 5648 O O B PHE B 1 302 ? -26.519 -49.790 62.843 0.70 20.62 302 PHE C O 1
ATOM 5663 N N A ASP B 1 303 ? -23.466 -49.406 62.792 0.30 13.30 303 ASP C N 1
ATOM 5664 N N B ASP B 1 303 ? -24.549 -48.680 63.021 0.70 20.97 303 ASP C N 1
ATOM 5665 C CA A ASP B 1 303 ? -22.800 -49.881 61.591 0.30 13.64 303 ASP C CA 1
ATOM 5666 C CA B ASP B 1 303 ? -23.872 -49.480 62.008 0.70 21.20 303 ASP C CA 1
ATOM 5667 C C A ASP B 1 303 ? -22.507 -51.349 61.738 0.30 13.52 303 ASP C C 1
ATOM 5668 C C B ASP B 1 303 ? -23.283 -50.741 62.647 0.70 21.37 303 ASP C C 1
ATOM 5669 O O A ASP B 1 303 ? -21.659 -51.892 61.038 0.30 13.49 303 ASP C O 1
ATOM 5670 O O B ASP B 1 303 ? -22.082 -50.842 62.914 0.70 22.95 303 ASP C O 1
ATOM 5679 N N A VAL B 1 304 ? -23.280 -51.979 62.615 0.30 14.32 304 VAL C N 1
ATOM 5680 N N B VAL B 1 304 ? -24.161 -51.702 62.918 0.70 20.09 304 VAL C N 1
ATOM 5681 C CA A VAL B 1 304 ? -23.037 -53.338 63.059 0.30 15.18 304 VAL C CA 1
ATOM 5682 C CA B VAL B 1 304 ? -23.767 -52.967 63.532 0.70 19.06 304 VAL C CA 1
ATOM 5683 C C A VAL B 1 304 ? -23.900 -54.376 62.346 0.30 15.40 304 VAL C C 1
ATOM 5684 C C B VAL B 1 304 ? -24.255 -54.192 62.754 0.70 17.81 304 VAL C C 1
ATOM 5685 O O A VAL B 1 304 ? -23.589 -55.569 62.418 0.30 15.22 304 VAL C O 1
ATOM 5686 O O B VAL B 1 304 ? -23.964 -55.332 63.147 0.70 18.97 304 VAL C O 1
ATOM 5693 N N . GLU B 1 305 ? -24.958 -53.959 61.644 1.00 16.40 305 GLU C N 1
ATOM 5694 C CA . GLU B 1 305 ? -25.776 -55.000 60.973 1.00 15.56 305 GLU C CA 1
ATOM 5695 C C . GLU B 1 305 ? -24.978 -55.661 59.853 1.00 15.96 305 GLU C C 1
ATOM 5696 O O . GLU B 1 305 ? -25.090 -56.880 59.663 1.00 15.38 305 GLU C O 1
ATOM 5702 N N . ILE B 1 306 ? -24.195 -54.861 59.139 1.00 16.49 306 ILE C N 1
ATOM 5703 C CA . ILE B 1 306 ? -23.334 -55.300 58.056 1.00 16.23 306 ILE C CA 1
ATOM 5704 C C . ILE B 1 306 ? -21.895 -55.407 58.560 1.00 16.61 306 ILE C C 1
ATOM 5705 O O . ILE B 1 306 ? -21.395 -54.473 59.186 1.00 16.68 306 ILE C O 1
ATOM 5710 N N . ASP B 1 307 ? -21.234 -56.543 58.281 1.00 16.53 307 ASP C N 1
ATOM 5711 C CA . ASP B 1 307 ? -19.809 -56.678 58.600 1.00 16.67 307 ASP C CA 1
ATOM 5712 C C . ASP B 1 307 ? -18.900 -55.949 57.616 1.00 16.77 307 ASP C C 1
ATOM 5713 O O . ASP B 1 307 ? -18.295 -56.517 56.710 1.00 17.19 307 ASP C O 1
ATOM 5718 N N . VAL B 1 308 ? -18.842 -54.632 57.796 1.00 16.86 308 VAL C N 1
ATOM 5719 C CA . VAL B 1 308 ? -18.047 -53.777 56.929 1.00 16.63 308 VAL C CA 1
ATOM 5720 C C . VAL B 1 308 ? -16.553 -54.039 57.130 1.00 16.96 308 VAL C C 1
ATOM 5721 O O . VAL B 1 308 ? -15.767 -53.944 56.188 1.00 17.66 308 VAL C O 1
ATOM 5725 N N . LYS B 1 309 ? -16.193 -54.353 58.364 1.00 18.01 309 LYS C N 1
ATOM 5726 C CA . LYS B 1 309 ? -14.815 -54.751 58.654 1.00 19.65 309 LYS C CA 1
ATOM 5727 C C . LYS B 1 309 ? -14.336 -55.894 57.758 1.00 19.81 309 LYS C C 1
ATOM 5728 O O . LYS B 1 309 ? -13.196 -55.878 57.272 1.00 19.47 309 LYS C O 1
ATOM 5734 N N . TRP B 1 310 ? -15.227 -56.859 57.504 1.00 19.15 310 TRP C N 1
ATOM 5735 C CA . TRP B 1 310 ? -14.876 -58.027 56.695 1.00 18.57 310 TRP C CA 1
ATOM 5736 C C . TRP B 1 310 ? -14.539 -57.560 55.292 1.00 18.13 310 TRP C C 1
ATOM 5737 O O . TRP B 1 310 ? -13.576 -58.015 54.693 1.00 18.86 310 TRP C O 1
ATOM 5748 N N . LEU B 1 311 ? -15.316 -56.614 54.765 1.00 17.84 311 LEU C N 1
ATOM 5749 C CA . LEU B 1 311 ? -15.051 -56.102 53.413 1.00 16.89 311 LEU C CA 1
ATOM 5750 C C . LEU B 1 311 ? -13.698 -55.394 53.363 1.00 18.33 311 LEU C C 1
ATOM 5751 O O . LEU B 1 311 ? -12.939 -55.561 52.413 1.00 17.94 311 LEU C O 1
ATOM 5756 N N . ASN B 1 312 ? -13.431 -54.574 54.375 1.00 18.80 312 ASN C N 1
ATOM 5757 C CA . ASN B 1 312 ? -12.156 -53.823 54.438 1.00 19.64 312 ASN C CA 1
ATOM 575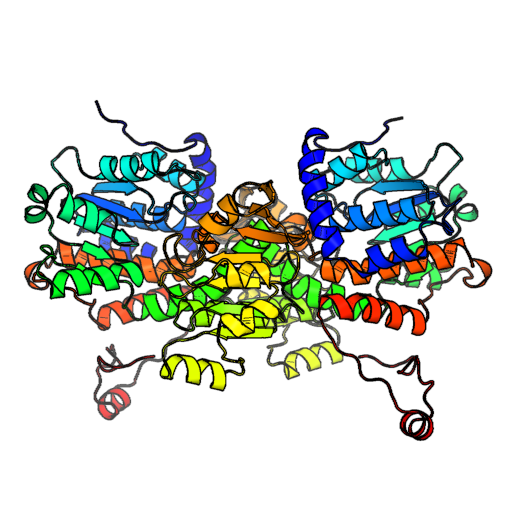8 C C . ASN B 1 312 ? -10.962 -54.760 54.532 1.00 20.71 312 ASN C C 1
ATOM 5759 O O . ASN B 1 312 ? -9.923 -54.517 53.910 1.00 21.48 312 ASN C O 1
ATOM 5764 N N . GLU B 1 313 ? -11.153 -55.851 55.256 1.00 21.46 313 GLU C N 1
ATOM 5765 C CA . GLU B 1 313 ? -10.057 -56.809 55.477 1.00 22.42 313 GLU C CA 1
ATOM 5766 C C . GLU B 1 313 ? -9.878 -57.816 54.344 1.00 22.18 313 GLU C C 1
ATOM 5767 O O . GLU B 1 313 ? -8.751 -58.232 54.070 1.00 23.37 313 GLU C O 1
ATOM 5773 N N . ASN B 1 314 ? -10.960 -58.172 53.646 1.00 20.57 314 ASN C N 1
ATOM 5774 C CA . ASN B 1 314 ? -10.890 -59.229 52.660 1.00 20.00 314 ASN C CA 1
ATOM 5775 C C . ASN B 1 314 ? -10.956 -58.846 51.196 1.00 19.77 314 ASN C C 1
ATOM 5776 O O . ASN B 1 314 ? -10.604 -59.645 50.327 1.00 19.82 314 ASN C O 1
ATOM 5781 N N . ALA B 1 315 ? -11.426 -57.632 50.898 1.00 18.66 315 ALA C N 1
ATOM 5782 C CA . ALA B 1 315 ? -11.487 -57.217 49.502 1.00 18.99 315 ALA C CA 1
ATOM 5783 C C . ALA B 1 315 ? -10.076 -57.076 48.910 1.00 19.01 315 ALA C C 1
ATOM 5784 O O . ALA B 1 315 ? -9.112 -56.751 49.615 1.00 20.85 315 ALA C O 1
ATOM 5786 N N . VAL B 1 316 ? -9.975 -57.250 47.607 1.00 20.42 316 VAL C N 1
ATOM 5787 C CA . VAL B 1 316 ? -8.723 -56.976 46.902 1.00 21.16 316 VAL C CA 1
ATOM 5788 C C . VAL B 1 316 ? -8.484 -55.466 46.864 1.00 21.79 316 VAL C C 1
ATOM 5789 O O . VAL B 1 316 ? -7.336 -55.004 46.948 1.00 22.53 316 VAL C O 1
ATOM 5793 N N . GLU B 1 317 ? -9.565 -54.693 46.717 1.00 22.06 317 GLU C N 1
ATOM 5794 C CA . GLU B 1 317 ? -9.443 -53.243 46.679 1.00 22.04 317 GLU C CA 1
ATOM 5795 C C . GLU B 1 317 ? -10.790 -52.607 46.942 1.00 20.54 317 GLU C C 1
ATOM 5796 O O . GLU B 1 317 ? -11.828 -53.231 46.709 1.00 18.86 317 GLU C O 1
ATOM 5802 N N . LYS B 1 318 ? -10.745 -51.403 47.482 1.00 19.91 318 LYS C N 1
ATOM 5803 C CA . LYS B 1 318 ? -11.936 -50.611 47.734 1.00 19.64 318 LYS C CA 1
ATOM 5804 C C . LYS B 1 318 ? -11.799 -49.394 46.851 1.00 19.75 318 LYS C C 1
ATOM 5805 O O . LYS B 1 318 ? -10.845 -48.627 46.991 1.00 20.52 318 LYS C O 1
ATOM 5811 N N . VAL B 1 319 ? -12.726 -49.232 45.923 1.00 18.83 319 VAL C N 1
ATOM 5812 C CA . VAL B 1 319 ? -12.718 -48.059 45.080 1.00 18.39 319 VAL C CA 1
ATOM 5813 C C . VAL B 1 319 ? -13.795 -47.102 45.595 1.00 19.08 319 VAL C C 1
ATOM 5814 O O . VAL B 1 319 ? -14.989 -47.423 45.570 1.00 18.55 319 VAL C O 1
ATOM 5818 N N . ASN B 1 320 ? -13.399 -45.911 46.021 1.00 17.29 320 ASN C N 1
ATOM 5819 C CA . ASN B 1 320 ? -14.402 -44.888 46.326 1.00 17.96 320 ASN C CA 1
ATOM 5820 C C . ASN B 1 320 ? -15.034 -44.315 45.067 1.00 18.43 320 ASN C C 1
ATOM 5821 O O . ASN B 1 320 ? -14.314 -43.894 44.162 1.00 17.77 320 ASN C O 1
ATOM 5826 N N . ILE B 1 321 ? -16.374 -44.313 44.985 1.00 16.18 321 ILE C N 1
ATOM 5827 C CA . ILE B 1 321 ? -17.036 -43.844 43.760 1.00 17.03 321 ILE C CA 1
ATOM 5828 C C . ILE B 1 321 ? -17.294 -42.344 43.937 1.00 17.29 321 ILE C C 1
ATOM 5829 O O . ILE B 1 321 ? -17.007 -41.545 43.041 1.00 18.92 321 ILE C O 1
ATOM 5834 N N . LYS B 1 322 ? -17.781 -42.001 45.128 1.00 18.26 322 LYS C N 1
ATOM 5835 C CA . LYS B 1 322 ? -18.088 -40.633 45.526 1.00 16.79 322 LYS C CA 1
ATOM 5836 C C . LYS B 1 322 ? -18.386 -40.708 47.036 1.00 18.30 322 LYS C C 1
ATOM 5837 O O . LYS B 1 322 ? -18.369 -41.794 47.591 1.00 16.41 322 LYS C O 1
ATOM 5843 N N . PRO B 1 323 ? -18.617 -39.574 47.704 1.00 17.15 323 PRO C N 1
ATOM 5844 C CA . PRO B 1 323 ? -18.827 -39.641 49.154 1.00 16.98 323 PRO C CA 1
ATOM 5845 C C . PRO B 1 323 ? -19.940 -40.594 49.532 1.00 16.57 323 PRO C C 1
ATOM 5846 O O . PRO B 1 323 ? -21.037 -40.567 48.955 1.00 16.62 323 PRO C O 1
ATOM 5850 N N . GLN B 1 324 ? -19.596 -41.478 50.467 1.00 15.01 324 GLN C N 1
ATOM 5851 C CA . GLN B 1 324 ? -20.534 -42.483 51.008 1.00 15.05 324 GLN C CA 1
ATOM 5852 C C . GLN B 1 324 ? -20.923 -43.566 50.019 1.00 15.11 324 GLN C C 1
ATOM 5853 O O . GLN B 1 324 ? -21.935 -44.267 50.234 1.00 13.94 324 GLN C O 1
ATOM 5859 N N . VAL B 1 325 ? -20.155 -43.731 48.932 1.00 13.63 325 VAL C N 1
ATOM 5860 C CA . VAL B 1 325 ? -20.408 -44.853 48.028 1.00 15.02 325 VAL C CA 1
ATOM 5861 C C . VAL B 1 325 ? -19.070 -45.559 47.718 1.00 14.90 325 VAL C C 1
ATOM 5862 O O . VAL B 1 325 ? -18.200 -44.957 47.109 1.00 14.58 325 VAL C O 1
ATOM 5866 N N . ASP B 1 326 ? -18.941 -46.837 48.072 1.00 15.85 326 ASP C N 1
ATOM 5867 C CA . ASP B 1 326 ? -17.663 -47.559 47.869 1.00 15.76 326 ASP C CA 1
ATOM 5868 C C . ASP B 1 326 ? -17.922 -48.846 47.139 1.00 15.67 326 ASP C C 1
ATOM 5869 O O . ASP B 1 326 ? -18.935 -49.506 47.414 1.00 15.20 326 ASP C O 1
ATOM 5874 N N . ARG B 1 327 ? -17.064 -49.174 46.172 1.00 15.50 327 ARG C N 1
ATOM 5875 C CA . ARG B 1 327 ? -17.219 -50.387 45.386 1.00 15.18 327 ARG C CA 1
ATOM 5876 C C . ARG B 1 327 ? -16.031 -51.289 45.729 1.00 15.91 327 ARG C C 1
ATOM 5877 O O . ARG B 1 327 ? -14.889 -50.968 45.421 1.00 16.07 327 ARG C O 1
ATOM 5885 N N . TYR B 1 328 ? -16.328 -52.388 46.401 1.00 15.95 328 TYR C N 1
ATOM 5886 C CA . TYR B 1 328 ? -15.285 -53.329 46.806 1.00 17.44 328 TYR C CA 1
ATOM 5887 C C . TYR B 1 328 ? -15.168 -54.403 45.753 1.00 17.10 328 TYR C C 1
ATOM 5888 O O . TYR B 1 328 ? -16.188 -54.942 45.285 1.00 17.67 328 TYR C O 1
ATOM 5897 N N . TRP B 1 329 ? -13.913 -54.719 45.390 1.00 16.05 329 TRP C N 1
ATOM 5898 C CA . TRP B 1 329 ? -13.612 -55.827 44.484 1.00 16.98 329 TRP C CA 1
ATOM 5899 C C . TRP B 1 329 ? -13.166 -57.005 45.337 1.00 16.54 329 TRP C C 1
ATOM 5900 O O . TRP B 1 329 ? -12.200 -56.892 46.094 1.00 17.98 329 TRP C O 1
ATOM 5911 N N . LEU B 1 330 ? -13.904 -58.116 45.280 1.00 15.41 330 LEU C N 1
ATOM 5912 C CA . LEU B 1 330 ? -13.584 -59.273 46.101 1.00 16.18 330 LEU C CA 1
ATOM 5913 C C . LEU B 1 330 ? -12.611 -60.234 45.408 1.00 14.88 330 LEU C C 1
ATOM 5914 O O . LEU B 1 330 ? -12.402 -60.206 44.173 1.00 15.75 330 LEU C O 1
ATOM 5919 N N . LYS B 1 331 ? -12.075 -61.132 46.223 1.00 16.58 331 LYS C N 1
ATOM 5920 C CA . LYS B 1 331 ? -11.153 -62.164 45.727 1.00 16.61 331 LYS C CA 1
ATOM 5921 C C . LYS B 1 331 ? -11.787 -63.135 44.725 1.00 16.99 331 LYS C C 1
ATOM 5922 O O . LYS B 1 331 ? -11.073 -63.780 43.937 1.00 16.23 331 LYS C O 1
ATOM 5928 N N . ASN B 1 332 ? -13.124 -63.188 44.714 1.00 16.44 332 ASN C N 1
ATOM 5929 C CA . ASN B 1 332 ? -13.827 -64.000 43.707 1.00 16.72 332 ASN C CA 1
ATOM 5930 C C . ASN B 1 332 ? -14.058 -63.279 42.378 1.00 15.88 332 ASN C C 1
ATOM 5931 O O . ASN B 1 332 ? -14.679 -63.826 41.448 1.00 17.95 332 ASN C O 1
ATOM 5936 N N . GLY B 1 333 ? -13.569 -62.027 42.291 1.00 16.89 333 GLY C N 1
ATOM 5937 C CA . GLY B 1 333 ? -13.704 -61.209 41.089 1.00 17.73 333 GLY C CA 1
ATOM 5938 C C . GLY B 1 333 ? -15.007 -60.411 40.992 1.00 18.35 333 GLY C C 1
ATOM 5939 O O . GLY B 1 333 ? -15.188 -59.624 40.056 1.00 20.03 333 GLY C O 1
ATOM 5940 N N . ARG B 1 334 ? -15.930 -60.660 41.905 1.00 15.73 334 ARG C N 1
ATOM 5941 C CA . ARG B 1 334 ? -17.192 -59.883 41.925 1.00 16.33 334 ARG C CA 1
ATOM 5942 C C . ARG B 1 334 ? -17.013 -58.619 42.738 1.00 16.18 334 ARG C C 1
ATOM 5943 O O . ARG B 1 334 ? -16.061 -58.485 43.505 1.00 16.75 334 ARG C O 1
ATOM 5951 N N . ARG B 1 335 ? -17.968 -57.701 42.597 1.00 15.01 335 ARG C N 1
ATOM 5952 C CA . ARG B 1 335 ? -17.928 -56.398 43.263 1.00 15.12 335 ARG C CA 1
ATOM 5953 C C . ARG B 1 335 ? -19.126 -56.289 44.214 1.00 13.88 335 ARG C C 1
ATOM 5954 O O . ARG B 1 335 ? -20.190 -56.891 43.958 1.00 14.89 335 ARG C O 1
ATOM 5962 N N . ILE B 1 336 ? -18.937 -55.552 45.302 1.00 12.69 336 ILE C N 1
ATOM 5963 C CA . ILE B 1 336 ? -20.043 -55.186 46.265 1.00 12.91 336 ILE C CA 1
ATOM 5964 C C . ILE B 1 336 ? -20.063 -53.663 46.345 1.00 13.74 336 ILE C C 1
ATOM 5965 O O . ILE B 1 336 ? -19.011 -53.030 46.554 1.00 15.08 336 ILE C O 1
ATOM 5970 N N . ILE B 1 337 ? -21.243 -53.061 46.185 1.00 12.86 337 ILE C N 1
ATOM 5971 C CA . ILE B 1 337 ? -21.412 -51.586 46.340 1.00 12.79 337 ILE C CA 1
ATOM 5972 C C . ILE B 1 337 ? -21.971 -51.353 47.744 1.00 13.62 337 ILE C C 1
ATOM 5973 O O . ILE B 1 337 ? -23.113 -51.764 48.041 1.00 13.56 337 ILE C O 1
ATOM 5978 N N . LEU B 1 338 ? -21.168 -50.747 48.628 1.00 12.09 338 LEU C N 1
ATOM 5979 C CA . LEU B 1 338 ? -21.572 -50.534 50.030 1.00 12.76 338 LEU C CA 1
ATOM 5980 C C . LEU B 1 338 ? -21.916 -49.062 50.203 1.00 13.06 338 LEU C C 1
ATOM 5981 O O . LEU B 1 338 ? -21.135 -48.211 49.818 1.00 13.51 338 LEU C O 1
ATOM 5986 N N . LEU B 1 339 ? -23.066 -48.768 50.808 1.00 12.92 339 LEU C N 1
ATOM 5987 C CA . LEU B 1 339 ? -23.522 -47.377 50.934 1.00 12.56 339 LEU C CA 1
ATOM 5988 C C . LEU B 1 339 ? -23.298 -46.866 52.340 1.00 13.95 339 LEU C C 1
ATOM 5989 O O . LEU B 1 339 ? -23.551 -47.557 53.321 1.00 13.12 339 LEU C O 1
ATOM 5994 N N . ALA B 1 340 ? -22.796 -45.617 52.432 1.00 13.12 340 ALA C N 1
ATOM 5995 C CA . ALA B 1 340 ? -22.561 -44.965 53.746 1.00 14.15 340 ALA C CA 1
ATOM 5996 C C . ALA B 1 340 ? -21.789 -45.755 54.768 1.00 14.08 340 ALA C C 1
ATOM 5997 O O . ALA B 1 340 ? -22.074 -45.643 55.972 1.00 14.06 340 ALA C O 1
ATOM 5999 N N . GLU B 1 341 ? -20.826 -46.582 54.338 1.00 15.73 341 GLU C N 1
ATOM 6000 C CA . GLU B 1 341 ? -20.026 -47.365 55.305 1.00 16.42 341 GLU C CA 1
ATOM 6001 C C . GLU B 1 341 ? -20.894 -48.211 56.254 1.00 17.14 341 GLU C C 1
ATOM 6002 O O . GLU B 1 341 ? -20.507 -48.459 57.400 1.00 16.56 341 GLU C O 1
ATOM 6008 N N . GLY B 1 342 ? -22.088 -48.627 55.789 1.00 15.79 342 GLY C N 1
ATOM 6009 C CA . GLY B 1 342 ? -23.000 -49.390 56.636 1.00 16.65 342 GLY C CA 1
ATOM 6010 C C . GLY B 1 342 ? -23.821 -48.605 57.631 1.00 15.99 342 GLY C C 1
ATOM 6011 O O . GLY B 1 342 ? -24.512 -49.205 58.435 1.00 17.16 342 GLY C O 1
ATOM 6012 N N . ARG B 1 343 ? -23.725 -47.263 57.588 1.00 15.44 343 ARG C N 1
ATOM 6013 C CA . ARG B 1 343 ? -24.494 -46.346 58.439 1.00 16.06 343 ARG C CA 1
ATOM 6014 C C . ARG B 1 343 ? -25.802 -45.969 57.748 1.00 14.88 343 ARG C C 1
ATOM 6015 O O . ARG B 1 343 ? -25.911 -46.153 56.540 1.00 14.93 343 ARG C O 1
ATOM 6023 N N . LEU B 1 344 ? -26.771 -45.460 58.514 1.00 15.46 344 LEU C N 1
ATOM 6024 C CA . LEU B 1 344 ? -28.134 -45.143 57.980 1.00 15.71 344 LEU C CA 1
ATOM 6025 C C . LEU B 1 344 ? -28.127 -44.556 56.579 1.00 15.63 344 LEU C C 1
ATOM 6026 O O . LEU B 1 344 ? -27.639 -43.441 56.354 1.00 16.01 344 LEU C O 1
ATOM 6031 N N . VAL B 1 345 ? -28.686 -45.300 55.633 1.00 13.71 345 VAL C N 1
ATOM 6032 C CA . VAL B 1 345 ? -28.540 -44.958 54.222 1.00 14.28 345 VAL C CA 1
ATOM 6033 C C . VAL B 1 345 ? -29.460 -43.792 53.795 1.00 14.14 345 VAL C C 1
ATOM 6034 O O . VAL B 1 345 ? -29.094 -42.968 52.933 1.00 14.57 345 VAL C O 1
ATOM 6038 N N . ASN B 1 346 ? -30.634 -43.716 54.422 1.00 13.90 346 ASN C N 1
ATOM 6039 C CA . ASN B 1 346 ? -31.569 -42.642 54.067 1.00 13.53 346 ASN C CA 1
ATOM 6040 C C . ASN B 1 346 ? -31.029 -41.268 54.428 1.00 13.62 346 ASN C C 1
ATOM 6041 O O . ASN B 1 346 ? -31.121 -40.335 53.640 1.00 14.19 346 ASN C O 1
ATOM 6046 N N . LEU B 1 347 ? -30.498 -41.166 55.646 1.00 12.87 347 LEU C N 1
ATOM 6047 C CA . LEU B 1 347 ? -29.880 -39.910 56.090 1.00 12.61 347 LEU C CA 1
ATOM 6048 C C . LEU B 1 347 ? -28.470 -39.711 55.585 1.00 13.78 347 LEU C C 1
ATOM 6049 O O . LEU B 1 347 ? -28.041 -38.552 55.435 1.00 14.25 347 LEU C O 1
ATOM 6054 N N . GLY B 1 348 ? -27.738 -40.811 55.360 1.00 13.32 348 GLY C N 1
ATOM 6055 C CA . GLY B 1 348 ? -26.339 -40.692 54.920 1.00 13.32 348 GLY C CA 1
ATOM 6056 C C . GLY B 1 348 ? -26.177 -40.395 53.437 1.00 13.86 348 GLY C C 1
ATOM 6057 O O . GLY B 1 348 ? -25.249 -39.672 53.049 1.00 14.65 348 GLY C O 1
ATOM 6058 N N . CYS B 1 349 ? -27.045 -40.976 52.617 1.00 13.73 349 CYS C N 1
ATOM 6059 C CA . CYS B 1 349 ? -26.972 -40.826 51.138 1.00 14.65 349 CYS C CA 1
ATOM 6060 C C . CYS B 1 349 ? -28.031 -39.908 50.533 1.00 13.45 349 CYS C C 1
ATOM 6061 O O . CYS B 1 349 ? -27.968 -39.593 49.327 1.00 14.89 349 CYS C O 1
ATOM 6064 N N . ALA B 1 350 ? -29.052 -39.579 51.319 1.00 13.69 350 ALA C N 1
ATOM 6065 C CA . ALA B 1 350 ? -30.074 -38.633 50.869 1.00 13.42 350 ALA C CA 1
ATOM 6066 C C . ALA B 1 350 ? -30.403 -37.672 52.017 1.00 14.66 350 ALA C C 1
ATOM 6067 O O . ALA B 1 350 ? -29.481 -37.218 52.717 1.00 15.62 350 ALA C O 1
ATOM 6069 N N . MET B 1 351 ? -31.693 -37.398 52.250 1.00 14.37 351 MET C N 1
ATOM 6070 C CA . MET B 1 351 ? -32.064 -36.321 53.166 1.00 13.97 351 MET C CA 1
ATOM 6071 C C . MET B 1 351 ? -32.914 -36.799 54.346 1.00 12.75 351 MET C C 1
ATOM 6072 O O . MET B 1 351 ? -33.582 -35.989 55.001 1.00 13.80 351 MET C O 1
ATOM 6077 N N . GLY B 1 352 ? -32.917 -38.110 54.574 1.00 12.54 352 GLY C N 1
ATOM 6078 C CA . GLY B 1 352 ? -33.803 -38.707 55.587 1.00 13.49 352 GLY C CA 1
ATOM 6079 C C . GLY B 1 352 ? -35.295 -38.609 55.221 1.00 11.23 352 GLY C C 1
ATOM 6080 O O . GLY B 1 352 ? -35.670 -38.327 54.088 1.00 13.10 352 GLY C O 1
ATOM 6081 N N . HIS B 1 353 ? -36.141 -38.832 56.206 1.00 12.66 353 HIS C N 1
ATOM 6082 C CA . HIS B 1 353 ? -37.591 -38.738 55.971 1.00 11.85 353 HIS C CA 1
ATOM 6083 C C . HIS B 1 353 ? -37.971 -37.343 55.601 1.00 12.21 353 HIS C C 1
ATOM 6084 O O . HIS B 1 353 ? -37.386 -36.376 56.085 1.00 13.34 353 HIS C O 1
ATOM 6091 N N . PRO B 1 354 ? -38.961 -37.218 54.711 1.00 13.62 354 PRO C N 1
ATOM 6092 C CA . PRO B 1 354 ? -39.527 -35.878 54.433 1.00 13.93 354 PRO C CA 1
ATOM 6093 C C . PRO B 1 354 ? -40.164 -35.213 55.621 1.00 13.94 354 PRO C C 1
ATOM 6094 O O . PRO B 1 354 ? -40.567 -35.864 56.613 1.00 15.12 354 PRO C O 1
ATOM 6098 N N . SER B 1 355 ? -40.257 -33.871 55.512 1.00 13.43 355 SER C N 1
ATOM 6099 C CA . SER B 1 355 ? -40.699 -33.039 56.621 1.00 13.32 355 SER C CA 1
ATOM 6100 C C . SER B 1 355 ? -42.070 -33.361 57.184 1.00 12.76 355 SER C C 1
ATOM 6101 O O . SER B 1 355 ? -42.246 -33.320 58.400 1.00 12.83 355 SER C O 1
ATOM 6104 N N . PHE B 1 356 ? -43.057 -33.645 56.340 1.00 12.06 356 PHE C N 1
ATOM 6105 C CA . PHE B 1 356 ? -44.413 -33.856 56.840 1.00 13.88 356 PHE C CA 1
ATOM 6106 C C . PHE B 1 356 ? -44.487 -34.959 57.893 1.00 13.76 356 PHE C C 1
ATOM 6107 O O . PHE B 1 356 ? -45.041 -34.752 58.982 1.00 14.12 356 PHE C O 1
ATOM 6115 N N . VAL B 1 357 ? -43.858 -36.115 57.628 1.00 13.24 357 VAL C N 1
ATOM 6116 C CA . VAL B 1 357 ? -43.964 -37.167 58.599 1.00 14.40 357 VAL C CA 1
ATOM 6117 C C . VAL B 1 357 ? -43.082 -36.877 59.810 1.00 13.05 357 VAL C C 1
ATOM 6118 O O . VAL B 1 357 ? -43.455 -37.204 60.935 1.00 12.87 357 VAL C O 1
ATOM 6122 N N . MET B 1 358 ? -41.971 -36.154 59.614 1.00 13.31 358 MET C N 1
ATOM 6123 C CA . MET B 1 358 ? -41.154 -35.786 60.778 1.00 12.69 358 MET C CA 1
ATOM 6124 C C . MET B 1 358 ? -41.864 -34.804 61.731 1.00 12.41 358 MET C C 1
ATOM 6125 O O . MET B 1 358 ? -41.549 -34.770 62.951 1.00 13.66 358 MET C O 1
ATOM 6130 N N . SER B 1 359 ? -42.841 -34.051 61.205 1.00 12.88 359 SER C N 1
ATOM 6131 C CA . SER B 1 359 ? -43.690 -33.183 62.003 1.00 14.64 359 SER C CA 1
ATOM 6132 C C . SER B 1 359 ? -44.490 -34.002 63.001 1.00 14.35 359 SER C C 1
ATOM 6133 O O . SER B 1 359 ? -44.641 -33.617 64.169 1.00 14.58 359 SER C O 1
ATOM 6136 N N . ASN B 1 360 ? -44.893 -35.216 62.630 1.00 14.34 360 ASN C N 1
ATOM 6137 C CA . ASN B 1 360 ? -45.556 -36.080 63.621 1.00 15.66 360 ASN C CA 1
ATOM 6138 C C . ASN B 1 360 ? -44.578 -36.452 64.727 1.00 15.61 360 ASN C C 1
ATOM 6139 O O . ASN B 1 360 ? -44.878 -36.293 65.910 1.00 16.21 360 ASN C O 1
ATOM 6144 N N . SER B 1 361 ? -43.413 -37.005 64.372 1.00 15.19 361 SER C N 1
ATOM 6145 C CA . SER B 1 361 ? -42.404 -37.416 65.391 1.00 16.19 361 SER C CA 1
ATOM 6146 C C . SER B 1 361 ? -41.976 -36.250 66.255 1.00 15.27 361 SER C C 1
ATOM 6147 O O . SER B 1 361 ? -41.847 -36.392 67.501 1.00 14.00 361 SER C O 1
ATOM 6150 N N . PHE B 1 362 ? -41.744 -35.091 65.627 1.00 14.57 362 PHE C N 1
ATOM 6151 C CA . PHE B 1 362 ? -41.227 -33.958 66.380 1.00 15.56 362 PHE C CA 1
ATOM 6152 C C . PHE B 1 362 ? -42.267 -33.184 67.190 1.00 15.40 362 PHE C C 1
ATOM 6153 O O . PHE B 1 362 ? -41.922 -32.573 68.214 1.00 16.09 362 PHE C O 1
ATOM 6161 N N . THR B 1 363 ? -43.540 -33.253 66.801 1.00 15.13 363 THR C N 1
ATOM 6162 C CA . THR B 1 363 ? -44.603 -32.749 67.701 1.00 15.52 363 THR C CA 1
ATOM 6163 C C . THR B 1 363 ? -44.658 -33.599 68.981 1.00 16.20 363 THR C C 1
ATOM 6164 O O . THR B 1 363 ? -44.747 -33.066 70.099 1.00 16.73 363 THR C O 1
ATOM 6168 N N . ASN B 1 364 ? -44.516 -34.933 68.849 1.00 14.84 364 ASN C N 1
ATOM 6169 C CA . ASN B 1 364 ? -44.379 -35.783 70.018 1.00 16.26 364 ASN C CA 1
ATOM 6170 C C . ASN B 1 364 ? -43.163 -35.403 70.880 1.00 16.39 364 ASN C C 1
ATOM 6171 O O . ASN B 1 364 ? -43.238 -35.408 72.134 1.00 16.57 364 ASN C O 1
ATOM 6176 N N . GLN B 1 365 ? -42.043 -35.090 70.234 1.00 15.76 365 GLN C N 1
ATOM 6177 C CA . GLN B 1 365 ? -40.835 -34.685 70.992 1.00 16.77 365 GLN C CA 1
ATOM 6178 C C . GLN B 1 365 ? -41.099 -33.423 71.823 1.00 16.97 365 GLN C C 1
ATOM 6179 O O . GLN B 1 365 ? -40.739 -33.367 73.029 1.00 16.86 365 GLN C O 1
ATOM 6185 N N . VAL B 1 366 ? -41.728 -32.425 71.214 1.00 17.03 366 VAL C N 1
ATOM 6186 C CA . VAL B 1 366 ? -42.036 -31.175 71.923 1.00 18.45 366 VAL C CA 1
ATOM 6187 C C . VAL B 1 366 ? -43.004 -31.433 73.078 1.00 18.67 366 VAL C C 1
ATOM 6188 O O . VAL B 1 366 ? -42.749 -30.981 74.198 1.00 18.41 366 VAL C O 1
ATOM 6192 N N . MET B 1 367 ? -44.069 -32.207 72.823 1.00 17.17 367 MET C N 1
ATOM 6193 C CA . MET B 1 367 ? -44.988 -32.563 73.894 1.00 17.82 367 MET C CA 1
ATOM 6194 C C . MET B 1 367 ? -44.285 -33.274 75.038 1.00 17.52 367 MET C C 1
ATOM 6195 O O . MET B 1 367 ? -44.602 -33.013 76.187 1.00 18.35 367 MET C O 1
ATOM 6200 N N . ALA B 1 368 ? -43.342 -34.177 74.735 1.00 17.66 368 ALA C N 1
ATOM 6201 C CA . ALA B 1 368 ? -42.606 -34.926 75.765 1.00 17.98 368 ALA C CA 1
ATOM 6202 C C . ALA B 1 368 ? -41.715 -34.015 76.588 1.00 18.84 368 ALA C C 1
ATOM 6203 O O . ALA B 1 368 ? -41.635 -34.170 77.839 1.00 18.45 368 ALA C O 1
ATOM 6205 N N . GLN B 1 369 ? -41.064 -33.066 75.924 1.00 18.54 369 GLN C N 1
ATOM 6206 C CA . GLN B 1 369 ? -40.226 -32.098 76.636 1.00 19.00 369 GLN C CA 1
ATOM 6207 C C . GLN B 1 369 ? -41.089 -31.270 77.568 1.00 19.48 369 GLN C C 1
ATOM 6208 O O . GLN B 1 369 ? -40.718 -31.094 78.731 1.00 19.31 369 GLN C O 1
ATOM 6214 N N . ILE B 1 370 ? -42.240 -30.799 77.092 1.00 19.25 370 ILE C N 1
ATOM 6215 C CA . ILE B 1 370 ? -43.166 -30.054 77.939 1.00 20.32 370 ILE C CA 1
ATOM 6216 C C . ILE B 1 370 ? -43.655 -30.918 79.115 1.00 20.87 370 ILE C C 1
ATOM 6217 O O . ILE B 1 370 ? -43.600 -30.491 80.274 1.00 21.53 370 ILE C O 1
ATOM 6222 N N . GLU B 1 371 ? -44.106 -32.142 78.825 1.00 20.75 371 GLU C N 1
ATOM 6223 C CA . GLU B 1 371 ? -44.560 -33.051 79.890 1.00 21.63 371 GLU C CA 1
ATOM 6224 C C . GLU B 1 371 ? -43.511 -33.252 80.995 1.00 21.70 371 GLU C C 1
ATOM 6225 O O . GLU B 1 371 ? -43.807 -33.105 82.201 1.00 21.50 371 GLU C O 1
ATOM 6231 N N . LEU B 1 372 ? -42.292 -33.616 80.601 1.00 21.26 372 LEU C N 1
ATOM 6232 C CA . LEU B 1 372 ? -41.210 -33.844 81.558 1.00 21.40 372 LEU C CA 1
ATOM 6233 C C . LEU B 1 372 ? -40.779 -32.572 82.265 1.00 22.88 372 LEU C C 1
ATOM 6234 O O . LEU B 1 372 ? -40.486 -32.610 83.474 1.00 21.66 372 LEU C O 1
ATOM 6239 N N . TRP B 1 373 ? -40.737 -31.456 81.541 1.00 23.17 373 TRP C N 1
ATOM 6240 C CA . TRP B 1 373 ? -40.276 -30.209 82.154 1.00 24.13 373 TRP C CA 1
ATOM 6241 C C . TRP B 1 373 ? -41.321 -29.622 83.113 1.00 25.65 373 TRP C C 1
ATOM 6242 O O . TRP B 1 373 ? -40.975 -29.272 84.259 1.00 25.33 373 TRP C O 1
ATOM 6253 N N . THR B 1 374 ? -42.582 -29.551 82.682 1.00 26.17 374 THR C N 1
ATOM 6254 C CA . THR B 1 374 ? -43.626 -28.861 83.460 1.00 27.32 374 THR C CA 1
ATOM 6255 C C . THR B 1 374 ? -44.425 -29.750 84.428 1.00 28.02 374 THR C C 1
ATOM 6256 O O . THR B 1 374 ? -44.962 -29.245 85.418 1.00 29.03 374 THR C O 1
ATOM 6260 N N . HIS B 1 375 ? -44.469 -31.064 84.174 1.00 27.84 375 HIS C N 1
ATOM 6261 C CA . HIS B 1 375 ? -45.218 -32.008 85.043 1.00 28.12 375 HIS C CA 1
ATOM 6262 C C . HIS B 1 375 ? -44.371 -33.183 85.536 1.00 28.80 375 HIS C C 1
ATOM 6263 O O . HIS B 1 375 ? -44.760 -34.344 85.335 1.00 28.58 375 HIS C O 1
ATOM 6270 N N . PRO B 1 376 ? -43.229 -32.897 86.209 1.00 28.83 376 PRO C N 1
ATOM 6271 C CA . PRO B 1 376 ? -42.293 -33.952 86.631 1.00 30.10 376 PRO C CA 1
ATOM 6272 C C . PRO B 1 376 ? -42.883 -34.973 87.618 1.00 31.26 376 PRO C C 1
ATOM 6273 O O . PRO B 1 376 ? -42.479 -36.136 87.597 1.00 32.08 376 PRO C O 1
ATOM 6277 N N . ASP B 1 377 ? -43.849 -34.560 88.439 1.00 32.50 377 ASP C N 1
ATOM 6278 C CA . ASP B 1 377 ? -44.498 -35.489 89.393 1.00 33.26 377 ASP C CA 1
ATOM 6279 C C . ASP B 1 377 ? -45.191 -36.658 88.711 1.00 33.07 377 ASP C C 1
ATOM 6280 O O . ASP B 1 377 ? -45.317 -37.748 89.280 1.00 33.07 377 ASP C O 1
ATOM 6285 N N . LYS B 1 378 ? -45.641 -36.428 87.482 1.00 32.54 378 LYS C N 1
ATOM 6286 C CA . LYS B 1 378 ? -46.313 -37.460 86.718 1.00 32.31 378 LYS C CA 1
ATOM 6287 C C . LYS B 1 378 ? -45.324 -38.511 86.225 1.00 31.42 378 LYS C C 1
ATOM 6288 O O . LYS B 1 378 ? -45.729 -39.598 85.788 1.00 31.28 378 LYS C O 1
ATOM 6294 N N . TYR B 1 379 ? -44.030 -38.186 86.275 1.00 29.91 379 TYR C N 1
ATOM 6295 C CA . TYR B 1 379 ? -43.018 -39.036 85.638 1.00 28.66 379 TYR C CA 1
ATOM 6296 C C . TYR B 1 379 ? -41.907 -39.449 86.598 1.00 27.88 379 TYR C C 1
ATOM 6297 O O . TYR B 1 379 ? -40.838 -38.841 86.608 1.00 28.36 379 TYR C O 1
ATOM 6306 N N . PRO B 1 380 ? -42.156 -40.486 87.411 1.00 26.71 380 PRO C N 1
ATOM 6307 C CA . PRO B 1 380 ? -41.045 -41.000 88.212 1.00 25.60 380 PRO C CA 1
ATOM 6308 C C . PRO B 1 380 ? -39.979 -41.681 87.335 1.00 25.13 380 PRO C C 1
ATOM 6309 O O . PRO B 1 380 ? -40.212 -41.963 86.145 1.00 24.22 380 PRO C O 1
ATOM 6313 N N . VAL B 1 381 ? -38.811 -41.936 87.902 1.00 23.89 381 VAL C N 1
ATOM 6314 C CA . VAL B 1 381 ? -37.762 -42.659 87.191 1.00 24.05 381 VAL C CA 1
ATOM 6315 C C . VAL B 1 381 ? -38.358 -43.947 86.608 1.00 23.68 381 VAL C C 1
ATOM 6316 O O . VAL B 1 381 ? -38.932 -44.767 87.321 1.00 24.70 381 VAL C O 1
ATOM 6320 N N . GLY B 1 382 ? -38.271 -44.079 85.287 1.00 22.89 382 GLY C N 1
ATOM 6321 C CA . GLY B 1 382 ? -38.916 -45.175 84.592 1.00 21.93 382 GLY C CA 1
ATOM 6322 C C . GLY B 1 382 ? -39.035 -44.714 83.150 1.00 21.51 382 GLY C C 1
ATOM 6323 O O . GLY B 1 382 ? -38.556 -43.624 82.810 1.00 20.27 382 GLY C O 1
ATOM 6324 N N . VAL B 1 383 ? -39.660 -45.546 82.327 1.00 20.83 383 VAL C N 1
ATOM 6325 C CA . VAL B 1 383 ? -39.876 -45.238 80.906 1.00 20.45 383 VAL C CA 1
ATOM 6326 C C . VAL B 1 383 ? -41.373 -45.161 80.694 1.00 20.81 383 VAL C C 1
ATOM 6327 O O . VAL B 1 383 ? -42.098 -46.130 80.981 1.00 20.38 383 VAL C O 1
ATOM 6331 N N . HIS B 1 384 ? -41.831 -44.013 80.200 1.00 19.62 384 HIS C N 1
ATOM 6332 C CA . HIS B 1 384 ? -43.256 -43.693 80.071 1.00 20.14 384 HIS C CA 1
ATOM 6333 C C . HIS B 1 384 ? -43.705 -43.389 78.639 1.00 19.76 384 HIS C C 1
ATOM 6334 O O . HIS B 1 384 ? -42.890 -43.032 77.782 1.00 20.76 384 HIS C O 1
ATOM 6341 N N . PHE B 1 385 ? -45.012 -43.499 78.391 1.00 20.00 385 PHE C N 1
ATOM 6342 C CA . PHE B 1 385 ? -45.606 -43.106 77.119 1.00 19.07 385 PHE C CA 1
ATOM 6343 C C . PHE B 1 385 ? -46.362 -41.800 77.320 1.00 19.61 385 PHE C C 1
ATOM 6344 O O . PHE B 1 385 ? -46.866 -41.529 78.402 1.00 19.69 385 PHE C O 1
ATOM 6352 N N . LEU B 1 386 ? -46.477 -41.016 76.248 1.00 19.62 386 LEU C N 1
ATOM 6353 C CA . LEU B 1 386 ? -47.427 -39.905 76.210 1.00 19.50 386 LEU C CA 1
ATOM 6354 C C . LEU B 1 386 ? -48.871 -40.444 76.288 1.00 20.18 386 LEU C C 1
ATOM 6355 O O . LEU B 1 386 ? -49.166 -41.548 75.792 1.00 20.16 386 LEU C O 1
ATOM 6360 N N . PRO B 1 387 ? -49.774 -39.675 76.895 1.00 20.42 387 PRO C N 1
ATOM 6361 C CA . PRO B 1 387 ? -51.191 -40.082 76.949 1.00 20.16 387 PRO C CA 1
ATOM 6362 C C . PRO B 1 387 ? -51.818 -40.148 75.543 1.00 18.75 387 PRO C C 1
ATOM 6363 O O . PRO B 1 387 ? -51.411 -39.412 74.646 1.00 18.34 387 PRO C O 1
ATOM 6367 N N . LYS B 1 388 ? -52.762 -41.057 75.350 1.00 18.57 388 LYS C N 1
ATOM 6368 C CA . LYS B 1 388 ? -53.372 -41.223 74.018 1.00 17.64 388 LYS C CA 1
ATOM 6369 C C . LYS B 1 388 ? -54.041 -39.929 73.528 1.00 18.55 388 LYS C C 1
ATOM 6370 O O . LYS B 1 388 ? -54.111 -39.674 72.332 1.00 19.14 388 LYS C O 1
ATOM 6376 N N . LYS B 1 389 ? -54.584 -39.133 74.429 1.00 19.37 389 LYS C N 1
ATOM 6377 C CA . LYS B 1 389 ? -55.231 -37.911 74.011 1.00 21.00 389 LYS C CA 1
ATOM 6378 C C . LYS B 1 389 ? -54.222 -36.987 73.300 1.00 20.54 389 LYS C C 1
ATOM 6379 O O . LYS B 1 389 ? -54.569 -36.319 72.312 1.00 20.39 389 LYS C O 1
ATOM 6385 N N . LEU B 1 390 ? -52.984 -36.953 73.784 1.00 19.33 390 LEU C N 1
ATOM 6386 C CA . LEU B 1 390 ? -51.947 -36.157 73.122 1.00 18.84 390 LEU C CA 1
ATOM 6387 C C . LEU B 1 390 ? -51.524 -36.769 71.791 1.00 18.93 390 LEU C C 1
ATOM 6388 O O . LEU B 1 390 ? -51.327 -36.056 70.816 1.00 17.64 390 LEU C O 1
ATOM 6393 N N . ASP B 1 391 ? -51.371 -38.093 71.776 1.00 18.24 391 ASP C N 1
ATOM 6394 C CA . ASP B 1 391 ? -51.063 -38.835 70.563 1.00 18.87 391 ASP C CA 1
ATOM 6395 C C . ASP B 1 391 ? -52.093 -38.515 69.464 1.00 17.16 391 ASP C C 1
ATOM 6396 O O . ASP B 1 391 ? -51.735 -38.220 68.302 1.00 18.67 391 ASP C O 1
ATOM 6401 N N . GLU B 1 392 ? -53.386 -38.555 69.814 1.00 16.90 392 GLU C N 1
ATOM 6402 C CA . GLU B 1 392 ? -54.483 -38.236 68.884 1.00 16.36 392 GLU C CA 1
ATOM 6403 C C . GLU B 1 392 ? -54.402 -36.775 68.444 1.00 15.54 392 GLU C C 1
ATOM 6404 O O . GLU B 1 392 ? -54.615 -36.460 67.258 1.00 15.70 392 GLU C O 1
ATOM 6410 N N . ALA B 1 393 ? -53.986 -35.899 69.363 1.00 16.08 393 ALA C N 1
ATOM 6411 C CA . ALA B 1 393 ? -53.861 -34.469 69.066 1.00 16.46 393 ALA C CA 1
ATOM 6412 C C . ALA B 1 393 ? -52.764 -34.240 68.007 1.00 15.64 393 ALA C C 1
ATOM 6413 O O . ALA B 1 393 ? -52.894 -33.343 67.168 1.00 17.05 393 ALA C O 1
ATOM 6415 N N . VAL B 1 394 ? -51.711 -35.054 68.047 1.00 14.95 394 VAL C N 1
ATOM 6416 C CA . VAL B 1 394 ? -50.667 -34.937 67.055 1.00 14.96 394 VAL C CA 1
ATOM 6417 C C . VAL B 1 394 ? -51.247 -35.238 65.690 1.00 14.17 394 VAL C C 1
ATOM 6418 O O . VAL B 1 394 ? -51.096 -34.450 64.754 1.00 16.31 394 VAL C O 1
ATOM 6422 N N . ALA B 1 395 ? -51.892 -36.400 65.550 1.00 14.73 395 ALA C N 1
ATOM 6423 C CA . ALA B 1 395 ? -52.547 -36.664 64.237 1.00 14.02 395 ALA C CA 1
ATOM 6424 C C . ALA B 1 395 ? -53.514 -35.567 63.798 1.00 14.09 395 ALA C C 1
ATOM 6425 O O . ALA B 1 395 ? -53.502 -35.182 62.614 1.00 13.68 395 ALA C O 1
ATOM 6427 N N . GLU B 1 396 ? -54.379 -35.093 64.708 1.00 15.01 396 GLU C N 1
ATOM 6428 C CA . GLU B 1 396 ? -55.428 -34.149 64.342 1.00 16.50 396 GLU C CA 1
ATOM 6429 C C . GLU B 1 396 ? -54.783 -32.883 63.788 1.00 16.56 396 GLU C C 1
ATOM 6430 O O . GLU B 1 396 ? -55.276 -32.286 62.825 1.00 16.62 396 GLU C O 1
ATOM 6436 N N . ALA B 1 397 ? -53.633 -32.524 64.341 1.00 15.32 397 ALA C N 1
ATOM 6437 C CA . ALA B 1 397 ? -52.964 -31.308 63.916 1.00 16.08 397 ALA C CA 1
ATOM 6438 C C . ALA B 1 397 ? -52.436 -31.363 62.456 1.00 15.45 397 ALA C C 1
ATOM 6439 O O . ALA B 1 397 ? -52.067 -30.331 61.900 1.00 16.77 397 ALA C O 1
ATOM 6441 N N . HIS B 1 398 ? -52.364 -32.580 61.895 1.00 15.24 398 HIS C N 1
ATOM 6442 C CA . HIS B 1 398 ? -51.890 -32.771 60.518 1.00 14.46 398 HIS C CA 1
ATOM 6443 C C . HIS B 1 398 ? -52.960 -32.992 59.481 1.00 15.06 398 HIS C C 1
ATOM 6444 O O . HIS B 1 398 ? -52.652 -33.059 58.285 1.00 16.53 398 HIS C O 1
ATOM 6451 N N . LEU B 1 399 ? -54.222 -33.057 59.911 1.00 15.78 399 LEU C N 1
ATOM 6452 C CA . LEU B 1 399 ? -55.323 -33.360 58.996 1.00 16.70 399 LEU C CA 1
ATOM 6453 C C . LEU B 1 399 ? -55.655 -32.215 58.054 1.00 16.31 399 LEU C C 1
ATOM 6454 O O . LEU B 1 399 ? -56.022 -32.456 56.885 1.00 14.58 399 LEU C O 1
ATOM 6459 N N . GLY B 1 400 ? -55.529 -30.978 58.550 1.00 15.53 400 GLY C N 1
ATOM 6460 C CA . GLY B 1 400 ? -55.919 -29.788 57.797 1.00 15.54 400 GLY C CA 1
ATOM 6461 C C . GLY B 1 400 ? -55.087 -29.671 56.543 1.00 14.65 400 GLY C C 1
ATOM 6462 O O . GLY B 1 400 ? -55.627 -29.419 55.465 1.00 15.85 400 GLY C O 1
ATOM 6463 N N . LYS B 1 401 ? -53.780 -29.883 56.679 1.00 14.13 401 LYS C N 1
ATOM 6464 C CA . LYS B 1 401 ? -52.852 -29.769 55.555 1.00 14.14 401 LYS C CA 1
ATOM 6465 C C . LYS B 1 401 ? -53.225 -30.729 54.430 1.00 14.78 401 LYS C C 1
ATOM 6466 O O . LYS B 1 401 ? -52.963 -30.454 53.260 1.00 15.54 401 LYS C O 1
ATOM 6472 N N . LEU B 1 402 ? -53.789 -31.886 54.805 1.00 14.89 402 LEU C N 1
ATOM 6473 C CA . LEU B 1 402 ? -54.191 -32.903 53.837 1.00 15.25 402 LEU C CA 1
ATOM 6474 C C . LEU B 1 402 ? -55.653 -32.796 53.394 1.00 15.52 402 LEU C C 1
ATOM 6475 O O . LEU B 1 402 ? -56.139 -33.655 52.658 1.00 15.55 402 LEU C O 1
ATOM 6480 N N . ASN B 1 403 ? -56.346 -31.742 53.849 1.00 15.11 403 ASN C N 1
ATOM 6481 C CA . ASN B 1 403 ? -57.752 -31.507 53.545 1.00 15.52 403 ASN C CA 1
ATOM 6482 C C . ASN B 1 403 ? -58.628 -32.697 53.936 1.00 14.79 403 ASN C C 1
ATOM 6483 O O . ASN B 1 403 ? -59.620 -32.950 53.290 1.00 15.65 403 ASN C O 1
ATOM 6488 N N . VAL B 1 404 ? -58.256 -33.350 55.038 1.00 16.11 404 VAL C N 1
ATOM 6489 C CA . VAL B 1 404 ? -59.030 -34.479 55.572 1.00 15.09 404 VAL C CA 1
ATOM 6490 C C . VAL B 1 404 ? -60.235 -33.892 56.317 1.00 17.76 404 VAL C C 1
ATOM 6491 O O . VAL B 1 404 ? -60.104 -32.879 56.958 1.00 17.85 404 VAL C O 1
ATOM 6495 N N . LYS B 1 405 ? -61.412 -34.468 56.124 1.00 14.85 405 LYS C N 1
ATOM 6496 C CA . LYS B 1 405 ? -62.595 -34.062 56.865 1.00 16.45 405 LYS C CA 1
ATOM 6497 C C . LYS B 1 405 ? -62.948 -35.165 57.844 1.00 15.74 405 LYS C C 1
ATOM 6498 O O . LYS B 1 405 ? -63.438 -36.234 57.464 1.00 16.64 405 LYS C O 1
ATOM 6504 N N . LEU B 1 406 ? -62.677 -34.919 59.123 1.00 15.08 406 LEU C N 1
ATOM 6505 C CA . LEU B 1 406 ? -62.940 -35.916 60.149 1.00 15.70 406 LEU C CA 1
ATOM 6506 C C . LEU B 1 406 ? -64.393 -35.845 60.585 1.00 15.18 406 LEU C C 1
ATOM 6507 O O . LEU B 1 406 ? -64.956 -34.758 60.686 1.00 16.06 406 LEU C O 1
ATOM 6512 N N . THR B 1 407 ? -65.007 -37.009 60.794 1.00 14.77 407 THR C N 1
ATOM 6513 C CA . THR B 1 407 ? -66.386 -37.065 61.261 1.00 13.97 407 THR C CA 1
ATOM 6514 C C . THR B 1 407 ? -66.431 -36.875 62.771 1.00 14.51 407 THR C C 1
ATOM 6515 O O . THR B 1 407 ? -65.545 -37.325 63.491 1.00 14.51 407 THR C O 1
ATOM 6519 N N . LYS B 1 408 ? -67.458 -36.164 63.231 1.00 14.82 408 LYS C N 1
ATOM 6520 C CA . LYS B 1 408 ? -67.709 -36.065 64.697 1.00 16.21 408 LYS C CA 1
ATOM 6521 C C . LYS B 1 408 ? -68.838 -37.007 65.035 1.00 16.34 408 LYS C C 1
ATOM 6522 O O . LYS B 1 408 ? -69.874 -37.005 64.349 1.00 16.01 408 LYS C O 1
ATOM 6528 N N . LEU B 1 409 ? -68.650 -37.778 66.104 1.00 16.15 409 LEU C N 1
ATOM 6529 C CA . LEU B 1 409 ? -69.707 -38.643 66.628 1.00 16.91 409 LEU C CA 1
ATOM 6530 C C . LEU B 1 409 ? -70.865 -37.747 67.043 1.00 17.13 409 LEU C C 1
ATOM 6531 O O . LEU B 1 409 ? -70.646 -36.628 67.526 1.00 18.09 409 LEU C O 1
ATOM 6536 N N . THR B 1 410 ? -72.084 -38.234 66.822 1.00 17.63 410 THR C N 1
ATOM 6537 C CA . THR B 1 410 ? -73.272 -37.590 67.396 1.00 17.22 410 THR C CA 1
ATOM 6538 C C . THR B 1 410 ? -73.356 -37.962 68.870 1.00 19.01 410 THR C C 1
ATOM 6539 O O . THR B 1 410 ? -72.734 -38.918 69.319 1.00 19.45 410 THR C O 1
ATOM 6543 N N . GLU B 1 411 ? -74.172 -37.208 69.607 1.00 19.58 411 GLU C N 1
ATOM 6544 C CA . GLU B 1 411 ? -74.419 -37.550 70.998 1.00 20.12 411 GLU C CA 1
ATOM 6545 C C . GLU B 1 411 ? -74.878 -39.024 71.124 1.00 19.40 411 GLU C C 1
ATOM 6546 O O . GLU B 1 411 ? -74.353 -39.778 71.924 1.00 19.31 411 GLU C O 1
ATOM 6552 N N . LYS B 1 412 ? -75.862 -39.405 70.324 1.00 19.01 412 LYS C N 1
ATOM 6553 C CA . LYS B 1 412 ? -76.402 -40.758 70.315 1.00 18.58 412 LYS C CA 1
ATOM 6554 C C . LYS B 1 412 ? -75.324 -41.833 70.031 1.00 18.59 412 LYS C C 1
ATOM 6555 O O . LYS B 1 412 ? -75.313 -42.918 70.638 1.00 18.24 412 LYS C O 1
ATOM 6561 N N . GLN B 1 413 ? -74.445 -41.559 69.055 1.00 17.73 413 GLN C N 1
ATOM 6562 C CA . GLN B 1 413 ? -73.374 -42.511 68.769 1.00 16.73 413 GLN C CA 1
ATOM 6563 C C . GLN B 1 413 ? -72.365 -42.646 69.898 1.00 18.49 413 GLN C C 1
ATOM 6564 O O . GLN B 1 413 ? -71.913 -43.749 70.176 1.00 18.62 413 GLN C O 1
ATOM 6570 N N . ALA B 1 414 ? -71.971 -41.515 70.486 1.00 18.93 414 ALA C N 1
ATOM 6571 C CA . ALA B 1 414 ? -71.041 -41.513 71.616 1.00 21.32 414 ALA C CA 1
ATOM 6572 C C . ALA B 1 414 ? -71.611 -42.325 72.784 1.00 22.53 414 ALA C C 1
ATOM 6573 O O . ALA B 1 414 ? -70.893 -43.116 73.432 1.00 23.33 414 ALA C O 1
ATOM 6575 N N . GLN B 1 415 ? -72.909 -42.158 73.015 1.00 22.67 415 GLN C N 1
ATOM 6576 C CA . GLN B 1 415 ? -73.598 -42.931 74.028 1.00 23.51 415 GLN C CA 1
ATOM 6577 C C . GLN B 1 415 ? -73.552 -44.412 73.704 1.00 22.65 415 GLN C C 1
ATOM 6578 O O . GLN B 1 415 ? -73.246 -45.233 74.571 1.00 22.76 415 GLN C O 1
ATOM 6584 N N . TYR B 1 416 ? -73.817 -44.744 72.437 1.00 21.55 416 TYR C N 1
ATOM 6585 C CA . TYR B 1 416 ? -73.873 -46.124 71.975 1.00 20.96 416 TYR C CA 1
ATOM 6586 C C . TYR B 1 416 ? -72.527 -46.813 72.140 1.00 21.09 416 TYR C C 1
ATOM 6587 O O . TYR B 1 416 ? -72.473 -47.981 72.530 1.00 21.32 416 TYR C O 1
ATOM 6596 N N . LEU B 1 417 ? -71.450 -46.097 71.829 1.00 21.00 417 LEU C N 1
ATOM 6597 C CA . LEU B 1 417 ? -70.087 -46.639 71.878 1.00 21.86 417 LEU C CA 1
ATOM 6598 C C . LEU B 1 417 ? -69.495 -46.606 73.274 1.00 23.11 417 LEU C C 1
ATOM 6599 O O . LEU B 1 417 ? -68.503 -47.279 73.541 1.00 24.15 417 LEU C O 1
ATOM 6604 N N . GLY B 1 418 ? -70.071 -45.782 74.144 1.00 24.04 418 GLY C N 1
ATOM 6605 C CA . GLY B 1 418 ? -69.498 -45.573 75.487 1.00 25.56 418 GLY C CA 1
ATOM 6606 C C . GLY B 1 418 ? -68.153 -44.866 75.472 1.00 26.55 418 GLY C C 1
ATOM 6607 O O . GLY B 1 418 ? -67.269 -45.190 76.261 1.00 27.98 418 GLY C O 1
ATOM 6608 N N . MET B 1 419 ? -67.989 -43.908 74.566 1.00 27.29 419 MET C N 1
ATOM 6609 C CA . MET B 1 419 ? -66.784 -43.087 74.545 1.00 27.88 419 MET C CA 1
ATOM 6610 C C . MET B 1 419 ? -67.153 -41.613 74.494 1.00 27.55 419 MET C C 1
ATOM 6611 O O . MET B 1 419 ? -68.278 -41.274 74.126 1.00 27.74 419 MET C O 1
ATOM 6616 N N . PRO B 1 420 ? -66.214 -40.726 74.878 1.00 28.65 420 PRO C N 1
ATOM 6617 C CA . PRO B 1 420 ? -66.445 -39.279 74.762 1.00 28.59 420 PRO C CA 1
ATOM 6618 C C . PRO B 1 420 ? -66.419 -38.818 73.304 1.00 28.57 420 PRO C C 1
ATOM 6619 O O . PRO B 1 420 ? -65.640 -39.353 72.508 1.00 28.46 420 PRO C O 1
ATOM 6623 N N . ILE B 1 421 ? -67.237 -37.825 72.950 1.00 27.36 421 ILE C N 1
ATOM 6624 C CA . ILE B 1 421 ? -67.214 -37.256 71.597 1.00 27.20 421 ILE C CA 1
ATOM 6625 C C . ILE B 1 421 ? -65.822 -36.796 71.179 1.00 26.48 421 ILE C C 1
ATOM 6626 O O . ILE B 1 421 ? -65.473 -36.889 70.005 1.00 25.99 421 ILE C O 1
ATOM 6631 N N . ASN B 1 422 ? -65.022 -36.300 72.113 1.00 24.76 422 ASN C N 1
ATOM 6632 C CA . ASN B 1 422 ? -63.691 -35.806 71.739 1.00 24.43 422 ASN C CA 1
ATOM 6633 C C . ASN B 1 422 ? -62.566 -36.784 72.033 1.00 23.26 422 ASN C C 1
ATOM 6634 O O . ASN B 1 422 ? -61.404 -36.436 71.953 1.00 23.90 422 ASN C O 1
ATOM 6639 N N . GLY B 1 423 ? -62.921 -38.019 72.355 1.00 22.55 423 GLY C N 1
ATOM 6640 C CA . GLY B 1 423 ? -61.905 -39.056 72.574 1.00 21.73 423 GLY C CA 1
ATOM 6641 C C . GLY B 1 423 ? -61.402 -39.133 74.010 1.00 20.95 423 GLY C C 1
ATOM 6642 O O . GLY B 1 423 ? -61.942 -38.459 74.905 1.00 22.83 423 GLY C O 1
ATOM 6643 N N . PRO B 1 424 ? -60.390 -39.981 74.249 1.00 20.63 424 PRO C N 1
ATOM 6644 C CA . PRO B 1 424 ? -59.779 -40.834 73.237 1.00 19.86 424 PRO C CA 1
ATOM 6645 C C . PRO B 1 424 ? -60.731 -41.910 72.710 1.00 18.98 424 PRO C C 1
ATOM 6646 O O . PRO B 1 424 ? -61.717 -42.267 73.372 1.00 18.11 424 PRO C O 1
ATOM 6650 N N . PHE B 1 425 ? -60.442 -42.401 71.502 1.00 17.91 425 PHE C N 1
ATOM 6651 C CA . PHE B 1 425 ? -61.382 -43.237 70.779 1.00 16.06 425 PHE C CA 1
ATOM 6652 C C . PHE B 1 425 ? -61.024 -44.723 70.786 1.00 15.42 425 PHE C C 1
ATOM 6653 O O . PHE B 1 425 ? -61.802 -45.559 70.343 1.00 18.58 425 PHE C O 1
ATOM 6661 N N . LYS B 1 426 ? -59.831 -45.030 71.242 1.00 14.37 426 LYS C N 1
ATOM 6662 C CA . LYS B 1 426 ? -59.334 -46.404 71.291 1.00 14.44 426 LYS C CA 1
ATOM 6663 C C . LYS B 1 426 ? -58.788 -46.809 72.681 1.00 15.49 426 LYS C C 1
ATOM 6664 O O . LYS B 1 426 ? -58.304 -45.944 73.430 1.00 16.66 426 LYS C O 1
ATOM 6670 N N . PRO B 1 427 ? -58.838 -48.133 73.013 1.00 15.09 427 PRO C N 1
ATOM 6671 C CA . PRO B 1 427 ? -58.282 -48.574 74.308 1.00 16.73 427 PRO C CA 1
ATOM 6672 C C . PRO B 1 427 ? -56.775 -48.574 74.292 1.00 16.97 427 PRO C C 1
ATOM 6673 O O . PRO B 1 427 ? -56.154 -48.517 73.244 1.00 16.50 427 PRO C O 1
ATOM 6677 N N . ASP B 1 428 ? -56.171 -48.687 75.461 1.00 17.69 428 ASP C N 1
ATOM 6678 C CA . ASP B 1 428 ? -54.758 -48.517 75.531 1.00 19.06 428 ASP C CA 1
ATOM 6679 C C . ASP B 1 428 ? -53.958 -49.553 74.726 1.00 17.97 428 ASP C C 1
ATOM 6680 O O . ASP B 1 428 ? -52.855 -49.244 74.252 1.00 18.29 428 ASP C O 1
ATOM 6685 N N . HIS B 1 429 ? -54.501 -50.763 74.588 1.00 17.08 429 HIS C N 1
ATOM 6686 C CA . HIS B 1 429 ? -53.796 -51.831 73.878 1.00 16.06 429 HIS C CA 1
ATOM 6687 C C . HIS B 1 429 ? -54.006 -51.756 72.354 1.00 15.67 429 HIS C C 1
ATOM 6688 O O . HIS B 1 429 ? -53.521 -52.607 71.658 1.00 16.35 429 HIS C O 1
ATOM 6695 N N . TYR B 1 430 ? -54.749 -50.770 71.875 1.00 13.34 430 TYR C N 1
ATOM 6696 C CA . TYR B 1 430 ? -55.081 -50.756 70.425 1.00 12.08 430 TYR C CA 1
ATOM 6697 C C . TYR B 1 430 ? -53.808 -50.655 69.595 1.00 13.05 430 TYR C C 1
ATOM 6698 O O . TYR B 1 430 ? -52.903 -49.833 69.897 1.00 13.98 430 TYR C O 1
ATOM 6707 N N . ARG B 1 431 ? -53.755 -51.408 68.493 1.00 13.69 431 ARG C N 1
ATOM 6708 C CA . ARG B 1 431 ? -52.508 -51.520 67.723 1.00 13.15 431 ARG C CA 1
ATOM 6709 C C . ARG B 1 431 ? -52.513 -50.723 66.406 1.00 13.23 431 ARG C C 1
ATOM 6710 O O . ARG B 1 431 ? -51.459 -50.576 65.788 1.00 15.36 431 ARG C O 1
ATOM 6718 N N . TYR B 1 432 ? -53.668 -50.159 66.052 1.00 12.45 432 TYR C N 1
ATOM 6719 C CA . TYR B 1 432 ? -53.857 -49.412 64.779 1.00 13.82 432 TYR C CA 1
ATOM 6720 C C . TYR B 1 432 ? -53.378 -50.248 63.602 1.00 14.07 432 TYR C C 1
ATOM 6721 O O . TYR B 1 432 ? -53.444 -51.519 63.648 1.00 14.91 432 TYR C O 1
#

GO terms:
  GO:0051287 NAD binding (F, IDA)
  GO:0004013 adenosylhomocysteinase activity (F, IDA)
  GO:0005507 copper ion binding (F, IDA)
  GO:0005829 cytosol (C, IDA)
  GO:0033528 S-methylmethionine cycle (P, IDA)
  GO:0042802 identical protein binding (F, IPI)
  GO:0005515 protein binding (F, IPI)

Organism: Mus musculus (NCBI:txid10090)